Protein 6SU8 (pdb70)

Structure (mmCIF, N/CA/C/O backbone):
data_6SU8
#
_entry.id   6SU8
#
_cell.length_a   113.367
_cell.length_b   263.212
_cell.length_c   197.824
_cell.angle_alpha   90.000
_cell.angle_beta   90.000
_cell.angle_gamma   90.000
#
_symmetry.space_group_name_H-M   'C 2 2 21'
#
loop_
_entity.id
_entity.type
_entity.pdbx_description
1 polymer Glucanase
2 branched beta-D-mannopyranose-(1-4)-2-acetamido-2-deoxy-beta-D-glucopyranose-(1-4)-2-acetamido-2-deoxy-beta-D-glucopyranose
3 branched 2-acetamido-2-deoxy-beta-D-glucopyranose-(1-4)-2-acetamido-2-deoxy-beta-D-glucopyranose
4 non-polymer 2-acetamido-2-deoxy-beta-D-glucopyranose
5 non-polymer 'MALONATE ION'
6 non-polymer 'SODIUM ION'
7 water water
#
loop_
_atom_site.group_PDB
_atom_site.id
_atom_site.type_symbol
_atom_site.label_atom_id
_atom_site.label_alt_id
_atom_site.label_comp_id
_atom_site.label_asym_id
_atom_site.label_entity_id
_atom_site.label_seq_id
_atom_site.pdbx_PDB_ins_code
_atom_site.Cartn_x
_atom_site.Cartn_y
_atom_site.Cartn_z
_atom_site.occupancy
_atom_site.B_iso_or_equiv
_atom_site.auth_seq_id
_atom_site.auth_comp_id
_atom_site.auth_asym_id
_atom_site.auth_atom_id
_atom_site.pdbx_PDB_model_num
ATOM 9 N N . GLN A 1 2 ? -0.12300 -83.85700 -44.96300 1.000 52.56946 2 GLN A N 1
ATOM 10 C CA . GLN A 1 2 ? 0.23100 -82.73200 -45.82000 1.000 52.61420 2 GLN A CA 1
ATOM 11 C C . GLN A 1 2 ? -0.81900 -81.63700 -45.69100 1.000 51.50354 2 GLN A C 1
ATOM 12 O O . GLN A 1 2 ? -1.76900 -81.76600 -44.92500 1.000 55.11450 2 GLN A O 1
ATOM 18 N N . ILE A 1 3 ? -0.64500 -80.55200 -46.43300 1.000 52.50103 3 ILE A N 1
ATOM 19 C CA . ILE A 1 3 ? -1.47700 -79.36200 -46.30400 1.000 55.88565 3 ILE A CA 1
ATOM 20 C C . ILE A 1 3 ? -2.42500 -79.32300 -47.49400 1.000 57.17264 3 ILE A C 1
ATOM 21 O O . ILE A 1 3 ? -1.97900 -79.30200 -48.64600 1.000 66.46586 3 ILE A O 1
ATOM 26 N N . GLY A 1 4 ? -3.72600 -79.33700 -47.22000 1.000 56.36465 4 GLY A N 1
ATOM 27 C CA . GLY A 1 4 ? -4.73800 -79.29600 -48.25500 1.000 62.72594 4 GLY A CA 1
ATOM 28 C C . GLY A 1 4 ? -4.91500 -77.90300 -48.83900 1.000 65.99475 4 GLY A C 1
ATOM 29 O O . GLY A 1 4 ? -4.13500 -76.98200 -48.59400 1.000 65.74472 4 GLY A O 1
ATOM 30 N N . THR A 1 5 ? -5.99300 -77.74900 -49.61500 1.000 61.40473 5 THR A N 1
ATOM 31 C CA . THR A 1 5 ? -6.19300 -76.53900 -50.40400 1.000 65.09728 5 THR A CA 1
ATOM 32 C C . THR A 1 5 ? -7.12100 -75.50800 -49.79100 1.000 66.65010 5 THR A C 1
ATOM 33 O O . THR A 1 5 ? -7.06200 -74.34400 -50.20400 1.000 71.24802 5 THR A O 1
ATOM 37 N N . ILE A 1 6 ? -7.99600 -75.88900 -48.86700 1.000 57.42794 6 ILE A N 1
ATOM 38 C CA . ILE A 1 6 ? -8.82500 -74.88400 -48.21700 1.000 54.14597 6 ILE A CA 1
ATOM 39 C C . ILE A 1 6 ? -7.89000 -73.93600 -47.47600 1.000 59.58083 6 ILE A C 1
ATOM 40 O O . ILE A 1 6 ? -7.09800 -74.38200 -46.63400 1.000 62.17851 6 ILE A O 1
ATOM 45 N N . PRO A 1 7 ? -7.92800 -72.63700 -47.77000 1.000 59.78348 7 PRO A N 1
ATOM 46 C CA . PRO A 1 7 ? -6.93800 -71.72300 -47.18900 1.000 54.39336 7 PRO A CA 1
ATOM 47 C C . PRO A 1 7 ? -7.10700 -71.57400 -45.68400 1.000 58.83600 7 PRO A C 1
ATOM 48 O O . PRO A 1 7 ? -8.22000 -71.60000 -45.15000 1.000 56.14094 7 PRO A O 1
ATOM 52 N N . GLU A 1 8 ? -5.97300 -71.43500 -45.00200 1.000 62.89965 8 GLU A N 1
ATOM 53 C CA . GLU A 1 8 ? -5.91500 -71.20700 -43.56100 1.000 56.58047 8 GLU A CA 1
ATOM 54 C C . GLU A 1 8 ? -5.65800 -69.72400 -43.33900 1.000 55.56719 8 GLU A C 1
ATOM 55 O O . GLU A 1 8 ? -4.57300 -69.22300 -43.64300 1.000 59.09130 8 GLU A O 1
ATOM 61 N N . VAL A 1 9 ? -6.66100 -69.02100 -42.83700 1.000 54.39600 9 VAL A N 1
ATOM 62 C CA . VAL A 1 9 ? -6.61200 -67.58000 -42.69200 1.000 56.02514 9 VAL A CA 1
ATOM 63 C C . VAL A 1 9 ? -6.77000 -67.25900 -41.21500 1.000 56.41466 9 VAL A C 1
ATOM 64 O O . VAL A 1 9 ? -7.86400 -67.38500 -40.65300 1.000 63.16020 9 VAL A O 1
ATOM 68 N N . HIS A 1 10 ? -5.69000 -66.82200 -40.60600 1.000 51.61145 10 HIS A N 1
ATOM 69 C CA . HIS A 1 10 ? -5.62300 -66.62500 -39.16900 1.000 51.66672 10 HIS A CA 1
ATOM 70 C C . HIS A 1 10 ? -6.26100 -65.29100 -38.80200 1.000 54.62497 10 HIS A C 1
ATOM 71 O O . HIS A 1 10 ? -5.83600 -64.25800 -39.32500 1.000 60.89941 10 HIS A O 1
ATOM 78 N N . PRO A 1 11 ? -7.25400 -65.25900 -37.91300 1.000 54.58812 11 PRO A N 1
ATOM 79 C CA . PRO A 1 11 ? -7.73800 -63.96600 -37.40800 1.000 46.65033 11 PRO A CA 1
ATOM 80 C C . PRO A 1 11 ? -6.58800 -63.15900 -36.81500 1.000 54.35652 11 PRO A C 1
ATOM 81 O O . PRO A 1 11 ? -5.79400 -63.66900 -36.02200 1.000 58.65177 11 PRO A O 1
ATOM 85 N N . LYS A 1 12 ? -6.48300 -61.89800 -37.23600 1.000 58.93865 12 LYS A N 1
ATOM 86 C CA . LYS A 1 12 ? -5.44600 -61.00800 -36.73100 1.000 57.00684 12 LYS A CA 1
ATOM 87 C C . LYS A 1 12 ? -5.75200 -60.59900 -35.29600 1.000 58.93601 12 LYS A C 1
ATOM 88 O O . LYS A 1 12 ? -6.90900 -60.49500 -34.89400 1.000 67.92130 12 LYS A O 1
ATOM 94 N N . LEU A 1 13 ? -4.69800 -60.40600 -34.50500 1.000 60.82835 13 LEU A N 1
ATOM 95 C CA . LEU A 1 13 ? -4.84900 -60.03100 -33.09800 1.000 58.39648 13 LEU A CA 1
ATOM 96 C C . LEU A 1 13 ? -3.60000 -59.30100 -32.66600 1.000 52.23521 13 LEU A C 1
ATOM 97 O O . LEU A 1 13 ? -2.65600 -59.90600 -32.14700 1.000 51.72199 13 LEU A O 1
ATOM 102 N N . PRO A 1 14 ? -3.55300 -57.99000 -32.86400 1.000 55.01449 14 PRO A N 1
ATOM 103 C CA . PRO A 1 14 ? -2.34900 -57.24000 -32.49700 1.000 61.07311 14 PRO A CA 1
ATOM 104 C C . PRO A 1 14 ? -2.04900 -57.39700 -31.01500 1.000 61.10206 14 PRO A C 1
ATOM 105 O O . PRO A 1 14 ? -2.95300 -57.57500 -30.19600 1.000 54.63813 14 PRO A O 1
ATOM 109 N N . THR A 1 15 ? -0.75700 -57.38000 -30.67100 1.000 61.98638 15 THR A N 1
ATOM 110 C CA . THR A 1 15 ? -0.38500 -57.41900 -29.25300 1.000 55.17767 15 THR A CA 1
ATOM 111 C C . THR A 1 15 ? 0.70600 -56.38300 -29.02400 1.000 58.46490 15 THR A C 1
ATOM 112 O O . THR A 1 15 ? 1.12300 -55.70400 -29.95500 1.000 61.46526 15 THR A O 1
ATOM 116 N N . TRP A 1 16 ? 1.16900 -56.23400 -27.78100 1.000 56.27517 16 TRP A N 1
ATOM 117 C CA . TRP A 1 16 ? 2.18200 -55.22600 -27.47800 1.000 57.41215 16 TRP A CA 1
ATOM 118 C C . TRP A 1 16 ? 3.33000 -55.80100 -26.65700 1.000 60.25986 16 TRP A C 1
ATOM 119 O O . TRP A 1 16 ? 3.11300 -56.57800 -25.71500 1.000 55.80406 16 TRP A O 1
ATOM 130 N N . LYS A 1 17 ? 4.55000 -55.39900 -27.02200 1.000 57.32266 17 LYS A N 1
ATOM 131 C CA . LYS A 1 17 ? 5.74200 -55.62700 -26.21500 1.000 55.54877 17 LYS A CA 1
ATOM 132 C C . LYS A 1 17 ? 6.16300 -54.29500 -25.62000 1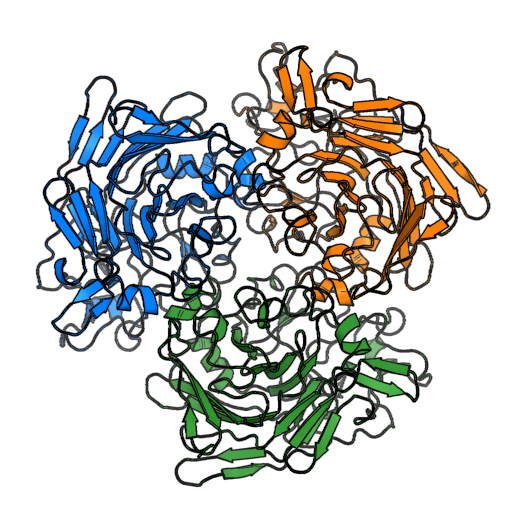.000 57.69376 17 LYS A C 1
ATOM 133 O O . LYS A 1 17 ? 6.33500 -53.31800 -26.35200 1.000 59.37028 17 LYS A O 1
ATOM 139 N N . CYS A 1 18 ? 6.30500 -54.24500 -24.29800 1.000 65.12886 18 CYS A N 1
ATOM 140 C CA . CYS A 1 18 ? 6.49500 -52.98300 -23.59300 1.000 67.88446 18 CYS A CA 1
ATOM 141 C C . CYS A 1 18 ? 7.83700 -52.95100 -22.86300 1.000 67.86603 18 CYS A C 1
ATOM 142 O O . CYS A 1 18 ? 8.32200 -53.97400 -22.37400 1.000 71.17696 18 CYS A O 1
ATOM 145 N N . THR A 1 19 ? 8.44500 -51.76600 -22.80500 1.000 63.24179 19 THR A N 1
ATOM 146 C CA . THR A 1 19 ? 9.67100 -51.56000 -22.04200 1.000 64.65775 19 THR A CA 1
ATOM 147 C C . THR A 1 19 ? 9.58500 -50.26400 -21.24000 1.000 74.06151 19 THR A C 1
ATOM 148 O O . THR A 1 19 ? 8.83200 -49.34100 -21.56800 1.000 76.93028 19 THR A O 1
ATOM 152 N N . THR A 1 20 ? 10.39500 -50.20200 -20.18100 1.000 73.39564 20 THR A N 1
ATOM 153 C CA . THR A 1 20 ? 10.40700 -49.02900 -19.31200 1.000 73.07981 20 THR A CA 1
ATOM 154 C C . THR A 1 20 ? 10.80800 -47.77700 -20.07200 1.000 79.73588 20 THR A C 1
ATOM 155 O O . THR A 1 20 ? 10.18900 -46.71900 -19.91900 1.000 85.09441 20 THR A O 1
ATOM 159 N N . GLU A 1 21 ? 11.84800 -47.87700 -20.88900 1.000 80.90970 21 GLU A N 1
ATOM 160 C CA . GLU A 1 21 ? 12.38000 -46.72300 -21.59900 1.000 80.55703 21 GLU A CA 1
ATOM 161 C C . GLU A 1 21 ? 11.70600 -46.50300 -22.94800 1.000 80.51755 21 GLU A C 1
ATOM 162 O O . GLU A 1 21 ? 11.61300 -45.36100 -23.40000 1.000 95.83254 21 GLU A O 1
ATOM 168 N N . GLY A 1 22 ? 11.20900 -47.55500 -23.59400 1.000 77.13293 22 GLY A N 1
ATOM 169 C CA . GLY A 1 22 ? 10.70100 -47.41000 -24.94500 1.000 75.34588 22 GLY A CA 1
ATOM 170 C C . GLY A 1 22 ? 9.19400 -47.49000 -25.08500 1.000 79.37794 22 GLY A C 1
ATOM 171 O O . GLY A 1 22 ? 8.65500 -47.26500 -26.17700 1.000 79.63323 22 GLY A O 1
ATOM 172 N N . GLY A 1 23 ? 8.50000 -47.80500 -23.99200 1.000 76.54339 23 GLY A N 1
ATOM 173 C CA . GLY A 1 23 ? 7.06600 -47.87800 -24.08700 1.000 69.03459 23 GLY A CA 1
ATOM 174 C C . GLY A 1 23 ? 6.65900 -49.13600 -24.83000 1.000 76.15650 23 GLY A C 1
ATOM 175 O O . GLY A 1 23 ? 7.43400 -50.08700 -24.97900 1.000 78.43572 23 GLY A O 1
ATOM 176 N N . CYS A 1 24 ? 5.41300 -49.12700 -25.29500 1.000 74.00624 24 CYS A N 1
ATOM 177 C CA . CYS A 1 24 ? 4.78000 -50.29800 -25.88300 1.000 65.38152 24 CYS A CA 1
ATOM 178 C C . CYS A 1 24 ? 4.84200 -50.23500 -27.39900 1.000 68.02395 24 CYS A C 1
ATOM 179 O O . CYS A 1 24 ? 4.67500 -49.17000 -27.99500 1.000 79.50427 24 CYS A O 1
ATOM 182 N N . VAL A 1 25 ? 5.08900 -51.38100 -28.01600 1.000 65.68156 25 VAL A N 1
ATOM 183 C CA . VAL A 1 25 ? 5.27100 -51.48600 -29.45600 1.000 68.88721 25 VAL A CA 1
ATOM 184 C C . VAL A 1 25 ? 4.40500 -52.62200 -29.97500 1.000 69.24778 25 VAL A C 1
ATOM 185 O O . VAL A 1 25 ? 4.49600 -53.75600 -29.48600 1.000 69.66362 25 VAL A O 1
ATOM 189 N N . GLN A 1 26 ? 3.57700 -52.31600 -30.96600 1.000 65.96054 26 GLN A N 1
ATOM 190 C CA . GLN A 1 26 ? 2.57400 -53.24800 -31.44800 1.000 64.91831 26 GLN A CA 1
ATOM 191 C C . GLN A 1 26 ? 3.18100 -54.30700 -32.35900 1.000 64.23928 26 GLN A C 1
ATOM 192 O O . GLN A 1 26 ? 3.93600 -53.99200 -33.28100 1.000 74.85371 26 GLN A O 1
ATOM 198 N N . GLN A 1 27 ? 2.83700 -55.56200 -32.08500 1.000 63.02335 27 GLN A N 1
ATOM 199 C CA . GLN A 1 27 ? 3.24400 -56.73800 -32.83900 1.000 66.27900 27 GLN A CA 1
ATOM 200 C C . GLN A 1 27 ? 2.09300 -57.15100 -33.74900 1.000 67.95025 27 GLN A C 1
ATOM 201 O O . GLN A 1 27 ? 0.92200 -57.14700 -33.32100 1.000 69.57413 27 GLN A O 1
ATOM 207 N N . ASN A 1 28 ? 2.43500 -57.53300 -34.99100 1.000 66.29216 28 ASN A N 1
ATOM 208 C CA . ASN A 1 28 ? 1.44200 -57.93600 -35.98600 1.000 71.83493 28 ASN A CA 1
ATOM 209 C C . ASN A 1 28 ? 1.09800 -59.41300 -35.77000 1.000 74.66158 28 ASN A C 1
ATOM 210 O O . ASN A 1 28 ? 1.23600 -60.25100 -36.66500 1.000 83.90743 28 ASN A O 1
ATOM 215 N N . THR A 1 29 ? 0.67900 -59.73600 -34.55200 1.000 60.50199 29 THR A N 1
ATOM 216 C CA . THR A 1 29 ? 0.43100 -61.12700 -34.20800 1.000 56.29096 29 THR A CA 1
ATOM 217 C C . THR A 1 29 ? -0.95200 -61.57500 -34.68300 1.000 57.89378 29 THR A C 1
ATOM 218 O O . THR A 1 29 ? -1.82800 -60.76200 -34.99300 1.000 55.23294 29 THR A O 1
ATOM 222 N N . SER A 1 30 ? -1.14100 -62.89100 -34.76700 1.000 52.91161 30 SER A N 1
ATOM 223 C CA . SER A 1 30 ? -2.46300 -63.41000 -35.13000 1.000 48.90850 30 SER A CA 1
ATOM 224 C C . SER A 1 30 ? -2.71900 -64.65100 -34.29100 1.000 51.50618 30 SER A C 1
ATOM 225 O O . SER A 1 30 ? -1.96700 -64.97000 -33.36800 1.000 50.56396 30 SER A O 1
ATOM 228 N N . VAL A 1 31 ? -3.77800 -65.37800 -34.60100 1.000 49.50594 31 VAL A N 1
ATOM 229 C CA . VAL A 1 31 ? -4.23300 -66.41800 -33.69100 1.000 49.98231 31 VAL A CA 1
ATOM 230 C C . VAL A 1 31 ? -4.57800 -67.63700 -34.54300 1.000 46.67928 31 VAL A C 1
ATOM 231 O O . VAL A 1 31 ? -5.06300 -67.48200 -35.66900 1.000 51.39564 31 VAL A O 1
ATOM 235 N N . VAL A 1 32 ? -4.26300 -68.84300 -34.05300 1.000 46.71876 32 VAL A N 1
ATOM 236 C CA . VAL A 1 32 ? -4.45200 -70.07900 -34.83000 1.000 41.03913 32 VAL A CA 1
ATOM 237 C C . VAL A 1 32 ? -5.20700 -71.11200 -34.00400 1.000 44.28426 32 VAL A C 1
ATOM 238 O O . VAL A 1 32 ? -4.90500 -71.29600 -32.81700 1.000 46.41609 32 VAL A O 1
ATOM 242 N N . LEU A 1 33 ? -6.20500 -71.76200 -34.62700 1.000 40.67593 33 LEU A N 1
ATOM 243 C CA . LEU A 1 33 ? -6.97000 -72.83700 -33.98700 1.000 48.02155 33 LEU A CA 1
ATOM 244 C C . LEU A 1 33 ? -6.13600 -74.09500 -33.75900 1.000 52.77738 33 LEU A C 1
ATOM 245 O O . LEU A 1 33 ? -5.18100 -74.38200 -34.48300 1.000 48.87691 33 LEU A O 1
ATOM 250 N N . GLU A 1 34 ? -6.54100 -74.86800 -32.75200 1.000 49.07694 34 GLU A N 1
ATOM 251 C CA . GLU A 1 34 ? -5.91600 -76.15300 -32.48500 1.000 52.35365 34 GLU A CA 1
ATOM 252 C C . GLU A 1 34 ? -5.94500 -77.02100 -33.73600 1.000 49.81124 34 GLU A C 1
ATOM 253 O O . GLU A 1 34 ? -6.95200 -77.07500 -34.44600 1.000 53.25112 34 GLU A O 1
ATOM 259 N N . TYR A 1 35 ? -4.83200 -77.71200 -33.98900 1.000 47.23198 35 TYR A N 1
ATOM 260 C CA . TYR A 1 35 ? -4.73400 -78.65400 -35.10200 1.000 47.48464 35 TYR A CA 1
ATOM 261 C C . TYR A 1 35 ? -6.00000 -79.49300 -35.26700 1.000 44.02370 35 TYR A C 1
ATOM 262 O O . TYR A 1 35 ? -6.61200 -79.50600 -36.33700 1.000 48.32685 35 TYR A O 1
ATOM 271 N N . LEU A 1 36 ? -6.43200 -80.16700 -34.20300 1.000 39.92847 36 LEU A N 1
ATOM 272 C CA . LEU A 1 36 ? -7.57300 -81.07100 -34.29400 1.000 41.96029 36 LEU A CA 1
ATOM 273 C C . LEU A 1 36 ? -8.88800 -80.36100 -34.57300 1.000 42.93410 36 LEU A C 1
ATOM 274 O O . LEU A 1 36 ? -9.88100 -81.04400 -34.84600 1.000 50.34814 36 LEU A O 1
ATOM 279 N N . SER A 1 37 ? -8.93000 -79.03100 -34.50700 1.000 45.52914 37 SER A N 1
ATOM 280 C CA . SER A 1 37 ? -10.08200 -78.26900 -34.97000 1.000 40.87595 37 SER A CA 1
ATOM 281 C C . SER A 1 37 ? -10.03200 -77.97700 -36.46600 1.000 51.25615 37 SER A C 1
ATOM 282 O O . SER A 1 37 ? -10.96800 -77.38000 -37.00600 1.000 57.11737 37 SER A O 1
ATOM 285 N N . HIS A 1 38 ? -8.99500 -78.35500 -37.12000 1.000 45.54230 38 HIS A N 1
ATOM 286 C CA . HIS A 1 38 ? -8.96000 -78.30800 -38.56800 1.000 47.30567 38 HIS A CA 1
ATOM 287 C C . HIS A 1 38 ? -9.47900 -79.62400 -39.12400 1.000 51.86675 38 HIS A C 1
ATOM 288 O O . HIS A 1 38 ? -9.33900 -80.67200 -38.48700 1.000 61.52317 38 HIS A O 1
ATOM 295 N N . PRO A 1 39 ? -10.10300 -79.59400 -40.29200 1.000 53.91699 39 PRO A N 1
ATOM 296 C CA . PRO A 1 39 ? -10.39500 -80.84700 -41.00000 1.000 48.95324 39 PRO A CA 1
ATOM 297 C C . PRO A 1 39 ? -9.10600 -81.59300 -41.31500 1.000 50.71924 39 PRO A C 1
ATOM 298 O O . PRO A 1 39 ? -8.15000 -81.01400 -41.83300 1.000 60.02035 39 PRO A O 1
ATOM 302 N N . ILE A 1 40 ? -9.07900 -82.88200 -40.99400 1.000 43.87895 40 ILE A N 1
ATOM 303 C CA . ILE A 1 40 ? -7.96400 -83.76300 -41.33600 1.000 51.93254 40 ILE A CA 1
ATOM 304 C C . ILE A 1 40 ? -8.58000 -85.00600 -41.95800 1.000 53.95910 40 ILE A C 1
ATOM 305 O O . ILE A 1 40 ? -9.19800 -85.81700 -41.24900 1.000 53.65907 40 ILE A O 1
ATOM 310 N N . HIS A 1 41 ? -8.41300 -85.16600 -43.27000 1.000 47.82152 41 HIS A N 1
ATOM 311 C CA . HIS A 1 41 ? -9.15900 -86.18200 -44.00100 1.000 49.35592 41 HIS A CA 1
ATOM 312 C C . HIS A 1 41 ? -8.26900 -86.86700 -45.02800 1.000 52.52472 41 HIS A C 1
ATOM 313 O O . HIS A 1 41 ? -7.16200 -86.41900 -45.33100 1.000 56.72785 41 HIS A O 1
ATOM 320 N N . GLU A 1 42 ? -8.79800 -87.94700 -45.59900 1.000 48.95850 42 GLU A N 1
ATOM 321 C CA . GLU A 1 42 ? -8.08800 -88.70100 -46.61700 1.000 49.47435 42 GLU A CA 1
ATOM 322 C C . GLU A 1 42 ? -7.92300 -87.87800 -47.88900 1.000 50.48763 42 GLU A C 1
ATOM 323 O O . GLU A 1 42 ? -8.80300 -87.10700 -48.27200 1.000 55.19872 42 GLU A O 1
ATOM 329 N N . VAL A 1 43 ? -6.78400 -88.07800 -48.55700 1.000 54.76709 43 VAL A N 1
ATOM 330 C CA . VAL A 1 43 ? -6.47600 -87.34600 -49.78400 1.000 50.39025 43 VAL A CA 1
ATOM 331 C C . VAL A 1 43 ? -7.58900 -87.50200 -50.81300 1.000 62.25220 43 VAL A C 1
ATOM 332 O O . VAL A 1 43 ? -8.04800 -86.52600 -51.42100 1.000 77.38559 43 VAL A O 1
ATOM 336 N N . GLY A 1 44 ? -8.05300 -88.71900 -51.02500 1.000 64.18928 44 GLY A N 1
ATOM 337 C CA . GLY A 1 44 ? -9.13100 -88.88600 -51.98600 1.000 82.26776 44 GLY A CA 1
ATOM 338 C C . GLY A 1 44 ? -10.41700 -88.16600 -51.59700 1.000 75.02478 44 GLY A C 1
ATOM 339 O O . GLY A 1 44 ? -11.07100 -87.55000 -52.44000 1.000 63.31812 44 GLY A O 1
ATOM 340 N N . ASN A 1 45 ? -10.76700 -88.19600 -50.30900 1.000 71.28749 45 ASN A N 1
ATOM 341 C CA . ASN A 1 45 ? -12.15800 -88.20900 -49.85800 1.000 62.53645 45 ASN A CA 1
ATOM 342 C C . ASN A 1 45 ? -12.28200 -87.38800 -48.58000 1.000 62.18114 45 ASN A C 1
ATOM 343 O O . ASN A 1 45 ? -11.85600 -87.83100 -47.51000 1.000 61.78636 45 ASN A O 1
ATOM 348 N N . SER A 1 46 ? -12.88400 -86.21100 -48.67300 1.000 59.42818 46 SER A N 1
ATOM 349 C CA . SER A 1 46 ? -13.00000 -85.37100 -47.49300 1.000 60.73360 46 SER A CA 1
ATOM 350 C C . SER A 1 46 ? -14.08600 -85.84600 -46.54400 1.000 67.19227 46 SER A C 1
ATOM 351 O O . SER A 1 46 ? -14.31400 -85.20000 -45.51600 1.000 65.58681 46 SER A O 1
ATOM 354 N N . ASP A 1 47 ? -14.76200 -86.94300 -46.86500 1.000 71.83756 47 ASP A N 1
ATOM 355 C CA . ASP A 1 47 ? -15.71100 -87.55700 -45.95100 1.000 74.54052 47 ASP A CA 1
ATOM 356 C C . ASP A 1 47 ? -15.05800 -88.56400 -45.01600 1.000 73.27194 47 ASP A C 1
ATOM 357 O O . ASP A 1 47 ? -15.63300 -88.88100 -43.96800 1.000 86.53406 47 ASP A O 1
ATOM 362 N N . VAL A 1 48 ? -13.87300 -89.06100 -45.36800 1.000 60.98626 48 VAL A N 1
ATOM 363 C CA . VAL A 1 48 ? -13.12500 -90.00800 -44.54800 1.000 56.99104 48 VAL A CA 1
ATOM 364 C C . VAL A 1 48 ? -12.16800 -89.20600 -43.66900 1.000 65.61050 48 VAL A C 1
ATOM 365 O O . VAL A 1 48 ? -11.11700 -88.75300 -44.12400 1.000 71.88230 48 VAL A O 1
ATOM 369 N N . SER A 1 49 ? -12.52000 -89.04100 -42.40100 1.000 59.96508 49 SER A N 1
ATOM 370 C CA . SER A 1 49 ? -11.65000 -88.32400 -41.48300 1.000 57.78588 49 SER A CA 1
ATOM 371 C C . SER A 1 49 ? -10.48100 -89.20800 -41.03900 1.000 62.51539 49 SER A C 1
ATOM 372 O O . SER A 1 49 ? -10.59800 -90.43600 -40.95500 1.000 63.76817 49 SER A O 1
ATOM 375 N N . CYS A 1 50 ? -9.33400 -88.56700 -40.77400 1.000 60.33355 50 CYS A N 1
ATOM 376 C CA . CYS A 1 50 ? -8.17400 -89.25800 -40.21700 1.000 57.70955 50 CYS A CA 1
ATOM 377 C C . CYS A 1 50 ? -8.17000 -89.27100 -38.69100 1.000 62.10745 50 CYS A C 1
ATOM 378 O O . CYS A 1 50 ? -7.46100 -90.08300 -38.07600 1.000 59.30448 50 CYS A O 1
ATOM 381 N N . VAL A 1 51 ? -8.95100 -88.40700 -38.06800 1.000 60.90993 51 VAL A N 1
ATOM 382 C CA . VAL A 1 51 ? -9.13200 -88.42100 -36.63100 1.000 59.85191 51 VAL A CA 1
ATOM 383 C C . VAL A 1 51 ? -10.60200 -88.71000 -36.38500 1.000 62.74173 51 VAL A C 1
ATOM 384 O O . VAL A 1 51 ? -11.47000 -87.87800 -36.67700 1.000 70.22158 51 VAL A O 1
ATOM 388 N N . VAL A 1 52 ? -10.87800 -89.90800 -35.89500 1.000 68.63981 52 VAL A N 1
ATOM 389 C CA . VAL A 1 52 ? -12.22400 -90.38300 -35.61600 1.000 76.60919 52 VAL A CA 1
ATOM 390 C C . VAL A 1 52 ? -12.28600 -90.82700 -34.15900 1.000 81.43871 52 VAL A C 1
ATOM 391 O O . VAL A 1 52 ? -11.35000 -91.45700 -33.65800 1.000 82.47041 52 VAL A O 1
ATOM 395 N N . SER A 1 53 ? -13.37800 -90.47600 -33.47400 1.000 87.90528 53 SER A N 1
ATOM 396 C CA . SER A 1 53 ? -13.53100 -90.76500 -32.04300 1.000 91.98998 53 SER A CA 1
ATOM 397 C C . SER A 1 53 ? -12.32400 -90.26900 -31.26300 1.000 94.29552 53 SER A C 1
ATOM 398 O O . SER A 1 53 ? -11.78600 -90.97200 -30.40500 1.000 97.43537 53 SER A O 1
ATOM 401 N N . GLY A 1 54 ? -11.87600 -89.05800 -31.59900 1.000 92.28738 54 GLY A N 1
ATOM 402 C CA . GLY A 1 54 ? -10.76300 -88.41300 -30.92900 1.000 85.65764 54 GLY A CA 1
ATOM 403 C C . GLY A 1 54 ? -9.44100 -89.15200 -31.01100 1.000 85.66027 54 GLY A C 1
ATOM 404 O O . GLY A 1 54 ? -8.51600 -88.82600 -30.26200 1.000 88.67642 54 GLY A O 1
ATOM 405 N N . GLY A 1 55 ? -9.33600 -90.14900 -31.90600 1.000 81.97825 55 GLY A N 1
ATOM 406 C CA . GLY A 1 55 ? -8.11900 -90.91700 -32.08500 1.000 64.69460 55 GLY A CA 1
ATOM 407 C C . GLY A 1 55 ? -7.85400 -91.17600 -33.55500 1.000 62.55487 55 GLY A C 1
ATOM 408 O O . GLY A 1 55 ? -8.63000 -90.77600 -34.42200 1.000 68.73719 55 GLY A O 1
ATOM 409 N N . LEU A 1 56 ? -6.75100 -91.87100 -33.82000 1.000 64.34193 56 LEU A N 1
ATOM 410 C CA . LEU A 1 56 ? -6.29000 -92.08300 -35.18800 1.000 61.97848 56 LEU A CA 1
ATOM 411 C C . LEU A 1 56 ? -7.09300 -93.15500 -35.90200 1.000 65.19729 56 LEU A C 1
ATOM 412 O O . LEU A 1 56 ? -7.28900 -94.25400 -35.37900 1.000 74.24574 56 LEU A O 1
ATOM 417 N N . ASN A 1 57 ? -7.53900 -92.83200 -37.11000 1.000 65.31836 57 ASN A N 1
ATOM 418 C CA . ASN A 1 57 ? -7.99600 -93.80700 -38.09300 1.000 60.88888 57 ASN A CA 1
ATOM 419 C C . ASN A 1 57 ? -6.86800 -94.79200 -38.40700 1.000 66.44218 57 ASN A C 1
ATOM 420 O O . ASN A 1 57 ? -5.94800 -94.46200 -39.16500 1.000 68.73719 57 ASN A O 1
ATOM 425 N N . GLN A 1 58 ? -6.91600 -95.99700 -37.81400 1.000 67.10541 58 GLN A N 1
ATOM 426 C CA . GLN A 1 58 ? -5.77600 -96.90900 -37.91600 1.000 66.40796 58 GLN A CA 1
ATOM 427 C C . GLN A 1 58 ? -5.52800 -97.36600 -39.34300 1.000 68.69508 58 GLN A C 1
ATOM 428 O O . GLN A 1 58 ? -4.37300 -97.61500 -39.71600 1.000 73.77727 58 GLN A O 1
ATOM 434 N N . SER A 1 59 ? -6.58300 -97.50300 -40.15200 1.000 67.96078 59 SER A N 1
ATOM 435 C CA . SER A 1 59 ? -6.37400 -97.87800 -41.55100 1.000 70.36107 59 SER A CA 1
ATOM 436 C C . SER A 1 59 ? -5.50100 -96.86100 -42.28300 1.000 72.79820 59 SER A C 1
ATOM 437 O O . SER A 1 59 ? -4.62000 -97.24400 -43.05900 1.000 75.38799 59 SER A O 1
ATOM 440 N N . LEU A 1 60 ? -5.68900 -95.56500 -42.01100 1.000 73.33774 60 LEU A N 1
ATOM 441 C CA . LEU A 1 60 ? -4.94000 -94.52300 -42.70500 1.000 63.39707 60 LEU A CA 1
ATOM 442 C C . LEU A 1 60 ? -3.66200 -94.10500 -41.98400 1.000 65.41837 60 LEU A C 1
ATOM 443 O O . LEU A 1 60 ? -2.69100 -93.70900 -42.64600 1.000 65.18676 60 LEU A O 1
ATOM 448 N N . CYS A 1 61 ? -3.62600 -94.18400 -40.65400 1.000 63.92609 61 CYS A N 1
ATOM 449 C CA . CYS A 1 61 ? -2.50700 -93.66200 -39.86300 1.000 62.55487 61 CYS A CA 1
ATOM 450 C C . CYS A 1 61 ? -1.93000 -94.72500 -38.93400 1.000 62.19956 61 CYS A C 1
ATOM 451 O O . CYS A 1 61 ? -1.94000 -94.56800 -37.71100 1.000 66.70273 61 CYS A O 1
ATOM 454 N N . PRO A 1 62 ? -1.38600 -95.81600 -39.48200 1.000 62.37064 62 PRO A N 1
ATOM 455 C CA . PRO A 1 62 ? -0.67700 -96.77700 -38.62500 1.000 60.74939 62 PRO A CA 1
ATOM 456 C C . PRO A 1 62 ? 0.66100 -96.26700 -38.13900 1.000 63.23653 62 PRO A C 1
ATOM 457 O O . PRO A 1 62 ? 1.18100 -96.78000 -37.14200 1.000 68.50295 62 PRO A O 1
ATOM 461 N N . ASN A 1 63 ? 1.23500 -95.27800 -38.80900 1.000 64.25244 63 ASN A N 1
ATOM 462 C CA . ASN A 1 63 ? 2.54200 -94.74400 -38.45700 1.000 62.25746 63 ASN A CA 1
ATOM 463 C C . ASN A 1 63 ? 2.66800 -93.38400 -39.12500 1.000 62.89701 63 ASN A C 1
ATOM 464 O O . ASN A 1 63 ? 1.77400 -92.95600 -39.86200 1.000 69.99523 63 ASN A O 1
ATOM 469 N N . GLU A 1 64 ? 3.78000 -92.69600 -38.87000 1.000 65.15781 64 GLU A N 1
ATOM 470 C CA . GLU A 1 64 ? 3.84000 -91.30000 -39.29900 1.000 72.70609 64 GLU A CA 1
ATOM 471 C C . GLU A 1 64 ? 3.95100 -91.16200 -40.81100 1.000 73.53250 64 GLU A C 1
ATOM 472 O O . GLU A 1 64 ? 3.36800 -90.23200 -41.37700 1.000 79.05158 64 GLU A O 1
ATOM 478 N N . GLU A 1 65 ? 4.64000 -92.08500 -41.49000 1.000 72.10338 65 GLU A N 1
ATOM 479 C CA . GLU A 1 65 ? 4.79100 -91.95400 -42.93600 1.000 69.09249 65 GLU A CA 1
ATOM 480 C C . GLU A 1 65 ? 3.47500 -92.22500 -43.65400 1.000 63.99978 65 GLU A C 1
ATOM 481 O O . GLU A 1 65 ? 3.05300 -91.44800 -44.52700 1.000 65.50785 65 GLU A O 1
ATOM 487 N N . GLU A 1 66 ? 2.82200 -93.33600 -43.30700 1.000 57.14106 66 GLU A N 1
ATOM 488 C CA . GLU A 1 66 ? 1.51900 -93.65100 -43.88200 1.000 58.52281 66 GLU A CA 1
ATOM 489 C C . GLU A 1 66 ? 0.50800 -92.54900 -43.60500 1.000 55.62246 66 GLU A C 1
ATOM 490 O O . GLU A 1 66 ? -0.25000 -92.15800 -44.49400 1.000 56.10146 66 GLU A O 1
ATOM 496 N N . CYS A 1 67 ? 0.48100 -92.02900 -42.38300 1.000 61.27314 67 CYS A N 1
ATOM 497 C CA . CYS A 1 67 ? -0.46900 -90.97100 -42.07800 1.000 53.33534 67 CYS A CA 1
ATOM 498 C C . CYS A 1 67 ? -0.15400 -89.72000 -42.88400 1.000 58.39648 67 CYS A C 1
ATOM 499 O O . CYS A 1 67 ? -1.06500 -89.02700 -43.35800 1.000 57.14896 67 CYS A O 1
ATOM 502 N N . SER A 1 68 ? 1.13900 -89.43500 -43.07000 1.000 54.41179 68 SER A N 1
ATOM 503 C CA . SER A 1 68 ? 1.55100 -88.25700 -43.81800 1.000 52.41681 68 SER A CA 1
ATOM 504 C C . SER A 1 68 ? 1.13100 -88.35400 -45.26800 1.000 59.24658 68 SER A C 1
ATOM 505 O O . SER A 1 68 ? 0.81000 -87.34000 -45.90700 1.000 59.41239 68 SER A O 1
ATOM 508 N N . LYS A 1 69 ? 1.16100 -89.56300 -45.81300 1.000 58.54386 69 LYS A N 1
ATOM 509 C CA . LYS A 1 69 ? 0.78700 -89.72400 -47.20800 1.000 54.64339 69 LYS A CA 1
ATOM 510 C C . LYS A 1 69 ? -0.72900 -89.76200 -47.39000 1.000 58.21487 69 LYS A C 1
ATOM 511 O O . LYS A 1 69 ? -1.25700 -89.14200 -48.31700 1.000 62.25220 69 LYS A O 1
ATOM 517 N N . ASN A 1 70 ? -1.44800 -90.44500 -46.49800 1.000 55.82775 70 ASN A N 1
ATOM 518 C CA . ASN A 1 70 ? -2.87900 -90.66100 -46.68200 1.000 57.03315 70 ASN A CA 1
ATOM 519 C C . ASN A 1 70 ? -3.73600 -89.44700 -46.35500 1.000 62.49960 70 ASN A C 1
ATOM 520 O O . ASN A 1 70 ? -4.85800 -89.34600 -46.87100 1.000 64.38404 70 ASN A O 1
ATOM 525 N N . CYS A 1 71 ? -3.25100 -88.54600 -45.50600 1.000 59.55188 71 CYS A N 1
ATOM 526 C CA . CYS A 1 71 ? -4.07300 -87.51300 -44.89300 1.000 51.34563 71 CYS A CA 1
ATOM 527 C C . CYS A 1 71 ? -3.60900 -86.10900 -45.28400 1.000 56.88050 71 CYS A C 1
ATOM 528 O O . CYS A 1 71 ? -2.41600 -85.86900 -45.51300 1.000 57.45163 71 CYS A O 1
ATOM 531 N N . VAL A 1 72 ? -4.57000 -85.18000 -45.37400 1.000 45.61336 72 VAL A N 1
ATOM 532 C CA . VAL A 1 72 ? -4.29000 -83.75200 -45.48800 1.000 50.46395 72 VAL A CA 1
ATOM 533 C C . VAL A 1 72 ? -5.05800 -82.99700 -44.41200 1.000 54.42495 72 VAL A C 1
ATOM 534 O O . VAL A 1 72 ? -6.20900 -83.32800 -44.09300 1.000 58.27014 72 VAL A O 1
ATOM 538 N N . VAL A 1 73 ? -4.40500 -81.97700 -43.85200 1.000 48.54793 73 VAL A N 1
ATOM 539 C CA . VAL A 1 73 ? -5.04400 -81.01600 -42.96700 1.000 48.36369 73 VAL A CA 1
ATOM 540 C C . VAL A 1 73 ? -5.51600 -79.83000 -43.79500 1.000 50.61133 73 VAL A C 1
ATOM 541 O O . VAL A 1 73 ? -4.80300 -79.34000 -44.67600 1.000 55.82511 73 VAL A O 1
ATOM 545 N N . GLU A 1 74 ? -6.73900 -79.38900 -43.53700 1.000 52.38523 74 GLU A N 1
ATOM 546 C CA . GLU A 1 74 ? -7.36700 -78.30600 -44.27400 1.000 51.31668 74 GLU A CA 1
ATOM 547 C C . GLU A 1 74 ? -7.38300 -77.01400 -43.45300 1.000 55.69615 74 GLU A C 1
ATOM 548 O O . GLU A 1 74 ? -7.22200 -77.01700 -42.22900 1.000 54.22755 74 GLU A O 1
ATOM 554 N N . GLY A 1 75 ? -7.63100 -75.90200 -44.13800 1.000 58.50965 75 GLY A N 1
ATOM 555 C CA . GLY A 1 75 ? -7.95100 -74.67700 -43.43000 1.000 61.27050 75 GLY A CA 1
ATOM 556 C C . GLY A 1 75 ? -9.25200 -74.80600 -42.65800 1.000 60.56779 75 GLY A C 1
ATOM 557 O O . GLY A 1 75 ? -10.14500 -75.58300 -43.01800 1.000 60.65201 75 GLY A O 1
ATOM 558 N N . ALA A 1 76 ? -9.35900 -74.03100 -41.57900 1.000 55.78300 76 ALA A N 1
ATOM 559 C CA . ALA A 1 76 ? -10.51300 -74.07000 -40.68800 1.000 47.79520 76 ALA A CA 1
ATOM 560 C C . ALA A 1 76 ? -11.41500 -72.86000 -40.90900 1.000 54.14597 76 ALA A C 1
ATOM 561 O O . ALA A 1 76 ? -10.96300 -71.79400 -41.33700 1.000 60.54673 76 ALA A O 1
ATOM 563 N N . ASN A 1 77 ? -12.70300 -73.05000 -40.62200 1.000 46.31082 77 ASN A N 1
ATOM 564 C CA . ASN A 1 77 ? -13.69200 -71.97400 -40.56800 1.000 52.20363 77 ASN A CA 1
ATOM 565 C C . ASN A 1 77 ? -13.69700 -71.43900 -39.13700 1.000 57.33319 77 ASN A C 1
ATOM 566 O O . ASN A 1 77 ? -14.25200 -72.07000 -38.23200 1.000 52.17468 77 ASN A O 1
ATOM 571 N N . TYR A 1 78 ? -13.08100 -70.26700 -38.91700 1.000 56.16200 78 TYR A N 1
ATOM 572 C CA . TYR A 1 78 ? -12.92800 -69.82700 -37.53400 1.000 46.48189 78 TYR A CA 1
ATOM 573 C C . TYR A 1 78 ? -14.24200 -69.37300 -36.90300 1.000 49.93230 78 TYR A C 1
ATOM 574 O O . TYR A 1 78 ? -14.40200 -69.48700 -35.68200 1.000 61.20471 78 TYR A O 1
ATOM 583 N N . THR A 1 79 ? -15.19500 -68.86000 -37.68200 1.000 53.34324 79 THR A N 1
ATOM 584 C CA . THR A 1 79 ? -16.43200 -68.42200 -37.04500 1.000 62.37853 79 THR A CA 1
ATOM 585 C C . THR A 1 79 ? -17.28500 -69.61600 -36.64800 1.000 57.65165 79 THR A C 1
ATOM 586 O O . THR A 1 79 ? -17.88300 -69.61600 -35.57000 1.000 60.13089 79 THR A O 1
ATOM 590 N N . SER A 1 80 ? -17.34300 -70.65600 -37.48600 1.000 57.22002 80 SER A N 1
ATOM 591 C CA . SER A 1 80 ? -18.06600 -71.85200 -37.06400 1.000 56.74101 80 SER A CA 1
ATOM 592 C C . SER A 1 80 ? -17.40300 -72.52800 -35.87300 1.000 53.23796 80 SER A C 1
ATOM 593 O O . SER A 1 80 ? -18.05800 -73.32600 -35.19900 1.000 57.17791 80 SER A O 1
ATOM 596 N N . SER A 1 81 ? -16.12900 -72.22100 -35.59500 1.000 48.66373 81 SER A N 1
ATOM 597 C CA . SER A 1 81 ? -15.41000 -72.73500 -34.43200 1.000 48.05839 81 SER A CA 1
ATOM 598 C C . SER A 1 81 ? -15.46200 -71.78600 -33.23700 1.000 54.81973 81 SER A C 1
ATOM 599 O O . SER A 1 81 ? -14.80100 -72.04500 -32.22600 1.000 50.29024 81 SER A O 1
ATOM 602 N N . GLY A 1 82 ? -16.20100 -70.68200 -33.33600 1.000 52.24574 82 GLY A N 1
ATOM 603 C CA . GLY A 1 82 ? -16.43700 -69.81800 -32.19700 1.000 45.85550 82 GLY A CA 1
ATOM 604 C C . GLY A 1 82 ? -15.38600 -68.76500 -31.94000 1.000 49.11115 82 GLY A C 1
ATOM 605 O O . GLY A 1 82 ? -15.31800 -68.25800 -30.81300 1.000 53.15637 82 GLY A O 1
ATOM 606 N N . VAL A 1 83 ? -14.58000 -68.41000 -32.94400 1.000 44.72642 83 VAL A N 1
ATOM 607 C CA . VAL A 1 83 ? -13.41200 -67.54000 -32.79200 1.000 51.53776 83 VAL A CA 1
ATOM 608 C C . VAL A 1 83 ? -13.63800 -66.26300 -33.59000 1.000 53.22480 83 VAL A C 1
ATOM 609 O O . VAL A 1 83 ? -13.85300 -66.32200 -34.80600 1.000 54.56444 83 VAL A O 1
ATOM 613 N N . HIS A 1 84 ? -13.56600 -65.10900 -32.92100 1.000 52.19573 84 HIS A N 1
ATOM 614 C CA . HIS A 1 84 ? -13.69700 -63.82800 -33.60900 1.000 52.24311 84 HIS A CA 1
ATOM 615 C C . HIS A 1 84 ? -12.65100 -62.86500 -33.07800 1.000 56.06725 84 HIS A C 1
ATOM 616 O O . HIS A 1 84 ? -12.34400 -62.87700 -31.88500 1.000 57.24634 84 HIS A O 1
ATOM 623 N N . THR A 1 85 ? -12.09500 -62.03900 -33.95900 1.000 57.11737 85 THR A N 1
ATOM 624 C CA . THR A 1 85 ? -11.24400 -60.94200 -33.52000 1.000 48.84007 85 THR A CA 1
ATOM 625 C C . THR A 1 85 ? -11.72800 -59.63700 -34.12500 1.000 54.74604 85 THR A C 1
ATOM 626 O O . THR A 1 85 ? -12.10700 -59.57700 -35.29700 1.000 64.06821 85 THR A O 1
ATOM 630 N N . ASP A 1 86 ? -11.70700 -58.59900 -33.29800 1.000 57.18317 86 ASP A N 1
ATOM 631 C CA . ASP A 1 86 ? -12.14500 -57.25600 -33.64900 1.000 53.32745 86 ASP A CA 1
ATOM 632 C C . ASP A 1 86 ? -11.10800 -56.31900 -33.04700 1.000 57.26739 86 ASP A C 1
ATOM 633 O O . ASP A 1 86 ? -11.00600 -56.20300 -31.82200 1.000 67.73444 86 ASP A O 1
ATOM 638 N N . GLY A 1 87 ? -10.32200 -55.67500 -33.89300 1.000 54.78552 87 GLY A N 1
ATOM 639 C CA . GLY A 1 87 ? -9.24100 -54.85500 -33.37700 1.000 55.39612 87 GLY A CA 1
ATOM 640 C C . GLY A 1 87 ? -8.30400 -55.67700 -32.51800 1.000 56.11462 87 GLY A C 1
ATOM 641 O O . GLY A 1 87 ? -7.78600 -56.72300 -32.93700 1.000 54.59339 87 GLY A O 1
ATOM 642 N N . ASP A 1 88 ? -8.08600 -55.21000 -31.29100 1.000 57.31477 88 ASP A N 1
ATOM 643 C CA . ASP A 1 88 ? -7.19900 -55.89300 -30.36400 1.000 63.89450 88 ASP A CA 1
ATOM 644 C C . ASP A 1 88 ? -7.93700 -56.86700 -29.45500 1.000 65.58681 88 ASP A C 1
ATOM 645 O O . ASP A 1 88 ? -7.39500 -57.23700 -28.40400 1.000 67.84234 88 ASP A O 1
ATOM 650 N N . ALA A 1 89 ? -9.15700 -57.27900 -29.82100 1.000 58.18329 89 ALA A N 1
ATOM 651 C CA . ALA A 1 89 ? -9.98000 -58.12300 -28.96300 1.000 56.33833 89 ALA A CA 1
ATOM 652 C C . ALA A 1 89 ? -10.27300 -59.46700 -29.61700 1.000 55.59614 89 ALA A C 1
ATOM 653 O O . ALA A 1 89 ? -10.76400 -59.52000 -30.74800 1.000 59.25710 89 ALA A O 1
ATOM 655 N N . LEU A 1 90 ? -9.98700 -60.53700 -28.87700 1.000 47.36621 90 LEU A N 1
ATOM 656 C CA . LEU A 1 90 ? -10.35500 -61.91400 -29.18700 1.000 47.11091 90 LEU A CA 1
ATOM 657 C C . LEU A 1 90 ? -11.60200 -62.31500 -28.40200 1.000 46.13448 90 LEU A C 1
ATOM 658 O O . LEU A 1 90 ? -11.63200 -62.20400 -27.17200 1.000 45.99236 90 LEU A O 1
ATOM 663 N N . THR A 1 91 ? -12.62200 -62.79300 -29.10300 1.000 48.96640 91 THR A N 1
ATOM 664 C CA . THR A 1 91 ? -13.82500 -63.33200 -28.48400 1.000 52.45892 91 THR A CA 1
ATOM 665 C C . THR A 1 91 ? -13.91600 -64.82500 -28.77400 1.000 53.54853 91 THR A C 1
ATOM 666 O O . THR A 1 91 ? -13.81700 -65.25300 -29.93800 1.000 57.79904 91 THR A O 1
ATOM 670 N N . LEU A 1 92 ? -14.08400 -65.61000 -27.71300 1.000 54.75657 92 LEU A N 1
ATOM 671 C CA . LEU A 1 92 ? -14.25700 -67.05600 -27.80500 1.000 47.88732 92 LEU A CA 1
ATOM 672 C C . LEU A 1 92 ? -15.66400 -67.40400 -27.33400 1.000 50.19023 92 LEU A C 1
ATOM 673 O O . LEU A 1 92 ? -16.03400 -67.11600 -26.18600 1.000 55.46718 92 LEU A O 1
ATOM 678 N N . ASN A 1 93 ? -16.44800 -67.97000 -28.24500 1.000 48.67426 93 ASN A N 1
ATOM 679 C CA . ASN A 1 93 ? -17.78200 -68.48100 -27.97200 1.000 49.69280 93 ASN A CA 1
ATOM 680 C C . ASN A 1 93 ? -17.73800 -69.96800 -27.64500 1.000 53.24323 93 ASN A C 1
ATOM 681 O O . ASN A 1 93 ? -17.09900 -70.73800 -28.36400 1.000 54.42231 93 ASN A O 1
ATOM 686 N N . GLN A 1 94 ? -18.41700 -70.37000 -26.56200 1.000 49.07430 94 GLN A N 1
ATOM 687 C CA . GLN A 1 94 ? -18.48600 -71.78800 -26.21100 1.000 43.69998 94 GLN A CA 1
ATOM 688 C C . GLN A 1 94 ? -19.32000 -72.57000 -27.21400 1.000 44.02896 94 GLN A C 1
ATOM 689 O O . GLN A 1 94 ? -18.98900 -73.71400 -27.53900 1.000 49.10589 94 GLN A O 1
ATOM 695 N N . TYR A 1 95 ? -20.40700 -71.97100 -27.70200 1.000 49.07167 95 TYR A N 1
ATOM 696 C CA . TYR A 1 95 ? -21.39000 -72.63400 -28.54900 1.000 48.44265 95 TYR A CA 1
ATOM 697 C C . TYR A 1 95 ? -21.60300 -71.81100 -29.81100 1.000 50.36657 95 TYR A C 1
ATOM 698 O O . TYR A 1 95 ? -21.43700 -70.59100 -29.79800 1.000 53.10374 95 TYR A O 1
ATOM 707 N N . VAL A 1 96 ? -21.95000 -72.49300 -30.90600 1.000 50.27182 96 VAL A N 1
ATOM 708 C CA . VAL A 1 96 ? -22.38200 -71.86500 -32.15100 1.000 51.40090 96 VAL A CA 1
ATOM 709 C C . VAL A 1 96 ? -23.70000 -72.51400 -32.55200 1.000 55.24873 96 VAL A C 1
ATOM 710 O O . VAL A 1 96 ? -24.08900 -73.54300 -32.01500 1.000 64.54458 96 VAL A O 1
ATOM 714 N N . THR A 1 97 ? -24.41400 -71.89600 -33.48400 1.000 76.52233 97 THR A N 1
ATOM 715 C CA . THR A 1 97 ? -25.76200 -72.34900 -33.82200 1.000 87.88949 97 THR A CA 1
ATOM 716 C C . THR A 1 97 ? -25.96700 -72.41100 -35.32700 1.000 105.51791 97 THR A C 1
ATOM 717 O O . THR A 1 97 ? -25.64800 -71.45400 -36.04300 1.000 103.38608 97 THR A O 1
ATOM 721 N N . ASN A 1 98 ? -26.53500 -73.52700 -35.79100 1.000 123.50428 98 ASN A N 1
ATOM 722 C CA . ASN A 1 98 ? -27.07800 -73.62900 -37.14300 1.000 132.59748 98 ASN A CA 1
ATOM 723 C C . ASN A 1 98 ? -28.34300 -72.78400 -37.24600 1.000 128.32328 98 ASN A C 1
ATOM 724 O O . ASN A 1 98 ? -28.31600 -71.66000 -37.76100 1.000 130.72883 98 ASN A O 1
ATOM 729 N N . GLY A 1 99 ? -29.45500 -73.32100 -36.75200 1.000 118.51684 99 GLY A N 1
ATOM 730 C CA . GLY A 1 99 ? -30.67400 -72.55000 -36.61500 1.000 116.51134 99 GLY A CA 1
ATOM 731 C C . GLY A 1 99 ? -31.34200 -72.83700 -35.28800 1.000 118.73002 99 GLY A C 1
ATOM 732 O O . GLY A 1 99 ? -31.33700 -72.00000 -34.37800 1.000 109.21836 99 GLY A O 1
ATOM 733 N N . ASP A 1 100 ? -31.92700 -74.03200 -35.17500 1.000 128.86808 100 ASP A N 1
ATOM 734 C CA . ASP A 1 100 ? -32.41500 -74.54000 -33.90100 1.000 130.93412 100 ASP A CA 1
ATOM 735 C C . ASP A 1 100 ? -31.35000 -75.29600 -33.12600 1.000 126.85732 100 ASP A C 1
ATOM 736 O O . ASP A 1 100 ? -31.46500 -75.40800 -31.90000 1.000 126.57307 100 ASP A O 1
ATOM 741 N N . GLN A 1 101 ? -30.32100 -75.81500 -33.80300 1.000 120.68026 101 GLN A N 1
ATOM 742 C CA . GLN A 1 101 ? -29.35600 -76.69900 -33.16400 1.000 110.76328 101 GLN A CA 1
ATOM 743 C C . GLN A 1 101 ? -28.16900 -75.91000 -32.62800 1.000 98.50918 101 GLN A C 1
ATOM 744 O O . GLN A 1 101 ? -27.61200 -75.05300 -33.32100 1.000 104.00721 101 GLN A O 1
ATOM 750 N N . VAL A 1 102 ? -27.79300 -76.21100 -31.39300 1.000 81.61242 102 VAL A N 1
ATOM 751 C CA . VAL A 1 102 ? -26.62500 -75.63600 -30.74800 1.000 70.38739 102 VAL A CA 1
ATOM 752 C C . VAL A 1 102 ? -25.48800 -76.64600 -30.81600 1.000 69.18987 102 VAL A C 1
ATOM 753 O O . VAL A 1 102 ? -25.67500 -77.83600 -30.54400 1.000 77.55930 102 VAL A O 1
ATOM 757 N N . VAL A 1 103 ? -24.31100 -76.16600 -31.18200 1.000 65.35520 103 VAL A N 1
ATOM 758 C CA . VAL A 1 103 ? -23.12900 -76.96300 -31.44200 1.000 56.56204 103 VAL A CA 1
ATOM 759 C C . VAL A 1 103 ? -22.04700 -76.51300 -30.47800 1.000 54.36441 103 VAL A C 1
ATOM 760 O O . VAL A 1 103 ? -21.77800 -75.31300 -30.37100 1.000 64.65775 103 VAL A O 1
ATOM 764 N N . THR A 1 104 ? -21.44000 -77.46200 -29.76700 1.000 53.35640 104 THR A N 1
ATOM 765 C CA . THR A 1 104 ? -20.29800 -77.13100 -28.92100 1.000 55.36980 104 THR A CA 1
ATOM 766 C C . THR A 1 104 ? -19.10100 -76.79400 -29.79400 1.000 57.77272 104 THR A C 1
ATOM 767 O O . THR A 1 104 ? -18.62900 -77.64400 -30.54900 1.000 61.63371 104 THR A O 1
ATOM 771 N N . ALA A 1 105 ? -18.61900 -75.55200 -29.70300 1.000 55.14609 105 ALA A N 1
ATOM 772 C CA . ALA A 1 105 ? -17.40800 -75.13100 -30.40600 1.000 47.06617 105 ALA A CA 1
ATOM 773 C C . ALA A 1 105 ? -16.19200 -75.21000 -29.49400 1.000 51.46143 105 ALA A C 1
ATOM 774 O O . ALA A 1 105 ? -15.21900 -75.90900 -29.79400 1.000 51.52460 105 ALA A O 1
ATOM 776 N N . SER A 1 106 ? -16.23100 -74.49200 -28.37900 1.000 50.79820 106 SER A N 1
ATOM 777 C CA . SER A 1 106 ? -15.22300 -74.60900 -27.33600 1.000 46.47663 106 SER A CA 1
ATOM 778 C C . SER A 1 106 ? -13.80700 -74.48300 -27.91500 1.000 45.18436 106 SER A C 1
ATOM 779 O O . SER A 1 106 ? -12.99200 -75.39800 -27.77500 1.000 46.47399 106 SER A O 1
ATOM 782 N N . PRO A 1 107 ? -13.48100 -73.36200 -28.56400 1.000 46.36082 107 PRO A N 1
ATOM 783 C CA . PRO A 1 107 ? -12.18700 -73.25500 -29.25100 1.000 40.66014 107 PRO A CA 1
ATOM 784 C C . PRO A 1 107 ? -10.99900 -73.11100 -28.31100 1.000 44.36321 107 PRO A C 1
ATOM 785 O O . PRO A 1 107 ? -11.10000 -72.61100 -27.18900 1.000 47.69256 107 PRO A O 1
ATOM 789 N N . ARG A 1 108 ? -9.84100 -73.53000 -28.82600 1.000 42.12347 108 ARG A N 1
ATOM 790 C CA . ARG A 1 108 ? -8.53900 -73.26000 -28.23800 1.000 44.98960 108 ARG A CA 1
ATOM 791 C C . ARG A 1 108 ? -7.63400 -72.72500 -29.33500 1.000 47.17671 108 ARG A C 1
ATOM 792 O O . ARG A 1 108 ? -7.52400 -73.34500 -30.39700 1.000 52.01676 108 ARG A O 1
ATOM 800 N N . VAL A 1 109 ? -7.00200 -71.56900 -29.09000 1.000 46.72402 109 VAL A N 1
ATOM 801 C CA . VAL A 1 109 ? -6.14900 -70.91600 -30.07700 1.000 45.88971 109 VAL A CA 1
ATOM 802 C C . VAL A 1 109 ? -4.81200 -70.52900 -29.44600 1.000 43.19992 109 VAL A C 1
ATOM 803 O O . VAL A 1 109 ? -4.67300 -70.42400 -28.22300 1.000 41.25495 109 VAL A O 1
ATOM 807 N N . TYR A 1 110 ? -3.82700 -70.30900 -30.32100 1.000 45.15805 110 TYR A N 1
ATOM 808 C CA . TYR A 1 110 ? -2.43600 -70.03800 -29.97600 1.000 41.87081 110 TYR A CA 1
ATOM 809 C C . TYR A 1 110 ? -2.01800 -68.73600 -30.65500 1.000 51.24825 110 TYR A C 1
ATOM 810 O O . TYR A 1 110 ? -2.46700 -68.43800 -31.77100 1.000 47.83205 110 TYR A O 1
ATOM 819 N N . LEU A 1 111 ? -1.13600 -67.96800 -30.00400 1.000 47.95838 111 LEU A N 1
ATOM 820 C CA . LEU A 1 111 ? -0.69100 -66.70600 -30.59300 1.000 44.82380 111 LEU A CA 1
ATOM 821 C C . LEU A 1 111 ? 0.45800 -66.96600 -31.57100 1.000 49.01640 111 LEU A C 1
ATOM 822 O O . LEU A 1 111 ? 1.50500 -67.49300 -31.17800 1.000 48.67689 111 LEU A O 1
ATOM 827 N N . LEU A 1 112 ? 0.25600 -66.61800 -32.84700 1.000 47.12407 112 LEU A N 1
ATOM 828 C CA . LEU A 1 112 ? 1.29000 -66.71100 -33.87400 1.000 53.13005 112 LEU A CA 1
ATOM 829 C C . LEU A 1 112 ? 2.05500 -65.40600 -34.04900 1.000 57.36740 112 LEU A C 1
ATOM 830 O O . LEU A 1 112 ? 1.46700 -64.31400 -34.10100 1.000 63.64710 112 LEU A O 1
ATOM 835 N N . ALA A 1 113 ? 3.37300 -65.55300 -34.18700 1.000 53.59064 113 ALA A N 1
ATOM 836 C CA . ALA A 1 113 ? 4.27300 -64.44100 -34.43500 1.000 61.88637 113 ALA A CA 1
ATOM 837 C C . ALA A 1 113 ? 4.28800 -64.04100 -35.90400 1.000 66.25531 113 ALA A C 1
ATOM 838 O O . ALA A 1 113 ? 4.48500 -62.86500 -36.22300 1.000 74.93267 113 ALA A O 1
ATOM 840 N N . SER A 1 114 ? 4.06800 -65.00100 -36.79500 1.000 65.78420 114 SER A N 1
ATOM 841 C CA . SER A 1 114 ? 4.10900 -64.79500 -38.23100 1.000 58.71230 114 SER A CA 1
ATOM 842 C C . SER A 1 114 ? 3.04000 -65.65000 -38.89300 1.000 61.05469 114 SER A C 1
ATOM 843 O O . SER A 1 114 ? 2.70200 -66.73400 -38.41300 1.000 67.32386 114 SER A O 1
ATOM 846 N N . ASP A 1 115 ? 2.51100 -65.14800 -40.00300 1.000 61.08890 115 ASP A N 1
ATOM 847 C CA . ASP A 1 115 ? 1.58700 -65.89700 -40.84100 1.000 59.62294 115 ASP A CA 1
ATOM 848 C C . ASP A 1 115 ? 2.26700 -66.45300 -42.07900 1.000 65.97633 115 ASP A C 1
ATOM 849 O O . ASP A 1 115 ? 1.58300 -66.93500 -42.98500 1.000 75.60907 115 ASP A O 1
ATOM 854 N N . ASP A 1 116 ? 3.59800 -66.39300 -42.13300 1.000 65.28414 116 ASP A N 1
ATOM 855 C CA . ASP A 1 116 ? 4.35600 -66.98600 -43.22000 1.000 60.52305 116 ASP A CA 1
ATOM 856 C C . ASP A 1 116 ? 4.25000 -68.50500 -43.18600 1.000 63.94451 116 ASP A C 1
ATOM 857 O O . ASP A 1 116 ? 3.83900 -69.11000 -42.19400 1.000 68.30029 116 ASP A O 1
ATOM 862 N N . GLU A 1 117 ? 4.68200 -69.12400 -44.28400 1.000 72.40605 117 GLU A N 1
ATOM 863 C CA . GLU A 1 117 ? 4.57900 -70.57300 -44.42200 1.000 77.86197 117 GLU A CA 1
ATOM 864 C C . GLU A 1 117 ? 5.41100 -71.30500 -43.37900 1.000 71.86914 117 GLU A C 1
ATOM 865 O O . GLU A 1 117 ? 5.10800 -72.45500 -43.03700 1.000 67.46335 117 GLU A O 1
ATOM 871 N N . ASP A 1 118 ? 6.45900 -70.66100 -42.86400 1.000 71.74808 118 ASP A N 1
ATOM 872 C CA . ASP A 1 118 ? 7.27600 -71.21200 -41.79000 1.000 64.18138 118 ASP A CA 1
ATOM 873 C C . ASP A 1 118 ? 7.17100 -70.37400 -40.52200 1.000 63.34707 118 ASP A C 1
ATOM 874 O O . ASP A 1 118 ? 8.07800 -70.41500 -39.68000 1.000 66.97645 118 ASP A O 1
ATOM 879 N N . GLY A 1 119 ? 6.09300 -69.60400 -40.38300 1.000 60.37303 119 GLY A N 1
ATOM 880 C CA . GLY A 1 119 ? 5.91900 -68.77800 -39.19900 1.000 55.82248 119 GLY A CA 1
ATOM 881 C C . GLY A 1 119 ? 5.70900 -69.63600 -37.96800 1.000 57.76745 119 GLY A C 1
ATOM 882 O O . GLY A 1 119 ? 5.06100 -70.68200 -38.02200 1.000 65.91580 119 GLY A O 1
ATOM 883 N N . ASN A 1 120 ? 6.28200 -69.18800 -36.84700 1.000 57.65691 120 ASN A N 1
ATOM 884 C CA . ASN A 1 120 ? 6.22500 -69.88000 -35.56500 1.000 51.74041 120 ASN A CA 1
ATOM 885 C C . ASN A 1 120 ? 5.28400 -69.17800 -34.60600 1.000 51.97728 120 ASN A C 1
ATOM 886 O O . ASN A 1 120 ? 4.90500 -68.02200 -34.80500 1.000 52.96425 120 ASN A O 1
ATOM 891 N N . TYR A 1 121 ? 4.95500 -69.88500 -33.52100 1.000 51.00348 121 TYR A N 1
ATOM 892 C CA . TYR A 1 121 ? 4.26000 -69.25600 -32.40900 1.000 56.17516 121 TYR A CA 1
ATOM 893 C C . TYR A 1 121 ? 5.12500 -68.14900 -31.81300 1.000 57.94642 121 TYR A C 1
ATOM 894 O O . TYR A 1 121 ? 6.35300 -68.14700 -31.93800 1.000 63.07862 121 TYR A O 1
ATOM 903 N N . SER A 1 122 ? 4.47500 -67.19400 -31.15800 1.000 56.15673 122 SER A N 1
ATOM 904 C CA . SER A 1 122 ? 5.21900 -66.24400 -30.34000 1.000 56.59626 122 SER A CA 1
ATOM 905 C C . SER A 1 122 ? 5.74700 -66.96300 -29.11100 1.000 55.00133 122 SER A C 1
ATOM 906 O O . SER A 1 122 ? 4.99400 -67.66500 -28.42600 1.000 57.95169 122 SER A O 1
ATOM 909 N N . MET A 1 123 ? 7.03400 -66.80600 -28.83000 1.000 49.12168 123 MET A N 1
ATOM 910 C CA . MET A 1 123 ? 7.64300 -67.46500 -27.67500 1.000 55.31716 123 MET A CA 1
ATOM 911 C C . MET A 1 123 ? 7.84500 -66.40500 -26.59700 1.000 52.62473 123 MET A C 1
ATOM 912 O O . MET A 1 123 ? 8.91200 -65.80600 -26.48300 1.000 63.97346 123 MET A O 1
ATOM 917 N N . LEU A 1 124 ? 6.80700 -66.18300 -25.79400 1.000 48.32422 124 LEU A N 1
ATOM 918 C CA . LEU A 1 124 ? 6.86900 -65.18700 -24.73200 1.000 51.85359 124 LEU A CA 1
ATOM 919 C C . LEU A 1 124 ? 7.89400 -65.58300 -23.68000 1.000 55.86196 124 LEU A C 1
ATOM 920 O O . LEU A 1 124 ? 7.84800 -66.68700 -23.13100 1.000 54.08280 124 LEU A O 1
ATOM 925 N N . GLN A 1 125 ? 8.80800 -64.67600 -23.38400 1.000 54.24335 125 GLN A N 1
ATOM 926 C CA . GLN A 1 125 ? 9.76300 -64.85900 -22.29700 1.000 56.35149 125 GLN A CA 1
ATOM 927 C C . GLN A 1 125 ? 9.38000 -63.90500 -21.16800 1.000 56.78049 125 GLN A C 1
ATOM 928 O O . GLN A 1 125 ? 9.61700 -62.69900 -21.25100 1.000 67.92657 125 GLN A O 1
ATOM 934 N N . LEU A 1 126 ? 8.78600 -64.45200 -20.10900 1.000 50.96664 126 LEU A N 1
ATOM 935 C CA . LEU A 1 126 ? 8.18400 -63.64800 -19.06100 1.000 51.01928 126 LEU A CA 1
ATOM 936 C C . LEU A 1 126 ? 8.94200 -63.66700 -17.73700 1.000 51.65619 126 LEU A C 1
ATOM 937 O O . LEU A 1 126 ? 8.45700 -63.09100 -16.75900 1.000 56.92261 126 LEU A O 1
ATOM 942 N N . LEU A 1 127 ? 10.10600 -64.30800 -17.67200 1.000 51.14561 127 LEU A N 1
ATOM 943 C CA . LEU A 1 127 ? 10.91500 -64.29300 -16.46000 1.000 52.21679 127 LEU A CA 1
ATOM 944 C C . LEU A 1 127 ? 11.40300 -62.87100 -16.17500 1.000 64.79724 127 LEU A C 1
ATOM 945 O O . LEU A 1 127 ? 12.05600 -62.25300 -17.02500 1.000 66.55798 127 LEU A O 1
ATOM 950 N N . GLY A 1 128 ? 11.11000 -62.36000 -14.97600 1.000 56.46203 128 GLY A N 1
ATOM 951 C CA . GLY A 1 128 ? 11.42100 -60.97300 -14.67200 1.000 56.50678 128 GLY A CA 1
ATOM 952 C C . GLY A 1 128 ? 10.64700 -59.99300 -15.52500 1.000 59.17025 128 GLY A C 1
ATOM 953 O O . GLY A 1 128 ? 11.16100 -58.92100 -15.86300 1.000 58.34121 128 GLY A O 1
ATOM 954 N N . GLN A 1 129 ? 9.42200 -60.35100 -15.90200 1.000 55.51718 129 GLN A N 1
ATOM 955 C CA . GLN A 1 129 ? 8.59000 -59.60300 -16.83000 1.000 59.40712 129 GLN A CA 1
ATOM 956 C C . GLN A 1 129 ? 7.16000 -59.65100 -16.30400 1.000 61.47316 129 GLN A C 1
ATOM 957 O O . GLN A 1 129 ? 6.86900 -60.31200 -15.30300 1.000 61.12049 129 GLN A O 1
ATOM 963 N N . GLU A 1 130 ? 6.25800 -58.94400 -16.97200 1.000 55.60930 130 GLU A N 1
ATOM 964 C CA . GLU A 1 130 ? 4.85300 -59.01400 -16.62900 1.000 54.47232 130 GLU A CA 1
ATOM 965 C C . GLU A 1 130 ? 4.03200 -59.17800 -17.90000 1.000 50.14812 130 GLU A C 1
ATOM 966 O O . GLU A 1 130 ? 4.46500 -58.83000 -19.00500 1.000 53.26954 130 GLU A O 1
ATOM 972 N N . LEU A 1 131 ? 2.84600 -59.74900 -17.72600 1.000 47.98733 131 LEU A N 1
ATOM 973 C CA . LEU A 1 131 ? 1.84000 -59.81200 -18.77300 1.000 53.03794 131 LEU A CA 1
ATOM 974 C C . LEU A 1 131 ? 0.56100 -59.18400 -18.24400 1.000 53.15374 131 LEU A C 1
ATOM 975 O O . LEU A 1 131 ? 0.12900 -59.49600 -17.12900 1.000 51.29826 131 LEU A O 1
ATOM 980 N N . SER A 1 132 ? -0.03100 -58.29800 -19.04400 1.000 52.44576 132 SER A N 1
ATOM 981 C CA . SER A 1 132 ? -1.31000 -57.66900 -18.76200 1.000 53.67486 132 SER A CA 1
ATOM 982 C C . SER A 1 132 ? -2.28900 -57.94100 -19.89100 1.000 55.33032 132 SER A C 1
ATOM 983 O O . SER A 1 132 ? -1.90500 -58.00300 -21.06700 1.000 54.61181 132 SER A O 1
ATOM 986 N N . PHE A 1 133 ? -3.56100 -58.08500 -19.51700 1.000 47.49254 133 PHE A N 1
ATOM 987 C CA . PHE A 1 133 ? -4.62900 -58.13500 -20.50700 1.000 49.00061 133 PHE A CA 1
ATOM 988 C C . PHE A 1 133 ? -5.91600 -57.59400 -19.89900 1.000 49.36908 133 PHE A C 1
ATOM 989 O O . PHE A 1 133 ? -6.11800 -57.64000 -18.69200 1.000 50.03758 133 PHE A O 1
ATOM 997 N N . ASP A 1 134 ? -6.77200 -57.05400 -20.74800 1.000 47.30304 134 ASP A N 1
ATOM 998 C CA . ASP A 1 134 ? -8.13400 -56.73100 -20.36800 1.000 45.72917 134 ASP A CA 1
ATOM 999 C C . ASP A 1 134 ? -9.01600 -57.93500 -20.67800 1.000 53.39324 134 ASP A C 1
ATOM 1000 O O . ASP A 1 134 ? -8.76600 -58.68100 -21.63100 1.000 49.24011 134 ASP A O 1
ATOM 1005 N N . VAL A 1 135 ? -10.04000 -58.13600 -19.85300 1.000 43.93948 135 VAL A N 1
ATOM 1006 C CA . VAL A 1 135 ? -10.92300 -59.28500 -19.99500 1.000 45.60810 135 VAL A CA 1
ATOM 1007 C C . VAL A 1 135 ? -12.34600 -58.85800 -19.65200 1.000 54.84605 135 VAL A C 1
ATOM 1008 O O . VAL A 1 135 ? -12.57400 -58.02100 -18.76000 1.000 50.75609 135 VAL A O 1
ATOM 1012 N N . ASP A 1 136 ? -13.29300 -59.38800 -20.42900 1.000 51.39564 136 ASP A N 1
ATOM 1013 C CA . ASP A 1 136 ? -14.71200 -59.35900 -20.10200 1.000 48.28737 136 ASP A CA 1
ATOM 1014 C C . ASP A 1 136 ? -15.15700 -60.79700 -19.87600 1.000 46.60822 136 ASP A C 1
ATOM 1015 O O . ASP A 1 136 ? -15.20700 -61.59800 -20.82900 1.000 58.53860 136 ASP A O 1
ATOM 1020 N N . VAL A 1 137 ? -15.41700 -61.10800 -18.60000 1.000 43.68419 137 VAL A N 1
ATOM 1021 C CA . VAL A 1 137 ? -15.90100 -62.39200 -18.10900 1.000 43.14728 137 VAL A CA 1
ATOM 1022 C C . VAL A 1 137 ? -17.37100 -62.31500 -17.71100 1.000 43.41836 137 VAL A C 1
ATOM 1023 O O . VAL A 1 137 ? -17.91200 -63.27200 -17.14900 1.000 45.57915 137 VAL A O 1
ATOM 1027 N N . SER A 1 138 ? -18.03500 -61.19500 -17.98000 1.000 44.07634 138 SER A N 1
ATOM 1028 C CA . SER A 1 138 ? -19.38400 -61.00200 -17.46800 1.000 53.13532 138 SER A CA 1
ATOM 1029 C C . SER A 1 138 ? -20.39600 -61.97500 -18.06900 1.000 46.92405 138 SER A C 1
ATOM 1030 O O . SER A 1 138 ? -21.48300 -62.13400 -17.50500 1.000 51.36932 138 SER A O 1
ATOM 1033 N N . LYS A 1 139 ? -20.07100 -62.64100 -19.17800 1.000 45.79233 139 LYS A N 1
ATOM 1034 C CA . LYS A 1 139 ? -20.94500 -63.66600 -19.74800 1.000 47.43463 139 LYS A CA 1
ATOM 1035 C C . LYS A 1 139 ? -20.53600 -65.09800 -19.39400 1.000 47.36884 139 LYS A C 1
ATOM 1036 O O . LYS A 1 139 ? -21.14300 -66.04100 -19.90300 1.000 48.39001 139 LYS A O 1
ATOM 1042 N N . LEU A 1 140 ? -19.52700 -65.29200 -18.54500 1.000 51.96413 140 LEU A N 1
ATOM 1043 C CA . LEU A 1 140 ? -19.05600 -66.63000 -18.18600 1.000 42.49194 140 LEU A CA 1
ATOM 1044 C C . LEU A 1 140 ? -19.77000 -67.05200 -16.90900 1.000 43.63681 140 LEU A C 1
ATOM 1045 O O . LEU A 1 140 ? -19.45800 -66.55500 -15.82000 1.000 47.16881 140 LEU A O 1
ATOM 1050 N N . VAL A 1 141 ? -20.72600 -67.96700 -17.04000 1.000 45.61073 141 VAL A N 1
ATOM 1051 C CA . VAL A 1 141 ? -21.52600 -68.43400 -15.91100 1.000 44.21056 141 VAL A CA 1
ATOM 1052 C C . VAL A 1 141 ? -20.81700 -69.54500 -15.13600 1.000 44.14477 141 VAL A C 1
ATOM 1053 O O . VAL A 1 141 ? -19.70600 -69.96300 -15.49000 1.000 47.28462 141 VAL A O 1
ATOM 1057 N N . CYS A 1 142 ? -21.46200 -70.02700 -14.07300 1.000 44.61324 142 CYS A N 1
ATOM 1058 C CA . CYS A 1 142 ? -20.94100 -71.15400 -13.30000 1.000 42.32086 142 CYS A CA 1
ATOM 1059 C C . CYS A 1 142 ? -20.64500 -72.34200 -14.20300 1.000 46.37661 142 CYS A C 1
ATOM 1060 O O . CYS A 1 142 ? -21.43900 -72.69100 -15.07900 1.000 52.27732 142 CYS A O 1
ATOM 1063 N N . GLY A 1 143 ? -19.50900 -72.98800 -13.96000 1.000 44.39480 143 GLY A N 1
ATOM 1064 C CA . GLY A 1 143 ? -19.08300 -74.11100 -14.76700 1.000 41.52603 143 GLY A CA 1
ATOM 1065 C C . GLY A 1 143 ? -18.27900 -73.73700 -15.99200 1.000 45.83181 143 GLY A C 1
ATOM 1066 O O . GLY A 1 143 ? -17.68900 -74.62500 -16.61800 1.000 48.57951 143 GLY A O 1
ATOM 1067 N N . MET A 1 144 ? -18.24700 -72.45900 -16.36800 1.000 45.68442 144 MET A N 1
ATOM 1068 C CA . MET A 1 144 ? -17.47600 -72.05600 -17.52800 1.000 46.38977 144 MET A CA 1
ATOM 1069 C C . MET A 1 144 ? -16.06300 -71.73100 -17.10300 1.000 47.23198 144 MET A C 1
ATOM 1070 O O . MET A 1 144 ? -15.81700 -71.32900 -15.96200 1.000 44.54745 144 MET A O 1
ATOM 1075 N N . ASN A 1 145 ? -15.13600 -71.90800 -18.04400 1.000 47.23198 145 ASN A N 1
ATOM 1076 C CA . ASN A 1 145 ? -13.72900 -71.58600 -17.83700 1.000 40.35747 145 ASN A CA 1
ATOM 1077 C C . ASN A 1 145 ? -13.24400 -70.89200 -19.10000 1.000 43.14991 145 ASN A C 1
ATOM 1078 O O . ASN A 1 145 ? -13.18100 -71.51900 -20.16600 1.000 46.38451 145 ASN A O 1
ATOM 1083 N N . GLY A 1 146 ? -12.97500 -69.59000 -18.99200 1.000 46.86878 146 GLY A N 1
ATOM 1084 C CA . GLY A 1 146 ? -12.23200 -68.86300 -19.99000 1.000 40.95228 146 GLY A CA 1
ATOM 1085 C C . GLY A 1 146 ? -10.80700 -68.73800 -19.49600 1.000 50.47447 146 GLY A C 1
ATOM 1086 O O . GLY A 1 146 ? -10.56000 -68.26400 -18.37800 1.000 57.34635 146 GLY A O 1
ATOM 1087 N N . ALA A 1 147 ? -9.87300 -69.21200 -20.31000 1.000 51.07718 147 ALA A N 1
ATOM 1088 C CA . ALA A 1 147 ? -8.50400 -69.43400 -19.88500 1.000 40.71541 147 ALA A CA 1
ATOM 1089 C C . ALA A 1 147 ? -7.52500 -68.74400 -20.82000 1.000 41.08651 147 ALA A C 1
ATOM 1090 O O . ALA A 1 147 ? -7.68100 -68.75200 -22.04800 1.000 46.91352 147 ALA A O 1
ATOM 1092 N N . LEU A 1 148 ? -6.50900 -68.15800 -20.20800 1.000 44.77116 148 LEU A N 1
ATOM 1093 C CA . LEU A 1 148 ? -5.36400 -67.56900 -20.88200 1.000 48.12682 148 LEU A CA 1
ATOM 1094 C C . LEU A 1 148 ? -4.14100 -68.09600 -20.15900 1.000 51.10086 148 LEU A C 1
ATOM 1095 O O . LEU A 1 148 ? -3.98700 -67.85500 -18.95500 1.000 50.16917 148 LEU A O 1
ATOM 1100 N N . TYR A 1 149 ? -3.28700 -68.83000 -20.87000 1.000 44.74221 149 TYR A N 1
ATOM 1101 C CA . TYR A 1 149 ? -2.17200 -69.48500 -20.19700 1.000 41.59709 149 TYR A CA 1
ATOM 1102 C C . TYR A 1 149 ? -1.02000 -69.70500 -21.15700 1.000 47.23461 149 TYR A C 1
ATOM 1103 O O . TYR A 1 149 ? -1.06000 -69.30400 -22.31900 1.000 49.22432 149 TYR A O 1
ATOM 1112 N N . LEU A 1 150 ? 0.01600 -70.35400 -20.64500 1.000 43.97106 150 LEU A N 1
ATOM 1113 C CA . LEU A 1 150 ? 1.25900 -70.55100 -21.36300 1.000 49.01114 150 LEU A CA 1
ATOM 1114 C C . LEU A 1 150 ? 1.64200 -72.02200 -21.31700 1.000 51.46670 150 LEU A C 1
ATOM 1115 O O . LEU A 1 150 ? 1.55500 -72.66000 -20.25800 1.000 42.07610 150 LEU A O 1
ATOM 1120 N N . SER A 1 151 ? 2.07900 -72.55600 -22.46500 1.000 42.69986 151 SER A N 1
ATOM 1121 C CA . SER A 1 151 ? 2.57900 -73.92700 -22.53800 1.000 43.40520 151 SER A CA 1
ATOM 1122 C C . SER A 1 151 ? 3.93300 -73.96300 -23.23000 1.000 46.87930 151 SER A C 1
ATOM 1123 O O . SER A 1 151 ? 4.13300 -73.29300 -24.24500 1.000 49.59805 151 SER A O 1
ATOM 1126 N N . GLU A 1 152 ? 4.86100 -74.76800 -22.70700 1.000 49.09010 152 GLU A N 1
ATOM 1127 C CA . GLU A 1 152 ? 6.17500 -74.87800 -23.34400 1.000 51.29826 152 GLU A CA 1
ATOM 1128 C C . GLU A 1 152 ? 6.10800 -75.83500 -24.54300 1.000 47.60571 152 GLU A C 1
ATOM 1129 O O . GLU A 1 152 ? 6.80300 -76.84100 -24.63000 1.000 49.84019 152 GLU A O 1
ATOM 1135 N N . MET A 1 153 ? 5.23200 -75.49400 -25.48100 1.000 44.38953 153 MET A N 1
ATOM 1136 C CA . MET A 1 153 ? 5.17200 -76.13700 -26.78300 1.000 44.71852 153 MET A CA 1
ATOM 1137 C C . MET A 1 153 ? 6.41800 -75.79100 -27.60600 1.000 51.42195 153 MET A C 1
ATOM 1138 O O . MET A 1 153 ? 7.19900 -74.89800 -27.27000 1.000 59.51766 153 MET A O 1
ATOM 1143 N N . ASP A 1 154 ? 6.59500 -76.50500 -28.70900 1.000 50.59554 154 ASP A N 1
ATOM 1144 C CA . ASP A 1 154 ? 7.68500 -76.21100 -29.62800 1.000 46.94510 154 ASP A CA 1
ATOM 1145 C C . ASP A 1 154 ? 7.29600 -75.03000 -30.50500 1.000 48.94008 154 ASP A C 1
ATOM 1146 O O . ASP A 1 154 ? 6.16000 -74.93800 -30.98300 1.000 51.69830 154 ASP A O 1
ATOM 1151 N N . ALA A 1 155 ? 8.24200 -74.10800 -30.69500 1.000 47.92417 155 ALA A N 1
ATOM 1152 C CA . ALA A 1 155 ? 7.93900 -72.88100 -31.42100 1.000 52.52472 155 ALA A CA 1
ATOM 1153 C C . ALA A 1 155 ? 7.40000 -73.14900 -32.82400 1.000 54.61444 155 ALA A C 1
ATOM 1154 O O . ALA A 1 155 ? 6.61900 -72.34400 -33.34000 1.000 56.22779 155 ALA A O 1
ATOM 1156 N N . SER A 1 156 ? 7.79200 -74.26100 -33.45600 1.000 52.05624 156 SER A N 1
ATOM 1157 C CA . SER A 1 156 ? 7.27600 -74.62400 -34.77200 1.000 49.31644 156 SER A CA 1
ATOM 1158 C C . SER A 1 156 ? 6.07800 -75.55500 -34.69800 1.000 50.06127 156 SER A C 1
ATOM 1159 O O . SER A 1 156 ? 5.52300 -75.90500 -35.74000 1.000 48.85849 156 SER A O 1
ATOM 1162 N N . GLY A 1 157 ? 5.66600 -75.95600 -33.50000 1.000 53.54853 157 GLY A N 1
ATOM 1163 C CA . GLY A 1 157 ? 4.57200 -76.89100 -33.37200 1.000 57.35425 157 GLY A CA 1
ATOM 1164 C C . GLY A 1 157 ? 4.87800 -78.26200 -33.92600 1.000 59.79664 157 GLY A C 1
ATOM 1165 O O . GLY A 1 157 ? 3.96400 -78.95900 -34.37700 1.000 58.42016 157 GLY A O 1
ATOM 1166 N N . GLY A 1 158 ? 6.14400 -78.66900 -33.90600 1.000 48.01628 158 GLY A N 1
ATOM 1167 C CA . GLY A 1 158 ? 6.50500 -79.97200 -34.41900 1.000 48.45844 158 GLY A CA 1
ATOM 1168 C C . GLY A 1 158 ? 6.61600 -80.06000 -35.92200 1.000 55.27505 158 GLY A C 1
ATOM 1169 O O . GLY A 1 158 ? 6.46800 -81.14800 -36.47900 1.000 64.18401 158 GLY A O 1
ATOM 1170 N N . ARG A 1 159 ? 6.88900 -78.94500 -36.59700 1.000 54.29072 159 ARG A N 1
ATOM 1171 C CA . ARG A 1 159 ? 6.96000 -78.93600 -38.05200 1.000 50.71398 159 ARG A CA 1
ATOM 1172 C C . ARG A 1 159 ? 8.13900 -79.75600 -38.55900 1.000 51.61408 159 ARG A C 1
ATOM 1173 O O . ARG A 1 159 ? 9.26500 -79.60700 -38.08000 1.000 60.74676 159 ARG A O 1
ATOM 1181 N N . ASN A 1 160 ? 7.86500 -80.62300 -39.53100 1.000 52.10888 160 ASN A N 1
ATOM 1182 C CA . ASN A 1 160 ? 8.86100 -81.44300 -40.21700 1.000 53.11163 160 ASN A CA 1
ATOM 1183 C C . ASN A 1 160 ? 8.25400 -81.87200 -41.55300 1.000 53.72486 160 ASN A C 1
ATOM 1184 O O . ASN A 1 160 ? 7.15200 -81.45600 -41.91100 1.000 53.40377 160 ASN A O 1
ATOM 1189 N N . SER A 1 161 ? 8.98000 -82.68600 -42.31400 1.000 54.70393 161 SER A N 1
ATOM 1190 C CA . SER A 1 161 ? 8.51000 -82.95400 -43.67200 1.000 55.47244 161 SER A CA 1
ATOM 1191 C C . SER A 1 161 ? 7.25000 -83.81200 -43.68700 1.000 59.09919 161 SER A C 1
ATOM 1192 O O . SER A 1 161 ? 6.46500 -83.73700 -44.63700 1.000 63.93398 161 SER A O 1
ATOM 1195 N N . LEU A 1 162 ? 7.03400 -84.62300 -42.65500 1.000 54.20913 162 LEU A N 1
ATOM 1196 C CA . LEU A 1 162 ? 5.83400 -85.44100 -42.58400 1.000 56.12252 162 LEU A CA 1
ATOM 1197 C C . LEU A 1 162 ? 4.66300 -84.68500 -41.96100 1.000 63.32865 162 LEU A C 1
ATOM 1198 O O . LEU A 1 162 ? 3.50600 -84.99700 -42.26200 1.000 65.24203 162 LEU A O 1
ATOM 1203 N N . ASN A 1 163 ? 4.95500 -83.70800 -41.09000 1.000 58.69651 163 ASN A N 1
ATOM 1204 C CA . ASN A 1 163 ? 4.01900 -82.70000 -40.59100 1.000 55.92776 163 ASN A CA 1
ATOM 1205 C C . ASN A 1 163 ? 4.48600 -81.33100 -41.06800 1.000 61.24945 163 ASN A C 1
ATOM 1206 O O . ASN A 1 163 ? 5.09400 -80.57600 -40.29200 1.000 60.67833 163 ASN A O 1
ATOM 1211 N N . PRO A 1 164 ? 4.24100 -80.97100 -42.33100 1.000 56.39360 164 PRO A N 1
ATOM 1212 C CA . PRO A 1 164 ? 4.62400 -79.63000 -42.77900 1.000 52.85897 164 PRO A CA 1
ATOM 1213 C C . PRO A 1 164 ? 3.73900 -78.51800 -42.21100 1.000 66.47639 164 PRO A C 1
ATOM 1214 O O . PRO A 1 164 ? 4.07800 -77.33600 -42.37000 1.000 70.94798 164 PRO A O 1
ATOM 1218 N N . ALA A 1 165 ? 2.64100 -78.86700 -41.53100 1.000 57.05421 165 ALA A N 1
ATOM 1219 C CA . ALA A 1 165 ? 1.63900 -77.88500 -41.13400 1.000 56.11462 165 ALA A CA 1
ATOM 1220 C C . ALA A 1 165 ? 2.14400 -76.99800 -40.00600 1.000 60.85203 165 ALA A C 1
ATOM 1221 O O . ALA A 1 165 ? 2.00200 -75.76600 -40.06000 1.000 58.15960 165 ALA A O 1
ATOM 1223 N N . GLY A 1 166 ? 2.70000 -77.60800 -38.96200 1.000 49.53752 166 GLY A N 1
ATOM 1224 C CA . GLY A 1 166 ? 3.31000 -76.93200 -37.82700 1.000 51.94044 166 GLY A CA 1
ATOM 1225 C C . GLY A 1 166 ? 2.43600 -75.85400 -37.20900 1.000 53.13532 166 GLY A C 1
ATOM 1226 O O . GLY A 1 166 ? 1.20000 -75.94000 -37.17600 1.000 53.53800 166 GLY A O 1
ATOM 1227 N N . ALA A 1 167 ? 3.10100 -74.79600 -36.72500 1.000 52.85107 167 ALA A N 1
ATOM 1228 C CA . ALA A 1 167 ? 2.40400 -73.73500 -36.00600 1.000 52.20626 167 ALA A CA 1
ATOM 1229 C C . ALA A 1 167 ? 1.32700 -73.08800 -36.86100 1.000 50.64818 167 ALA A C 1
ATOM 1230 O O . ALA A 1 167 ? 0.30400 -72.64100 -36.32800 1.000 57.60428 167 ALA A O 1
ATOM 1232 N N . GLN A 1 168 ? 1.50700 -73.07400 -38.18600 1.000 49.49804 168 GLN A N 1
ATOM 1233 C CA . GLN A 1 168 ? 0.51800 -72.45600 -39.07400 1.000 49.52436 168 GLN A CA 1
ATOM 1234 C C . GLN A 1 168 ? -0.83200 -73.17500 -39.07000 1.000 53.61169 168 GLN A C 1
ATOM 1235 O O . GLN A 1 168 ? -1.83400 -72.56900 -39.46500 1.000 55.39085 168 GLN A O 1
ATOM 1241 N N . TYR A 1 169 ? -0.89600 -74.43300 -38.61600 1.000 51.20351 169 TYR A N 1
ATOM 1242 C CA . TYR A 1 169 ? -2.16600 -75.14700 -38.50100 1.000 51.93781 169 TYR A CA 1
ATOM 1243 C C . TYR A 1 169 ? -2.45100 -75.61600 -37.07400 1.000 57.84378 169 TYR A C 1
ATOM 1244 O O . TYR A 1 169 ? -3.29000 -76.50100 -36.87900 1.000 58.24119 169 TYR A O 1
ATOM 1253 N N . GLY A 1 170 ? -1.77300 -75.04500 -36.07400 1.000 49.12694 170 GLY A N 1
ATOM 1254 C CA . GLY A 1 170 ? -2.13900 -75.27100 -34.68700 1.000 45.81339 170 GLY A CA 1
ATOM 1255 C C . GLY A 1 170 ? -1.55200 -76.51300 -34.07400 1.000 49.54541 170 GLY A C 1
ATOM 1256 O O . GLY A 1 170 ? -2.11200 -77.06100 -33.11800 1.000 56.58573 170 GLY A O 1
ATOM 1257 N N . SER A 1 171 ? -0.41800 -76.95100 -34.58000 1.000 52.21152 171 SER A N 1
ATOM 1258 C CA . SER A 1 171 ? 0.17600 -78.24100 -34.29500 1.000 46.02920 171 SER A CA 1
ATOM 1259 C C . SER A 1 171 ? 1.02600 -78.18300 -33.02100 1.000 51.21404 171 SER A C 1
ATOM 1260 O O . SER A 1 171 ? 1.56900 -77.13500 -32.66700 1.000 49.56384 171 SER A O 1
ATOM 1263 N N . GLY A 1 172 ? 1.11900 -79.31400 -32.31700 1.000 45.41071 172 GLY A N 1
ATOM 1264 C CA . GLY A 1 172 ? 2.09500 -79.46200 -31.24800 1.000 45.17910 172 GLY A CA 1
ATOM 1265 C C . GLY A 1 172 ? 1.66900 -79.08200 -29.84000 1.000 51.82200 172 GLY A C 1
ATOM 1266 O O . GLY A 1 172 ? 2.54700 -78.86500 -28.99300 1.000 44.40006 172 GLY A O 1
ATOM 1267 N N . TYR A 1 173 ? 0.36300 -79.01400 -29.55000 1.000 48.44002 173 TYR A N 1
ATOM 1268 C CA . TYR A 1 173 ? -0.09900 -78.66600 -28.20800 1.000 43.29730 173 TYR A CA 1
ATOM 1269 C C . TYR A 1 173 ? 0.42400 -79.64200 -27.15800 1.000 43.12359 173 TYR A C 1
ATOM 1270 O O . TYR A 1 173 ? 0.63100 -80.82900 -27.41700 1.000 45.51598 173 TYR A O 1
ATOM 1279 N N . CYS A 1 174 ? 0.63100 -79.11800 -25.95600 1.000 47.09249 174 CYS A N 1
ATOM 1280 C CA . CYS A 1 174 ? 0.93800 -79.90200 -24.76900 1.000 45.48440 174 CYS A CA 1
ATOM 1281 C C . CYS A 1 174 ? 0.60100 -79.03400 -23.57100 1.000 52.14573 174 CYS A C 1
ATOM 1282 O O . CYS A 1 174 ? 0.47800 -77.81100 -23.69200 1.000 49.57436 174 CYS A O 1
ATOM 1285 N N . ASP A 1 175 ? 0.45500 -79.67400 -22.41700 1.000 41.87871 175 ASP A N 1
ATOM 1286 C CA . ASP A 1 175 ? 0.24600 -78.95600 -21.17200 1.000 48.93218 175 ASP A CA 1
ATOM 1287 C C . ASP A 1 175 ? 0.61400 -79.90300 -20.02600 1.000 45.79760 175 ASP A C 1
ATOM 1288 O O . ASP A 1 175 ? 1.10900 -81.01300 -20.24900 1.000 47.96101 175 ASP A O 1
ATOM 1293 N N . ALA A 1 176 ? 0.37300 -79.47000 -18.79600 1.000 42.50510 176 ALA A N 1
ATOM 1294 C CA . ALA A 1 176 ? 0.78600 -80.25700 -17.64500 1.000 44.49218 176 ALA A CA 1
ATOM 1295 C C . ALA A 1 176 ? -0.16800 -81.39800 -17.33500 1.000 44.42112 176 ALA A C 1
ATOM 1296 O O . ALA A 1 176 ? 0.10800 -82.17900 -16.42200 1.000 45.39492 176 ALA A O 1
ATOM 1298 N N . GLN A 1 177 ? -1.26500 -81.51600 -18.07400 1.000 44.19477 177 GLN A N 1
ATOM 1299 C CA . GLN A 1 177 ? -2.22500 -82.58500 -17.87400 1.000 45.24227 177 GLN A CA 1
ATOM 1300 C C . GLN A 1 177 ? -1.87100 -83.85100 -18.64500 1.000 48.90586 177 GLN A C 1
ATOM 1301 O O . GLN A 1 177 ? -2.53800 -84.86900 -18.45400 1.000 51.28510 177 GLN A O 1
ATOM 1307 N N . CYS A 1 178 ? -0.85400 -83.80600 -19.50800 1.000 50.12180 178 CYS A N 1
ATOM 1308 C CA . CYS A 1 178 ? -0.32700 -84.98900 -20.18700 1.000 49.91914 178 CYS A CA 1
ATOM 1309 C C . CYS A 1 178 ? -1.43100 -85.77100 -20.88700 1.000 49.30065 178 CYS A C 1
ATOM 1310 O O . CYS A 1 178 ? -1.52800 -86.99700 -20.77700 1.000 50.84031 178 CYS A O 1
ATOM 1313 N N . GLY A 1 179 ? -2.27000 -85.04200 -21.61700 1.000 42.14453 179 GLY A N 1
ATOM 1314 C CA . GLY A 1 179 ? -3.43900 -85.65600 -22.21300 1.000 42.07610 179 GLY A CA 1
ATOM 1315 C C . GLY A 1 179 ? -3.06800 -86.53900 -23.38300 1.000 48.55056 179 GLY A C 1
ATOM 1316 O O . GLY A 1 179 ? -2.14300 -86.25100 -24.14000 1.000 43.63944 179 GLY A O 1
ATOM 1317 N N . VAL A 1 180 ? -3.78500 -87.64800 -23.51200 1.000 57.29108 180 VAL A N 1
ATOM 1318 C CA . VAL A 1 180 ? -3.59100 -88.53500 -24.65100 1.000 54.61181 180 VAL A CA 1
ATOM 1319 C C . VAL A 1 180 ? -4.27400 -87.91700 -25.86500 1.000 51.39827 180 VAL A C 1
ATOM 1320 O O . VAL A 1 180 ? -5.45800 -87.56100 -25.81700 1.000 56.74101 180 VAL A O 1
ATOM 1324 N N . GLN A 1 181 ? -3.52800 -87.76700 -26.95200 1.000 52.73527 181 GLN A N 1
ATOM 1325 C CA . GLN A 1 181 ? -4.03300 -87.10000 -28.14400 1.000 46.23975 181 GLN A CA 1
ATOM 1326 C C . GLN A 1 181 ? -3.38400 -87.75300 -29.35700 1.000 51.27457 181 GLN A C 1
ATOM 1327 O O . GLN A 1 181 ? -2.32400 -88.38100 -29.22100 1.000 52.69316 181 GLN A O 1
ATOM 1333 N N . PRO A 1 182 ? -4.02300 -87.69800 -30.53300 1.000 46.50294 182 PRO A N 1
ATOM 1334 C CA . PRO A 1 182 ? -3.54100 -88.52900 -31.64700 1.000 45.80549 182 PRO A CA 1
ATOM 1335 C C . PRO A 1 182 ? -2.24500 -88.05800 -32.26100 1.000 46.82140 182 PRO A C 1
ATOM 1336 O O . PRO A 1 182 ? -1.55000 -88.88900 -32.85800 1.000 49.11115 182 PRO A O 1
ATOM 1340 N N . PHE A 1 183 ? -1.88200 -86.77400 -32.15600 1.000 52.12467 183 PHE A N 1
ATOM 1341 C CA . PHE A 1 183 ? -0.55100 -86.34900 -32.56700 1.000 46.06342 183 PHE A CA 1
ATOM 1342 C C . PHE A 1 183 ? 0.13300 -85.65600 -31.39800 1.000 57.99643 183 PHE A C 1
ATOM 1343 O O . PHE A 1 183 ? -0.48300 -84.83500 -30.71000 1.000 63.87871 183 PHE A O 1
ATOM 1351 N N . ILE A 1 184 ? 1.40800 -85.99100 -31.17500 1.000 45.86603 184 ILE A N 1
ATOM 1352 C CA . ILE A 1 184 ? 2.22400 -85.35600 -30.14400 1.000 48.77427 184 ILE A CA 1
ATOM 1353 C C . ILE A 1 184 ? 3.43600 -84.73100 -30.82000 1.000 53.82487 184 ILE A C 1
ATOM 1354 O O . ILE A 1 184 ? 4.24200 -85.44000 -31.43900 1.000 50.79030 184 ILE A O 1
ATOM 1359 N N . ASN A 1 185 ? 3.57100 -83.40800 -30.68600 1.000 45.84234 185 ASN A N 1
ATOM 1360 C CA . ASN A 1 185 ? 4.66400 -82.66600 -31.30900 1.000 46.41609 185 ASN A CA 1
ATOM 1361 C C . ASN A 1 185 ? 4.73200 -82.96600 -32.81100 1.000 52.87476 185 ASN A C 1
ATOM 1362 O O . ASN A 1 185 ? 5.80200 -83.14800 -33.39000 1.000 47.89258 185 ASN A O 1
ATOM 1367 N N . GLY A 1 186 ? 3.57800 -83.03700 -33.45600 1.000 47.02406 186 GLY A N 1
ATOM 1368 C CA . GLY A 1 186 ? 3.58100 -83.23100 -34.88500 1.000 47.76625 186 GLY A CA 1
ATOM 1369 C C . GLY A 1 186 ? 3.72300 -84.66400 -35.33600 1.000 54.02227 186 GLY A C 1
ATOM 1370 O O . GLY A 1 186 ? 3.63200 -84.91600 -36.53900 1.000 55.42243 186 GLY A O 1
ATOM 1371 N N . THR A 1 187 ? 3.90700 -85.61000 -34.41200 1.000 53.28270 187 THR A N 1
ATOM 1372 C CA . THR A 1 187 ? 4.09300 -87.02000 -34.72800 1.000 52.14046 187 THR A CA 1
ATOM 1373 C C . THR A 1 187 ? 2.87900 -87.82600 -34.29800 1.000 53.64591 187 THR A C 1
ATOM 1374 O O . THR A 1 187 ? 2.32300 -87.60400 -33.21900 1.000 57.02789 187 THR A O 1
ATOM 1378 N N . VAL A 1 188 ? 2.49200 -88.76600 -35.15800 1.000 52.44839 188 VAL A N 1
ATOM 1379 C CA . VAL A 1 188 ? 1.45500 -89.74600 -34.86400 1.000 53.18532 188 VAL A CA 1
ATOM 1380 C C . VAL A 1 188 ? 1.71000 -90.43400 -33.53200 1.000 50.68239 188 VAL A C 1
ATOM 1381 O O . VAL A 1 188 ? 2.79500 -90.96500 -33.28000 1.000 55.68826 188 VAL A O 1
ATOM 1385 N N . ASN A 1 189 ? 0.69800 -90.42800 -32.67400 1.000 52.26942 189 ASN A N 1
ATOM 1386 C CA . ASN A 1 189 ? 0.68700 -91.16500 -31.41000 1.000 50.26392 189 ASN A CA 1
ATOM 1387 C C . ASN A 1 189 ? -0.16500 -92.40500 -31.64000 1.000 59.83612 189 ASN A C 1
ATOM 1388 O O . ASN A 1 189 ? -1.38500 -92.37300 -31.47800 1.000 64.58143 189 ASN A O 1
ATOM 1393 N N . THR A 1 190 ? 0.47700 -93.50800 -32.02100 1.000 65.04990 190 THR A N 1
ATOM 1394 C CA . THR A 1 190 ? -0.28300 -94.73000 -32.28200 1.000 75.51432 190 THR A CA 1
ATOM 1395 C C . THR A 1 190 ? -0.90200 -95.30500 -31.01300 1.000 80.97287 190 THR A C 1
ATOM 1396 O O . THR A 1 190 ? -1.96500 -95.93800 -31.08600 1.000 76.32757 190 THR A O 1
ATOM 1400 N N . GLY A 1 191 ? -0.28800 -95.08100 -29.84400 1.000 73.18246 191 GLY A N 1
ATOM 1401 C CA . GLY A 1 191 ? -0.86700 -95.69600 -28.67200 1.000 58.94391 191 GLY A CA 1
ATOM 1402 C C . GLY A 1 191 ? -0.61000 -95.14600 -27.28900 1.000 61.14417 191 GLY A C 1
ATOM 1403 O O . GLY A 1 191 ? 0.37500 -95.49700 -26.62400 1.000 76.85922 191 GLY A O 1
ATOM 1404 N N . SER A 1 192 ? -1.53300 -94.31600 -26.83200 1.000 54.62760 192 SER A N 1
ATOM 1405 C CA . SER A 1 192 ? -1.73500 -93.96600 -25.42400 1.000 56.47519 192 SER A CA 1
ATOM 1406 C C . SER A 1 192 ? -0.65400 -93.10500 -24.77600 1.000 54.43021 192 SER A C 1
ATOM 1407 O O . SER A 1 192 ? -0.70000 -92.92000 -23.55400 1.000 50.85873 192 SER A O 1
ATOM 1410 N N . LEU A 1 193 ? 0.29300 -92.55200 -25.53000 1.000 52.91161 193 LEU A N 1
ATOM 1411 C CA . LEU A 1 193 ? 1.20200 -91.57400 -24.94500 1.000 50.10864 193 LEU A CA 1
ATOM 1412 C C . LEU A 1 193 ? 0.46800 -90.26400 -24.66100 1.000 44.89486 193 LEU A C 1
ATOM 1413 O O . LEU A 1 193 ? -0.50100 -89.91000 -25.33900 1.000 55.14082 193 LEU A O 1
ATOM 1418 N N . GLY A 1 194 ? 0.94800 -89.52700 -23.66000 1.000 47.96365 194 GLY A N 1
ATOM 1419 C CA . GLY A 1 194 ? 0.39500 -88.22100 -23.32100 1.000 43.82104 194 GLY A CA 1
ATOM 1420 C C . GLY A 1 194 ? 1.34600 -87.09700 -23.69200 1.000 48.95061 194 GLY A C 1
ATOM 1421 O O . GLY A 1 194 ? 2.55800 -87.29000 -23.72600 1.000 50.32709 194 GLY A O 1
ATOM 1422 N N . ALA A 1 195 ? 0.79300 -85.90500 -23.95000 1.000 47.89258 195 ALA A N 1
ATOM 1423 C CA . ALA A 1 195 ? 1.56600 -84.74000 -24.40400 1.000 51.21404 195 ALA A CA 1
ATOM 1424 C C . ALA A 1 195 ? 1.79000 -83.78600 -23.23300 1.000 52.65368 195 ALA A C 1
ATOM 1425 O O . ALA A 1 195 ? 0.89100 -83.02600 -22.85900 1.000 48.87691 195 ALA A O 1
ATOM 1427 N N . CYS A 1 196 ? 3.00300 -83.80400 -22.67800 1.000 49.62174 196 CYS A N 1
ATOM 1428 C CA . CYS A 1 196 ? 3.36200 -83.13100 -21.43600 1.000 44.61324 196 CYS A CA 1
ATOM 1429 C C . CYS A 1 196 ? 4.26200 -81.94100 -21.71400 1.000 47.92680 196 CYS A C 1
ATOM 1430 O O . CYS A 1 196 ? 5.14600 -82.01200 -22.57300 1.000 55.94355 196 CYS A O 1
ATOM 1433 N N . CYS A 1 197 ? 4.09000 -80.88000 -20.93100 1.000 42.94199 197 CYS A N 1
ATOM 1434 C CA . CYS A 1 197 ? 5.10300 -79.83000 -20.84700 1.000 49.22695 197 CYS A CA 1
ATOM 1435 C C . CYS A 1 197 ? 4.72300 -78.88100 -19.72100 1.000 44.55271 197 CYS A C 1
ATOM 1436 O O . CYS A 1 197 ? 3.57800 -78.86300 -19.26700 1.000 47.88995 197 CYS A O 1
ATOM 1439 N N . ASN A 1 198 ? 5.72400 -78.13800 -19.23700 1.000 46.83983 198 ASN A N 1
ATOM 1440 C CA . ASN A 1 198 ? 5.50900 -77.05900 -18.27800 1.000 43.02621 198 ASN A CA 1
ATOM 1441 C C . ASN A 1 198 ? 4.36000 -76.16700 -18.71500 1.000 42.59721 198 ASN A C 1
ATOM 1442 O O . ASN A 1 198 ? 4.23900 -75.81600 -19.88900 1.000 48.31369 198 ASN A O 1
ATOM 1447 N N . GLU A 1 199 ? 3.50600 -75.81100 -17.76000 1.000 45.22121 199 GLU A N 1
ATOM 1448 C CA . GLU A 1 199 ? 2.31700 -75.01900 -18.05700 1.000 42.98936 199 GLU A CA 1
ATOM 1449 C C . GLU A 1 199 ? 2.16300 -73.95000 -16.98600 1.000 45.28174 199 GLU A C 1
ATOM 1450 O O . GLU A 1 199 ? 2.27200 -74.25300 -15.79500 1.000 43.38678 199 GLU A O 1
ATOM 1456 N N . MET A 1 200 ? 1.91700 -72.71100 -17.40000 1.000 41.83133 200 MET A N 1
ATOM 1457 C CA . MET A 1 200 ? 1.68600 -71.59200 -16.47900 1.000 44.53692 200 MET A CA 1
ATOM 1458 C C . MET A 1 200 ? 0.27900 -71.03400 -16.71600 1.000 46.16080 200 MET A C 1
ATOM 1459 O O . MET A 1 200 ? 0.05100 -70.31200 -17.69400 1.000 46.82667 200 MET A O 1
ATOM 1464 N N . ASP A 1 201 ? -0.66900 -71.35400 -15.83500 1.000 44.41848 201 ASP A N 1
ATOM 1465 C CA . ASP A 1 201 ? -2.06500 -70.96500 -16.01800 1.000 46.79245 201 ASP A CA 1
ATOM 1466 C C . ASP A 1 201 ? -2.24100 -69.60100 -15.38700 1.000 50.18233 201 ASP A C 1
ATOM 1467 O O . ASP A 1 201 ? -2.59900 -69.47600 -14.21200 1.000 50.95611 201 ASP A O 1
ATOM 1472 N N . ILE A 1 202 ? -1.96700 -68.56800 -16.18400 1.000 49.45330 202 ILE A N 1
ATOM 1473 C CA . ILE A 1 202 ? -2.14800 -67.19900 -15.72000 1.000 51.54302 202 ILE A CA 1
ATOM 1474 C C . ILE A 1 202 ? -3.59300 -66.95900 -15.30500 1.000 47.93733 202 ILE A C 1
ATOM 1475 O O . ILE A 1 202 ? -3.85700 -66.32700 -14.27700 1.000 50.92453 202 ILE A O 1
ATOM 1480 N N . TRP A 1 203 ? -4.55000 -67.47400 -16.08000 1.000 44.70273 203 TRP A N 1
ATOM 1481 C CA . TRP A 1 203 ? -5.94300 -67.06100 -15.92300 1.000 41.03650 203 TRP A CA 1
ATOM 1482 C C . TRP A 1 203 ? -6.87400 -68.21600 -16.26500 1.000 40.65751 203 TRP A C 1
ATOM 1483 O O . TRP A 1 203 ? -6.97800 -68.61800 -17.42200 1.000 54.87237 203 TRP A O 1
ATOM 1494 N N . GLU A 1 204 ? -7.57400 -68.72000 -15.26300 1.000 40.42327 204 GLU A N 1
ATOM 1495 C CA . GLU A 1 204 ? -8.71400 -69.60500 -15.45000 1.000 40.46538 204 GLU A CA 1
ATOM 1496 C C . GLU A 1 204 ? -9.87700 -69.01700 -14.67300 1.000 43.01042 204 GLU A C 1
ATOM 1497 O O . GLU A 1 204 ? -9.77000 -68.81900 -13.45700 1.000 47.65835 204 GLU A O 1
ATOM 1503 N N . ALA A 1 205 ? -10.96900 -68.68900 -15.35900 1.000 42.93673 205 ALA A N 1
ATOM 1504 C CA . ALA A 1 205 ? -11.93600 -67.88000 -14.62600 1.000 45.30017 205 ALA A CA 1
ATOM 1505 C C . ALA A 1 205 ? -13.29500 -67.87200 -15.29800 1.000 46.08710 205 ALA A C 1
ATOM 1506 O O . ALA A 1 205 ? -13.43100 -68.12300 -16.49500 1.000 47.30041 205 ALA A O 1
ATOM 1508 N N . ASN A 1 206 ? -14.29300 -67.54700 -14.49200 1.000 48.07155 206 ASN A N 1
ATOM 1509 C CA . ASN A 1 206 ? -15.59100 -67.10800 -14.96900 1.000 47.53728 206 ASN A CA 1
ATOM 1510 C C . ASN A 1 206 ? -15.95400 -65.86900 -14.15700 1.000 45.22384 206 ASN A C 1
ATOM 1511 O O . ASN A 1 206 ? -15.07400 -65.28200 -13.51600 1.000 46.00025 206 ASN A O 1
ATOM 1516 N N . ALA A 1 207 ? -17.21600 -65.43100 -14.20300 1.000 45.25016 207 ALA A N 1
ATOM 1517 C CA . ALA A 1 207 ? -17.60500 -64.22300 -13.48300 1.000 42.46562 207 ALA A CA 1
ATOM 1518 C C . ALA A 1 207 ? -17.66100 -64.43600 -11.98100 1.000 49.51383 207 ALA A C 1
ATOM 1519 O O . ALA A 1 207 ? -17.82300 -63.45500 -11.24600 1.000 47.90574 207 ALA A O 1
ATOM 1521 N N . LEU A 1 208 ? -17.51600 -65.68300 -11.50900 1.000 45.16594 208 LEU A N 1
ATOM 1522 C CA . LEU A 1 208 ? -17.73600 -66.01000 -10.10900 1.000 44.91328 208 LEU A CA 1
ATOM 1523 C C . LEU A 1 208 ? -16.45300 -66.32300 -9.35300 1.000 48.49266 208 LEU A C 1
ATOM 1524 O O . LEU A 1 208 ? -16.44200 -66.20300 -8.12000 1.000 49.74281 208 LEU A O 1
ATOM 1529 N N . ALA A 1 209 ? -15.37900 -66.70500 -10.05600 1.000 44.71589 209 ALA A N 1
ATOM 1530 C CA . ALA A 1 209 ? -14.16000 -67.18200 -9.40800 1.000 51.34037 209 ALA A CA 1
ATOM 1531 C C . ALA A 1 209 ? -13.01700 -67.17800 -10.41000 1.000 46.02394 209 ALA A C 1
ATOM 1532 O O . ALA A 1 209 ? -13.23500 -67.25100 -11.62000 1.000 41.83923 209 ALA A O 1
ATOM 1534 N N . THR A 1 210 ? -11.79000 -67.11400 -9.88700 1.000 46.48452 210 THR A N 1
ATOM 1535 C CA . THR A 1 210 ? -10.58500 -67.10300 -10.71200 1.000 40.78910 210 THR A CA 1
ATOM 1536 C C . THR A 1 210 ? -9.44900 -67.86900 -10.03100 1.000 44.72642 210 THR A C 1
ATOM 1537 O O . THR A 1 210 ? -9.33300 -67.88300 -8.80000 1.000 41.91292 210 THR A O 1
ATOM 1541 N N . ALA A 1 211 ? -8.60500 -68.51400 -10.84400 1.000 43.02621 211 ALA A N 1
ATOM 1542 C CA . ALA A 1 211 ? -7.44400 -69.22200 -10.32400 1.000 40.41537 211 ALA A CA 1
ATOM 1543 C C . ALA A 1 211 ? -6.20900 -68.91100 -11.15500 1.000 48.57688 211 ALA A C 1
ATOM 1544 O O . ALA A 1 211 ? -6.28000 -68.79800 -12.38300 1.000 53.13005 211 ALA A O 1
ATOM 1546 N N . LEU A 1 212 ? -5.08000 -68.78500 -10.46600 1.000 43.91053 212 LEU A N 1
ATOM 1547 C CA . LEU A 1 212 ? -3.74500 -68.66400 -11.05000 1.000 42.95515 212 LEU A CA 1
ATOM 1548 C C . LEU A 1 212 ? -2.92600 -69.87900 -10.61600 1.000 49.75070 212 LEU A C 1
ATOM 1549 O O . LEU A 1 212 ? -2.70600 -70.07900 -9.41700 1.000 46.82667 212 LEU A O 1
ATOM 1554 N N . THR A 1 213 ? -2.50700 -70.70900 -11.56500 1.000 44.41585 213 THR A N 1
ATOM 1555 C CA . THR A 1 213 ? -1.91300 -72.00500 -11.22300 1.000 43.86579 213 THR A CA 1
ATOM 1556 C C . THR A 1 213 ? -0.63900 -72.30800 -12.00900 1.000 44.60798 213 THR A C 1
ATOM 1557 O O . THR A 1 213 ? -0.71200 -72.58000 -13.22500 1.000 55.36716 213 THR A O 1
ATOM 1561 N N . PRO A 1 214 ? 0.53500 -72.28600 -11.38600 1.000 47.35568 214 PRO A N 1
ATOM 1562 C CA . PRO A 1 214 ? 1.72200 -72.87000 -12.03300 1.000 46.85299 214 PRO A CA 1
ATOM 1563 C C . PRO A 1 214 ? 1.69000 -74.39400 -11.95200 1.000 49.42698 214 PRO A C 1
ATOM 1564 O O . PRO A 1 214 ? 1.33500 -74.96600 -10.91300 1.000 47.14776 214 PRO A O 1
ATOM 1568 N N . HIS A 1 215 ? 2.05600 -75.04500 -13.05900 1.000 45.76075 215 HIS A N 1
ATOM 1569 C CA . HIS A 1 215 ? 2.11600 -76.50600 -13.18800 1.000 45.17910 215 HIS A CA 1
ATOM 1570 C C . HIS A 1 215 ? 3.49500 -76.87900 -13.72900 1.000 41.99714 215 HIS A C 1
ATOM 1571 O O . HIS A 1 215 ? 3.70400 -76.86400 -14.95700 1.000 42.28402 215 HIS A O 1
ATOM 1578 N N . PRO A 1 216 ? 4.44900 -77.22700 -12.87800 1.000 45.75549 216 PRO A N 1
ATOM 1579 C CA . PRO A 1 216 ? 5.77000 -77.62400 -13.37700 1.000 42.97884 216 PRO A CA 1
ATOM 1580 C C . PRO A 1 216 ? 5.81600 -79.08300 -13.82400 1.000 48.08471 216 PRO A C 1
ATOM 1581 O O . PRO A 1 216 ? 5.01700 -79.92900 -13.41700 1.000 47.95838 216 PRO A O 1
ATOM 1585 N N . CYS A 1 217 ? 6.77500 -79.36100 -14.69800 1.000 44.87117 217 CYS A N 1
ATOM 1586 C CA . CYS A 1 217 ? 7.12100 -80.71200 -15.08800 1.000 46.01868 217 CYS A CA 1
ATOM 1587 C C . CYS A 1 217 ? 8.61500 -80.90100 -14.88300 1.000 51.66672 217 CYS A C 1
ATOM 1588 O O . CYS A 1 217 ? 9.38000 -79.93900 -14.78000 1.000 56.43571 217 CYS A O 1
ATOM 1591 N N . SER A 1 218 ? 9.02800 -82.15800 -14.83600 1.000 48.95324 218 SER A N 1
ATOM 1592 C CA . SER A 1 218 ? 10.44200 -82.47800 -14.71800 1.000 49.66122 218 SER A CA 1
ATOM 1593 C C . SER A 1 218 ? 11.14500 -82.51200 -16.06500 1.000 46.23975 218 SER A C 1
ATOM 1594 O O . SER A 1 218 ? 12.31600 -82.87300 -16.12300 1.000 60.53884 218 SER A O 1
ATOM 1597 N N . VAL A 1 219 ? 10.46300 -82.13400 -17.14000 1.000 55.21715 219 VAL A N 1
ATOM 1598 C CA . VAL A 1 219 ? 11.03900 -82.10600 -18.47600 1.000 49.44277 219 VAL A CA 1
ATOM 1599 C C . VAL A 1 219 ? 11.09800 -80.65800 -18.95300 1.000 58.72020 219 VAL A C 1
ATOM 1600 O O . VAL A 1 219 ? 10.56200 -79.75000 -18.31700 1.000 75.24323 219 VAL A O 1
ATOM 1604 N N . THR A 1 220 ? 11.78400 -80.44100 -20.07600 1.000 60.51515 220 THR A N 1
ATOM 1605 C CA . THR A 1 220 ? 11.85100 -79.13700 -20.73300 1.000 54.50917 220 THR A CA 1
ATOM 1606 C C . THR A 1 220 ? 11.29100 -79.27300 -22.14900 1.000 54.03016 220 THR A C 1
ATOM 1607 O O . THR A 1 220 ? 11.57900 -80.24100 -22.85800 1.000 68.48979 220 THR A O 1
ATOM 1611 N N . SER A 1 221 ? 10.45200 -78.33200 -22.53700 1.000 64.98674 221 SER A N 1
ATOM 1612 C CA . SER A 1 221 ? 9.64600 -78.43500 -23.75200 1.000 70.13736 221 SER A CA 1
ATOM 1613 C C . SER A 1 221 ? 8.83700 -79.73300 -23.76000 1.000 60.40198 221 SER A C 1
ATOM 1614 O O . SER A 1 221 ? 8.71800 -80.40400 -22.73200 1.000 63.26285 221 SER A O 1
ATOM 1617 N N . ILE A 1 222 ? 8.28500 -80.08900 -24.92100 1.000 58.82547 222 ILE A N 1
ATOM 1618 C CA . ILE A 1 222 ? 7.23800 -81.10200 -25.02000 1.000 51.42722 222 ILE A CA 1
ATOM 1619 C C . ILE A 1 222 ? 7.81200 -82.50200 -24.82500 1.000 51.70883 222 ILE A C 1
ATOM 1620 O O . ILE A 1 222 ? 8.97400 -82.77600 -25.13700 1.000 55.84354 222 ILE A O 1
ATOM 1625 N N . TYR A 1 223 ? 6.98400 -83.40300 -24.30000 1.000 49.60068 223 TYR A N 1
ATOM 1626 C CA . TYR A 1 223 ? 7.43400 -84.73500 -23.91300 1.000 45.57389 223 TYR A CA 1
ATOM 1627 C C . TYR A 1 223 ? 6.27200 -85.71800 -24.00100 1.000 50.59817 223 TYR A C 1
ATOM 1628 O O . TYR A 1 223 ? 5.18700 -85.44700 -23.48000 1.000 59.47292 223 TYR A O 1
ATOM 1637 N N . ALA A 1 224 ? 6.48800 -86.85300 -24.65400 1.000 54.29862 224 ALA A N 1
ATOM 1638 C CA . ALA A 1 224 ? 5.46100 -87.88500 -24.75300 1.000 45.70022 224 ALA A CA 1
ATOM 1639 C C . ALA A 1 224 ? 5.63900 -88.86200 -23.59600 1.000 50.50606 224 ALA A C 1
ATOM 1640 O O . ALA A 1 224 ? 6.57000 -89.67200 -23.59400 1.000 55.98303 224 ALA A O 1
ATOM 1642 N N . CYS A 1 225 ? 4.73800 -88.79000 -22.62100 1.000 45.26069 225 CYS A N 1
ATOM 1643 C CA . CYS A 1 225 ? 4.78000 -89.66000 -21.45400 1.000 45.49230 225 CYS A CA 1
ATOM 1644 C C . CYS A 1 225 ? 4.13200 -91.00800 -21.73600 1.000 51.09297 225 CYS A C 1
ATOM 1645 O O . CYS A 1 225 ? 3.20000 -91.13100 -22.54400 1.000 57.43847 225 CYS A O 1
ATOM 1648 N N . SER A 1 226 ? 4.60000 -92.01000 -21.00600 1.000 49.11905 226 SER A N 1
ATOM 1649 C CA . SER A 1 226 ? 4.07800 -93.36400 -21.08100 1.000 52.58525 226 SER A CA 1
ATOM 1650 C C . SER A 1 226 ? 3.76200 -93.86200 -19.67400 1.000 52.17468 226 SER A C 1
ATOM 1651 O O . SER A 1 226 ? 4.56900 -93.67800 -18.75800 1.000 53.18796 226 SER A O 1
ATOM 1654 N N . GLY A 1 227 ? 2.58300 -94.45500 -19.49300 1.000 46.62138 227 GLY A N 1
ATOM 1655 C CA . GLY A 1 227 ? 2.29100 -95.12800 -18.23500 1.000 46.82404 227 GLY A CA 1
ATOM 1656 C C . GLY A 1 227 ? 2.25900 -94.19200 -17.04800 1.000 48.91902 227 GLY A C 1
ATOM 1657 O O . GLY A 1 227 ? 1.67300 -93.11100 -17.09900 1.000 52.09309 227 GLY A O 1
ATOM 1658 N N . ALA A 1 228 ? 2.90000 -94.60900 -15.95700 1.000 53.36956 228 ALA A N 1
ATOM 1659 C CA . ALA A 1 228 ? 2.89800 -93.81000 -14.73300 1.000 53.02478 228 ALA A CA 1
ATOM 1660 C C . ALA A 1 228 ? 3.52000 -92.42800 -14.92300 1.000 50.28234 228 ALA A C 1
ATOM 1661 O O . ALA A 1 228 ? 3.23600 -91.51900 -14.13100 1.000 50.81662 228 ALA A O 1
ATOM 1663 N N . GLU A 1 229 ? 4.34400 -92.23800 -15.96300 1.000 48.22947 229 GLU A N 1
ATOM 1664 C CA . GLU A 1 229 ? 4.85000 -90.90000 -16.28100 1.000 45.51335 229 GLU A CA 1
ATOM 1665 C C . GLU A 1 229 ? 3.72100 -89.89700 -16.49800 1.000 47.07933 229 GLU A C 1
ATOM 1666 O O . GLU A 1 229 ? 3.90800 -88.69100 -16.27900 1.000 51.41932 229 GLU A O 1
ATOM 1672 N N . CYS A 1 230 ? 2.56300 -90.37500 -16.95400 1.000 44.51060 230 CYS A N 1
ATOM 1673 C CA . CYS A 1 230 ? 1.38200 -89.57000 -17.21800 1.000 47.91890 230 CYS A CA 1
ATOM 1674 C C . CYS A 1 230 ? 0.51400 -89.39000 -15.98400 1.000 49.14010 230 CYS A C 1
ATOM 1675 O O . CYS A 1 230 ? -0.51700 -88.71600 -16.07300 1.000 45.73969 230 CYS A O 1
ATOM 1678 N N . GLY A 1 231 ? 0.89100 -89.99500 -14.85600 1.000 44.53955 231 GLY A N 1
ATOM 1679 C CA . GLY A 1 231 ? 0.11300 -89.91500 -13.63400 1.000 43.68419 231 GLY A CA 1
ATOM 1680 C C . GLY A 1 231 ? 0.11100 -88.53100 -13.01200 1.000 51.76410 231 GLY A C 1
ATOM 1681 O O . GLY A 1 231 ? 0.79700 -87.59900 -13.44000 1.000 50.85347 231 GLY A O 1
ATOM 1682 N N . SER A 1 232 ? -0.68600 -88.40600 -11.95100 1.000 56.67522 232 SER A N 1
ATOM 1683 C CA . SER A 1 232 ? -0.93600 -87.08800 -11.37100 1.000 60.84414 232 SER A CA 1
ATOM 1684 C C . SER A 1 232 ? 0.31500 -86.50200 -10.72200 1.000 67.64232 232 SER A C 1
ATOM 1685 O O . SER A 1 232 ? 0.48800 -85.27100 -10.71500 1.000 60.57832 232 SER A O 1
ATOM 1688 N N . ASN A 1 233 ? 1.17300 -87.34400 -10.14500 1.000 62.89175 233 ASN A N 1
ATOM 1689 C CA . ASN A 1 233 ? 2.53700 -86.94900 -9.81300 1.000 65.94475 233 ASN A CA 1
ATOM 1690 C C . ASN A 1 233 ? 3.49000 -87.85100 -10.60900 1.000 67.04751 233 ASN A C 1
ATOM 1691 O O . ASN A 1 233 ? 4.12600 -88.76800 -10.07200 1.000 68.83457 233 ASN A O 1
ATOM 1696 N N . GLY A 1 234 ? 3.55400 -87.59900 -11.91600 1.000 58.04117 234 GLY A N 1
ATOM 1697 C CA . GLY A 1 234 ? 4.44800 -88.28100 -12.82900 1.000 51.49302 234 GLY A CA 1
ATOM 1698 C C . GLY A 1 234 ? 5.50100 -87.30200 -13.29600 1.000 44.49481 234 GLY A C 1
ATOM 1699 O O . GLY A 1 234 ? 6.11700 -86.64300 -12.46100 1.000 49.18484 234 GLY A O 1
ATOM 1700 N N . VAL A 1 235 ? 5.71300 -87.15800 -14.60700 1.000 46.89246 235 VAL A N 1
ATOM 1701 C CA . VAL A 1 235 ? 6.64600 -86.12600 -15.04700 1.000 45.69232 235 VAL A CA 1
ATOM 1702 C C . VAL A 1 235 ? 6.05500 -84.72900 -14.87400 1.000 47.03985 235 VAL A C 1
ATOM 1703 O O . VAL A 1 235 ? 6.79800 -83.74400 -14.89200 1.000 55.11187 235 VAL A O 1
ATOM 1707 N N . CYS A 1 236 ? 4.74200 -84.60300 -14.71400 1.000 47.68203 236 CYS A N 1
ATOM 1708 C CA . CYS A 1 236 ? 4.12200 -83.29700 -14.55600 1.000 49.44803 236 CYS A CA 1
ATOM 1709 C C . CYS A 1 236 ? 3.29200 -83.23700 -13.28700 1.000 51.86675 236 CYS A C 1
ATOM 1710 O O . CYS A 1 236 ? 2.91700 -84.25700 -12.69900 1.000 56.06988 236 CYS A O 1
ATOM 1713 N N . ASP A 1 237 ? 3.02200 -82.00600 -12.88300 1.000 49.24538 237 ASP A N 1
ATOM 1714 C CA . ASP A 1 237 ? 2.24300 -81.67600 -11.69700 1.000 50.09022 237 ASP A CA 1
ATOM 1715 C C . ASP A 1 237 ? 0.83200 -81.33100 -12.16400 1.000 49.35855 237 ASP A C 1
ATOM 1716 O O . ASP A 1 237 ? 0.52600 -80.17500 -12.45400 1.000 54.96185 237 ASP A O 1
ATOM 1721 N N . LYS A 1 238 ? -0.03300 -82.34700 -12.26300 1.000 45.70022 238 LYS A N 1
ATOM 1722 C CA . LYS A 1 238 ? -1.40000 -82.09600 -12.72400 1.000 47.11354 238 LYS A CA 1
ATOM 1723 C C . LYS A 1 238 ? -2.17900 -81.16000 -11.80700 1.000 49.38750 238 LYS A C 1
ATOM 1724 O O . LYS A 1 238 ? -2.81800 -80.22200 -12.32100 1.000 50.60344 238 LYS A O 1
ATOM 1730 N N . PRO A 1 239 ? -2.18300 -81.33500 -10.47800 1.000 44.79748 239 PRO A N 1
ATOM 1731 C CA . PRO A 1 239 ? -2.96200 -80.40000 -9.63400 1.000 48.50845 239 PRO A CA 1
ATOM 1732 C C . PRO A 1 239 ? -2.44900 -78.97200 -9.69300 1.000 48.33737 239 PRO A C 1
ATOM 1733 O O . PRO A 1 239 ? -3.23600 -78.02900 -9.82700 1.000 44.17635 239 PRO A O 1
ATOM 1737 N N . GLY A 1 240 ? -1.14100 -78.78600 -9.58100 1.000 46.64243 240 GLY A N 1
ATOM 1738 C CA . GLY A 1 240 ? -0.57000 -77.46200 -9.65100 1.000 42.65775 240 GLY A CA 1
ATOM 1739 C C . GLY A 1 240 ? -0.81000 -76.65400 -8.39100 1.000 44.63693 240 GLY A C 1
ATOM 1740 O O . GLY A 1 240 ? -1.52900 -77.04200 -7.47300 1.000 47.73467 240 GLY A O 1
ATOM 1741 N N . CYS A 1 241 ? -0.18300 -75.48800 -8.35900 1.000 52.32733 241 CYS A N 1
ATOM 1742 C CA . CYS A 1 241 ? -0.23000 -74.61500 -7.19500 1.000 49.36908 241 CYS A CA 1
ATOM 1743 C C . CYS A 1 241 ? -1.31500 -73.54400 -7.39100 1.000 48.57688 241 CYS A C 1
ATOM 1744 O O . CYS A 1 241 ? -1.04800 -72.41000 -7.76600 1.000 52.40102 241 CYS A O 1
ATOM 1747 N N . GLY A 1 242 ? -2.56700 -73.91700 -7.13200 1.000 41.87871 242 GLY A N 1
ATOM 1748 C CA . GLY A 1 242 ? -3.69300 -73.03100 -7.43300 1.000 40.72067 242 GLY A CA 1
ATOM 1749 C C . GLY A 1 242 ? -3.88200 -71.90000 -6.41800 1.000 51.53249 242 GLY A C 1
ATOM 1750 O O . GLY A 1 242 ? -3.99400 -72.14000 -5.21000 1.000 61.47053 242 GLY A O 1
ATOM 1751 N N . TYR A 1 243 ? -3.95500 -70.66100 -6.92800 1.000 47.16618 243 TYR A N 1
ATOM 1752 C CA . TYR A 1 243 ? -4.17000 -69.43300 -6.16800 1.000 41.35496 243 TYR A CA 1
ATOM 1753 C C . TYR A 1 243 ? -5.54000 -68.86400 -6.54300 1.000 42.15769 243 TYR A C 1
ATOM 1754 O O . TYR A 1 243 ? -5.72600 -68.36800 -7.66100 1.000 43.93948 243 TYR A O 1
ATOM 1763 N N . ASN A 1 244 ? -6.48700 -68.91500 -5.60600 1.000 45.42650 244 ASN A N 1
ATOM 1764 C CA . ASN A 1 244 ? -7.86200 -68.45100 -5.81400 1.000 41.18652 244 ASN A CA 1
ATOM 1765 C C . ASN A 1 244 ? -8.25100 -67.58700 -4.62000 1.000 44.33689 244 ASN A C 1
ATOM 1766 O O . ASN A 1 244 ? -8.27300 -68.08800 -3.47400 1.000 54.04069 244 ASN A O 1
ATOM 1771 N N . PRO A 1 245 ? -8.55500 -66.29900 -4.82200 1.000 41.87344 245 PRO A N 1
ATOM 1772 C CA . PRO A 1 245 ? -8.71900 -65.39800 -3.66500 1.000 42.38929 245 PRO A CA 1
ATOM 1773 C C . PRO A 1 245 ? -9.95500 -65.69200 -2.84700 1.000 45.16068 245 PRO A C 1
ATOM 1774 O O . PRO A 1 245 ? -9.98400 -65.35400 -1.66000 1.000 43.45258 245 PRO A O 1
ATOM 1778 N N . TYR A 1 246 ? -10.97800 -66.29900 -3.44600 1.000 42.38140 246 TYR A N 1
ATOM 1779 C CA . TYR A 1 246 ? -12.13100 -66.76200 -2.68700 1.000 42.32086 246 TYR A CA 1
ATOM 1780 C C . TYR A 1 246 ? -11.72100 -67.86900 -1.71800 1.000 49.92441 246 TYR A C 1
ATOM 1781 O O . TYR A 1 246 ? -12.07000 -67.84600 -0.53300 1.000 58.21751 246 TYR A O 1
ATOM 1790 N N . ALA A 1 247 ? -10.96800 -68.84500 -2.21600 1.000 46.42136 247 ALA A N 1
ATOM 1791 C CA . ALA A 1 247 ? -10.57900 -69.99700 -1.42100 1.000 46.25291 247 ALA A CA 1
ATOM 1792 C C . ALA A 1 247 ? -9.60300 -69.61900 -0.32300 1.000 50.26392 247 ALA A C 1
ATOM 1793 O O . ALA A 1 247 ? -9.53200 -70.30200 0.71000 1.000 50.14812 247 ALA A O 1
ATOM 1795 N N . LEU A 1 248 ? -8.82500 -68.55900 -0.53700 1.000 46.76350 248 LEU A N 1
ATOM 1796 C CA . LEU A 1 248 ? -7.75900 -68.17800 0.37700 1.000 43.58154 248 LEU A CA 1
ATOM 1797 C C . LEU A 1 248 ? -8.20000 -67.12000 1.37900 1.000 47.01090 248 LEU A C 1
ATOM 1798 O O . LEU A 1 248 ? -7.36600 -66.62000 2.14200 1.000 49.65859 248 LEU A O 1
ATOM 1803 N N . GLY A 1 249 ? -9.48600 -66.76700 1.40000 1.000 45.66600 249 GLY A N 1
ATOM 1804 C CA . GLY A 1 249 ? -10.00900 -66.10600 2.57200 1.000 44.22899 249 GLY A CA 1
ATOM 1805 C C . GLY A 1 249 ? -10.86100 -64.87800 2.36400 1.000 48.47686 249 GLY A C 1
ATOM 1806 O O . GLY A 1 249 ? -11.44100 -64.36700 3.32600 1.000 59.80191 249 GLY A O 1
ATOM 1807 N N . ASP A 1 250 ? -10.96800 -64.38500 1.14100 1.000 44.15529 250 ASP A N 1
ATOM 1808 C CA . ASP A 1 250 ? -11.76100 -63.18300 0.88300 1.000 46.97932 250 ASP A CA 1
ATOM 1809 C C . ASP A 1 250 ? -12.87900 -63.49900 -0.10800 1.000 46.73192 250 ASP A C 1
ATOM 1810 O O . ASP A 1 250 ? -12.68400 -63.43100 -1.32400 1.000 51.47459 250 ASP A O 1
ATOM 1815 N N . HIS A 1 251 ? -14.07100 -63.79500 0.41400 1.000 45.20279 251 HIS A N 1
ATOM 1816 C CA . HIS A 1 251 ? -15.19600 -64.05300 -0.47400 1.000 44.53955 251 HIS A CA 1
ATOM 1817 C C . HIS A 1 251 ? -15.70500 -62.79900 -1.18600 1.000 45.48177 251 HIS A C 1
ATOM 1818 O O . HIS A 1 251 ? -16.52900 -62.91700 -2.09700 1.000 55.27505 251 HIS A O 1
ATOM 1825 N N . ASN A 1 252 ? -15.22400 -61.61100 -0.83900 1.000 47.82679 252 ASN A N 1
ATOM 1826 C CA . ASN A 1 252 ? -15.70800 -60.39900 -1.48900 1.000 50.87189 252 ASN A CA 1
ATOM 1827 C C . ASN A 1 252 ? -14.68400 -59.74400 -2.40400 1.000 47.03195 252 ASN A C 1
ATOM 1828 O O . ASN A 1 252 ? -14.94400 -58.64300 -2.89200 1.000 50.43763 252 ASN A O 1
ATOM 1833 N N . TYR A 1 253 ? -13.54100 -60.39600 -2.66800 1.000 50.26129 253 TYR A N 1
ATOM 1834 C CA . TYR A 1 253 ? -12.54000 -59.82700 -3.57400 1.000 48.09261 253 TYR A CA 1
ATOM 1835 C C . TYR A 1 253 ? -13.07200 -59.74100 -5.00700 1.000 45.23963 253 TYR A C 1
ATOM 1836 O O . TYR A 1 253 ? -13.04300 -58.68200 -5.63900 1.000 57.72271 253 TYR A O 1
ATOM 1845 N N . TYR A 1 254 ? -13.48900 -60.88500 -5.55700 1.000 50.24023 254 TYR A N 1
ATOM 1846 C CA . TYR A 1 254 ? -13.64700 -61.11600 -6.99000 1.000 46.75297 254 TYR A CA 1
ATOM 1847 C C . TYR A 1 254 ? -15.03700 -61.66600 -7.29000 1.000 45.18436 254 TYR A C 1
ATOM 1848 O O . TYR A 1 254 ? -15.42800 -62.69600 -6.73300 1.000 53.00636 254 TYR A O 1
ATOM 1857 N N . GLY A 1 255 ? -15.76000 -61.02000 -8.20500 1.000 45.84234 255 GLY A N 1
ATOM 1858 C CA . GLY A 1 255 ? -17.09400 -61.46100 -8.55900 1.000 44.19214 255 GLY A CA 1
ATOM 1859 C C . GLY A 1 255 ? -18.02600 -60.29700 -8.83200 1.000 52.24311 255 GLY A C 1
ATOM 1860 O O . GLY A 1 255 ? -17.62600 -59.13000 -8.76200 1.000 55.32505 255 GLY A O 1
ATOM 1861 N N . PRO A 1 256 ? -19.29400 -60.59100 -9.13600 1.000 54.06964 256 PRO A N 1
ATOM 1862 C CA . PRO A 1 256 ? -20.24600 -59.52100 -9.48100 1.000 49.15589 256 PRO A CA 1
ATOM 1863 C C . PRO A 1 256 ? -20.44000 -58.53000 -8.34000 1.000 50.24023 256 PRO A C 1
ATOM 1864 O O . PRO A 1 256 ? -20.76800 -58.90700 -7.21600 1.000 55.27768 256 PRO A O 1
ATOM 1868 N N . GLY A 1 257 ? -20.24400 -57.24600 -8.64100 1.000 55.19083 257 GLY A N 1
ATOM 1869 C CA . GLY A 1 257 ? -20.36600 -56.21900 -7.63000 1.000 47.02143 257 GLY A CA 1
ATOM 1870 C C . GLY A 1 257 ? -19.31200 -56.25400 -6.54500 1.000 51.23246 257 GLY A C 1
ATOM 1871 O O . GLY A 1 257 ? -19.47300 -55.59100 -5.52300 1.000 47.42411 257 GLY A O 1
ATOM 1872 N N . LYS A 1 258 ? -18.23600 -57.00900 -6.71600 1.000 51.34037 258 LYS A N 1
ATOM 1873 C CA . LYS A 1 258 ? -17.22400 -57.13600 -5.68100 1.000 46.40030 258 LYS A CA 1
ATOM 1874 C C . LYS A 1 258 ? -16.03000 -56.25200 -6.01200 1.000 46.24765 258 LYS A C 1
ATOM 1875 O O . LYS A 1 258 ? -16.06100 -55.47300 -6.97100 1.000 52.61683 258 LYS A O 1
ATOM 1881 N N . THR A 1 259 ? -14.97600 -56.34900 -5.19100 1.000 47.09249 259 THR A N 1
ATOM 1882 C CA . THR A 1 259 ? -13.85100 -55.41700 -5.30100 1.000 46.58980 259 THR A CA 1
ATOM 1883 C C . THR A 1 259 ? -13.32500 -55.35300 -6.72800 1.000 51.69304 259 THR A C 1
ATOM 1884 O O . THR A 1 259 ? -13.14400 -54.26700 -7.29100 1.000 54.16439 259 THR A O 1
ATOM 1888 N N . VAL A 1 260 ? -13.05700 -56.51800 -7.31800 1.000 47.97417 260 VAL A N 1
ATOM 1889 C CA . VAL A 1 260 ? -12.85300 -56.65400 -8.75500 1.000 48.30053 260 VAL A CA 1
ATOM 1890 C C . VAL A 1 260 ? -14.22500 -57.03600 -9.28800 1.000 49.34276 260 VAL A C 1
ATOM 1891 O O . VAL A 1 260 ? -14.67400 -58.16500 -9.08800 1.000 48.87428 260 VAL A O 1
ATOM 1895 N N . ASP A 1 261 ? -14.90900 -56.09000 -9.92100 1.000 45.76338 261 ASP A N 1
ATOM 1896 C CA . ASP A 1 261 ? -16.31200 -56.26700 -10.29700 1.000 45.84234 261 ASP A CA 1
ATOM 1897 C C . ASP A 1 261 ? -16.40100 -56.99900 -11.63500 1.000 45.40544 261 ASP A C 1
ATOM 1898 O O . ASP A 1 261 ? -16.25300 -56.40200 -12.69800 1.000 45.98972 261 ASP A O 1
ATOM 1903 N N . THR A 1 262 ? -16.72200 -58.28200 -11.60100 1.000 47.42937 262 THR A N 1
ATOM 1904 C CA . THR A 1 262 ? -16.78000 -59.03700 -12.84800 1.000 45.56336 262 THR A CA 1
ATOM 1905 C C . THR A 1 262 ? -18.02400 -58.72800 -13.67100 1.000 52.86160 262 THR A C 1
ATOM 1906 O O . THR A 1 262 ? -18.14700 -59.27300 -14.77800 1.000 44.65535 262 THR A O 1
ATOM 1910 N N . SER A 1 263 ? -18.92900 -57.86900 -13.17600 1.000 45.48703 263 SER A N 1
ATOM 1911 C CA . SER A 1 263 ? -20.05200 -57.41100 -13.98900 1.000 52.88792 263 SER A CA 1
ATOM 1912 C C . SER A 1 263 ? -19.61400 -56.62500 -15.20700 1.000 55.62772 263 SER A C 1
ATOM 1913 O O . SER A 1 263 ? -20.43100 -56.41800 -16.11300 1.000 53.17216 263 SER A O 1
ATOM 1916 N N . ARG A 1 264 ? -18.35300 -56.21400 -15.26700 1.000 53.16690 264 ARG A N 1
ATOM 1917 C CA . ARG A 1 264 ? -17.89100 -55.32900 -16.32100 1.000 54.49601 264 ARG A CA 1
ATOM 1918 C C . ARG A 1 264 ? -16.37400 -55.49100 -16.46200 1.000 53.79592 264 ARG A C 1
ATOM 1919 O O . ARG A 1 264 ? -15.73400 -56.12100 -15.60900 1.000 51.95097 264 ARG A O 1
ATOM 1927 N N . PRO A 1 265 ? -15.78500 -55.01500 -17.56400 1.000 51.71673 265 PRO A N 1
ATOM 1928 C CA . PRO A 1 265 ? -14.41900 -55.42800 -17.91000 1.000 46.63191 265 PRO A CA 1
ATOM 1929 C C . PRO A 1 265 ? -13.36900 -54.93300 -16.92700 1.000 50.61660 265 PRO A C 1
ATOM 1930 O O . PRO A 1 265 ? -13.57100 -53.97400 -16.18200 1.000 47.13723 265 PRO A O 1
ATOM 1934 N N . PHE A 1 266 ? -12.21500 -55.59900 -16.94100 1.000 46.35029 266 PHE A N 1
ATOM 1935 C CA . PHE A 1 266 ? -11.13000 -55.16400 -16.06400 1.000 46.25028 266 PHE A CA 1
ATOM 1936 C C . PHE A 1 266 ? -9.80200 -55.64300 -16.62500 1.000 49.06378 266 PHE A C 1
ATOM 1937 O O . PHE A 1 266 ? -9.75700 -56.43300 -17.56700 1.000 55.96724 266 PHE A O 1
ATOM 1945 N N . THR A 1 267 ? -8.71200 -55.17600 -16.01700 1.000 48.71900 267 THR A N 1
ATOM 1946 C CA . THR A 1 267 ? -7.35700 -55.51100 -16.44900 1.000 52.54841 267 THR A CA 1
ATOM 1947 C C . THR A 1 267 ? -6.71000 -56.44000 -15.43800 1.000 51.41143 267 THR A C 1
ATOM 1948 O O . THR A 1 267 ? -6.81900 -56.21400 -14.23000 1.000 56.33570 267 THR A O 1
ATOM 1952 N N . VAL A 1 268 ? -6.00600 -57.45400 -15.94600 1.000 50.72187 268 VAL A N 1
ATOM 1953 C CA . VAL A 1 268 ? -5.31800 -58.47000 -15.15700 1.000 44.68957 268 VAL A CA 1
ATOM 1954 C C . VAL A 1 268 ? -3.82400 -58.32700 -15.42800 1.000 45.08172 268 VAL A C 1
ATOM 1955 O O . VAL A 1 268 ? -3.38400 -58.43000 -16.58000 1.000 55.88038 268 VAL A O 1
ATOM 1959 N N . VAL A 1 269 ? -3.05200 -58.09300 -14.37200 1.000 45.32912 269 VAL A N 1
ATOM 1960 C CA . VAL A 1 269 ? -1.60500 -57.92500 -14.43200 1.000 49.57963 269 VAL A CA 1
ATOM 1961 C C . VAL A 1 269 ? -0.98300 -59.07800 -13.65300 1.000 51.27457 269 VAL A C 1
ATOM 1962 O O . VAL A 1 269 ? -1.38100 -59.33900 -12.50900 1.000 53.16164 269 VAL A O 1
ATOM 1966 N N . THR A 1 270 ? 0.01000 -59.73700 -14.25400 1.000 48.56898 270 THR A N 1
ATOM 1967 C CA . THR A 1 270 ? 0.71900 -60.85000 -13.63500 1.000 48.17946 270 THR A CA 1
ATOM 1968 C C . THR A 1 270 ? 2.21700 -60.59800 -13.76700 1.000 48.56898 270 THR A C 1
ATOM 1969 O O . THR A 1 270 ? 2.72800 -60.45000 -14.88100 1.000 49.48488 270 THR A O 1
ATOM 1973 N N . GLN A 1 271 ? 2.91100 -60.54400 -12.63300 1.000 45.96604 271 GLN A N 1
ATOM 1974 C CA . GLN A 1 271 ? 4.32200 -60.19000 -12.56200 1.000 48.33211 271 GLN A CA 1
ATOM 1975 C C . GLN A 1 271 ? 5.11300 -61.39300 -12.08300 1.000 49.66648 271 GLN A C 1
ATOM 1976 O O . GLN A 1 271 ? 4.76100 -61.99200 -11.06000 1.000 57.53585 271 GLN A O 1
ATOM 1982 N N . PHE A 1 272 ? 6.16300 -61.76000 -12.82400 1.000 46.91089 272 PHE A N 1
ATOM 1983 C CA . PHE A 1 272 ? 6.97200 -62.91500 -12.46100 1.000 46.81088 272 PHE A CA 1
ATOM 1984 C C . PHE A 1 272 ? 8.29900 -62.36700 -11.95000 1.000 51.92728 272 PHE A C 1
ATOM 1985 O O . PHE A 1 272 ? 9.23400 -62.12700 -12.71700 1.000 48.49792 272 PHE A O 1
ATOM 1993 N N . LEU A 1 273 ? 8.36300 -62.17700 -10.63500 1.000 54.15386 273 LEU A N 1
ATOM 1994 C CA . LEU A 1 273 ? 9.40800 -61.41800 -9.97300 1.000 51.26667 273 LEU A CA 1
ATOM 1995 C C . LEU A 1 273 ? 10.56400 -62.34100 -9.63500 1.000 51.19298 273 LEU A C 1
ATOM 1996 O O . LEU A 1 273 ? 10.36300 -63.40800 -9.02700 1.000 59.14393 273 LEU A O 1
ATOM 2001 N N . THR A 1 274 ? 11.76400 -61.90900 -10.00200 1.000 54.66182 274 THR A N 1
ATOM 2002 C CA . THR A 1 274 ? 13.00100 -62.62600 -9.73400 1.000 54.40652 274 THR A CA 1
ATOM 2003 C C . THR A 1 274 ? 13.72000 -62.03000 -8.53600 1.000 52.44839 274 THR A C 1
ATOM 2004 O O . THR A 1 274 ? 13.47900 -60.89000 -8.14000 1.000 62.75226 274 THR A O 1
ATOM 2008 N N . ASN A 1 275 ? 14.62500 -62.82700 -7.96300 1.000 60.68096 275 ASN A N 1
ATOM 2009 C CA . ASN A 1 275 ? 15.33100 -62.40700 -6.75600 1.000 62.56013 275 ASN A CA 1
ATOM 2010 C C . ASN A 1 275 ? 16.14800 -61.13500 -6.98200 1.000 71.89546 275 ASN A C 1
ATOM 2011 O O . ASN A 1 275 ? 16.20600 -60.26700 -6.10400 1.000 80.50439 275 ASN A O 1
ATOM 2016 N N . ASP A 1 276 ? 16.78200 -61.00000 -8.15100 1.000 71.33750 276 ASP A N 1
ATOM 2017 C CA . ASP A 1 276 ? 17.64100 -59.85500 -8.43300 1.000 67.79497 276 ASP A CA 1
ATOM 2018 C C . ASP A 1 276 ? 17.00100 -58.84800 -9.38800 1.000 69.18724 276 ASP A C 1
ATOM 2019 O O . ASP A 1 276 ? 17.71300 -58.03500 -9.98500 1.000 67.56600 276 ASP A O 1
ATOM 2024 N N . ASN A 1 277 ? 15.67800 -58.89300 -9.56100 1.000 68.18449 277 ASN A N 1
ATOM 2025 C CA . ASN A 1 277 ? 14.95300 -57.96400 -10.43000 1.000 66.42639 277 ASN A CA 1
ATOM 2026 C C . ASN A 1 277 ? 15.46600 -57.95600 -11.86300 1.000 68.51348 277 ASN A C 1
ATOM 2027 O O . ASN A 1 277 ? 15.28800 -56.96100 -12.56700 1.000 80.53334 277 ASN A O 1
ATOM 2032 N N . THR A 1 278 ? 16.10900 -59.02800 -12.32200 1.000 65.23677 278 THR A N 1
ATOM 2033 C CA . THR A 1 278 ? 16.54400 -59.11100 -13.71200 1.000 66.43691 278 THR A CA 1
ATOM 2034 C C . THR A 1 278 ? 15.78200 -60.21700 -14.42300 1.000 63.73396 278 THR A C 1
ATOM 2035 O O . THR A 1 278 ? 15.12200 -61.05000 -13.80100 1.000 65.23414 278 THR A O 1
ATOM 2039 N N . THR A 1 279 ? 15.89000 -60.22400 -15.74700 1.000 54.47232 279 THR A N 1
ATOM 2040 C CA . THR A 1 279 ? 15.24900 -61.25700 -16.54500 1.000 56.73575 279 THR A CA 1
ATOM 2041 C C . THR A 1 279 ? 16.05900 -62.54100 -16.59300 1.000 59.95192 279 THR A C 1
ATOM 2042 O O . THR A 1 279 ? 15.75300 -63.43000 -17.39600 1.000 69.40043 279 THR A O 1
ATOM 2046 N N . THR A 1 280 ? 17.09400 -62.65200 -15.76500 1.000 64.11558 280 THR A N 1
ATOM 2047 C CA . THR A 1 280 ? 17.90300 -63.85900 -15.69800 1.000 69.90049 280 THR A CA 1
ATOM 2048 C C . THR A 1 280 ? 18.04300 -64.39100 -14.28300 1.000 72.58239 280 THR A C 1
ATOM 2049 O O . THR A 1 280 ? 18.69200 -65.42600 -14.08900 1.000 69.97418 280 THR A O 1
ATOM 2053 N N . GLY A 1 281 ? 17.46100 -63.71800 -13.29600 1.000 70.80849 281 GLY A N 1
ATOM 2054 C CA . GLY A 1 281 ? 17.48300 -64.20300 -11.94000 1.000 64.65249 281 GLY A CA 1
ATOM 2055 C C . GLY A 1 281 ? 16.54500 -65.38200 -11.76600 1.000 61.44947 281 GLY A C 1
ATOM 2056 O O . GLY A 1 281 ? 16.05100 -65.99100 -12.71600 1.000 64.24981 281 GLY A O 1
ATOM 2057 N N . THR A 1 282 ? 16.29200 -65.69700 -10.50700 1.000 59.20973 282 THR A N 1
ATOM 2058 C CA . THR A 1 282 ? 15.47900 -66.84400 -10.15100 1.000 55.83301 282 THR A CA 1
ATOM 2059 C C . THR A 1 282 ? 14.07200 -66.37600 -9.83400 1.000 55.81722 282 THR A C 1
ATOM 2060 O O . THR A 1 282 ? 13.89300 -65.45200 -9.03800 1.000 60.85466 282 THR A O 1
ATOM 2064 N N . LEU A 1 283 ? 13.08400 -66.99900 -10.46700 1.000 57.47005 283 LEU A N 1
ATOM 2065 C CA . LEU A 1 283 ? 11.69400 -66.69800 -10.14900 1.000 52.07203 283 LEU A CA 1
ATOM 2066 C C . LEU A 1 283 ? 11.42800 -67.03000 -8.68600 1.000 54.82763 283 LEU A C 1
ATOM 2067 O O . LEU A 1 283 ? 11.61300 -68.17100 -8.24900 1.000 54.77499 283 LEU A O 1
ATOM 2072 N N . THR A 1 284 ? 11.04700 -66.02200 -7.90900 1.000 54.24071 284 THR A N 1
ATOM 2073 C CA . THR A 1 284 ? 10.75500 -66.23300 -6.50000 1.000 52.70106 284 THR A CA 1
ATOM 2074 C C . THR A 1 284 ? 9.36900 -65.77900 -6.10500 1.000 57.05947 284 THR A C 1
ATOM 2075 O O . THR A 1 284 ? 8.91200 -66.16200 -5.02600 1.000 63.25758 284 THR A O 1
ATOM 2079 N N . GLU A 1 285 ? 8.68400 -64.98500 -6.93200 1.000 57.02526 285 GLU A N 1
ATOM 2080 C CA . GLU A 1 285 ? 7.33000 -64.59800 -6.56200 1.000 54.47495 285 GLU A CA 1
ATOM 2081 C C . GLU A 1 285 ? 6.50000 -64.37000 -7.82100 1.000 59.23868 285 GLU A C 1
ATOM 2082 O O . GLU A 1 285 ? 7.00900 -63.86400 -8.81900 1.000 61.58107 285 GLU A O 1
ATOM 2088 N N . ILE A 1 286 ? 5.23200 -64.76800 -7.78600 1.000 56.62521 286 ILE A N 1
ATOM 2089 C CA . ILE A 1 286 ? 4.26800 -64.41500 -8.82300 1.000 53.62222 286 ILE A CA 1
ATOM 2090 C C . ILE A 1 286 ? 3.20500 -63.54600 -8.17300 1.000 58.30173 286 ILE A C 1
ATOM 2091 O O . ILE A 1 286 ? 2.61500 -63.93400 -7.15800 1.000 55.08029 286 ILE A O 1
ATOM 2096 N N . ARG A 1 287 ? 2.96600 -62.37200 -8.75600 1.000 58.92285 287 ARG A N 1
ATOM 2097 C CA . ARG A 1 287 ? 2.17200 -61.32600 -8.12800 1.000 52.89845 287 ARG A CA 1
ATOM 2098 C C . ARG A 1 287 ? 1.06100 -60.87900 -9.07300 1.000 51.20877 287 ARG A C 1
ATOM 2099 O O . ARG A 1 287 ? 1.28900 -60.71100 -10.27400 1.000 53.73013 287 ARG A O 1
ATOM 2107 N N . ARG A 1 288 ? -0.14300 -60.70300 -8.52500 1.000 50.32445 288 ARG A N 1
ATOM 2108 C CA . ARG A 1 288 ? -1.34900 -60.38500 -9.28500 1.000 44.66325 288 ARG A CA 1
ATOM 2109 C C . ARG A 1 288 ? -1.90300 -59.02000 -8.88500 1.000 51.22983 288 ARG A C 1
ATOM 2110 O O . ARG A 1 288 ? -2.11600 -58.75100 -7.69600 1.000 55.31453 288 ARG A O 1
ATOM 2118 N N . LEU A 1 289 ? -2.14500 -58.16700 -9.88100 1.000 46.73192 289 LEU A N 1
ATOM 2119 C CA . LEU A 1 289 ? -2.83000 -56.89400 -9.69000 1.000 46.13448 289 LEU A CA 1
ATOM 2120 C C . LEU A 1 289 ? -4.00400 -56.83600 -10.65700 1.000 50.66923 289 LEU A C 1
ATOM 2121 O O . LEU A 1 289 ? -3.97700 -57.46100 -11.71900 1.000 56.96736 289 LEU A O 1
ATOM 2126 N N . TYR A 1 290 ? -5.03700 -56.08700 -10.29600 1.000 46.08974 290 TYR A N 1
ATOM 2127 C CA . TYR A 1 290 ? -6.13000 -55.80900 -11.21400 1.000 46.03710 290 TYR A CA 1
ATOM 2128 C C . TYR A 1 290 ? -6.21300 -54.30400 -11.40200 1.000 54.87763 290 TYR A C 1
ATOM 2129 O O . TYR A 1 290 ? -5.77700 -53.53500 -10.54900 1.000 54.56444 290 TYR A O 1
ATOM 2138 N N . VAL A 1 291 ? -6.73900 -53.87000 -12.53400 1.000 53.26428 291 VAL A N 1
ATOM 2139 C CA . VAL A 1 291 ? -7.01800 -52.45700 -12.71700 1.000 48.18209 291 VAL A CA 1
ATOM 2140 C C . VAL A 1 291 ? -8.46200 -52.31900 -13.16400 1.000 49.96389 291 VAL A C 1
ATOM 2141 O O . VAL A 1 291 ? -8.89400 -52.99200 -14.10400 1.000 53.20375 291 VAL A O 1
ATOM 2145 N N . GLN A 1 292 ? -9.21900 -51.49100 -12.45700 1.000 48.66110 292 GLN A N 1
ATOM 2146 C CA . GLN A 1 292 ? -10.60000 -51.26400 -12.85300 1.000 54.41705 292 GLN A CA 1
ATOM 2147 C C . GLN A 1 292 ? -10.99000 -49.86800 -12.39300 1.000 58.30699 292 GLN A C 1
ATOM 2148 O O . GLN A 1 292 ? -10.64600 -49.45600 -11.27700 1.000 58.83337 292 GLN A O 1
ATOM 2154 N N . ASP A 1 293 ? -11.68200 -49.13900 -13.26800 1.000 59.59925 293 ASP A N 1
ATOM 2155 C CA . ASP A 1 293 ? -12.05300 -47.74900 -13.00900 1.000 57.61480 293 ASP A CA 1
ATOM 2156 C C . ASP A 1 293 ? -10.81300 -46.89500 -12.79300 1.000 61.90479 293 ASP A C 1
ATOM 2157 O O . ASP A 1 293 ? -10.82600 -45.95200 -11.99600 1.000 63.50235 293 ASP A O 1
ATOM 2162 N N . GLY A 1 294 ? -9.72400 -47.24400 -13.47400 1.000 58.33331 294 GLY A N 1
ATOM 2163 C CA . GLY A 1 294 ? -8.48900 -46.51100 -13.29000 1.000 59.03603 294 GLY A CA 1
ATOM 2164 C C . GLY A 1 294 ? -7.90400 -46.63000 -11.90600 1.000 63.74712 294 GLY A C 1
ATOM 2165 O O . GLY A 1 294 ? -7.14400 -45.75400 -11.48700 1.000 80.63335 294 GLY A O 1
ATOM 2166 N N . ASN A 1 295 ? -8.26000 -47.67700 -11.16700 1.000 59.54925 295 ASN A N 1
ATOM 2167 C CA . ASN A 1 295 ? -7.68300 -47.93500 -9.85700 1.000 59.81770 295 ASN A CA 1
ATOM 2168 C C . ASN A 1 295 ? -6.93000 -49.25200 -9.89700 1.000 61.07311 295 ASN A C 1
ATOM 2169 O O . ASN A 1 295 ? -7.41700 -50.24200 -10.46700 1.000 61.18628 295 ASN A O 1
ATOM 2174 N N . VAL A 1 296 ? -5.73500 -49.24800 -9.30900 1.000 56.76733 296 VAL A N 1
ATOM 2175 C CA . VAL A 1 296 ? -4.94100 -50.45600 -9.16700 1.000 56.60942 296 VAL A CA 1
ATOM 2176 C C . VAL A 1 296 ? -5.39000 -51.14700 -7.89000 1.000 63.07862 296 VAL A C 1
ATOM 2177 O O . VAL A 1 296 ? -5.38300 -50.54800 -6.81000 1.000 72.05074 296 VAL A O 1
ATOM 2181 N N . ILE A 1 297 ? -5.81300 -52.39500 -8.02800 1.000 55.24610 297 ILE A N 1
ATOM 2182 C CA . ILE A 1 297 ? -6.35400 -53.21200 -6.96100 1.000 50.70608 297 ILE A CA 1
ATOM 2183 C C . ILE A 1 297 ? -5.31000 -54.28500 -6.69100 1.000 55.21451 297 ILE A C 1
ATOM 2184 O O . ILE A 1 297 ? -5.04000 -55.13500 -7.55100 1.000 58.50701 297 ILE A O 1
ATOM 2189 N N . GLY A 1 298 ? -4.67800 -54.22100 -5.52700 1.000 53.86698 298 GLY A N 1
ATOM 2190 C CA . GLY A 1 298 ? -3.64300 -55.16600 -5.17600 1.000 49.50594 298 GLY A CA 1
ATOM 2191 C C . GLY A 1 298 ? -4.21800 -56.39500 -4.50400 1.000 50.61923 298 GLY A C 1
ATOM 2192 O O . GLY A 1 298 ? -5.43500 -56.57600 -4.42700 1.000 61.51790 298 GLY A O 1
ATOM 2193 N N . PRO A 1 299 ? -3.35500 -57.26000 -3.99200 1.000 48.64531 299 PRO A N 1
ATOM 2194 C CA . PRO A 1 299 ? -3.85300 -58.47400 -3.33800 1.000 50.98769 299 PRO A CA 1
ATOM 2195 C C . PRO A 1 299 ? -4.68700 -58.12800 -2.11300 1.000 55.54877 299 PRO A C 1
ATOM 2196 O O . PRO A 1 299 ? -4.40800 -57.16100 -1.40500 1.000 56.02514 299 PRO A O 1
ATOM 2200 N N . SER A 1 300 ? -5.72800 -58.91900 -1.88200 1.000 57.16738 300 SER A N 1
ATOM 2201 C CA . SER A 1 300 ? -6.57900 -58.72300 -0.72000 1.000 48.36896 300 SER A CA 1
ATOM 2202 C C . SER A 1 300 ? -5.80100 -58.95100 0.57100 1.000 56.47256 300 SER A C 1
ATOM 2203 O O . SER A 1 300 ? -5.18200 -60.01100 0.74100 1.000 53.82487 300 SER A O 1
ATOM 2206 N N . PRO A 1 301 ? -5.82800 -58.00900 1.51400 1.000 59.93877 301 PRO A N 1
ATOM 2207 C CA . PRO A 1 301 ? -5.20400 -58.26000 2.82500 1.000 53.38798 301 PRO A CA 1
ATOM 2208 C C . PRO A 1 301 ? -5.92900 -59.31100 3.64100 1.000 53.95647 301 PRO A C 1
ATOM 2209 O O . PRO A 1 301 ? -5.37500 -59.79400 4.63800 1.000 56.38044 301 PRO A O 1
ATOM 2213 N N . SER A 1 302 ? -7.15100 -59.67500 3.25000 1.000 57.82009 302 SER A N 1
ATOM 2214 C CA . SER A 1 302 ? -7.89500 -60.73100 3.91200 1.000 46.71086 302 SER A CA 1
ATOM 2215 C C . SER A 1 302 ? -7.46500 -62.11800 3.47100 1.000 54.15386 302 SER A C 1
ATOM 2216 O O . SER A 1 302 ? -7.75900 -63.08300 4.17600 1.000 52.14046 302 SER A O 1
ATOM 2219 N N . ASP A 1 303 ? -6.82400 -62.24600 2.30800 1.000 49.40066 303 ASP A N 1
ATOM 2220 C CA . ASP A 1 303 ? -6.25400 -63.52300 1.92300 1.000 51.23246 303 ASP A CA 1
ATOM 2221 C C . ASP A 1 303 ? -5.09400 -63.88700 2.83400 1.000 53.45115 303 ASP A C 1
ATOM 2222 O O . ASP A 1 303 ? -4.40700 -63.01800 3.38300 1.000 59.65715 303 ASP A O 1
ATOM 2227 N N . SER A 1 304 ? -4.89300 -65.19900 2.98700 1.000 45.09225 304 SER A N 1
ATOM 2228 C CA . SER A 1 304 ? -3.85200 -65.71400 3.86200 1.000 52.75896 304 SER A CA 1
ATOM 2229 C C . SER A 1 304 ? -2.46900 -65.36900 3.34600 1.000 57.54901 304 SER A C 1
ATOM 2230 O O . SER A 1 304 ? -1.52200 -65.24400 4.13400 1.000 62.67330 304 SER A O 1
ATOM 2233 N N . VAL A 1 305 ? -2.32100 -65.26500 2.03100 1.000 52.84055 305 VAL A N 1
ATOM 2234 C CA . VAL A 1 305 ? -1.07900 -64.83000 1.41900 1.000 51.40353 305 VAL A CA 1
ATOM 2235 C C . VAL A 1 305 ? -1.42600 -63.79400 0.35900 1.000 54.54601 305 VAL A C 1
ATOM 2236 O O . VAL A 1 305 ? -2.57900 -63.64800 -0.05700 1.000 55.76458 305 VAL A O 1
ATOM 2240 N N . SER A 1 306 ? -0.41000 -63.06200 -0.06700 1.000 54.30125 306 SER A N 1
ATOM 2241 C CA . SER A 1 306 ? -0.60300 -61.96300 -0.99300 1.000 58.36752 306 SER A CA 1
ATOM 2242 C C . SER A 1 306 ? 0.00000 -62.24500 -2.35700 1.000 57.00947 306 SER A C 1
ATOM 2243 O O . SER A 1 306 ? -0.11500 -61.41200 -3.25700 1.000 68.85299 306 SER A O 1
ATOM 2246 N N . SER A 1 307 ? 0.62200 -63.39800 -2.54000 1.000 50.67713 307 SER A N 1
ATOM 2247 C CA . SER A 1 307 ? 1.26100 -63.72200 -3.80700 1.000 49.79808 307 SER A CA 1
ATOM 2248 C C . SER A 1 307 ? 1.59500 -65.20100 -3.77000 1.000 46.02657 307 SER A C 1
ATOM 2249 O O . SER A 1 307 ? 1.51100 -65.84400 -2.72100 1.000 49.97968 307 SER A O 1
ATOM 2252 N N . ILE A 1 308 ? 1.99700 -65.73300 -4.92200 1.000 47.26093 308 ILE A N 1
ATOM 2253 C CA . ILE A 1 308 ? 2.45500 -67.10900 -5.00300 1.000 47.39252 308 ILE A CA 1
ATOM 2254 C C . ILE A 1 308 ? 3.94700 -67.15000 -4.71300 1.000 51.61145 308 ILE A C 1
ATOM 2255 O O . ILE A 1 308 ? 4.72400 -66.39700 -5.30800 1.000 54.22492 308 ILE A O 1
ATOM 2260 N N . THR A 1 309 ? 4.34400 -68.01900 -3.78200 1.000 53.73802 309 THR A N 1
ATOM 2261 C CA . THR A 1 309 ? 5.74200 -68.32100 -3.49300 1.000 51.61408 309 THR A CA 1
ATOM 2262 C C . THR A 1 309 ? 5.87000 -69.82300 -3.28000 1.000 57.74377 309 THR A C 1
ATOM 2263 O O . THR A 1 309 ? 4.86500 -70.53700 -3.15800 1.000 58.64387 309 THR A O 1
ATOM 2267 N N . ASP A 1 310 ? 7.12000 -70.30300 -3.17900 1.000 51.90096 310 ASP A N 1
ATOM 2268 C CA . ASP A 1 310 ? 7.33200 -71.73700 -2.98500 1.000 56.04093 310 ASP A CA 1
ATOM 2269 C C . ASP A 1 310 ? 6.69400 -72.24100 -1.69300 1.000 58.39384 310 ASP A C 1
ATOM 2270 O O . ASP A 1 310 ? 6.12300 -73.33600 -1.67000 1.000 56.70417 310 ASP A O 1
ATOM 2275 N N . SER A 1 311 ? 6.73900 -71.44900 -0.61400 1.000 60.78887 311 SER A N 1
ATOM 2276 C CA . SER A 1 311 ? 6.16500 -71.92200 0.64800 1.000 54.75657 311 SER A CA 1
ATOM 2277 C C . SER A 1 311 ? 4.63200 -71.93400 0.61500 1.000 52.38786 311 SER A C 1
ATOM 2278 O O . SER A 1 311 ? 3.99900 -72.89200 1.10400 1.000 61.63371 311 SER A O 1
ATOM 2281 N N . PHE A 1 312 ? 4.01200 -70.91500 0.00400 1.000 46.94510 312 PHE A N 1
ATOM 2282 C CA . PHE A 1 312 ? 2.59600 -71.04200 -0.32900 1.000 52.46945 312 PHE A CA 1
ATOM 2283 C C . PHE A 1 312 ? 2.32700 -72.39900 -0.98800 1.000 57.72534 312 PHE A C 1
ATOM 2284 O O . PHE A 1 312 ? 1.50100 -73.21900 -0.53400 1.000 56.51993 312 PHE A O 1
ATOM 2292 N N . CYS A 1 313 ? 2.96300 -72.57100 -2.15800 1.000 48.74532 313 CYS A N 1
ATOM 2293 C CA . CYS A 1 313 ? 2.68700 -73.69400 -3.03700 1.000 43.46311 313 CYS A CA 1
ATOM 2294 C C . CYS A 1 313 ? 2.81800 -75.00100 -2.30000 1.000 52.47734 313 CYS A C 1
ATOM 2295 O O . CYS A 1 313 ? 1.99800 -75.90300 -2.48400 1.000 59.20184 313 CYS A O 1
ATOM 2298 N N . SER A 1 314 ? 3.83600 -75.12400 -1.44300 1.000 53.23007 314 SER A N 1
ATOM 2299 C CA . SER A 1 314 ? 3.97400 -76.38600 -0.73500 1.000 58.33331 314 SER A CA 1
ATOM 2300 C C . SER A 1 314 ? 2.84900 -76.57500 0.26200 1.000 52.98793 314 SER A C 1
ATOM 2301 O O . SER A 1 314 ? 2.52800 -77.71700 0.59400 1.000 58.33857 314 SER A O 1
ATOM 2304 N N . THR A 1 315 ? 2.22600 -75.49100 0.74000 1.000 53.12216 315 THR A N 1
ATOM 2305 C CA . THR A 1 315 ? 1.03100 -75.72300 1.55200 1.000 56.95157 315 THR A CA 1
ATOM 2306 C C . THR A 1 315 ? -0.12500 -76.25700 0.70400 1.000 58.02538 315 THR A C 1
ATOM 2307 O O . THR A 1 315 ? -0.99600 -76.96100 1.22700 1.000 60.55989 315 THR A O 1
ATOM 2311 N N . VAL A 1 316 ? -0.19200 -75.91900 -0.59000 1.000 52.34049 316 VAL A N 1
ATOM 2312 C CA . VAL A 1 316 ? -1.34900 -76.39900 -1.36700 1.000 46.16606 316 VAL A CA 1
ATOM 2313 C C . VAL A 1 316 ? -1.03500 -77.54500 -2.33200 1.000 49.15589 316 VAL A C 1
ATOM 2314 O O . VAL A 1 316 ? -1.96900 -78.08700 -2.93900 1.000 53.71170 316 VAL A O 1
ATOM 2318 N N . ASP A 1 317 ? 0.23300 -77.93700 -2.48900 1.000 49.25854 317 ASP A N 1
ATOM 2319 C CA . ASP A 1 317 ? 0.63900 -78.81900 -3.58600 1.000 42.68143 317 ASP A CA 1
ATOM 2320 C C . ASP A 1 317 ? 1.99600 -79.41600 -3.21800 1.000 47.37147 317 ASP A C 1
ATOM 2321 O O . ASP A 1 317 ? 3.02900 -78.76500 -3.39800 1.000 55.76721 317 ASP A O 1
ATOM 2326 N N . SER A 1 318 ? 1.98900 -80.65100 -2.72400 1.000 49.65332 318 SER A N 1
ATOM 2327 C CA . SER A 1 318 ? 3.22600 -81.23300 -2.21400 1.000 50.64028 318 SER A CA 1
ATOM 2328 C C . SER A 1 318 ? 4.15700 -81.73300 -3.31200 1.000 53.50115 318 SER A C 1
ATOM 2329 O O . SER A 1 318 ? 5.25800 -82.19000 -2.99500 1.000 66.40270 318 SER A O 1
ATOM 2332 N N . TYR A 1 319 ? 3.77000 -81.63400 -4.58100 1.000 43.84473 319 TYR A N 1
ATOM 2333 C CA . TYR A 1 319 ? 4.61400 -82.07500 -5.68100 1.000 49.55331 319 TYR A CA 1
ATOM 2334 C C . TYR A 1 319 ? 5.21100 -80.90200 -6.45500 1.000 49.80071 319 TYR A C 1
ATOM 2335 O O . TYR A 1 319 ? 6.04700 -81.10500 -7.34000 1.000 60.56252 319 TYR A O 1
ATOM 2344 N N . PHE A 1 320 ? 4.84000 -79.67600 -6.09900 1.000 45.47651 320 PHE A N 1
ATOM 2345 C CA . PHE A 1 320 ? 5.34900 -78.48500 -6.76900 1.000 46.34503 320 PHE A CA 1
ATOM 2346 C C . PHE A 1 320 ? 6.86800 -78.36100 -6.64200 1.000 48.49792 320 PHE A C 1
ATOM 2347 O O . PHE A 1 320 ? 7.57600 -78.14800 -7.63800 1.000 48.00312 320 PHE A O 1
ATOM 2355 N N . GLU A 1 321 ? 7.38800 -78.45700 -5.42400 1.000 45.53177 321 GLU A N 1
ATOM 2356 C CA . GLU A 1 321 ? 8.82600 -78.26000 -5.23400 1.000 45.68969 321 GLU A CA 1
ATOM 2357 C C . GLU A 1 321 ? 9.68500 -79.42700 -5.72200 1.000 46.64243 321 GLU A C 1
ATOM 2358 O O . GLU A 1 321 ? 10.76600 -79.17400 -6.26700 1.000 48.68215 321 GLU A O 1
ATOM 2364 N N . PRO A 1 322 ? 9.28100 -80.70100 -5.55600 1.000 53.82751 322 PRO A N 1
ATOM 2365 C CA . PRO A 1 322 ? 10.08500 -81.78800 -6.15000 1.000 54.61707 322 PRO A CA 1
ATOM 2366 C C . PRO A 1 322 ? 10.29700 -81.65600 -7.64800 1.000 54.05648 322 PRO A C 1
ATOM 2367 O O . PRO A 1 322 ? 11.31300 -82.14700 -8.15100 1.000 54.54865 322 PRO A O 1
ATOM 2371 N N . LEU A 1 323 ? 9.37600 -81.01400 -8.37700 1.000 51.06139 323 LEU A N 1
ATOM 2372 C CA . LEU A 1 323 ? 9.54400 -80.77800 -9.80600 1.000 47.88469 323 LEU A CA 1
ATOM 2373 C C . LEU A 1 323 ? 10.21800 -79.43300 -10.11200 1.000 51.93781 323 LEU A C 1
ATOM 2374 O O . LEU A 1 323 ? 10.15600 -78.95500 -11.25800 1.000 51.53513 323 LEU A O 1
ATOM 2379 N N . GLY A 1 324 ? 10.87000 -78.82300 -9.11600 1.000 47.63203 324 GLY A N 1
ATOM 2380 C CA . GLY A 1 324 ? 11.68600 -77.64800 -9.30800 1.000 46.60559 324 GLY A CA 1
ATOM 2381 C C . GLY A 1 324 ? 11.04700 -76.35300 -8.86400 1.000 52.30627 324 GLY A C 1
ATOM 2382 O O . GLY A 1 324 ? 11.70900 -75.31200 -8.91500 1.000 49.96389 324 GLY A O 1
ATOM 2383 N N . GLY A 1 325 ? 9.77800 -76.37700 -8.46300 1.000 50.77451 325 GLY A N 1
ATOM 2384 C CA . GLY A 1 325 ? 9.14400 -75.18100 -7.93300 1.000 45.32386 325 GLY A CA 1
ATOM 2385 C C . GLY A 1 325 ? 9.20700 -73.98300 -8.86900 1.000 53.16164 325 GLY A C 1
ATOM 2386 O O . GLY A 1 325 ? 9.25500 -74.10200 -10.11100 1.000 54.66708 325 GLY A O 1
ATOM 2387 N N . LEU A 1 326 ? 9.21600 -72.79400 -8.25600 1.000 47.78204 326 LEU A N 1
ATOM 2388 C CA . LEU A 1 326 ? 9.21900 -71.56700 -9.04500 1.000 45.62916 326 LEU A CA 1
ATOM 2389 C C . LEU A 1 326 ? 10.52800 -71.35700 -9.79600 1.000 49.92967 326 LEU A C 1
ATOM 2390 O O . LEU A 1 326 ? 10.51700 -70.74000 -10.86000 1.000 49.87177 326 LEU A O 1
ATOM 2395 N N . LYS A 1 327 ? 11.66100 -71.85000 -9.28500 1.000 53.58800 327 LYS A N 1
ATOM 2396 C CA . LYS A 1 327 ? 12.90500 -71.68300 -10.03500 1.000 50.98243 327 LYS A CA 1
ATOM 2397 C C . LYS A 1 327 ? 12.81500 -72.33100 -11.41600 1.000 56.46730 327 LYS A C 1
ATOM 2398 O O . LYS A 1 327 ? 13.12600 -71.69600 -12.43700 1.000 50.69818 327 LYS A O 1
ATOM 2404 N N . GLU A 1 328 ? 12.38300 -73.59700 -11.47900 1.000 47.08722 328 GLU A N 1
ATOM 2405 C CA . GLU A 1 328 ? 12.30400 -74.22800 -12.79200 1.000 49.54278 328 GLU A CA 1
ATOM 2406 C C . GLU A 1 328 ? 11.11400 -73.73200 -13.60900 1.000 55.56982 328 GLU A C 1
ATOM 2407 O O . GLU A 1 328 ? 11.19200 -73.68900 -14.84900 1.000 58.79916 328 GLU A O 1
ATOM 2413 N N . MET A 1 329 ? 10.02800 -73.32800 -12.94300 1.000 48.17683 329 MET A N 1
ATOM 2414 C CA . MET A 1 329 ? 8.94800 -72.62300 -13.63200 1.000 52.69316 329 MET A CA 1
ATOM 2415 C C . MET A 1 329 ? 9.47400 -71.36400 -14.34000 1.000 54.53549 329 MET A C 1
ATOM 2416 O O . MET A 1 329 ? 9.18600 -71.11500 -15.52000 1.000 47.83995 329 MET A O 1
ATOM 2421 N N . GLY A 1 330 ? 10.26800 -70.56400 -13.63000 1.000 52.42734 330 GLY A N 1
ATOM 2422 C CA . GLY A 1 330 ? 10.85200 -69.38100 -14.22800 1.000 55.38822 330 GLY A CA 1
ATOM 2423 C C . GLY A 1 330 ? 11.85200 -69.70200 -15.31400 1.000 53.21691 330 GLY A C 1
ATOM 2424 O O . GLY A 1 330 ? 12.02900 -68.92000 -16.25100 1.000 54.46442 330 GLY A O 1
ATOM 2425 N N . GLU A 1 331 ? 12.52300 -70.84500 -15.21500 1.000 50.52974 331 GLU A N 1
ATOM 2426 C CA . GLU A 1 331 ? 13.42200 -71.21900 -16.30500 1.000 49.97178 331 GLU A CA 1
ATOM 2427 C C . GLU A 1 331 ? 12.63900 -71.54200 -17.56700 1.000 50.91400 331 GLU A C 1
ATOM 2428 O O . GLU A 1 331 ? 13.06900 -71.20000 -18.67700 1.000 57.61743 331 GLU A O 1
ATOM 2434 N N . ALA A 1 332 ? 11.47900 -72.18500 -17.41300 1.000 52.86160 332 ALA A N 1
ATOM 2435 C CA . ALA A 1 332 ? 10.59900 -72.40500 -18.55900 1.000 48.34527 332 ALA A CA 1
ATOM 2436 C C . ALA A 1 332 ? 10.08300 -71.08100 -19.11700 1.000 55.71457 332 ALA A C 1
ATOM 2437 O O . ALA A 1 332 ? 10.01900 -70.89700 -20.33800 1.000 54.87237 332 ALA A O 1
ATOM 2439 N N . LEU A 1 333 ? 9.71800 -70.14300 -18.23400 1.000 58.04907 333 LEU A N 1
ATOM 2440 C CA . LEU A 1 333 ? 9.28700 -68.82200 -18.69400 1.000 52.74580 333 LEU A CA 1
ATOM 2441 C C . LEU A 1 333 ? 10.41700 -68.06600 -19.39000 1.000 58.28330 333 LEU A C 1
ATOM 2442 O O . LEU A 1 333 ? 10.16200 -67.25500 -20.28600 1.000 63.74448 333 LEU A O 1
ATOM 2447 N N . GLY A 1 334 ? 11.66500 -68.30200 -18.98500 1.000 59.08866 334 GLY A N 1
ATOM 2448 C CA . GLY A 1 334 ? 12.78700 -67.65500 -19.63900 1.000 49.11378 334 GLY A CA 1
ATOM 2449 C C . GLY A 1 334 ? 13.15900 -68.27300 -20.97000 1.000 49.40592 334 GLY A C 1
ATOM 2450 O O . GLY A 1 334 ? 13.61300 -67.56300 -21.87100 1.000 61.38368 334 GLY A O 1
ATOM 2451 N N . ARG A 1 335 ? 12.97600 -69.59300 -21.12500 1.000 51.35089 335 ARG A N 1
ATOM 2452 C CA . ARG A 1 335 ? 13.20200 -70.20800 -22.43100 1.000 49.16379 335 ARG A CA 1
ATOM 2453 C C . ARG A 1 335 ? 12.18500 -69.71400 -23.44400 1.000 49.68227 335 ARG A C 1
ATOM 2454 O O . ARG A 1 335 ? 12.51600 -69.51100 -24.61500 1.000 50.06653 335 ARG A O 1
ATOM 2462 N N . GLY A 1 336 ? 10.94800 -69.50100 -23.01000 1.000 50.39288 336 GLY A N 1
ATOM 2463 C CA . GLY A 1 336 ? 9.90400 -69.03400 -23.89300 1.000 49.06115 336 GLY A CA 1
ATOM 2464 C C . GLY A 1 336 ? 8.77100 -70.02900 -23.97800 1.000 49.35329 336 GLY A C 1
ATOM 2465 O O . GLY A 1 336 ? 9.00400 -71.24400 -24.05000 1.000 46.57927 336 GLY A O 1
ATOM 2466 N N . MET A 1 337 ? 7.54000 -69.51700 -23.97400 1.000 47.16881 337 MET A N 1
ATOM 2467 C CA . MET A 1 337 ? 6.34200 -70.33700 -23.95300 1.000 45.32912 337 MET A CA 1
ATOM 2468 C C . MET A 1 337 ? 5.26500 -69.73900 -24.85600 1.000 46.97932 337 MET A C 1
ATOM 2469 O O . MET A 1 337 ? 5.26600 -68.54300 -25.16500 1.000 53.14585 337 MET A O 1
ATOM 2474 N N . VAL A 1 338 ? 4.33900 -70.60100 -25.26800 1.000 44.70536 338 VAL A N 1
ATOM 2475 C CA . VAL A 1 338 ? 3.29200 -70.27600 -26.23000 1.000 45.40018 338 VAL A CA 1
ATOM 2476 C C . VAL A 1 338 ? 2.07100 -69.77700 -25.47600 1.000 45.40018 338 VAL A C 1
ATOM 2477 O O . VAL A 1 338 ? 1.64100 -70.40400 -24.49400 1.000 48.28474 338 VAL A O 1
ATOM 2481 N N . LEU A 1 339 ? 1.50100 -68.66200 -25.95000 1.000 46.23449 339 LEU A N 1
ATOM 2482 C CA . LEU A 1 339 ? 0.28900 -68.09100 -25.36900 1.000 46.62927 339 LEU A CA 1
ATOM 2483 C C . LEU A 1 339 ? -0.94500 -68.78500 -25.94000 1.000 47.27146 339 LEU A C 1
ATOM 2484 O O . LEU A 1 339 ? -1.12900 -68.85100 -27.16600 1.000 43.86315 339 LEU A O 1
ATOM 2489 N N . VAL A 1 340 ? -1.78600 -69.30100 -25.03900 1.000 43.92895 340 VAL A N 1
ATOM 2490 C CA . VAL A 1 340 ? -2.94000 -70.12900 -25.35600 1.000 43.30782 340 VAL A CA 1
ATOM 2491 C C . VAL A 1 340 ? -4.17500 -69.43800 -24.78900 1.000 47.76625 340 VAL A C 1
ATOM 2492 O O . VAL A 1 340 ? -4.13900 -68.90400 -23.67300 1.000 51.87727 340 VAL A O 1
ATOM 2496 N N . PHE A 1 341 ? -5.25200 -69.43000 -25.57400 1.000 50.07706 341 PHE A N 1
ATOM 2497 C CA . PHE A 1 341 ? -6.55700 -68.90200 -25.19600 1.000 42.22085 341 PHE A CA 1
ATOM 2498 C C . PHE A 1 341 ? -7.56800 -70.02400 -25.39100 1.000 45.25806 341 PHE A C 1
ATOM 2499 O O . PHE A 1 341 ? -7.56500 -70.68100 -26.43800 1.000 49.76123 341 PHE A O 1
ATOM 2507 N N . SER A 1 342 ? -8.43900 -70.25600 -24.41100 1.000 41.56551 342 SER A N 1
ATOM 2508 C CA . SER A 1 342 ? -9.47200 -71.26900 -24.63200 1.000 44.34742 342 SER A CA 1
ATOM 2509 C C . SER A 1 342 ? -10.71200 -70.95200 -23.81900 1.000 48.68215 342 SER A C 1
ATOM 2510 O O . SER A 1 342 ? -10.66700 -70.19700 -22.84600 1.000 46.90036 342 SER A O 1
ATOM 2513 N N . ILE A 1 343 ? -11.83000 -71.53300 -24.24800 1.000 41.38917 343 ILE A N 1
ATOM 2514 C CA . ILE A 1 343 ? -13.05400 -71.53800 -23.46300 1.000 43.81578 343 ILE A CA 1
ATOM 2515 C C . ILE A 1 343 ? -13.57900 -72.96500 -23.44500 1.000 50.07179 343 ILE A C 1
ATOM 2516 O O . ILE A 1 343 ? -13.57800 -73.64600 -24.47600 1.000 51.51407 343 ILE A O 1
ATOM 2521 N N . TRP A 1 344 ? -13.99100 -73.43500 -22.26900 1.000 44.92381 344 TRP A N 1
ATOM 2522 C CA . TRP A 1 344 ? -14.48600 -74.80300 -22.16500 1.000 43.74472 344 TRP A CA 1
ATOM 2523 C C . TRP A 1 344 ? -15.35100 -74.95700 -20.92100 1.000 44.01054 344 TRP A C 1
ATOM 2524 O O . TRP A 1 344 ? -15.38500 -74.08600 -20.04300 1.000 48.02681 344 TRP A O 1
ATOM 2535 N N . ASN A 1 345 ? -16.09200 -76.06500 -20.88100 1.000 44.08423 345 ASN A N 1
ATOM 2536 C CA . ASN A 1 345 ? -16.81500 -76.47400 -19.68200 1.000 45.34754 345 ASN A CA 1
ATOM 2537 C C . ASN A 1 345 ? -16.58400 -77.97200 -19.46200 1.000 43.86842 345 ASN A C 1
ATOM 2538 O O . ASN A 1 345 ? -15.82400 -78.60500 -20.19300 1.000 59.09130 345 ASN A O 1
ATOM 2543 N N . ASP A 1 346 ? -17.22700 -78.54300 -18.44300 1.000 42.95252 346 ASP A N 1
ATOM 2544 C CA . ASP A 1 346 ? -16.75400 -79.77400 -17.80200 1.000 41.38391 346 ASP A CA 1
ATOM 2545 C C . ASP A 1 346 ? -17.89200 -80.74100 -17.49900 1.000 45.04751 346 ASP A C 1
ATOM 2546 O O . ASP A 1 346 ? -18.52300 -80.64200 -16.43400 1.000 56.59889 346 ASP A O 1
ATOM 2551 N N . PRO A 1 347 ? -18.16100 -81.71300 -18.37700 1.000 46.31082 347 PRO A N 1
ATOM 2552 C CA . PRO A 1 347 ? -19.24700 -82.67500 -18.09800 1.000 43.55259 347 PRO A CA 1
ATOM 2553 C C . PRO A 1 347 ? -18.96300 -83.58800 -16.92200 1.000 49.84545 347 PRO A C 1
ATOM 2554 O O . PRO A 1 347 ? -19.88800 -84.24900 -16.43800 1.000 50.46131 347 PRO A O 1
ATOM 2558 N N . GLY A 1 348 ? -17.73000 -83.62700 -16.42800 1.000 50.27445 348 GLY A N 1
ATOM 2559 C CA . GLY A 1 348 ? -17.40200 -84.49700 -15.32500 1.000 42.22085 348 GLY A CA 1
ATOM 2560 C C . GLY A 1 348 ? -17.62800 -83.87900 -13.96500 1.000 51.35616 348 GLY A C 1
ATOM 2561 O O . GLY A 1 348 ? -18.45600 -84.38200 -13.20300 1.000 52.43787 348 GLY A O 1
ATOM 2562 N N . GLN A 1 349 ? -16.90100 -82.80200 -13.64000 1.000 51.49038 349 GLN A N 1
ATOM 2563 C CA . GLN A 1 349 ? -17.03200 -82.13800 -12.34800 1.000 50.51395 349 GLN A CA 1
ATOM 2564 C C . GLN A 1 349 ? -17.61600 -80.72700 -12.41800 1.000 50.10601 349 GLN A C 1
ATOM 2565 O O . GLN A 1 349 ? -17.63700 -80.04400 -11.39100 1.000 54.43021 349 GLN A O 1
ATOM 2571 N N . PHE A 1 350 ? -18.05600 -80.25300 -13.58200 1.000 41.39707 350 PHE A N 1
ATOM 2572 C CA . PHE A 1 350 ? -18.78300 -78.98100 -13.68400 1.000 45.08962 350 PHE A CA 1
ATOM 2573 C C . PHE A 1 350 ? -17.92900 -77.77100 -13.29900 1.000 45.23437 350 PHE A C 1
ATOM 2574 O O . PHE A 1 350 ? -18.48300 -76.75300 -12.88700 1.000 51.69304 350 PHE A O 1
ATOM 2582 N N . MET A 1 351 ? -16.59900 -77.85300 -13.40400 1.000 43.75261 351 MET A N 1
ATOM 2583 C CA . MET A 1 351 ? -15.65100 -76.87300 -12.84400 1.000 46.51084 351 MET A CA 1
ATOM 2584 C C . MET A 1 351 ? -15.81100 -76.64700 -11.35300 1.000 47.64255 351 MET A C 1
ATOM 2585 O O . MET A 1 351 ? -15.42800 -75.57600 -10.87800 1.000 50.08758 351 MET A O 1
ATOM 2590 N N . ASN A 1 352 ? -16.37300 -77.58800 -10.58300 1.000 47.16092 352 ASN A N 1
ATOM 2591 C CA . ASN A 1 352 ? -16.57600 -77.29200 -9.16600 1.000 42.74197 352 ASN A CA 1
ATOM 2592 C C . ASN A 1 352 ? -15.26600 -76.92500 -8.46300 1.000 42.25507 352 ASN A C 1
ATOM 2593 O O . ASN A 1 352 ? -15.29400 -76.20100 -7.45900 1.000 51.88254 352 ASN A O 1
ATOM 2598 N N . TRP A 1 353 ? -14.12100 -77.37300 -8.98700 1.000 40.45485 353 TRP A N 1
ATOM 2599 C CA . TRP A 1 353 ? -12.82600 -77.00400 -8.41700 1.000 44.91591 353 TRP A CA 1
ATOM 2600 C C . TRP A 1 353 ? -12.51500 -75.52000 -8.56600 1.000 44.00001 353 TRP A C 1
ATOM 2601 O O . TRP A 1 353 ? -11.67300 -75.00800 -7.82900 1.000 54.23019 353 TRP A O 1
ATOM 2612 N N . LEU A 1 354 ? -13.14200 -74.82900 -9.51900 1.000 46.63980 354 LEU A N 1
ATOM 2613 C CA . LEU A 1 354 ? -12.85500 -73.42000 -9.77200 1.000 45.98972 354 LEU A CA 1
ATOM 2614 C C . LEU A 1 354 ? -13.79300 -72.49600 -9.00500 1.000 47.08722 354 LEU A C 1
ATOM 2615 O O . LEU A 1 354 ? -13.33000 -71.55100 -8.36700 1.000 50.01126 354 LEU A O 1
ATOM 2620 N N . ASP A 1 355 ? -15.09900 -72.78500 -9.01400 1.000 44.95276 355 ASP A N 1
ATOM 2621 C CA . ASP A 1 355 ? -16.11100 -71.81100 -8.62300 1.000 49.13747 355 ASP A CA 1
ATOM 2622 C C . ASP A 1 355 ? -17.15900 -72.32100 -7.63100 1.000 51.93254 355 ASP A C 1
ATOM 2623 O O . ASP A 1 355 ? -18.16000 -71.63300 -7.41700 1.000 52.63789 355 ASP A O 1
ATOM 2628 N N . SER A 1 356 ? -16.96100 -73.48600 -7.01100 1.000 48.92692 356 SER A N 1
ATOM 2629 C CA . SER A 1 356 ? -17.96400 -74.07900 -6.12700 1.000 41.65499 356 SER A CA 1
ATOM 2630 C C . SER A 1 356 ? -17.27000 -74.59700 -4.86500 1.000 42.86567 356 SER A C 1
ATOM 2631 O O . SER A 1 356 ? -16.04400 -74.66900 -4.78900 1.000 41.57867 356 SER A O 1
ATOM 2634 N N . GLY A 1 357 ? -18.04400 -74.94300 -3.85300 1.000 42.22875 357 GLY A N 1
ATOM 2635 C CA . GLY A 1 357 ? -17.41200 -75.40800 -2.62900 1.000 42.42351 357 GLY A CA 1
ATOM 2636 C C . GLY A 1 357 ? -16.60600 -74.31400 -1.95600 1.000 46.93984 357 GLY A C 1
ATOM 2637 O O . GLY A 1 357 ? -17.08700 -73.19300 -1.76100 1.000 54.60128 357 GLY A O 1
ATOM 2638 N N . ASN A 1 358 ? -15.36300 -74.63500 -1.58100 1.000 46.80298 358 ASN A N 1
ATOM 2639 C CA . ASN A 1 358 ? -14.48600 -73.64200 -0.96400 1.000 51.04296 358 ASN A CA 1
ATOM 2640 C C . ASN A 1 358 ? -13.97800 -72.63100 -1.96900 1.000 49.05851 358 ASN A C 1
ATOM 2641 O O . ASN A 1 358 ? -13.45600 -71.59100 -1.56700 1.000 51.37458 358 ASN A O 1
ATOM 2646 N N . ALA A 1 359 ? -14.10900 -72.92400 -3.25600 1.000 41.53130 359 ALA A N 1
ATOM 2647 C CA . ALA A 1 359 ? -13.44900 -72.16500 -4.29300 1.000 41.75237 359 ALA A CA 1
ATOM 2648 C C . ALA A 1 359 ? -14.30000 -71.04600 -4.87000 1.000 45.00540 359 ALA A C 1
ATOM 2649 O O . ALA A 1 359 ? -13.75100 -70.18100 -5.55500 1.000 46.93194 359 ALA A O 1
ATOM 2651 N N . GLY A 1 360 ? -15.60900 -71.03900 -4.62900 1.000 42.58669 360 GLY A N 1
ATOM 2652 C CA . GLY A 1 360 ? -16.46600 -70.02300 -5.19500 1.000 41.72606 360 GLY A CA 1
ATOM 2653 C C . GLY A 1 360 ? -17.90200 -70.15100 -4.73400 1.000 50.02442 360 GLY A C 1
ATOM 2654 O O . GLY A 1 360 ? -18.24300 -71.02600 -3.93500 1.000 46.96879 360 GLY A O 1
ATOM 2655 N N . PRO A 1 361 ? -18.77300 -69.27400 -5.23200 1.000 50.91663 361 PRO A N 1
ATOM 2656 C CA . PRO A 1 361 ? -20.15800 -69.21600 -4.75500 1.000 42.94199 361 PRO A CA 1
ATOM 2657 C C . PRO A 1 361 ? -21.13200 -70.12400 -5.49100 1.000 43.62628 361 PRO A C 1
ATOM 2658 O O . PRO A 1 361 ? -22.32400 -70.11300 -5.16600 1.000 43.53943 361 PRO A O 1
ATOM 2662 N N . CYS A 1 362 ? -20.69600 -70.87000 -6.49500 1.000 45.32649 362 CYS A N 1
ATOM 2663 C CA . CYS A 1 362 ? -21.65400 -71.56500 -7.33400 1.000 42.74197 362 CYS A CA 1
ATOM 2664 C C . CYS A 1 362 ? -22.25400 -72.77400 -6.63300 1.000 43.04727 362 CYS A C 1
ATOM 2665 O O . CYS A 1 362 ? -21.55300 -73.58000 -6.00700 1.000 46.12658 362 CYS A O 1
ATOM 2668 N N . ASN A 1 363 ? -23.56300 -72.90200 -6.77200 1.000 43.58680 363 ASN A N 1
ATOM 2669 C CA . ASN A 1 363 ? -24.25500 -74.14700 -6.48300 1.000 43.96843 363 ASN A CA 1
ATOM 2670 C C . ASN A 1 363 ? -23.61300 -75.32000 -7.22500 1.000 47.23724 363 ASN A C 1
ATOM 2671 O O . ASN A 1 363 ? -23.18700 -75.20200 -8.37700 1.000 51.17982 363 ASN A O 1
ATOM 2676 N N . SER A 1 364 ? -23.55900 -76.46500 -6.54300 1.000 48.95587 364 SER A N 1
ATOM 2677 C CA . SER A 1 364 ? -22.76200 -77.59100 -7.02300 1.000 48.18209 364 SER A CA 1
ATOM 2678 C C . SER A 1 364 ? -23.18000 -78.05900 -8.41500 1.000 50.72450 364 SER A C 1
ATOM 2679 O O . SER A 1 364 ? -22.33400 -78.51000 -9.19900 1.000 47.29778 364 SER A O 1
ATOM 2682 N N . THR A 1 365 ? -24.47600 -78.00300 -8.73000 1.000 44.02896 365 THR A N 1
ATOM 2683 C CA . THR A 1 365 ? -24.96100 -78.45800 -10.02900 1.000 44.17898 365 THR A CA 1
ATOM 2684 C C . THR A 1 365 ? -25.22500 -77.32500 -11.01600 1.000 50.41131 365 THR A C 1
ATOM 2685 O O . THR A 1 365 ? -25.68200 -77.59000 -12.13200 1.000 55.91986 365 THR A O 1
ATOM 2689 N N . GLU A 1 366 ? -24.91800 -76.07800 -10.65100 1.000 46.97669 366 GLU A N 1
ATOM 2690 C CA . GLU A 1 366 ? -25.21400 -74.95000 -11.52500 1.000 45.47387 366 GLU A CA 1
ATOM 2691 C C . GLU A 1 366 ? -24.43500 -75.04400 -12.83400 1.000 51.75621 366 GLU A C 1
ATOM 2692 O O . GLU A 1 366 ? -24.94700 -74.65200 -13.89000 1.000 52.17204 366 GLU A O 1
ATOM 2698 N N . GLY A 1 367 ? -23.20700 -75.57400 -12.79000 1.000 48.86375 367 GLY A N 1
ATOM 2699 C CA . GLY A 1 367 ? -22.32600 -75.61700 -13.94700 1.000 42.43140 367 GLY A CA 1
ATOM 2700 C C . GLY A 1 367 ? -22.39900 -76.88700 -14.77900 1.000 50.45079 367 GLY A C 1
ATOM 2701 O O . GLY A 1 367 ? -21.49500 -77.17600 -15.56400 1.000 46.06342 367 GLY A O 1
ATOM 2702 N N . ASN A 1 368 ? -23.45200 -77.66600 -14.60500 1.000 49.68754 368 ASN A N 1
ATOM 2703 C CA . ASN A 1 368 ? -23.75600 -78.73900 -15.53200 1.000 44.65009 368 ASN A CA 1
ATOM 2704 C C . ASN A 1 368 ? -23.77400 -78.20800 -16.97500 1.000 47.61097 368 ASN A C 1
ATOM 2705 O O . ASN A 1 368 ? -24.61000 -77.35400 -17.30100 1.000 50.29024 368 ASN A O 1
ATOM 2710 N N . PRO A 1 369 ? -22.89400 -78.69500 -17.86100 1.000 49.61384 369 PRO A N 1
ATOM 2711 C CA . PRO A 1 369 ? -22.99000 -78.30200 -19.28400 1.000 52.60104 369 PRO A CA 1
ATOM 2712 C C . PRO A 1 369 ? -24.37600 -78.43200 -19.89500 1.000 55.15398 369 PRO A C 1
ATOM 2713 O O . PRO A 1 369 ? -24.70000 -77.66600 -20.81500 1.000 61.60475 369 PRO A O 1
ATOM 2717 N N . ALA A 1 370 ? -25.20600 -79.36900 -19.42800 1.000 46.75297 370 ALA A N 1
ATOM 2718 C CA . ALA A 1 370 ? -26.55400 -79.47700 -19.97900 1.000 41.23916 370 ALA A CA 1
ATOM 2719 C C . ALA A 1 370 ? -27.36500 -78.21900 -19.69100 1.000 47.43727 370 ALA A C 1
ATOM 2720 O O . ALA A 1 370 ? -28.04200 -77.68800 -20.58600 1.000 52.39049 370 ALA A O 1
ATOM 2722 N N . THR A 1 371 ? -27.27800 -77.69000 -18.46000 1.000 41.19441 371 THR A N 1
ATOM 2723 C CA . THR A 1 371 ? -28.01400 -76.46200 -18.19100 1.000 53.48273 371 THR A CA 1
ATOM 2724 C C . THR A 1 371 ? -27.33600 -75.26600 -18.84000 1.000 54.46179 371 THR A C 1
ATOM 2725 O O . THR A 1 371 ? -28.02600 -74.33400 -19.25800 1.000 50.90874 371 THR A O 1
ATOM 2729 N N . ILE A 1 372 ? -25.99700 -75.26100 -18.91600 1.000 46.27134 372 ILE A N 1
ATOM 2730 C CA . ILE A 1 372 ? -25.30100 -74.15900 -19.57900 1.000 51.00085 372 ILE A CA 1
ATOM 2731 C C . ILE A 1 372 ? -25.76700 -74.03300 -21.02300 1.000 49.53752 372 ILE A C 1
ATOM 2732 O O . ILE A 1 372 ? -26.11000 -72.94100 -21.49100 1.000 45.88708 372 ILE A O 1
ATOM 2737 N N . GLU A 1 373 ? -25.77400 -75.14700 -21.75200 1.000 49.50067 373 GLU A N 1
ATOM 2738 C CA . GLU A 1 373 ? -26.22300 -75.11000 -23.13800 1.000 45.61336 373 GLU A CA 1
ATOM 2739 C C . GLU A 1 373 ? -27.69900 -74.74100 -23.23800 1.000 49.16905 373 GLU A C 1
ATOM 2740 O O . GLU A 1 373 ? -28.09100 -73.97500 -24.13000 1.000 51.27457 373 GLU A O 1
ATOM 2746 N N . ALA A 1 374 ? -28.54100 -75.26100 -22.33800 1.000 46.16080 374 ALA A N 1
ATOM 2747 C CA . ALA A 1 374 ? -29.96100 -74.93100 -22.44600 1.000 50.89031 374 ALA A CA 1
ATOM 2748 C C . ALA A 1 374 ? -30.22300 -73.45900 -22.14900 1.000 51.62198 374 ALA A C 1
ATOM 2749 O O . ALA A 1 374 ? -31.02100 -72.80800 -22.83600 1.000 63.43655 374 ALA A O 1
ATOM 2751 N N . GLN A 1 375 ? -29.56100 -72.91100 -21.13900 1.000 49.45330 375 GLN A N 1
ATOM 2752 C CA . GLN A 1 375 ? -29.91200 -71.60100 -20.62600 1.000 47.53201 375 GLN A CA 1
ATOM 2753 C C . GLN A 1 375 ? -28.94500 -70.48400 -20.96900 1.000 43.23413 375 GLN A C 1
ATOM 2754 O O . GLN A 1 375 ? -29.35100 -69.31900 -20.92000 1.000 52.58788 375 GLN A O 1
ATOM 2760 N N . HIS A 1 376 ? -27.68600 -70.79100 -21.28100 1.000 47.27146 376 HIS A N 1
ATOM 2761 C CA . HIS A 1 376 ? -26.68600 -69.76000 -21.56500 1.000 42.58669 376 HIS A CA 1
ATOM 2762 C C . HIS A 1 376 ? -25.89200 -70.09600 -22.82700 1.000 48.60846 376 HIS A C 1
ATOM 2763 O O . HIS A 1 376 ? -24.65800 -70.13300 -22.80900 1.000 48.73479 376 HIS A O 1
ATOM 2770 N N . PRO A 1 377 ? -26.57300 -70.33000 -23.95500 1.000 49.45330 377 PRO A N 1
ATOM 2771 C CA . PRO A 1 377 ? -25.84100 -70.69000 -25.17600 1.000 48.20052 377 PRO A CA 1
ATOM 2772 C C . PRO A 1 377 ? -24.91400 -69.59500 -25.67300 1.000 51.42195 377 PRO A C 1
ATOM 2773 O O . PRO A 1 377 ? -24.00400 -69.89000 -26.45900 1.000 53.20901 377 PRO A O 1
ATOM 2777 N N . ASP A 1 378 ? -25.09100 -68.35000 -25.23500 1.000 43.84473 378 ASP A N 1
ATOM 2778 C CA . ASP A 1 378 ? -24.24500 -67.25200 -25.68900 1.000 50.58764 378 ASP A CA 1
ATOM 2779 C C . ASP A 1 378 ? -23.02900 -67.01100 -24.80500 1.000 52.62999 378 ASP A C 1
ATOM 2780 O O . ASP A 1 378 ? -22.31200 -66.02500 -25.01300 1.000 60.59411 378 ASP A O 1
ATOM 2785 N N . THR A 1 379 ? -22.74500 -67.91300 -23.87400 1.000 49.60595 379 THR A N 1
ATOM 2786 C CA . THR A 1 379 ? -21.63000 -67.70400 -22.96700 1.000 46.43451 379 THR A CA 1
ATOM 2787 C C . THR A 1 379 ? -20.33000 -67.59700 -23.76800 1.000 52.98793 379 THR A C 1
ATOM 2788 O O . THR A 1 379 ? -20.10600 -68.33600 -24.73400 1.000 46.48189 379 THR A O 1
ATOM 2792 N N . ALA A 1 380 ? -19.50000 -66.61800 -23.40300 1.000 52.56683 380 ALA A N 1
ATOM 2793 C CA . ALA A 1 380 ? -18.31500 -66.29300 -24.18700 1.000 48.28737 380 ALA A CA 1
ATOM 2794 C C . ALA A 1 380 ? -17.37700 -65.44800 -23.33600 1.000 47.86890 380 ALA A C 1
ATOM 2795 O O . ALA A 1 380 ? -17.77800 -64.88800 -22.31300 1.000 46.96353 380 ALA A O 1
ATOM 2797 N N . VAL A 1 381 ? -16.12300 -65.34800 -23.78300 1.000 43.56312 381 VAL A N 1
ATOM 2798 C CA . VAL A 1 381 ? -15.11500 -64.53400 -23.10100 1.000 46.63980 381 VAL A CA 1
ATOM 2799 C C . VAL A 1 381 ? -14.44700 -63.61700 -24.12000 1.000 51.97992 381 VAL A C 1
ATOM 2800 O O . VAL A 1 381 ? -14.23200 -64.01400 -25.27200 1.000 49.69280 381 VAL A O 1
ATOM 2804 N N . THR A 1 382 ? -14.13400 -62.37600 -23.71600 1.000 52.59052 382 THR A N 1
ATOM 2805 C CA . THR A 1 382 ? -13.36000 -61.49300 -24.59400 1.000 46.59506 382 THR A CA 1
ATOM 2806 C C . THR A 1 382 ? -12.05800 -61.07200 -23.91500 1.000 48.68478 382 THR A C 1
ATOM 2807 O O . THR A 1 382 ? -12.08100 -60.45100 -22.84500 1.000 57.13843 382 THR A O 1
ATOM 2811 N N . PHE A 1 383 ? -10.92800 -61.40900 -24.54100 1.000 47.36621 383 PHE A N 1
ATOM 2812 C CA . PHE A 1 383 ? -9.60500 -60.95900 -24.11400 1.000 45.91603 383 PHE A CA 1
ATOM 2813 C C . PHE A 1 383 ? -9.15300 -59.84100 -25.04200 1.000 51.73252 383 PHE A C 1
ATOM 2814 O O . PHE A 1 383 ? -9.35800 -59.91300 -26.25200 1.000 59.17552 383 PHE A O 1
ATOM 2822 N N . SER A 1 384 ? -8.51900 -58.81200 -24.49400 1.000 51.94570 384 SER A N 1
ATOM 2823 C CA . SER A 1 384 ? -8.06900 -57.72600 -25.35300 1.000 51.08244 384 SER A CA 1
ATOM 2824 C C . SER A 1 384 ? -6.88200 -57.01400 -24.72300 1.000 50.52448 384 SER A C 1
ATOM 2825 O O . SER A 1 384 ? -6.52800 -57.24700 -23.57100 1.000 48.16630 384 SER A O 1
ATOM 2828 N N . ASN A 1 385 ? -6.25900 -56.14400 -25.50700 1.000 51.70883 385 ASN A N 1
ATOM 2829 C CA . ASN A 1 385 ? -5.23400 -55.25100 -24.98900 1.000 57.03052 385 ASN A CA 1
ATOM 2830 C C . ASN A 1 385 ? -4.12000 -56.04600 -24.31200 1.000 54.48022 385 ASN A C 1
ATOM 2831 O O . ASN A 1 385 ? -3.78300 -55.81200 -23.15000 1.000 56.82523 385 ASN A O 1
ATOM 2836 N N . ILE A 1 386 ? -3.55600 -56.99900 -25.04300 1.000 50.07442 386 ILE A N 1
ATOM 2837 C CA . ILE A 1 386 ? -2.60900 -57.95700 -24.48200 1.000 48.28210 386 ILE A CA 1
ATOM 2838 C C . ILE A 1 386 ? -1.19800 -57.40400 -24.64500 1.000 51.23509 386 ILE A C 1
ATOM 2839 O O . ILE A 1 386 ? -0.76800 -57.08900 -25.76000 1.000 54.35389 386 ILE A O 1
ATOM 2844 N N . ARG A 1 387 ? -0.47800 -57.29500 -23.53300 1.000 50.64555 387 ARG A N 1
ATOM 2845 C CA . ARG A 1 387 ? 0.78900 -56.58200 -23.45900 1.000 52.44839 387 ARG A CA 1
ATOM 2846 C C . ARG A 1 387 ? 1.71700 -57.37200 -22.55600 1.000 53.83540 387 ARG A C 1
ATOM 2847 O O . ARG A 1 387 ? 1.28500 -57.86900 -21.51500 1.000 55.65931 387 ARG A O 1
ATOM 2855 N N . TRP A 1 388 ? 2.98400 -57.51000 -22.94000 1.000 51.49302 388 TRP A N 1
ATOM 2856 C CA . TRP A 1 388 ? 3.93700 -58.08600 -21.99500 1.000 53.26428 388 TRP A CA 1
ATOM 2857 C C . TRP A 1 388 ? 5.27700 -57.37900 -22.12100 1.000 56.08041 388 TRP A C 1
ATOM 2858 O O . TRP A 1 388 ? 5.61800 -56.83000 -23.17300 1.000 55.85933 388 TRP A O 1
ATOM 2869 N N . GLY A 1 389 ? 6.01700 -57.35900 -21.02400 1.000 50.74819 389 GLY A N 1
ATOM 2870 C CA . GLY A 1 389 ? 7.27300 -56.62200 -21.06000 1.000 50.71134 389 GLY A CA 1
ATOM 2871 C C . GLY A 1 389 ? 7.77500 -56.31400 -19.66000 1.000 52.97477 389 GLY A C 1
ATOM 2872 O O . GLY A 1 389 ? 7.48100 -57.03700 -18.71400 1.000 58.79652 389 GLY A O 1
ATOM 2873 N N . ASP A 1 390 ? 8.55100 -55.23500 -19.56700 1.000 53.93805 390 ASP A N 1
ATOM 2874 C CA . ASP A 1 390 ? 9.18400 -54.86300 -18.30400 1.000 58.47017 390 ASP A CA 1
ATOM 2875 C C . ASP A 1 390 ? 8.14100 -54.65300 -17.21000 1.000 57.91484 390 ASP A C 1
ATOM 2876 O O . ASP A 1 390 ? 7.04500 -54.14100 -17.46500 1.000 54.56707 390 ASP A O 1
ATOM 2881 N N . ILE A 1 391 ? 8.50000 -55.04900 -15.98200 1.000 60.92309 391 ILE A N 1
ATOM 2882 C CA . ILE A 1 391 ? 7.64400 -54.82400 -14.82100 1.000 55.05923 391 ILE A CA 1
ATOM 2883 C C . ILE A 1 391 ? 7.20500 -53.36900 -14.79300 1.000 63.86555 391 ILE A C 1
ATOM 2884 O O . ILE A 1 391 ? 8.03100 -52.45700 -14.91000 1.000 65.27362 391 ILE A O 1
ATOM 2889 N N . GLY A 1 392 ? 5.89700 -53.14700 -14.65900 1.000 64.59459 392 GLY A N 1
ATOM 2890 C CA . GLY A 1 392 ? 5.34300 -51.81600 -14.58500 1.000 53.41693 392 GLY A CA 1
ATOM 2891 C C . GLY A 1 392 ? 5.10600 -51.11900 -15.91000 1.000 59.95456 392 GLY A C 1
ATOM 2892 O O . GLY A 1 392 ? 4.49600 -50.04200 -15.92000 1.000 69.11092 392 GLY A O 1
ATOM 2893 N N . SER A 1 393 ? 5.54400 -51.68400 -17.03200 1.000 60.37303 393 SER A N 1
ATOM 2894 C CA . SER A 1 393 ? 5.45600 -50.98300 -18.31000 1.000 57.07000 393 SER A CA 1
ATOM 2895 C C . SER A 1 393 ? 4.22600 -51.35200 -19.13400 1.000 58.90969 393 SER A C 1
ATOM 2896 O O . SER A 1 393 ? 4.01500 -50.74800 -20.18600 1.000 58.40437 393 SER A O 1
ATOM 2899 N N . THR A 1 394 ? 3.41600 -52.31700 -18.69700 1.000 55.35401 394 THR A N 1
ATOM 2900 C CA . THR A 1 394 ? 2.31100 -52.83000 -19.50100 1.000 56.37255 394 THR A CA 1
ATOM 2901 C C . THR A 1 394 ? 0.93800 -52.31800 -19.05700 1.000 62.02323 394 THR A C 1
ATOM 2902 O O . THR A 1 394 ? -0.07000 -52.69100 -19.67600 1.000 61.89690 394 THR A O 1
ATOM 2906 N N . PHE A 1 395 ? 0.85800 -51.49000 -18.00700 1.000 61.61265 395 PHE A N 1
ATOM 2907 C CA . PHE A 1 395 ? -0.45400 -51.07700 -17.51900 1.000 62.31537 395 PHE A CA 1
ATOM 2908 C C . PHE A 1 395 ? -0.42300 -49.66400 -16.93900 1.000 71.42172 395 PHE A C 1
ATOM 2909 O O . PHE A 1 395 ? 0.62700 -49.14200 -16.54700 1.000 69.23725 395 PHE A O 1
ATOM 2917 N N . GLN A 1 396 ? -1.62100 -49.06900 -16.90600 1.000 81.72559 396 GLN A N 1
ATOM 2918 C CA . GLN A 1 396 ? -1.99900 -47.75300 -16.35200 1.000 88.00002 396 GLN A CA 1
ATOM 2919 C C . GLN A 1 396 ? -0.99400 -47.10900 -15.38900 1.000 87.55787 396 GLN A C 1
ATOM 2920 O O . GLN A 1 396 ? -1.12300 -47.21300 -14.15900 1.000 83.92585 396 GLN A O 1
ATOM 2934 N N . GLN B 1 2 ? 29.69300 -74.42400 9.11700 1.000 45.82918 2 GLN B N 1
ATOM 2935 C CA . GLN B 1 2 ? 30.38100 -74.52800 10.39000 1.000 49.39540 2 GLN B CA 1
ATOM 2936 C C . GLN B 1 2 ? 29.44800 -74.22200 11.54100 1.000 48.28210 2 GLN B C 1
ATOM 2937 O O . GLN B 1 2 ? 28.26600 -73.94600 11.34300 1.000 51.67988 2 GLN B O 1
ATOM 2943 N N . ILE B 1 3 ? 29.98400 -74.28500 12.75200 1.000 45.92130 3 ILE B N 1
ATOM 2944 C CA . ILE B 1 3 ? 29.26100 -73.92600 13.96200 1.000 45.82655 3 ILE B CA 1
ATOM 2945 C C . ILE B 1 3 ? 29.92000 -72.66600 14.48500 1.000 53.99068 3 ILE B C 1
ATOM 2946 O O . ILE B 1 3 ? 31.15100 -72.60500 14.58800 1.000 57.72534 3 ILE B O 1
ATOM 2951 N N . GLY B 1 4 ? 29.11600 -71.66000 14.77200 1.000 55.93039 4 GLY B N 1
ATOM 2952 C CA . GLY B 1 4 ? 29.60700 -70.34700 15.13500 1.000 46.45820 4 GLY B CA 1
ATOM 2953 C C . GLY B 1 4 ? 29.91500 -70.20000 16.60100 1.000 49.17432 4 GLY B C 1
ATOM 2954 O O . GLY B 1 4 ? 30.22900 -71.17200 17.30100 1.000 67.90814 4 GLY B O 1
ATOM 2955 N N . THR B 1 5 ? 29.79700 -68.95500 17.07200 1.000 47.30041 5 THR B N 1
ATOM 2956 C CA . THR B 1 5 ? 30.24900 -68.55800 18.39200 1.000 48.01365 5 THR B CA 1
ATOM 2957 C C . THR B 1 5 ? 29.11400 -68.18400 19.32900 1.000 48.17946 5 THR B C 1
ATOM 2958 O O . THR B 1 5 ? 29.33700 -68.10500 20.53800 1.000 55.37506 5 THR B O 1
ATOM 2962 N N . ILE B 1 6 ? 27.92300 -67.92700 18.80900 1.000 47.69519 6 ILE B N 1
ATOM 2963 C CA . ILE B 1 6 ? 26.79100 -67.59900 19.67300 1.000 47.93996 6 ILE B CA 1
ATOM 2964 C C . ILE B 1 6 ? 26.28500 -68.88500 20.32100 1.000 56.20148 6 ILE B C 1
ATOM 2965 O O . ILE B 1 6 ? 26.00600 -69.86800 19.61200 1.000 58.10170 6 ILE B O 1
ATOM 2970 N N . PRO B 1 7 ? 26.20500 -68.93800 21.64000 1.000 61.65213 7 PRO B N 1
ATOM 2971 C CA . PRO B 1 7 ? 26.02100 -70.23000 22.29800 1.000 48.83743 7 PRO B CA 1
ATOM 2972 C C . PRO B 1 7 ? 24.60800 -70.75300 22.10400 1.000 60.10984 7 PRO B C 1
ATOM 2973 O O . PRO B 1 7 ? 23.63300 -69.99500 22.10600 1.000 54.62234 7 PRO B O 1
ATOM 2977 N N . GLU B 1 8 ? 24.52600 -72.07100 21.90000 1.000 54.06438 8 GLU B N 1
ATOM 2978 C CA . GLU B 1 8 ? 23.27400 -72.80400 21.72500 1.000 55.66194 8 GLU B CA 1
ATOM 2979 C C . GLU B 1 8 ? 22.89400 -73.38600 23.08400 1.000 55.68036 8 GLU B C 1
ATOM 2980 O O . GLU B 1 8 ? 23.61300 -74.22700 23.62600 1.000 59.65978 8 GLU B O 1
ATOM 2986 N N . VAL B 1 9 ? 21.79600 -72.91100 23.66100 1.000 57.83588 9 VAL B N 1
ATOM 2987 C CA . VAL B 1 9 ? 21.39600 -73.31100 25.00900 1.000 62.74963 9 VAL B CA 1
ATOM 2988 C C . VAL B 1 9 ? 20.02100 -73.95100 24.90700 1.000 59.49661 9 VAL B C 1
ATOM 2989 O O . VAL B 1 9 ? 19.02500 -73.25600 24.67200 1.000 65.36047 9 VAL B O 1
ATOM 2993 N N . HIS B 1 10 ? 19.96100 -75.26600 25.07500 1.000 55.08555 10 HIS B N 1
ATOM 2994 C CA . HIS B 1 10 ? 18.71000 -75.97900 24.84100 1.000 55.35137 10 HIS B CA 1
ATOM 2995 C C . HIS B 1 10 ? 17.83600 -75.90600 26.08100 1.000 52.09046 10 HIS B C 1
ATOM 2996 O O . HIS B 1 10 ? 18.29800 -76.26000 27.17300 1.000 54.51969 10 HIS B O 1
ATOM 3003 N N . PRO B 1 11 ? 16.58300 -75.46700 25.95300 1.000 53.13795 11 PRO B N 1
ATOM 3004 C CA . PRO B 1 11 ? 15.65300 -75.52900 27.08900 1.000 51.72199 11 PRO B CA 1
ATOM 3005 C C . PRO B 1 11 ? 15.54100 -76.94900 27.62900 1.000 55.11977 11 PRO B C 1
ATOM 3006 O O . PRO B 1 11 ? 15.35900 -77.90700 26.87300 1.000 56.95683 11 PRO B O 1
ATOM 3010 N N . LYS B 1 12 ? 15.68500 -77.07900 28.94900 1.000 55.51718 12 LYS B N 1
ATOM 3011 C CA . LYS B 1 12 ? 15.60900 -78.38500 29.59500 1.000 54.81710 12 LYS B CA 1
ATOM 3012 C C . LYS B 1 12 ? 14.16400 -78.86100 29.64100 1.000 57.95695 12 LYS B C 1
ATOM 3013 O O . LYS B 1 12 ? 13.24900 -78.08200 29.92200 1.000 65.26835 12 LYS B O 1
ATOM 3019 N N . LEU B 1 13 ? 13.95400 -80.14200 29.33700 1.000 55.70405 13 LEU B N 1
ATOM 3020 C CA . LEU B 1 13 ? 12.61800 -80.74100 29.37900 1.000 54.96712 13 LEU B CA 1
ATOM 3021 C C . LEU B 1 13 ? 12.71000 -82.17800 29.88200 1.000 61.14681 13 LEU B C 1
ATOM 3022 O O . LEU B 1 13 ? 12.92800 -83.11300 29.10100 1.000 61.72582 13 LEU B O 1
ATOM 3027 N N . PRO B 1 14 ? 12.53000 -82.39500 31.18600 1.000 61.38368 14 PRO B N 1
ATOM 3028 C CA . PRO B 1 14 ? 12.64100 -83.76000 31.72400 1.000 64.01557 14 PRO B CA 1
ATOM 3029 C C . PRO B 1 14 ? 11.55300 -84.66700 31.17200 1.000 69.83206 14 PRO B C 1
ATOM 3030 O O . PRO B 1 14 ? 10.42100 -84.24100 30.92700 1.000 67.90025 14 PRO B O 1
ATOM 3034 N N . THR B 1 15 ? 11.91000 -85.93000 30.95400 1.000 72.27972 15 THR B N 1
ATOM 3035 C CA . THR B 1 15 ? 10.91900 -86.89600 30.48200 1.000 68.98459 15 THR B CA 1
ATOM 3036 C C . THR B 1 15 ? 11.04400 -88.15800 31.32300 1.000 64.30508 15 THR B C 1
ATOM 3037 O O . THR B 1 15 ? 11.82800 -88.20700 32.25800 1.000 65.06306 15 THR B O 1
ATOM 3041 N N . TRP B 1 16 ? 10.25800 -89.18700 31.02000 1.000 63.72606 16 TRP B N 1
ATOM 3042 C CA . TRP B 1 16 ? 10.25300 -90.38600 31.85400 1.000 63.94188 16 TRP B CA 1
ATOM 3043 C C . TRP B 1 16 ? 10.26100 -91.65000 31.00900 1.000 68.45294 16 TRP B C 1
ATOM 3044 O O . TRP B 1 16 ? 9.50400 -91.76100 30.03600 1.000 69.74520 16 TRP B O 1
ATOM 3055 N N . LYS B 1 17 ? 11.13600 -92.58500 31.38900 1.000 71.22433 17 LYS B N 1
ATOM 3056 C CA . LYS B 1 17 ? 11.11900 -93.97000 30.91500 1.000 71.84809 17 LYS B CA 1
ATOM 3057 C C . LYS B 1 17 ? 10.45800 -94.83900 31.97300 1.000 72.27972 17 LYS B C 1
ATOM 3058 O O . LYS B 1 17 ? 10.93800 -94.88900 33.10900 1.000 72.14023 17 LYS B O 1
ATOM 3064 N N . CYS B 1 18 ? 9.40300 -95.56300 31.59900 1.000 73.11403 18 CYS B N 1
ATOM 3065 C CA . CYS B 1 18 ? 8.61600 -96.32600 32.56400 1.000 71.80861 18 CYS B CA 1
ATOM 3066 C C . CYS B 1 18 ? 8.63900 -97.82000 32.24800 1.000 74.04309 18 CYS B C 1
ATOM 3067 O O . CYS B 1 18 ? 8.61200 -98.22200 31.08200 1.000 76.69077 18 CYS B O 1
ATOM 3070 N N . THR B 1 19 ? 8.69700 -98.64400 33.29700 1.000 78.26465 19 THR B N 1
ATOM 3071 C CA . THR B 1 19 ? 8.56100 -100.09100 33.17800 1.000 77.39612 19 THR B CA 1
ATOM 3072 C C . THR B 1 19 ? 7.56000 -100.60200 34.20900 1.000 84.18641 19 THR B C 1
ATOM 3073 O O . THR B 1 19 ? 7.40100 -100.02200 35.28600 1.000 90.05027 19 THR B O 1
ATOM 3077 N N . THR B 1 20 ? 6.89000 -101.70800 33.87300 1.000 84.54435 20 THR B N 1
ATOM 3078 C CA . THR B 1 20 ? 5.87400 -102.26300 34.76600 1.000 85.20232 20 THR B CA 1
ATOM 3079 C C . THR B 1 20 ? 6.44700 -102.58100 36.14300 1.000 91.71889 20 THR B C 1
ATOM 3080 O O . THR B 1 20 ? 5.80200 -102.33100 37.16900 1.000 88.73169 20 THR B O 1
ATOM 3084 N N . GLU B 1 21 ? 7.66400 -103.10900 36.19300 1.000 94.13497 21 GLU B N 1
ATOM 3085 C CA . GLU B 1 21 ? 8.20500 -103.58200 37.45600 1.000 90.23977 21 GLU B CA 1
ATOM 3086 C C . GLU B 1 21 ? 9.13100 -102.57700 38.13200 1.000 87.06307 21 GLU B C 1
ATOM 3087 O O . GLU B 1 21 ? 9.38900 -102.71000 39.33000 1.000 100.89104 21 GLU B O 1
ATOM 3093 N N . GLY B 1 22 ? 9.61700 -101.56700 37.41500 1.000 83.52844 22 GLY B N 1
ATOM 3094 C CA . GLY B 1 22 ? 10.54500 -100.61400 37.99800 1.000 83.37579 22 GLY B CA 1
ATOM 3095 C C . GLY B 1 22 ? 10.04200 -99.18200 38.06500 1.000 88.40534 22 GLY B C 1
ATOM 3096 O O . GLY B 1 22 ? 10.71900 -98.29900 38.60400 1.000 91.32674 22 GLY B O 1
ATOM 3097 N N . GLY B 1 23 ? 8.85600 -98.93600 37.52300 1.000 85.53131 23 GLY B N 1
ATOM 3098 C CA . GLY B 1 23 ? 8.27800 -97.61700 37.58300 1.000 77.42244 23 GLY B CA 1
ATOM 3099 C C . GLY B 1 23 ? 8.91100 -96.67800 36.57400 1.000 79.38583 23 GLY B C 1
ATOM 3100 O O . GLY B 1 23 ? 9.53000 -97.08800 35.58600 1.000 81.05182 23 GLY B O 1
ATOM 3101 N N . CYS B 1 24 ? 8.73700 -95.39000 36.83600 1.000 74.40103 24 CYS B N 1
ATOM 3102 C CA . CYS B 1 24 ? 9.18800 -94.33900 35.94400 1.000 76.07491 24 CYS B CA 1
ATOM 3103 C C . CYS B 1 24 ? 10.47800 -93.72700 36.47100 1.000 79.72535 24 CYS B C 1
ATOM 3104 O O . CYS B 1 24 ? 10.62500 -93.50700 37.67600 1.000 88.49219 24 CYS B O 1
ATOM 3107 N N . VAL B 1 25 ? 11.42100 -93.48200 35.56500 1.000 72.91927 25 VAL B N 1
ATOM 3108 C CA . VAL B 1 25 ? 12.69700 -92.86400 35.89900 1.000 77.47245 25 VAL B CA 1
ATOM 3109 C C . VAL B 1 25 ? 12.84800 -91.61900 35.03500 1.000 73.69568 25 VAL B C 1
ATOM 3110 O O . VAL B 1 25 ? 12.59600 -91.65400 33.82000 1.000 72.41395 25 VAL B O 1
ATOM 3114 N N . GLN B 1 26 ? 13.21000 -90.51100 35.67100 1.000 69.40569 26 GLN B N 1
ATOM 3115 C CA . GLN B 1 26 ? 13.33700 -89.25300 34.95600 1.000 67.76339 26 GLN B CA 1
ATOM 3116 C C . GLN B 1 26 ? 14.61300 -89.22500 34.12100 1.000 71.29013 26 GLN B C 1
ATOM 3117 O O . GLN B 1 26 ? 15.69500 -89.59100 34.59500 1.000 77.08556 26 GLN B O 1
ATOM 3123 N N . GLN B 1 27 ? 14.45900 -88.80000 32.87000 1.000 67.97920 27 GLN B N 1
ATOM 3124 C CA . GLN B 1 27 ? 15.51800 -88.58500 31.90100 1.000 63.27074 27 GLN B CA 1
ATOM 3125 C C . GLN B 1 27 ? 15.84500 -87.10000 31.85400 1.000 65.52628 27 GLN B C 1
ATOM 3126 O O . GLN B 1 27 ? 14.93500 -86.25400 31.83000 1.000 69.81627 27 GLN B O 1
ATOM 3132 N N . ASN B 1 28 ? 17.14500 -86.80100 31.80700 1.000 68.60296 28 ASN B N 1
ATOM 3133 C CA . ASN B 1 28 ? 17.64600 -85.42900 31.77000 1.000 74.51683 28 ASN B CA 1
ATOM 3134 C C . ASN B 1 28 ? 17.72100 -84.95500 30.31400 1.000 69.80574 28 ASN B C 1
ATOM 3135 O O . ASN B 1 28 ? 18.78900 -84.67500 29.76300 1.000 68.65297 28 ASN B O 1
ATOM 3140 N N . THR B 1 29 ? 16.55400 -84.89200 29.68100 1.000 62.67594 29 THR B N 1
ATOM 3141 C CA . THR B 1 29 ? 16.44300 -84.55400 28.27000 1.000 57.48321 29 THR B CA 1
ATOM 3142 C C . THR B 1 29 ? 16.23800 -83.05600 28.06100 1.000 60.58884 29 THR B C 1
ATOM 3143 O O . THR B 1 29 ? 15.91700 -82.31000 28.98800 1.000 62.79437 29 THR B O 1
ATOM 3147 N N . SER B 1 30 ? 16.45100 -82.61200 26.82300 1.000 59.67558 30 SER B N 1
ATOM 3148 C CA . SER B 1 30 ? 16.25400 -81.20100 26.49900 1.000 53.62222 30 SER B CA 1
ATOM 3149 C C . SER B 1 30 ? 15.66400 -81.10100 25.09700 1.000 56.71996 30 SER B C 1
ATOM 3150 O O . SER B 1 30 ? 15.27900 -82.09600 24.48500 1.000 54.13281 30 SER B O 1
ATOM 3153 N N . VAL B 1 31 ? 15.63400 -79.88800 24.56600 1.000 63.52867 31 VAL B N 1
ATOM 3154 C CA . VAL B 1 31 ? 14.86100 -79.55100 23.37600 1.000 55.38559 31 VAL B CA 1
ATOM 3155 C C . VAL B 1 31 ? 15.69000 -78.65300 22.46600 1.000 58.79916 31 VAL B C 1
ATOM 3156 O O . VAL B 1 31 ? 16.25900 -77.65200 22.91900 1.000 59.24131 31 VAL B O 1
ATOM 3160 N N . VAL B 1 32 ? 15.78000 -79.02300 21.18900 1.000 56.29359 32 VAL B N 1
ATOM 3161 C CA . VAL B 1 32 ? 16.56400 -78.26700 20.21300 1.000 52.75106 32 VAL B CA 1
ATOM 3162 C C . VAL B 1 32 ? 15.65200 -77.80700 19.06800 1.000 55.00660 32 VAL B C 1
ATOM 3163 O O . VAL B 1 32 ? 14.81800 -78.58100 18.58300 1.000 55.21451 32 VAL B O 1
ATOM 3167 N N . LEU B 1 33 ? 15.78200 -76.53700 18.66600 1.000 44.87907 33 LEU B N 1
ATOM 3168 C CA . LEU B 1 33 ? 15.03100 -76.03900 17.51600 1.000 45.32649 33 LEU B CA 1
ATOM 3169 C C . LEU B 1 33 ? 15.49700 -76.63800 16.19600 1.000 49.53752 33 LEU B C 1
ATOM 3170 O O . LEU B 1 33 ? 16.67000 -76.98000 16.01900 1.000 46.70297 33 LEU B O 1
ATOM 3175 N N . GLU B 1 34 ? 14.55800 -76.69400 15.24400 1.000 48.47423 34 GLU B N 1
ATOM 3176 C CA . GLU B 1 34 ? 14.86100 -76.95800 13.84600 1.000 43.30256 34 GLU B CA 1
ATOM 3177 C C . GLU B 1 34 ? 16.07900 -76.15200 13.40700 1.000 51.72989 34 GLU B C 1
ATOM 3178 O O . GLU B 1 34 ? 16.19500 -74.95300 13.69800 1.000 58.73599 34 GLU B O 1
ATOM 3184 N N . TYR B 1 35 ? 16.95300 -76.81500 12.65600 1.000 46.07658 35 TYR B N 1
ATOM 3185 C CA . TYR B 1 35 ? 18.14800 -76.19000 12.10500 1.000 47.04248 35 TYR B CA 1
ATOM 3186 C C . TYR B 1 35 ? 17.84600 -74.86000 11.42200 1.000 48.71110 35 TYR B C 1
ATOM 3187 O O . TYR B 1 35 ? 18.44600 -73.83100 11.75300 1.000 53.04847 35 TYR B O 1
ATOM 3196 N N . LEU B 1 36 ? 16.91600 -74.85300 10.46600 1.000 49.15063 36 LEU B N 1
ATOM 3197 C CA . LEU B 1 36 ? 16.62200 -73.62400 9.72800 1.000 43.01568 36 LEU B CA 1
ATOM 3198 C C . LEU B 1 36 ? 16.03800 -72.51400 10.60300 1.000 46.41083 36 LEU B C 1
ATOM 3199 O O . LEU B 1 36 ? 15.93300 -71.37100 10.13600 1.000 46.63191 36 LEU B O 1
ATOM 3204 N N . SER B 1 37 ? 15.64900 -72.81000 11.84100 1.000 43.22624 37 SER B N 1
ATOM 3205 C CA . SER B 1 37 ? 15.20100 -71.77600 12.75600 1.000 43.60523 37 SER B CA 1
ATOM 3206 C C . SER B 1 37 ? 16.33700 -71.13500 13.53400 1.000 49.07167 37 SER B C 1
ATOM 3207 O O . SER B 1 37 ? 16.07300 -70.24400 14.34200 1.000 55.13293 37 SER B O 1
ATOM 3210 N N . HIS B 1 38 ? 17.58000 -71.58600 13.33700 1.000 43.74209 38 HIS B N 1
ATOM 3211 C CA . HIS B 1 38 ? 18.77700 -70.92700 13.83200 1.000 49.67701 38 HIS B CA 1
ATOM 3212 C C . HIS B 1 38 ? 19.25800 -69.93300 12.79400 1.000 48.32158 38 HIS B C 1
ATOM 3213 O O . HIS B 1 38 ? 18.92500 -70.05100 11.60800 1.000 53.63275 38 HIS B O 1
ATOM 3220 N N . PRO B 1 39 ? 20.06600 -68.95200 13.19100 1.000 44.61061 39 PRO B N 1
ATOM 3221 C CA . PRO B 1 39 ? 20.72700 -68.11200 12.18500 1.000 45.91866 39 PRO B CA 1
ATOM 3222 C C . PRO B 1 39 ? 21.75400 -68.93000 11.41800 1.000 48.66636 39 PRO B C 1
ATOM 3223 O O . PRO B 1 39 ? 22.61900 -69.56600 12.01600 1.000 47.69782 39 PRO B O 1
ATOM 3227 N N . ILE B 1 40 ? 21.64500 -68.92800 10.09000 1.000 44.67641 40 ILE B N 1
ATOM 3228 C CA . ILE B 1 40 ? 22.65100 -69.53400 9.21900 1.000 49.05851 40 ILE B CA 1
ATOM 3229 C C . ILE B 1 40 ? 23.11000 -68.44200 8.26100 1.000 52.09572 40 ILE B C 1
ATOM 3230 O O . ILE B 1 40 ? 22.37500 -68.05200 7.34200 1.000 54.11175 40 ILE B O 1
ATOM 3235 N N . HIS B 1 41 ? 24.31600 -67.93800 8.48000 1.000 50.91400 41 HIS B N 1
ATOM 3236 C CA . HIS B 1 41 ? 24.75200 -66.74200 7.78900 1.000 46.31871 41 HIS B CA 1
ATOM 3237 C C . HIS B 1 41 ? 26.12400 -66.95300 7.17700 1.000 53.94068 41 HIS B C 1
ATOM 3238 O O . HIS B 1 41 ? 26.83100 -67.91100 7.48500 1.000 46.42662 41 HIS B O 1
ATOM 3245 N N . GLU B 1 42 ? 26.49800 -66.02200 6.30700 1.000 52.60104 42 GLU B N 1
ATOM 3246 C CA . GLU B 1 42 ? 27.79700 -66.08100 5.66500 1.000 47.92943 42 GLU B CA 1
ATOM 3247 C C . GLU B 1 42 ? 28.89700 -65.90100 6.70300 1.000 54.42495 42 GLU B C 1
ATOM 3248 O O . GLU B 1 42 ? 28.77800 -65.06500 7.60200 1.000 56.27780 42 GLU B O 1
ATOM 3254 N N . VAL B 1 43 ? 29.95700 -66.70900 6.59400 1.000 47.95312 43 VAL B N 1
ATOM 3255 C CA . VAL B 1 43 ? 31.13900 -66.55800 7.44500 1.000 52.79580 43 VAL B CA 1
ATOM 3256 C C . VAL B 1 43 ? 31.65000 -65.12900 7.34200 1.000 53.34061 43 VAL B C 1
ATOM 3257 O O . VAL B 1 43 ? 32.02100 -64.68100 6.25100 1.000 52.83265 43 VAL B O 1
ATOM 3261 N N . GLY B 1 44 ? 31.69300 -64.41300 8.47000 1.000 55.75405 44 GLY B N 1
ATOM 3262 C CA . GLY B 1 44 ? 32.23000 -63.06700 8.50900 1.000 49.61648 44 GLY B CA 1
ATOM 3263 C C . GLY B 1 44 ? 31.27100 -61.96600 8.10400 1.000 54.48285 44 GLY B C 1
ATOM 3264 O O . GLY B 1 44 ? 31.65900 -60.78600 8.11900 1.000 50.74293 44 GLY B O 1
ATOM 3265 N N . ASN B 1 45 ? 30.04200 -62.30400 7.72000 1.000 49.70070 45 ASN B N 1
ATOM 3266 C CA . ASN B 1 45 ? 29.05700 -61.28800 7.35800 1.000 50.03758 45 ASN B CA 1
ATOM 3267 C C . ASN B 1 45 ? 27.69000 -61.79300 7.80700 1.000 49.31907 45 ASN B C 1
ATOM 3268 O O . ASN B 1 45 ? 26.95600 -62.40100 7.03100 1.000 56.27517 45 ASN B O 1
ATOM 3273 N N . SER B 1 46 ? 27.35300 -61.51000 9.06200 1.000 49.10326 46 SER B N 1
ATOM 3274 C CA . SER B 1 46 ? 26.15100 -62.07500 9.65900 1.000 51.12718 46 SER B CA 1
ATOM 3275 C C . SER B 1 46 ? 24.86600 -61.48900 9.09400 1.000 55.06713 46 SER B C 1
ATOM 3276 O O . SER B 1 46 ? 23.79000 -61.99100 9.42200 1.000 65.47890 46 SER B O 1
ATOM 3279 N N . ASP B 1 47 ? 24.93500 -60.45900 8.26000 1.000 56.60679 47 ASP B N 1
ATOM 3280 C CA . ASP B 1 47 ? 23.72000 -59.93300 7.65400 1.000 67.56336 47 ASP B CA 1
ATOM 3281 C C . ASP B 1 47 ? 23.31100 -60.65800 6.37600 1.000 63.98136 47 ASP B C 1
ATOM 3282 O O . ASP B 1 47 ? 22.19000 -60.44300 5.90100 1.000 63.98925 47 ASP B O 1
ATOM 3287 N N . VAL B 1 48 ? 24.15800 -61.53400 5.84600 1.000 55.51718 48 VAL B N 1
ATOM 3288 C CA . VAL B 1 48 ? 23.86000 -62.31800 4.65400 1.000 51.42722 48 VAL B CA 1
ATOM 3289 C C . VAL B 1 48 ? 23.45400 -63.71000 5.09900 1.000 48.56109 48 VAL B C 1
ATOM 3290 O O . VAL B 1 48 ? 24.24200 -64.42100 5.73200 1.000 54.07490 48 VAL B O 1
ATOM 3294 N N . SER B 1 49 ? 22.24200 -64.11300 4.75000 1.000 48.36633 49 SER B N 1
ATOM 3295 C CA . SER B 1 49 ? 21.73500 -65.42300 5.12200 1.000 50.14549 49 SER B CA 1
ATOM 3296 C C . SER B 1 49 ? 22.10500 -66.46300 4.06700 1.000 60.33881 49 SER B C 1
ATOM 3297 O O . SER B 1 49 ? 22.10700 -66.17300 2.86700 1.000 53.78803 49 SER B O 1
ATOM 3300 N N . CYS B 1 50 ? 22.42100 -67.68300 4.52800 1.000 62.32326 50 CYS B N 1
ATOM 3301 C CA . CYS B 1 50 ? 22.68600 -68.79100 3.61500 1.000 57.39109 50 CYS B CA 1
ATOM 3302 C C . CYS B 1 50 ? 21.41800 -69.47700 3.14500 1.000 53.93015 50 CYS B C 1
ATOM 3303 O O . CYS B 1 50 ? 21.45100 -70.18400 2.13200 1.000 54.48811 50 CYS B O 1
ATOM 3306 N N . VAL B 1 51 ? 20.31200 -69.29200 3.85000 1.000 51.74305 51 VAL B N 1
ATOM 3307 C CA . VAL B 1 51 ? 19.01900 -69.78600 3.41300 1.000 48.47950 51 VAL B CA 1
ATOM 3308 C C . VAL B 1 51 ? 18.17100 -68.56900 3.06600 1.000 57.82272 51 VAL B C 1
ATOM 3309 O O . VAL B 1 51 ? 17.80100 -67.77700 3.94100 1.000 58.59124 51 VAL B O 1
ATOM 3313 N N . VAL B 1 52 ? 17.87800 -68.40900 1.78500 1.000 65.19203 52 VAL B N 1
ATOM 3314 C CA . VAL B 1 52 ? 17.12900 -67.27100 1.27700 1.000 68.18449 52 VAL B CA 1
ATOM 3315 C C . VAL B 1 52 ? 15.77800 -67.78600 0.81100 1.000 75.50905 52 VAL B C 1
ATOM 3316 O O . VAL B 1 52 ? 15.69800 -68.54000 -0.16500 1.000 73.64304 52 VAL B O 1
ATOM 3320 N N . SER B 1 53 ? 14.71400 -67.37000 1.49300 1.000 92.37160 53 SER B N 1
ATOM 3321 C CA . SER B 1 53 ? 13.34700 -67.70500 1.08900 1.000 101.14107 53 SER B CA 1
ATOM 3322 C C . SER B 1 53 ? 13.17900 -69.22200 0.96000 1.000 105.34421 53 SER B C 1
ATOM 3323 O O . SER B 1 53 ? 12.74800 -69.74100 -0.07700 1.000 107.84977 53 SER B O 1
ATOM 3326 N N . GLY B 1 54 ? 13.55700 -69.93500 2.02900 1.000 97.10375 54 GLY B N 1
ATOM 3327 C CA . GLY B 1 54 ? 13.42200 -71.37800 2.10500 1.000 86.54196 54 GLY B CA 1
ATOM 3328 C C . GLY B 1 54 ? 14.42900 -72.19100 1.31000 1.000 82.14669 54 GLY B C 1
ATOM 3329 O O . GLY B 1 54 ? 14.43500 -73.42100 1.44300 1.000 85.72344 54 GLY B O 1
ATOM 3330 N N . GLY B 1 55 ? 15.27800 -71.55800 0.49400 1.000 76.27230 55 GLY B N 1
ATOM 3331 C CA . GLY B 1 55 ? 16.22800 -72.24900 -0.35100 1.000 64.64196 55 GLY B CA 1
ATOM 3332 C C . GLY B 1 55 ? 17.65200 -71.79700 -0.07500 1.000 63.37602 55 GLY B C 1
ATOM 3333 O O . GLY B 1 55 ? 17.89800 -70.92300 0.75600 1.000 73.46934 55 GLY B O 1
ATOM 3334 N N . LEU B 1 56 ? 18.59200 -72.42200 -0.78100 1.000 57.41741 56 LEU B N 1
ATOM 3335 C CA . LEU B 1 56 ? 20.00500 -72.11700 -0.58400 1.000 51.96939 56 LEU B CA 1
ATOM 3336 C C . LEU B 1 56 ? 20.40900 -70.87700 -1.35000 1.000 53.74592 56 LEU B C 1
ATOM 3337 O O . LEU B 1 56 ? 20.10400 -70.74000 -2.53400 1.000 65.18676 56 LEU B O 1
ATOM 3342 N N . ASN B 1 57 ? 21.15300 -70.00700 -0.68800 1.000 53.61959 57 ASN B N 1
ATOM 3343 C CA . ASN B 1 57 ? 21.87000 -68.94100 -1.36900 1.000 55.44349 57 ASN B CA 1
ATOM 3344 C C . ASN B 1 57 ? 22.85900 -69.54100 -2.36200 1.000 64.29981 57 ASN B C 1
ATOM 3345 O O . ASN B 1 57 ? 23.91500 -70.04700 -1.96500 1.000 63.52077 57 ASN B O 1
ATOM 3350 N N . GLN B 1 58 ? 22.52000 -69.50300 -3.65400 1.000 70.05314 58 GLN B N 1
ATOM 3351 C CA . GLN B 1 58 ? 23.32100 -70.21200 -4.64900 1.000 73.11403 58 GLN B CA 1
ATOM 3352 C C . GLN B 1 58 ? 24.73800 -69.66900 -4.73700 1.000 66.16320 58 GLN B C 1
ATOM 3353 O O . GLN B 1 58 ? 25.68500 -70.43600 -4.94100 1.000 72.41395 58 GLN B O 1
ATOM 3359 N N . SER B 1 59 ? 24.92000 -68.36100 -4.57300 1.000 61.79688 59 SER B N 1
ATOM 3360 C CA . SER B 1 59 ? 26.28100 -67.82900 -4.63100 1.000 60.88888 59 SER B CA 1
ATOM 3361 C C . SER B 1 59 ? 27.15800 -68.38300 -3.51000 1.000 62.16272 59 SER B C 1
ATOM 3362 O O . SER B 1 59 ? 28.36100 -68.58300 -3.71200 1.000 64.71829 59 SER B O 1
ATOM 3365 N N . LEU B 1 60 ? 26.57800 -68.67600 -2.34200 1.000 59.65978 60 LEU B N 1
ATOM 3366 C CA . LEU B 1 60 ? 27.36700 -69.15800 -1.21100 1.000 57.14896 60 LEU B CA 1
ATOM 3367 C C . LEU B 1 60 ? 27.44100 -70.67800 -1.13200 1.000 57.65428 60 LEU B C 1
ATOM 3368 O O . LEU B 1 60 ? 28.46900 -71.22000 -0.70300 1.000 56.60679 60 LEU B O 1
ATOM 3373 N N . CYS B 1 61 ? 26.39500 -71.38600 -1.55500 1.000 54.84342 61 CYS B N 1
ATOM 3374 C CA . CYS B 1 61 ? 26.33700 -72.84400 -1.45400 1.000 55.23294 61 CYS B CA 1
ATOM 3375 C C . CYS B 1 61 ? 26.11900 -73.50200 -2.81500 1.000 56.79102 61 CYS B C 1
ATOM 3376 O O . CYS B 1 61 ? 25.15200 -74.25000 -3.00300 1.000 59.37291 61 CYS B O 1
ATOM 3379 N N . PRO B 1 62 ? 27.00300 -73.25600 -3.78800 1.000 56.50151 62 PRO B N 1
ATOM 3380 C CA . PRO B 1 62 ? 26.86800 -73.94900 -5.07900 1.000 56.99631 62 PRO B CA 1
ATOM 3381 C C . PRO B 1 62 ? 27.04800 -75.44400 -4.97300 1.000 58.78336 62 PRO B C 1
ATOM 3382 O O . PRO B 1 62 ? 26.63000 -76.16900 -5.88300 1.000 69.17935 62 PRO B O 1
ATOM 3386 N N . ASN B 1 63 ? 27.64400 -75.91700 -3.88400 1.000 56.13305 63 ASN B N 1
ATOM 3387 C CA . ASN B 1 63 ? 27.97400 -77.31500 -3.64300 1.000 51.57987 63 ASN B CA 1
ATOM 3388 C C . ASN B 1 63 ? 28.31800 -77.44300 -2.16100 1.000 52.37207 63 ASN B C 1
ATOM 3389 O O . ASN B 1 63 ? 28.40800 -76.44200 -1.44600 1.000 55.05397 63 ASN B O 1
ATOM 3394 N N . GLU B 1 64 ? 28.51000 -78.68100 -1.69800 1.000 56.82260 64 GLU B N 1
ATOM 3395 C CA . GLU B 1 64 ? 28.65900 -78.89000 -0.25900 1.000 62.16008 64 GLU B CA 1
ATOM 3396 C C . GLU B 1 64 ? 29.99700 -78.36700 0.27700 1.000 61.64687 64 GLU B C 1
ATOM 3397 O O . GLU B 1 64 ? 30.05100 -77.88100 1.41400 1.000 60.47304 64 GLU B O 1
ATOM 3403 N N . GLU B 1 65 ? 31.07600 -78.43700 -0.51300 1.000 57.15685 65 GLU B N 1
ATOM 3404 C CA . GLU B 1 65 ? 32.37800 -77.98000 -0.02500 1.000 54.13544 65 GLU B CA 1
ATOM 3405 C C . GLU B 1 65 ? 32.41600 -76.45400 0.12700 1.000 55.19609 65 GLU B C 1
ATOM 3406 O O . GLU B 1 65 ? 32.89000 -75.92300 1.15500 1.000 53.94068 65 GLU B O 1
ATOM 3412 N N . GLU B 1 66 ? 31.85900 -75.73400 -0.85600 1.000 53.45904 66 GLU B N 1
ATOM 3413 C CA . GLU B 1 66 ? 31.72400 -74.28100 -0.74100 1.000 51.91149 66 GLU B CA 1
ATOM 3414 C C . GLU B 1 66 ? 30.78400 -73.90500 0.38400 1.000 49.81387 66 GLU B C 1
ATOM 3415 O O . GLU B 1 66 ? 31.08400 -73.01400 1.18500 1.000 52.40102 66 GLU B O 1
ATOM 3421 N N . CYS B 1 67 ? 29.63400 -74.56800 0.46600 1.000 49.20064 67 CYS B N 1
ATOM 3422 C CA . CYS B 1 67 ? 28.70300 -74.21600 1.52800 1.000 50.18496 67 CYS B CA 1
ATOM 3423 C C . CYS B 1 67 ? 29.34500 -74.46300 2.88800 1.000 52.68263 67 CYS B C 1
ATOM 3424 O O . CYS B 1 67 ? 29.08500 -73.73300 3.85100 1.000 49.90335 67 CYS B O 1
ATOM 3427 N N . SER B 1 68 ? 30.22500 -75.46200 2.96500 1.000 58.39911 68 SER B N 1
ATOM 3428 C CA . SER B 1 68 ? 30.89700 -75.78000 4.21300 1.000 47.67677 68 SER B CA 1
ATOM 3429 C C . SER B 1 68 ? 31.84100 -74.66500 4.63000 1.000 56.84103 68 SER B C 1
ATOM 3430 O O . SER B 1 68 ? 31.96000 -74.35400 5.82100 1.000 56.18305 68 SER B O 1
ATOM 3433 N N . LYS B 1 69 ? 32.53500 -74.06100 3.67000 1.000 53.95121 69 LYS B N 1
ATOM 3434 C CA . LYS B 1 69 ? 33.43000 -72.97000 4.04600 1.000 49.03746 69 LYS B CA 1
ATOM 3435 C C . LYS B 1 69 ? 32.73800 -71.60700 4.13100 1.000 57.80167 69 LYS B C 1
ATOM 3436 O O . LYS B 1 69 ? 33.28300 -70.69800 4.76800 1.000 54.07490 69 LYS B O 1
ATOM 3442 N N . ASN B 1 70 ? 31.54500 -71.43400 3.54800 1.000 58.48333 70 ASN B N 1
ATOM 3443 C CA . ASN B 1 70 ? 30.95200 -70.10200 3.45700 1.000 54.18281 70 ASN B CA 1
ATOM 3444 C C . ASN B 1 70 ? 29.85600 -69.82100 4.47700 1.000 53.36166 70 ASN B C 1
ATOM 3445 O O . ASN B 1 70 ? 29.48900 -68.65000 4.64400 1.000 47.93469 70 ASN B O 1
ATOM 3450 N N . CYS B 1 71 ? 29.31700 -70.83800 5.15100 1.000 54.65655 71 CYS B N 1
ATOM 3451 C CA . CYS B 1 71 ? 28.14300 -70.66500 6.00000 1.000 46.43978 71 CYS B CA 1
ATOM 3452 C C . CYS B 1 71 ? 28.40600 -71.12100 7.42900 1.000 47.46885 71 CYS B C 1
ATOM 3453 O O . CYS B 1 71 ? 29.23800 -72.00100 7.68200 1.000 48.20578 71 CYS B O 1
ATOM 3456 N N . VAL B 1 72 ? 27.67900 -70.50900 8.36600 1.000 45.70022 72 VAL B N 1
ATOM 3457 C CA . VAL B 1 72 ? 27.83000 -70.77500 9.79100 1.000 53.38798 72 VAL B CA 1
ATOM 3458 C C . VAL B 1 72 ? 26.45200 -70.76200 10.42600 1.000 50.61133 72 VAL B C 1
ATOM 3459 O O . VAL B 1 72 ? 25.67200 -69.82900 10.19600 1.000 54.80657 72 VAL B O 1
ATOM 3463 N N . VAL B 1 73 ? 26.16500 -71.76200 11.24800 1.000 48.01102 73 VAL B N 1
ATOM 3464 C CA . VAL B 1 73 ? 24.99400 -71.73200 12.12100 1.000 48.35053 73 VAL B CA 1
ATOM 3465 C C . VAL B 1 73 ? 25.40000 -71.11000 13.45800 1.000 48.64531 73 VAL B C 1
ATOM 3466 O O . VAL B 1 73 ? 26.50000 -71.34600 13.97100 1.000 48.31632 73 VAL B O 1
ATOM 3470 N N . GLU B 1 74 ? 24.51200 -70.29500 14.01300 1.000 52.18784 74 GLU B N 1
ATOM 3471 C CA . GLU B 1 74 ? 24.65000 -69.72200 15.34100 1.000 46.30555 74 GLU B CA 1
ATOM 3472 C C . GLU B 1 74 ? 23.65900 -70.36900 16.30400 1.000 47.35831 74 GLU B C 1
ATOM 3473 O O . GLU B 1 74 ? 22.67900 -71.00200 15.89700 1.000 51.02980 74 GLU B O 1
ATOM 3479 N N . GLY B 1 75 ? 23.90100 -70.17400 17.59700 1.000 48.99272 75 GLY B N 1
ATOM 3480 C CA . GLY B 1 75 ? 22.88600 -70.51000 18.57800 1.000 46.08710 75 GLY B CA 1
ATOM 3481 C C . GLY B 1 75 ? 21.62400 -69.69300 18.36900 1.000 51.02191 75 GLY B C 1
ATOM 3482 O O . GLY B 1 75 ? 21.66200 -68.56100 17.88200 1.000 50.65607 75 GLY B O 1
ATOM 3483 N N . ALA B 1 76 ? 20.49200 -70.27800 18.74100 1.000 51.61408 76 ALA B N 1
ATOM 3484 C CA . ALA B 1 76 ? 19.18800 -69.64600 18.58400 1.000 46.66612 76 ALA B CA 1
ATOM 3485 C C . ALA B 1 76 ? 18.75700 -68.95300 19.87100 1.000 48.83217 76 ALA B C 1
ATOM 3486 O O . ALA B 1 76 ? 19.16100 -69.34000 20.96600 1.000 51.82727 76 ALA B O 1
ATOM 3488 N N . ASN B 1 77 ? 17.92100 -67.92100 19.72700 1.000 54.93027 77 ASN B N 1
ATOM 3489 C CA . ASN B 1 77 ? 17.17700 -67.35100 20.84700 1.000 54.88290 77 ASN B CA 1
ATOM 3490 C C . ASN B 1 77 ? 15.85400 -68.09900 20.92700 1.000 55.45139 77 ASN B C 1
ATOM 3491 O O . ASN B 1 77 ? 15.00200 -67.95300 20.04100 1.000 61.55475 77 ASN B O 1
ATOM 3496 N N . TYR B 1 78 ? 15.67500 -68.91000 21.98000 1.000 54.64076 78 TYR B N 1
ATOM 3497 C CA . TYR B 1 78 ? 14.49700 -69.77200 21.96600 1.000 53.55642 78 TYR B CA 1
ATOM 3498 C C . TYR B 1 78 ? 13.20600 -69.03100 22.29500 1.000 57.31740 78 TYR B C 1
ATOM 3499 O O . TYR B 1 78 ? 12.16000 -69.38000 21.73400 1.000 50.40604 78 TYR B O 1
ATOM 3508 N N . THR B 1 79 ? 13.23500 -68.02400 23.18400 1.000 61.03890 79 THR B N 1
ATOM 3509 C CA . THR B 1 79 ? 11.97800 -67.37400 23.55900 1.000 58.89917 79 THR B CA 1
ATOM 3510 C C . THR B 1 79 ? 11.41000 -66.58700 22.39000 1.000 57.49374 79 THR B C 1
ATOM 3511 O O . THR B 1 79 ? 10.19300 -66.60000 22.15200 1.000 55.82511 79 THR B O 1
ATOM 3515 N N . SER B 1 80 ? 12.27800 -65.91100 21.63900 1.000 50.95611 80 SER B N 1
ATOM 3516 C CA . SER B 1 80 ? 11.81600 -65.21400 20.45000 1.000 58.29383 80 SER B CA 1
ATOM 3517 C C . SER B 1 80 ? 11.43000 -66.16700 19.32900 1.000 56.19884 80 SER B C 1
ATOM 3518 O O . SER B 1 80 ? 10.79400 -65.73400 18.36600 1.000 63.08914 80 SER B O 1
ATOM 3521 N N . SER B 1 81 ? 11.77400 -67.44500 19.43000 1.000 56.63047 81 SER B N 1
ATOM 3522 C CA . SER B 1 81 ? 11.26500 -68.44200 18.49400 1.000 50.58764 81 SER B CA 1
ATOM 3523 C C . SER B 1 81 ? 9.99300 -69.11800 18.98400 1.000 51.04296 81 SER B C 1
ATOM 3524 O O . SER B 1 81 ? 9.49500 -70.01800 18.31100 1.000 59.11761 81 SER B O 1
ATOM 3527 N N . GLY B 1 82 ? 9.46100 -68.70900 20.13500 1.000 53.36956 82 GLY B N 1
ATOM 3528 C CA . GLY B 1 82 ? 8.20000 -69.22900 20.62300 1.000 48.95587 82 GLY B CA 1
ATOM 3529 C C . GLY B 1 82 ? 8.29700 -70.46400 21.48700 1.000 54.73814 82 GLY B C 1
ATOM 3530 O O . GLY B 1 82 ? 7.30700 -71.19900 21.59600 1.000 58.68072 82 GLY B O 1
ATOM 3531 N N . VAL B 1 83 ? 9.44200 -70.71100 22.11900 1.000 48.78216 83 VAL B N 1
ATOM 3532 C CA . VAL B 1 83 ? 9.70800 -71.98100 22.79100 1.000 56.86734 83 VAL B CA 1
ATOM 3533 C C . VAL B 1 83 ? 9.99800 -71.70600 24.25800 1.000 51.05612 83 VAL B C 1
ATOM 3534 O O . VAL B 1 83 ? 10.96500 -71.00500 24.57100 1.000 58.58334 83 VAL B O 1
ATOM 3538 N N . HIS B 1 84 ? 9.18600 -72.28000 25.15700 1.000 52.74053 84 HIS B N 1
ATOM 3539 C CA . HIS B 1 84 ? 9.42600 -72.15800 26.59300 1.000 52.35365 84 HIS B CA 1
ATOM 3540 C C . HIS B 1 84 ? 9.28800 -73.51800 27.24900 1.000 52.80633 84 HIS B C 1
ATOM 3541 O O . HIS B 1 84 ? 8.49300 -74.35300 26.81000 1.000 55.11713 84 HIS B O 1
ATOM 3548 N N . THR B 1 85 ? 10.08600 -73.74700 28.29100 1.000 55.92776 85 THR B N 1
ATOM 3549 C CA . THR B 1 85 ? 9.93900 -74.93400 29.12500 1.000 54.65392 85 THR B CA 1
ATOM 3550 C C . THR B 1 85 ? 9.96900 -74.50900 30.58000 1.000 60.61779 85 THR B C 1
ATOM 3551 O O . THR B 1 85 ? 10.88900 -73.80300 31.01000 1.000 70.02945 85 THR B O 1
ATOM 3555 N N . ASP B 1 86 ? 8.95300 -74.94300 31.32100 1.000 58.02275 86 ASP B N 1
ATOM 3556 C CA . ASP B 1 86 ? 8.85200 -74.76000 32.76200 1.000 59.73874 86 ASP B CA 1
ATOM 3557 C C . ASP B 1 86 ? 8.64100 -76.14300 33.36000 1.000 64.00767 86 ASP B C 1
ATOM 3558 O O . ASP B 1 86 ? 7.59500 -76.75900 33.13400 1.000 69.49254 86 ASP B O 1
ATOM 3563 N N . GLY B 1 87 ? 9.61900 -76.62700 34.12400 1.000 67.81603 87 GLY B N 1
ATOM 3564 C CA . GLY B 1 87 ? 9.50800 -77.96000 34.68900 1.000 62.53118 87 GLY B CA 1
ATOM 3565 C C . GLY B 1 87 ? 9.36100 -78.98200 33.58400 1.000 66.71063 87 GLY B C 1
ATOM 3566 O O . GLY B 1 87 ? 10.08900 -78.95100 32.58200 1.000 66.93434 87 GLY B O 1
ATOM 3567 N N . ASP B 1 88 ? 8.38600 -79.88000 33.73900 1.000 61.43631 88 ASP B N 1
ATOM 3568 C CA . ASP B 1 88 ? 8.13500 -80.90200 32.73100 1.000 64.60775 88 ASP B CA 1
ATOM 3569 C C . ASP B 1 88 ? 7.26700 -80.40600 31.56400 1.000 66.73958 88 ASP B C 1
ATOM 3570 O O . ASP B 1 88 ? 6.79900 -81.24500 30.77600 1.000 63.52604 88 ASP B O 1
ATOM 3575 N N . ALA B 1 89 ? 7.04000 -79.09300 31.43200 1.000 58.20961 89 ALA B N 1
ATOM 3576 C CA . ALA B 1 89 ? 6.10300 -78.54600 30.45600 1.000 57.05684 89 ALA B CA 1
ATOM 3577 C C . ALA B 1 89 ? 6.82300 -77.76300 29.36000 1.000 59.87034 89 ALA B C 1
ATOM 3578 O O . ALA B 1 89 ? 7.70500 -76.94400 29.63600 1.000 65.17887 89 ALA B O 1
ATOM 3580 N N . LEU B 1 90 ? 6.42300 -78.02300 28.12100 1.000 57.41741 90 LEU B N 1
ATOM 3581 C CA . LEU B 1 90 ? 6.86300 -77.34400 26.91100 1.000 57.96484 90 LEU B CA 1
ATOM 3582 C C . LEU B 1 90 ? 5.68300 -76.56700 26.35500 1.000 56.88840 90 LEU B C 1
ATOM 3583 O O . LEU B 1 90 ? 4.66000 -77.17300 26.02200 1.000 54.70656 90 LEU B O 1
ATOM 3588 N N . THR B 1 91 ? 5.80900 -75.24300 26.25200 1.000 52.31680 91 THR B N 1
ATOM 3589 C CA . THR B 1 91 ? 4.82800 -74.46500 25.50700 1.000 55.50666 91 THR B CA 1
ATOM 3590 C C . THR B 1 91 ? 5.45700 -73.98700 24.20900 1.000 56.96209 91 THR B C 1
ATOM 3591 O O . THR B 1 91 ? 6.61200 -73.52700 24.18400 1.000 58.07802 91 THR B O 1
ATOM 3595 N N . LEU B 1 92 ? 4.68500 -74.12200 23.13600 1.000 54.59076 92 LEU B N 1
ATOM 3596 C CA . LEU B 1 92 ? 5.02600 -73.59100 21.83200 1.000 48.89270 92 LEU B CA 1
ATOM 3597 C C . LEU B 1 92 ? 3.99100 -72.53300 21.48600 1.000 49.27959 92 LEU B C 1
ATOM 3598 O O . LEU B 1 92 ? 2.78200 -72.79000 21.56300 1.000 55.71721 92 LEU B O 1
ATOM 3603 N N . ASN B 1 93 ? 4.47700 -71.34900 21.12900 1.000 49.26643 93 ASN B N 1
ATOM 3604 C CA . ASN B 1 93 ? 3.66800 -70.21800 20.70500 1.000 49.72701 93 ASN B CA 1
ATOM 3605 C C . ASN B 1 93 ? 3.74200 -70.09300 19.19700 1.000 53.68802 93 ASN B C 1
ATOM 3606 O O . ASN B 1 93 ? 4.83500 -70.15900 18.62000 1.000 52.39576 93 ASN B O 1
ATOM 3611 N N . GLN B 1 94 ? 2.58600 -69.91800 18.55900 1.000 48.00312 94 GLN B N 1
ATOM 3612 C CA . GLN B 1 94 ? 2.58600 -69.70600 17.11800 1.000 50.81662 94 GLN B CA 1
ATOM 3613 C C . GLN B 1 94 ? 3.22400 -68.37000 16.75900 1.000 53.91436 94 GLN B C 1
ATOM 3614 O O . GLN B 1 94 ? 3.96400 -68.28200 15.77200 1.000 58.00169 94 GLN B O 1
ATOM 3620 N N . TYR B 1 95 ? 2.98800 -67.33700 17.57700 1.000 50.01652 95 TYR B N 1
ATOM 3621 C CA . TYR B 1 95 ? 3.38200 -65.97100 17.27600 1.000 52.89055 95 TYR B CA 1
ATOM 3622 C C . TYR B 1 95 ? 4.19100 -65.40800 18.42900 1.000 56.33570 95 TYR B C 1
ATOM 3623 O O . TYR B 1 95 ? 4.06300 -65.85700 19.56800 1.000 62.11008 95 TYR B O 1
ATOM 3632 N N . VAL B 1 96 ? 5.04200 -64.43000 18.11200 1.000 54.20387 96 VAL B N 1
ATOM 3633 C CA . VAL B 1 96 ? 5.77800 -63.62900 19.08900 1.000 65.66314 96 VAL B CA 1
ATOM 3634 C C . VAL B 1 96 ? 5.60200 -62.16000 18.70900 1.000 66.49481 96 VAL B C 1
ATOM 3635 O O . VAL B 1 96 ? 5.21600 -61.82900 17.59100 1.000 65.95791 96 VAL B O 1
ATOM 3639 N N . THR B 1 97 ? 5.85000 -61.26200 19.64900 1.000 77.91987 97 THR B N 1
ATOM 3640 C CA . THR B 1 97 ? 5.54800 -59.85300 19.39500 1.000 90.72930 97 THR B CA 1
ATOM 3641 C C . THR B 1 97 ? 6.78200 -58.99300 19.62300 1.000 102.85707 97 THR B C 1
ATOM 3642 O O . THR B 1 97 ? 7.27400 -58.89900 20.75400 1.000 106.80491 97 THR B O 1
ATOM 3646 N N . ASN B 1 98 ? 7.27100 -58.36500 18.54900 1.000 110.63432 98 ASN B N 1
ATOM 3647 C CA . ASN B 1 98 ? 8.10600 -57.16900 18.65100 1.000 119.35378 98 ASN B CA 1
ATOM 3648 C C . ASN B 1 98 ? 7.31600 -56.06100 19.33300 1.000 118.93268 98 ASN B C 1
ATOM 3649 O O . ASN B 1 98 ? 6.95200 -55.07900 18.67200 1.000 115.47964 98 ASN B O 1
ATOM 3654 N N . GLY B 1 99 ? 7.01400 -56.21700 20.62600 1.000 117.89045 99 GLY B N 1
ATOM 3655 C CA . GLY B 1 99 ? 6.13400 -55.30600 21.33900 1.000 118.46684 99 GLY B CA 1
ATOM 3656 C C . GLY B 1 99 ? 4.86700 -54.94200 20.58600 1.000 119.45116 99 GLY B C 1
ATOM 3657 O O . GLY B 1 99 ? 3.75100 -55.16700 21.06600 1.000 120.85396 99 GLY B O 1
ATOM 3658 N N . ASP B 1 100 ? 5.04400 -54.37900 19.39100 1.000 119.70119 100 ASP B N 1
ATOM 3659 C CA . ASP B 1 100 ? 3.97600 -53.92500 18.51100 1.000 128.00482 100 ASP B CA 1
ATOM 3660 C C . ASP B 1 100 ? 3.69400 -54.89000 17.36100 1.000 120.43286 100 ASP B C 1
ATOM 3661 O O . ASP B 1 100 ? 2.52700 -55.10300 17.01400 1.000 122.77788 100 ASP B O 1
ATOM 3666 N N . GLN B 1 101 ? 4.72200 -55.50100 16.77200 1.000 106.62857 101 GLN B N 1
ATOM 3667 C CA . GLN B 1 101 ? 4.55600 -56.29900 15.56000 1.000 98.20125 101 GLN B CA 1
ATOM 3668 C C . GLN B 1 101 ? 4.40400 -57.79000 15.87100 1.000 87.70262 101 GLN B C 1
ATOM 3669 O O . GLN B 1 101 ? 5.21800 -58.36800 16.59800 1.000 79.83852 101 GLN B O 1
ATOM 3675 N N . VAL B 1 102 ? 3.38300 -58.42000 15.29400 1.000 76.49601 102 VAL B N 1
ATOM 3676 C CA . VAL B 1 102 ? 3.21700 -59.86200 15.44000 1.000 67.36071 102 VAL B CA 1
ATOM 3677 C C . VAL B 1 102 ? 4.06200 -60.57000 14.38900 1.000 64.33666 102 VAL B C 1
ATOM 3678 O O . VAL B 1 102 ? 4.01500 -60.23200 13.20200 1.000 68.94248 102 VAL B O 1
ATOM 3682 N N . VAL B 1 103 ? 4.83300 -61.56200 14.83600 1.000 58.22277 103 VAL B N 1
ATOM 3683 C CA . VAL B 1 103 ? 5.79500 -62.31800 14.04500 1.000 60.70991 103 VAL B CA 1
ATOM 3684 C C . VAL B 1 103 ? 5.45800 -63.80200 14.15100 1.000 54.05911 103 VAL B C 1
ATOM 3685 O O . VAL B 1 103 ? 5.18100 -64.30700 15.24300 1.000 58.74125 103 VAL B O 1
ATOM 3689 N N . THR B 1 104 ? 5.47400 -64.50100 13.02500 1.000 51.91412 104 THR B N 1
ATOM 3690 C CA . THR B 1 104 ? 5.15300 -65.92300 13.01500 1.000 52.80107 104 THR B CA 1
ATOM 3691 C C . THR B 1 104 ? 6.37700 -66.70200 13.44800 1.000 54.19860 104 THR B C 1
ATOM 3692 O O . THR B 1 104 ? 7.36000 -66.76900 12.71300 1.000 63.54709 104 THR B O 1
ATOM 3696 N N . ALA B 1 105 ? 6.31000 -67.30300 14.63300 1.000 56.39360 105 ALA B N 1
ATOM 3697 C CA . ALA B 1 105 ? 7.39200 -68.11300 15.17200 1.000 50.31656 105 ALA B CA 1
ATOM 3698 C C . ALA B 1 105 ? 7.27900 -69.56400 14.72100 1.000 54.34599 105 ALA B C 1
ATOM 3699 O O . ALA B 1 105 ? 8.25500 -70.14900 14.23800 1.000 54.99607 105 ALA B O 1
ATOM 3701 N N . SER B 1 106 ? 6.09400 -70.14700 14.89000 1.000 55.58035 106 SER B N 1
ATOM 3702 C CA . SER B 1 106 ? 5.74600 -71.49500 14.44900 1.000 47.77678 106 SER B CA 1
ATOM 3703 C C . SER B 1 106 ? 6.89700 -72.48200 14.70000 1.000 52.72737 106 SER B C 1
ATOM 3704 O O . SER B 1 106 ? 7.44200 -73.05900 13.75100 1.000 56.50941 106 SER B O 1
ATOM 3707 N N . PRO B 1 107 ? 7.29300 -72.68600 15.95800 1.000 55.69878 107 PRO B N 1
ATOM 3708 C CA . PRO B 1 107 ? 8.47600 -73.50700 16.23700 1.000 49.50330 107 PRO B CA 1
ATOM 3709 C C . PRO B 1 107 ? 8.26800 -74.98800 15.99700 1.000 51.10876 107 PRO B C 1
ATOM 3710 O O . PRO B 1 107 ? 7.17200 -75.53600 16.15000 1.000 54.88816 107 PRO B O 1
ATOM 3714 N N . ARG B 1 108 ? 9.36500 -75.64000 15.63100 1.000 51.82463 108 ARG B N 1
ATOM 3715 C CA . ARG B 1 108 ? 9.45700 -77.08800 15.59600 1.000 47.10828 108 ARG B CA 1
ATOM 3716 C C . ARG B 1 108 ? 10.71600 -77.49300 16.34700 1.000 48.62951 108 ARG B C 1
ATOM 3717 O O . ARG B 1 108 ? 11.78800 -76.92100 16.13900 1.000 51.10350 108 ARG B O 1
ATOM 3725 N N . VAL B 1 109 ? 10.59100 -78.51400 17.18000 1.000 48.57161 109 VAL B N 1
ATOM 3726 C CA . VAL B 1 109 ? 11.54700 -78.80600 18.24100 1.000 48.90060 109 VAL B CA 1
ATOM 3727 C C . VAL B 1 109 ? 11.72800 -80.32000 18.39600 1.000 49.27696 109 VAL B C 1
ATOM 3728 O O . VAL B 1 109 ? 10.80000 -81.10100 18.15200 1.000 45.56073 109 VAL B O 1
ATOM 3732 N N . TYR B 1 110 ? 12.94700 -80.74600 18.76600 1.000 45.17384 110 TYR B N 1
ATOM 3733 C CA . TYR B 1 110 ? 13.24700 -82.17600 18.86900 1.000 45.33438 110 TYR B CA 1
ATOM 3734 C C . TYR B 1 110 ? 13.82900 -82.50900 20.23700 1.000 48.83217 110 TYR B C 1
ATOM 3735 O O . TYR B 1 110 ? 14.58200 -81.71700 20.82200 1.000 58.50965 110 TYR B O 1
ATOM 3744 N N . LEU B 1 111 ? 13.49500 -83.70500 20.72800 1.000 47.35831 111 LEU B N 1
ATOM 3745 C CA . LEU B 1 111 ? 13.97300 -84.14400 22.03600 1.000 54.59076 111 LEU B CA 1
ATOM 3746 C C . LEU B 1 111 ? 15.41500 -84.64600 21.93800 1.000 58.21487 111 LEU B C 1
ATOM 3747 O O . LEU B 1 111 ? 15.69900 -85.59800 21.19600 1.000 49.70596 111 LEU B O 1
ATOM 3752 N N . LEU B 1 112 ? 16.31200 -84.01900 22.70400 1.000 52.17994 112 LEU B N 1
ATOM 3753 C CA . LEU B 1 112 ? 17.71800 -84.39600 22.80100 1.000 52.80896 112 LEU B CA 1
ATOM 3754 C C . LEU B 1 112 ? 17.95300 -85.24100 24.03800 1.000 57.59112 112 LEU B C 1
ATOM 3755 O O . LEU B 1 112 ? 17.50800 -84.88500 25.13900 1.000 66.25794 112 LEU B O 1
ATOM 3760 N N . ALA B 1 113 ? 18.69800 -86.32800 23.85200 1.000 58.57018 113 ALA B N 1
ATOM 3761 C CA . ALA B 1 113 ? 19.15300 -87.13600 24.97100 1.000 57.47005 113 ALA B CA 1
ATOM 3762 C C . ALA B 1 113 ? 20.26400 -86.43900 25.74600 1.000 62.76805 113 ALA B C 1
ATOM 3763 O O . ALA B 1 113 ? 20.31900 -86.52500 26.97600 1.000 74.57210 113 ALA B O 1
ATOM 3765 N N . SER B 1 114 ? 21.15100 -85.74200 25.04900 1.000 63.08125 114 SER B N 1
ATOM 3766 C CA . SER B 1 114 ? 22.35000 -85.17600 25.64900 1.000 60.87309 114 SER B CA 1
ATOM 3767 C C . SER B 1 114 ? 22.60800 -83.78500 25.08600 1.000 61.21260 114 SER B C 1
ATOM 3768 O O . SER B 1 114 ? 22.29000 -83.50500 23.92900 1.000 67.41335 114 SER B O 1
ATOM 3771 N N . ASP B 1 115 ? 23.19800 -82.92200 25.91700 1.000 61.87321 115 ASP B N 1
ATOM 3772 C CA . ASP B 1 115 ? 23.63000 -81.58400 25.52400 1.000 61.52580 115 ASP B CA 1
ATOM 3773 C C . ASP B 1 115 ? 25.13700 -81.48800 25.32100 1.000 65.49469 115 ASP B C 1
ATOM 3774 O O . ASP B 1 115 ? 25.66500 -80.37900 25.23800 1.000 69.59519 115 ASP B O 1
ATOM 3779 N N . ASP B 1 116 ? 25.83900 -82.61600 25.25800 1.000 68.02395 116 ASP B N 1
ATOM 3780 C CA . ASP B 1 116 ? 27.26000 -82.61700 24.95800 1.000 65.31573 116 ASP B CA 1
ATOM 3781 C C . ASP B 1 116 ? 27.48300 -82.32700 23.47700 1.000 64.63670 116 ASP B C 1
ATOM 3782 O O . ASP B 1 116 ? 26.56600 -82.42900 22.66100 1.000 61.67055 116 ASP B O 1
ATOM 3787 N N . GLU B 1 117 ? 28.73500 -81.99000 23.12900 1.000 67.56600 117 GLU B N 1
ATOM 3788 C CA . GLU B 1 117 ? 29.04400 -81.52500 21.77500 1.000 76.92501 117 GLU B CA 1
ATOM 3789 C C . GLU B 1 117 ? 28.62300 -82.54800 20.72000 1.000 81.32028 117 GLU B C 1
ATOM 3790 O O . GLU B 1 117 ? 28.15400 -82.18200 19.63200 1.000 88.32112 117 GLU B O 1
ATOM 3796 N N . ASP B 1 118 ? 28.74800 -83.83100 21.03500 1.000 75.12216 118 ASP B N 1
ATOM 3797 C CA . ASP B 1 118 ? 28.34100 -84.90200 20.14000 1.000 81.85192 118 ASP B CA 1
ATOM 3798 C C . ASP B 1 118 ? 27.04200 -85.58300 20.58400 1.000 72.57449 118 ASP B C 1
ATOM 3799 O O . ASP B 1 118 ? 26.76000 -86.70100 20.14900 1.000 74.16152 118 ASP B O 1
ATOM 3804 N N . GLY B 1 119 ? 26.25500 -84.94200 21.44500 1.000 60.39935 119 GLY B N 1
ATOM 3805 C CA . GLY B 1 119 ? 25.02700 -85.55700 21.92200 1.000 59.60978 119 GLY B CA 1
ATOM 3806 C C . GLY B 1 119 ? 24.01300 -85.73200 20.80400 1.000 60.95204 119 GLY B C 1
ATOM 3807 O O . GLY B 1 119 ? 23.88700 -84.88800 19.91600 1.000 55.92249 119 GLY B O 1
ATOM 3808 N N . ASN B 1 120 ? 23.27500 -86.84500 20.85500 1.000 56.85682 120 ASN B N 1
ATOM 3809 C CA . ASN B 1 120 ? 22.33600 -87.22500 19.80600 1.000 54.86710 120 ASN B CA 1
ATOM 3810 C C . ASN B 1 120 ? 20.89200 -87.07500 20.27900 1.000 53.79066 120 ASN B C 1
ATOM 3811 O O . ASN B 1 120 ? 20.62100 -86.81500 21.44900 1.000 58.76757 120 ASN B O 1
ATOM 3816 N N . TYR B 1 121 ? 19.95500 -87.23400 19.34300 1.000 51.96676 121 TYR B N 1
ATOM 3817 C CA . TYR B 1 121 ? 18.54200 -87.21700 19.69700 1.000 53.13269 121 TYR B CA 1
ATOM 3818 C C . TYR B 1 121 ? 18.17900 -88.43500 20.54000 1.000 58.49122 121 TYR B C 1
ATOM 3819 O O . TYR B 1 121 ? 18.80700 -89.49300 20.45300 1.000 63.16547 121 TYR B O 1
ATOM 3828 N N . SER B 1 122 ? 17.14500 -88.28100 21.36100 1.000 60.28618 122 SER B N 1
ATOM 3829 C CA . SER B 1 122 ? 16.52800 -89.44000 21.99700 1.000 58.12013 122 SER B CA 1
ATOM 3830 C C . SER B 1 122 ? 15.88300 -90.31300 20.93100 1.000 62.64698 122 SER B C 1
ATOM 3831 O O . SER B 1 122 ? 15.06700 -89.83700 20.13500 1.000 66.88170 122 SER B O 1
ATOM 3834 N N . MET B 1 123 ? 16.25000 -91.58700 20.90200 1.000 63.02598 123 MET B N 1
ATOM 3835 C CA . MET B 1 123 ? 15.69200 -92.51000 19.91800 1.000 56.93577 123 MET B CA 1
ATOM 3836 C C . MET B 1 123 ? 14.66700 -93.37600 20.64200 1.000 54.48811 123 MET B C 1
ATOM 3837 O O . MET B 1 123 ? 15.00100 -94.38500 21.25300 1.000 61.54422 123 MET B O 1
ATOM 3842 N N . LEU B 1 124 ? 13.40800 -92.95300 20.59200 1.000 57.88062 124 LEU B N 1
ATOM 3843 C CA . LEU B 1 124 ? 12.33700 -93.67900 21.26000 1.000 56.00145 124 LEU B CA 1
ATOM 3844 C C . LEU B 1 124 ? 12.02400 -94.97300 20.51400 1.000 58.39648 124 LEU B C 1
ATOM 3845 O O . LEU B 1 124 ? 11.87100 -94.98200 19.28900 1.000 54.39863 124 LEU B O 1
ATOM 3850 N N . GLN B 1 125 ? 11.93700 -96.06700 21.25700 1.000 59.46239 125 GLN B N 1
ATOM 3851 C CA . GLN B 1 125 ? 11.56800 -97.37500 20.72300 1.000 61.54948 125 GLN B CA 1
ATOM 3852 C C . GLN B 1 125 ? 10.21500 -97.75600 21.30700 1.000 56.18305 125 GLN B C 1
ATOM 3853 O O . GLN B 1 125 ? 10.11800 -98.10300 22.48700 1.000 65.14992 125 GLN B O 1
ATOM 3859 N N . LEU B 1 126 ? 9.16800 -97.68100 20.49100 1.000 55.24347 126 LEU B N 1
ATOM 3860 C CA . LEU B 1 126 ? 7.81000 -97.77100 21.00800 1.000 61.94690 126 LEU B CA 1
ATOM 3861 C C . LEU B 1 126 ? 7.06500 -99.01300 20.54500 1.000 64.69460 126 LEU B C 1
ATOM 3862 O O . LEU B 1 126 ? 5.92200 -99.21700 20.96100 1.000 70.20315 126 LEU B O 1
ATOM 3867 N N . LEU B 1 127 ? 7.67900 -99.84900 19.71100 1.000 64.01820 127 LEU B N 1
ATOM 3868 C CA . LEU B 1 127 ? 7.09600 -101.13500 19.34800 1.000 61.12049 127 LEU B CA 1
ATOM 3869 C C . LEU B 1 127 ? 6.81000 -101.96400 20.59000 1.000 65.77631 127 LEU B C 1
ATOM 3870 O O . LEU B 1 127 ? 7.72800 -102.30400 21.34300 1.000 73.99835 127 LEU B O 1
ATOM 3875 N N . GLY B 1 128 ? 5.54100 -102.30600 20.79500 1.000 64.61301 128 GLY B N 1
ATOM 3876 C CA . GLY B 1 128 ? 5.17500 -103.02700 21.99500 1.000 59.31237 128 GLY B CA 1
ATOM 3877 C C . GLY B 1 128 ? 5.26400 -102.18900 23.24800 1.000 64.83146 128 GLY B C 1
ATOM 3878 O O . GLY B 1 128 ? 5.47900 -102.72700 24.33400 1.000 68.68718 128 GLY B O 1
ATOM 3879 N N . GLN B 1 129 ? 5.11000 -100.87400 23.12100 1.000 65.15255 129 GLN B N 1
ATOM 3880 C CA . GLN B 1 129 ? 5.28000 -99.92600 24.21300 1.000 64.96042 129 GLN B CA 1
ATOM 3881 C C . GLN B 1 129 ? 4.17000 -98.89600 24.08200 1.000 64.65775 129 GLN B C 1
ATOM 3882 O O . GLN B 1 129 ? 3.36800 -98.94300 23.14400 1.000 62.51802 129 GLN B O 1
ATOM 3888 N N . GLU B 1 130 ? 4.12400 -97.94500 25.01000 1.000 65.85526 130 GLU B N 1
ATOM 3889 C CA . GLU B 1 130 ? 3.15200 -96.86600 24.94700 1.000 64.47615 130 GLU B CA 1
ATOM 3890 C C . GLU B 1 130 ? 3.84000 -95.54200 25.23500 1.000 63.20758 130 GLU B C 1
ATOM 3891 O O . GLU B 1 130 ? 4.88600 -95.48900 25.89100 1.000 66.87381 130 GLU B O 1
ATOM 3897 N N . LEU B 1 131 ? 3.24800 -94.47800 24.70500 1.000 62.39695 131 LEU B N 1
ATOM 3898 C CA . LEU B 1 131 ? 3.63400 -93.11400 25.03200 1.000 64.27086 131 LEU B CA 1
ATOM 3899 C C . LEU B 1 131 ? 2.42000 -92.38100 25.58300 1.000 61.80478 131 LEU B C 1
ATOM 3900 O O . LEU B 1 131 ? 1.35000 -92.38600 24.96400 1.000 61.34946 131 LEU B O 1
ATOM 3905 N N . SER B 1 132 ? 2.59000 -91.76200 26.74700 1.000 59.37817 132 SER B N 1
ATOM 3906 C CA . SER B 1 132 ? 1.60500 -90.86900 27.33100 1.000 61.08364 132 SER B CA 1
ATOM 3907 C C . SER B 1 132 ? 2.16900 -89.45500 27.41200 1.000 62.62067 132 SER B C 1
ATOM 3908 O O . SER B 1 132 ? 3.37500 -89.25600 27.60300 1.000 65.18940 132 SER B O 1
ATOM 3911 N N . PHE B 1 133 ? 1.28300 -88.47200 27.27300 1.000 65.78420 133 PHE B N 1
ATOM 3912 C CA . PHE B 1 133 ? 1.64300 -87.09100 27.58000 1.000 62.79700 133 PHE B CA 1
ATOM 3913 C C . PHE B 1 133 ? 0.39200 -86.34100 28.02100 1.000 63.08388 133 PHE B C 1
ATOM 3914 O O . PHE B 1 133 ? -0.72000 -86.69600 27.63700 1.000 59.85191 133 PHE B O 1
ATOM 3922 N N . ASP B 1 134 ? 0.57700 -85.31200 28.84600 1.000 61.91532 134 ASP B N 1
ATOM 3923 C CA . ASP B 1 134 ? -0.50100 -84.38400 29.17400 1.000 52.76685 134 ASP B CA 1
ATOM 3924 C C . ASP B 1 134 ? -0.45600 -83.21900 28.19300 1.000 60.51515 134 ASP B C 1
ATOM 3925 O O . ASP B 1 134 ? 0.61900 -82.76000 27.81100 1.000 61.88110 134 ASP B O 1
ATOM 3930 N N . VAL B 1 135 ? -1.62100 -82.73900 27.78100 1.000 63.13125 135 VAL B N 1
ATOM 3931 C CA . VAL B 1 135 ? -1.67200 -81.63800 26.83400 1.000 63.12073 135 VAL B CA 1
ATOM 3932 C C . VAL B 1 135 ? -2.74400 -80.64400 27.26200 1.000 65.30520 135 VAL B C 1
ATOM 3933 O O . VAL B 1 135 ? -3.74900 -81.00600 27.89300 1.000 65.32625 135 VAL B O 1
ATOM 3937 N N . ASP B 1 136 ? -2.48300 -79.37000 26.93000 1.000 61.14944 136 ASP B N 1
ATOM 3938 C CA . ASP B 1 136 ? -3.44500 -78.27400 26.97200 1.000 57.48847 136 ASP B CA 1
ATOM 3939 C C . ASP B 1 136 ? -3.53800 -77.65300 25.57700 1.000 54.81184 136 ASP B C 1
ATOM 3940 O O . ASP B 1 136 ? -2.58100 -77.01200 25.09400 1.000 57.50163 136 ASP B O 1
ATOM 3945 N N . VAL B 1 137 ? -4.69500 -77.86200 24.94600 1.000 51.24035 137 VAL B N 1
ATOM 3946 C CA . VAL B 1 137 ? -5.01600 -77.40700 23.59900 1.000 50.46395 137 VAL B CA 1
ATOM 3947 C C . VAL B 1 137 ? -6.05700 -76.31100 23.62100 1.000 56.37781 137 VAL B C 1
ATOM 3948 O O . VAL B 1 137 ? -6.57800 -75.93700 22.56300 1.000 60.97836 137 VAL B O 1
ATOM 3952 N N . SER B 1 138 ? -6.39600 -75.80100 24.80800 1.000 56.71469 138 SER B N 1
ATOM 3953 C CA . SER B 1 138 ? -7.55500 -74.92800 24.96300 1.000 55.85407 138 SER B CA 1
ATOM 3954 C C . SER B 1 138 ? -7.36800 -73.56300 24.33000 1.000 56.50414 138 SER B C 1
ATOM 3955 O O . SER B 1 138 ? -8.34800 -72.82500 24.22000 1.000 59.63083 138 SER B O 1
ATOM 3958 N N . LYS B 1 139 ? -6.14800 -73.21500 23.92200 1.000 56.38834 139 LYS B N 1
ATOM 3959 C CA . LYS B 1 139 ? -5.86300 -71.99000 23.19000 1.000 51.38248 139 LYS B CA 1
ATOM 3960 C C . LYS B 1 139 ? -5.66900 -72.24000 21.70100 1.000 53.89857 139 LYS B C 1
ATOM 3961 O O . LYS B 1 139 ? -5.34800 -71.30200 20.96500 1.000 60.97310 139 LYS B O 1
ATOM 3967 N N . LEU B 1 140 ? -5.83700 -73.47900 21.24200 1.000 56.59100 140 LEU B N 1
ATOM 3968 C CA . LEU B 1 140 ? -5.66100 -73.82200 19.83200 1.000 50.92453 140 LEU B CA 1
ATOM 3969 C C . LEU B 1 140 ? -7.01800 -73.72200 19.13300 1.000 53.75908 140 LEU B C 1
ATOM 3970 O O . LEU B 1 140 ? -7.86600 -74.61300 19.24900 1.000 52.11414 140 LEU B O 1
ATOM 3975 N N . VAL B 1 141 ? -7.22100 -72.63000 18.40000 1.000 57.72271 141 VAL B N 1
ATOM 3976 C CA . VAL B 1 141 ? -8.46900 -72.35600 17.69500 1.000 49.25591 141 VAL B CA 1
ATOM 3977 C C . VAL B 1 141 ? -8.51400 -73.12100 16.37200 1.000 55.68826 141 VAL B C 1
ATOM 3978 O O . VAL B 1 141 ? -7.55500 -73.81500 16.00900 1.000 55.35401 141 VAL B O 1
ATOM 3982 N N . CYS B 1 142 ? -9.62700 -72.98800 15.64000 1.000 54.02753 142 CYS B N 1
ATOM 3983 C CA . CYS B 1 142 ? -9.74000 -73.55900 14.30000 1.000 52.37207 142 CYS B CA 1
ATOM 3984 C C . CYS B 1 142 ? -8.55800 -73.15700 13.43300 1.000 51.36405 142 CYS B C 1
ATOM 3985 O O . CYS B 1 142 ? -8.10000 -72.01400 13.46500 1.000 57.10685 142 CYS B O 1
ATOM 3988 N N . GLY B 1 143 ? -8.08500 -74.09800 12.63500 1.000 48.31895 143 GLY B N 1
ATOM 3989 C CA . GLY B 1 143 ? -6.96000 -73.85900 11.77100 1.000 50.41394 143 GLY B CA 1
ATOM 3990 C C . GLY B 1 143 ? -5.61100 -74.12800 12.39100 1.000 47.92417 143 GLY B C 1
ATOM 3991 O O . GLY B 1 143 ? -4.61800 -74.17300 11.65900 1.000 51.72725 143 GLY B O 1
ATOM 3992 N N . MET B 1 144 ? -5.53600 -74.30700 13.70800 1.000 46.87667 144 MET B N 1
ATOM 3993 C CA . MET B 1 144 ? -4.25900 -74.56200 14.35400 1.000 46.08974 144 MET B CA 1
ATOM 3994 C C . MET B 1 144 ? -3.98800 -76.05000 14.47100 1.000 46.54769 144 MET B C 1
ATOM 3995 O O . MET B 1 144 ? -4.89900 -76.87600 14.59200 1.000 47.54517 144 MET B O 1
ATOM 4000 N N . ASN B 1 145 ? -2.70700 -76.37800 14.47100 1.000 49.05588 145 ASN B N 1
ATOM 4001 C CA . ASN B 1 145 ? -2.24000 -77.74000 14.66500 1.000 45.40018 145 ASN B CA 1
ATOM 4002 C C . ASN B 1 145 ? -1.07800 -77.69700 15.65700 1.000 51.94570 145 ASN B C 1
ATOM 4003 O O . ASN B 1 145 ? 0.00500 -77.18700 15.33400 1.000 52.19310 145 ASN B O 1
ATOM 4008 N N . GLY B 1 146 ? -1.32800 -78.15700 16.88300 1.000 46.46873 146 GLY B N 1
ATOM 4009 C CA . GLY B 1 146 ? -0.26200 -78.52200 17.79600 1.000 46.18975 146 GLY B CA 1
ATOM 4010 C C . GLY B 1 146 ? -0.02800 -80.01700 17.66900 1.000 52.09835 146 GLY B C 1
ATOM 4011 O O . GLY B 1 146 ? -0.96900 -80.81800 17.76100 1.000 52.25363 146 GLY B O 1
ATOM 4012 N N . ALA B 1 147 ? 1.22700 -80.38600 17.41000 1.000 45.91077 147 ALA B N 1
ATOM 4013 C CA . ALA B 1 147 ? 1.61500 -81.71100 16.95400 1.000 45.83707 147 ALA B CA 1
ATOM 4014 C C . ALA B 1 147 ? 2.69000 -82.27800 17.86100 1.000 50.50869 147 ALA B C 1
ATOM 4015 O O . ALA B 1 147 ? 3.60000 -81.56700 18.30700 1.000 51.52197 147 ALA B O 1
ATOM 4017 N N . LEU B 1 148 ? 2.55500 -83.56700 18.13000 1.000 48.85059 148 LEU B N 1
ATOM 4018 C CA . LEU B 1 148 ? 3.55800 -84.37100 18.80300 1.000 48.51634 148 LEU B CA 1
ATOM 4019 C C . LEU B 1 148 ? 3.64400 -85.64800 17.98900 1.000 51.32984 148 LEU B C 1
ATOM 4020 O O . LEU B 1 148 ? 2.63300 -86.32900 17.80900 1.000 53.84856 148 LEU B O 1
ATOM 4025 N N . TYR B 1 149 ? 4.82200 -85.94900 17.45900 1.000 53.48536 149 TYR B N 1
ATOM 4026 C CA . TYR B 1 149 ? 4.92400 -87.06400 16.53100 1.000 46.82404 149 TYR B CA 1
ATOM 4027 C C . TYR B 1 149 ? 6.36100 -87.55600 16.48900 1.000 51.65619 149 TYR B C 1
ATOM 4028 O O . TYR B 1 149 ? 7.23700 -87.04000 17.18300 1.000 54.59865 149 TYR B O 1
ATOM 4037 N N . LEU B 1 150 ? 6.59600 -88.56800 15.66200 1.000 49.18221 150 LEU B N 1
ATOM 4038 C CA . LEU B 1 150 ? 7.86700 -89.26600 15.60900 1.000 49.47698 150 LEU B CA 1
ATOM 4039 C C . LEU B 1 150 ? 8.31200 -89.35100 14.16100 1.000 52.94582 150 LEU B C 1
ATOM 4040 O O . LEU B 1 150 ? 7.49400 -89.62200 13.27500 1.000 49.79808 150 LEU B O 1
ATOM 4045 N N . SER B 1 151 ? 9.60400 -89.10500 13.92200 1.000 47.00300 151 SER B N 1
ATOM 4046 C CA . SER B 1 151 ? 10.19000 -89.21800 12.58600 1.000 51.42722 151 SER B CA 1
ATOM 4047 C C . SER B 1 151 ? 11.42400 -90.09000 12.66100 1.000 54.19334 151 SER B C 1
ATOM 4048 O O . SER B 1 151 ? 12.17300 -90.02100 13.63800 1.000 49.95599 151 SER B O 1
ATOM 4051 N N . GLU B 1 152 ? 11.65500 -90.89900 11.63000 1.000 47.56097 152 GLU B N 1
ATOM 4052 C CA . GLU B 1 152 ? 12.83400 -91.75900 11.66900 1.000 53.80908 152 GLU B CA 1
ATOM 4053 C C . GLU B 1 152 ? 14.03800 -91.00400 11.09300 1.000 55.04081 152 GLU B C 1
ATOM 4054 O O . GLU B 1 152 ? 14.60400 -91.34400 10.05400 1.000 58.87285 152 GLU B O 1
ATOM 4060 N N . MET B 1 153 ? 14.40000 -89.93700 11.80700 1.000 47.76099 153 MET B N 1
ATOM 4061 C CA . MET B 1 153 ? 15.61100 -89.16700 11.57900 1.000 51.69567 153 MET B CA 1
ATOM 4062 C C . MET B 1 153 ? 16.84500 -89.94600 12.04900 1.000 53.31429 153 MET B C 1
ATOM 4063 O O . MET B 1 153 ? 16.75800 -90.90400 12.82400 1.000 56.43571 153 MET B O 1
ATOM 4068 N N . ASP B 1 154 ? 18.01100 -89.52700 11.57300 1.000 50.66134 154 ASP B N 1
ATOM 4069 C CA . ASP B 1 154 ? 19.25100 -90.09200 12.09100 1.000 51.45880 154 ASP B CA 1
ATOM 4070 C C . ASP B 1 154 ? 19.50800 -89.54300 13.48700 1.000 51.55618 154 ASP B C 1
ATOM 4071 O O . ASP B 1 154 ? 19.32100 -88.35300 13.74200 1.000 54.38547 154 ASP B O 1
ATOM 4076 N N . ALA B 1 155 ? 19.94300 -90.40900 14.40300 1.000 55.65931 155 ALA B N 1
ATOM 4077 C CA . ALA B 1 155 ? 20.09300 -89.96800 15.78600 1.000 55.22767 155 ALA B CA 1
ATOM 4078 C C . ALA B 1 155 ? 21.10100 -88.82600 15.91800 1.000 60.28091 155 ALA B C 1
ATOM 4079 O O . ALA B 1 155 ? 20.98000 -87.99800 16.83000 1.000 50.63239 155 ALA B O 1
ATOM 4081 N N . SER B 1 156 ? 22.07500 -88.74300 15.01100 1.000 50.81399 156 SER B N 1
ATOM 4082 C CA . SER B 1 156 ? 23.06500 -87.67700 15.04000 1.000 56.61205 156 SER B CA 1
ATOM 4083 C C . SER B 1 156 ? 22.62700 -86.44400 14.26500 1.000 57.74377 156 SER B C 1
ATOM 4084 O O . SER B 1 156 ? 23.36700 -85.46000 14.24000 1.000 49.70333 156 SER B O 1
ATOM 4087 N N . GLY B 1 157 ? 21.46100 -86.48000 13.62500 1.000 54.69866 157 GLY B N 1
ATOM 4088 C CA . GLY B 1 157 ? 21.02700 -85.35600 12.82600 1.000 48.26105 157 GLY B CA 1
ATOM 4089 C C . GLY B 1 157 ? 21.81300 -85.16400 11.55000 1.000 51.62198 157 GLY B C 1
ATOM 4090 O O . GLY B 1 157 ? 21.74600 -84.09800 10.94900 1.000 49.40329 157 GLY B O 1
ATOM 4091 N N . GLY B 1 158 ? 22.56900 -86.16500 11.11500 1.000 54.66971 158 GLY B N 1
ATOM 4092 C CA . GLY B 1 158 ? 23.37500 -85.97900 9.93200 1.000 48.96640 158 GLY B CA 1
ATOM 4093 C C . GLY B 1 158 ? 24.70800 -85.32300 10.18600 1.000 51.80358 158 GLY B C 1
ATOM 4094 O O . GLY B 1 158 ? 25.31200 -84.79700 9.24700 1.000 59.93613 158 GLY B O 1
ATOM 4095 N N . ARG B 1 159 ? 25.17400 -85.32900 11.43500 1.000 53.24586 159 ARG B N 1
ATOM 4096 C CA . ARG B 1 159 ? 26.48300 -84.79000 11.78300 1.000 55.95671 159 ARG B CA 1
ATOM 4097 C C . ARG B 1 159 ? 27.56300 -85.38600 10.89200 1.000 55.02502 159 ARG B C 1
ATOM 4098 O O . ARG B 1 159 ? 27.67600 -86.60100 10.77000 1.000 57.87273 159 ARG B O 1
ATOM 4106 N N . ASN B 1 160 ? 28.36500 -84.52400 10.27900 1.000 57.43583 160 ASN B N 1
ATOM 4107 C CA . ASN B 1 160 ? 29.39200 -84.97400 9.35000 1.000 51.81411 160 ASN B CA 1
ATOM 4108 C C . ASN B 1 160 ? 30.44800 -83.87500 9.29800 1.000 52.07203 160 ASN B C 1
ATOM 4109 O O . ASN B 1 160 ? 30.24500 -82.76900 9.80900 1.000 57.12001 160 ASN B O 1
ATOM 4114 N N . SER B 1 161 ? 31.58300 -84.17900 8.68000 1.000 52.87213 161 SER B N 1
ATOM 4115 C CA . SER B 1 161 ? 32.71300 -83.26900 8.80000 1.000 53.33797 161 SER B CA 1
ATOM 4116 C C . SER B 1 161 ? 32.54000 -81.98600 7.98700 1.000 52.75106 161 SER B C 1
ATOM 4117 O O . SER B 1 161 ? 33.14900 -80.97700 8.33800 1.000 61.10996 161 SER B O 1
ATOM 4120 N N . LEU B 1 162 ? 31.73100 -81.98500 6.92700 1.000 52.16152 162 LEU B N 1
ATOM 4121 C CA . LEU B 1 162 ? 31.47200 -80.73700 6.21500 1.000 51.65619 162 LEU B CA 1
ATOM 4122 C C . LEU B 1 162 ? 30.39800 -79.88900 6.89800 1.000 56.00408 162 LEU B C 1
ATOM 4123 O O . LEU B 1 162 ? 30.39300 -78.66900 6.73300 1.000 50.54553 162 LEU B O 1
ATOM 4128 N N . ASN B 1 163 ? 29.48100 -80.50300 7.64700 1.000 51.09297 163 ASN B N 1
ATOM 4129 C CA . ASN B 1 163 ? 28.45900 -79.77600 8.40300 1.000 49.64279 163 ASN B CA 1
ATOM 4130 C C . ASN B 1 163 ? 28.29600 -80.44400 9.76000 1.000 50.21655 163 ASN B C 1
ATOM 4131 O O . ASN B 1 163 ? 27.45400 -81.33000 9.93800 1.000 57.64112 163 ASN B O 1
ATOM 4136 N N . PRO B 1 164 ? 29.11500 -80.06000 10.74000 1.000 50.33235 164 PRO B N 1
ATOM 4137 C CA . PRO B 1 164 ? 29.11400 -80.74500 12.03600 1.000 50.70871 164 PRO B CA 1
ATOM 4138 C C . PRO B 1 164 ? 28.04300 -80.28100 13.00900 1.000 55.05923 164 PRO B C 1
ATOM 4139 O O . PRO B 1 164 ? 28.11800 -80.62900 14.18900 1.000 60.54410 164 PRO B O 1
ATOM 4143 N N . ALA B 1 165 ? 27.05400 -79.52200 12.54900 1.000 57.70429 165 ALA B N 1
ATOM 4144 C CA . ALA B 1 165 ? 25.99600 -79.04400 13.43000 1.000 53.39061 165 ALA B CA 1
ATOM 4145 C C . ALA B 1 165 ? 25.27600 -80.20900 14.11300 1.000 51.57987 165 ALA B C 1
ATOM 4146 O O . ALA B 1 165 ? 25.23700 -80.29300 15.34300 1.000 52.09046 165 ALA B O 1
ATOM 4148 N N . GLY B 1 166 ? 24.68600 -81.10800 13.32900 1.000 48.71374 166 GLY B N 1
ATOM 4149 C CA . GLY B 1 166 ? 24.03800 -82.30200 13.84800 1.000 48.84796 166 GLY B CA 1
ATOM 4150 C C . GLY B 1 166 ? 22.86400 -82.01300 14.77300 1.000 53.41956 166 GLY B C 1
ATOM 4151 O O . GLY B 1 166 ? 22.18700 -80.97500 14.69600 1.000 61.55738 166 GLY B O 1
ATOM 4152 N N . ALA B 1 167 ? 22.64600 -82.94600 15.70000 1.000 48.96640 167 ALA B N 1
ATOM 4153 C CA . ALA B 1 167 ? 21.48700 -82.88300 16.57800 1.000 52.62210 167 ALA B CA 1
ATOM 4154 C C . ALA B 1 167 ? 21.54000 -81.68200 17.51000 1.000 53.88014 167 ALA B C 1
ATOM 4155 O O . ALA B 1 167 ? 20.48700 -81.13600 17.87100 1.000 52.89055 167 ALA B O 1
ATOM 4157 N N . GLN B 1 168 ? 22.74600 -81.24900 17.90100 1.000 49.84282 168 GLN B N 1
ATOM 4158 C CA . GLN B 1 168 ? 22.86500 -80.09500 18.78700 1.000 52.26942 168 GLN B CA 1
ATOM 4159 C C . GLN B 1 168 ? 22.33300 -78.81400 18.15900 1.000 53.71697 168 GLN B C 1
ATOM 4160 O O . GLN B 1 168 ? 22.09400 -77.84600 18.88800 1.000 53.98016 168 GLN B O 1
ATOM 4166 N N . TYR B 1 169 ? 22.13900 -78.77900 16.83000 1.000 48.19525 169 TYR B N 1
ATOM 4167 C CA . TYR B 1 169 ? 21.57400 -77.60600 16.16300 1.000 47.59518 169 TYR B CA 1
ATOM 4168 C C . TYR B 1 169 ? 20.32800 -77.96700 15.36200 1.000 53.28534 169 TYR B C 1
ATOM 4169 O O . TYR B 1 169 ? 19.93100 -77.22300 14.45300 1.000 46.45820 169 TYR B O 1
ATOM 4178 N N . GLY B 1 170 ? 19.70300 -79.09800 15.69400 1.000 46.97142 170 GLY B N 1
ATOM 4179 C CA . GLY B 1 170 ? 18.42300 -79.45900 15.11500 1.000 46.43188 170 GLY B CA 1
ATOM 4180 C C . GLY B 1 170 ? 18.50300 -79.89700 13.68000 1.000 46.11342 170 GLY B C 1
ATOM 4181 O O . GLY B 1 170 ? 17.56900 -79.65700 12.90900 1.000 55.52245 170 GLY B O 1
ATOM 4182 N N . SER B 1 171 ? 19.60200 -80.53000 13.29600 1.000 46.49242 171 SER B N 1
ATOM 4183 C CA . SER B 1 171 ? 19.79900 -80.92900 11.91700 1.000 46.32398 171 SER B CA 1
ATOM 4184 C C . SER B 1 171 ? 19.12500 -82.28000 11.62000 1.000 48.60056 171 SER B C 1
ATOM 4185 O O . SER B 1 171 ? 18.77700 -83.05800 12.51700 1.000 46.60822 171 SER B O 1
ATOM 4188 N N . GLY B 1 172 ? 18.92900 -82.54600 10.33400 1.000 48.10577 172 GLY B N 1
ATOM 4189 C CA . GLY B 1 172 ? 18.53500 -83.86600 9.88100 1.000 46.25291 172 GLY B CA 1
ATOM 4190 C C . GLY B 1 172 ? 17.04400 -84.17600 9.83500 1.000 52.01413 172 GLY B C 1
ATOM 4191 O O . GLY B 1 172 ? 16.69200 -85.35300 9.70300 1.000 46.10026 172 GLY B O 1
ATOM 4192 N N . TYR B 1 173 ? 16.16100 -83.17900 9.92400 1.000 45.33701 173 TYR B N 1
ATOM 4193 C CA . TYR B 1 173 ? 14.73100 -83.45700 9.91600 1.000 45.03435 173 TYR B CA 1
ATOM 4194 C C . TYR B 1 173 ? 14.30700 -84.16000 8.63100 1.000 52.76159 173 TYR B C 1
ATOM 4195 O O . TYR B 1 173 ? 14.85600 -83.92100 7.55100 1.000 44.91065 173 TYR B O 1
ATOM 4204 N N . CYS B 1 174 ? 13.31600 -85.04300 8.77400 1.000 44.99487 174 CYS B N 1
ATOM 4205 C CA . CYS B 1 174 ? 12.57700 -85.61400 7.65800 1.000 44.89749 174 CYS B CA 1
ATOM 4206 C C . CYS B 1 174 ? 11.18000 -85.96300 8.15300 1.000 44.79748 174 CYS B C 1
ATOM 4207 O O . CYS B 1 174 ? 10.90900 -85.94900 9.35500 1.000 54.24598 174 CYS B O 1
ATOM 4210 N N . ASP B 1 175 ? 10.28100 -86.25600 7.22200 1.000 44.66062 175 ASP B N 1
ATOM 4211 C CA . ASP B 1 175 ? 8.98800 -86.84100 7.58700 1.000 47.56886 175 ASP B CA 1
ATOM 4212 C C . ASP B 1 175 ? 8.37600 -87.44600 6.32800 1.000 47.90574 175 ASP B C 1
ATOM 4213 O O . ASP B 1 175 ? 9.02800 -87.52800 5.28100 1.000 45.98446 175 ASP B O 1
ATOM 4218 N N . ALA B 1 176 ? 7.13100 -87.89600 6.42700 1.000 46.83456 176 ALA B N 1
ATOM 4219 C CA . ALA B 1 176 ? 6.55000 -88.61900 5.30700 1.000 46.76877 176 ALA B CA 1
ATOM 4220 C C . ALA B 1 176 ? 6.06700 -87.70300 4.19600 1.000 50.13759 176 ALA B C 1
ATOM 4221 O O . ALA B 1 176 ? 5.58900 -88.19900 3.17100 1.000 56.19358 176 ALA B O 1
ATOM 4223 N N . GLN B 1 177 ? 6.18400 -86.38700 4.35800 1.000 48.57161 177 GLN B N 1
ATOM 4224 C CA . GLN B 1 177 ? 5.77300 -85.49400 3.29000 1.000 43.93948 177 GLN B CA 1
ATOM 4225 C C . GLN B 1 177 ? 6.87300 -85.25500 2.27200 1.000 45.21858 177 GLN B C 1
ATOM 4226 O O . GLN B 1 177 ? 6.60200 -84.63100 1.24700 1.000 50.12706 177 GLN B O 1
ATOM 4232 N N . CYS B 1 178 ? 8.08900 -85.75400 2.51200 1.000 44.21320 178 CYS B N 1
ATOM 4233 C CA . CYS B 1 178 ? 9.17300 -85.67700 1.53200 1.000 44.40269 178 CYS B CA 1
ATOM 4234 C C . CYS B 1 178 ? 9.42000 -84.23900 1.09000 1.000 51.22719 178 CYS B C 1
ATOM 4235 O O . CYS B 1 178 ? 9.55000 -83.94700 -0.10100 1.000 47.65571 178 CYS B O 1
ATOM 4238 N N . GLY B 1 179 ? 9.47700 -83.33900 2.07100 1.000 50.64555 179 GLY B N 1
ATOM 4239 C CA . GLY B 1 179 ? 9.59300 -81.92200 1.77100 1.000 44.34216 179 GLY B CA 1
ATOM 4240 C C . GLY B 1 179 ? 10.94100 -81.56900 1.16700 1.000 46.19238 179 GLY B C 1
ATOM 4241 O O . GLY B 1 179 ? 11.98900 -82.07500 1.57900 1.000 44.02107 179 GLY B O 1
ATOM 4242 N N . VAL B 1 180 ? 10.90200 -80.70100 0.15300 1.000 43.85789 180 VAL B N 1
ATOM 4243 C CA . VAL B 1 180 ? 12.13500 -80.14400 -0.38600 1.000 50.40341 180 VAL B CA 1
ATOM 4244 C C . VAL B 1 180 ? 12.66900 -79.11800 0.59600 1.000 43.93685 180 VAL B C 1
ATOM 4245 O O . VAL B 1 180 ? 11.93200 -78.25400 1.08100 1.000 61.61528 180 VAL B O 1
ATOM 4249 N N . GLN B 1 181 ? 13.94000 -79.24400 0.93800 1.000 51.89043 181 GLN B N 1
ATOM 4250 C CA . GLN B 1 181 ? 14.52500 -78.43600 1.98700 1.000 44.07634 181 GLN B CA 1
ATOM 4251 C C . GLN B 1 181 ? 16.01200 -78.29600 1.69600 1.000 44.46849 181 GLN B C 1
ATOM 4252 O O . GLN B 1 181 ? 16.56900 -79.10600 0.94400 1.000 49.90598 181 GLN B O 1
ATOM 4258 N N . PRO B 1 182 ? 16.65500 -77.23400 2.17700 1.000 47.02669 182 PRO B N 1
ATOM 4259 C CA . PRO B 1 182 ? 18.00600 -76.94000 1.67300 1.000 44.98434 182 PRO B CA 1
ATOM 4260 C C . PRO B 1 182 ? 19.06900 -77.88000 2.18600 1.000 48.35317 182 PRO B C 1
ATOM 4261 O O . PRO B 1 182 ? 20.08600 -78.06600 1.50600 1.000 49.10852 182 PRO B O 1
ATOM 4265 N N . PHE B 1 183 ? 18.88700 -78.48000 3.35500 1.000 46.16869 183 PHE B N 1
ATOM 4266 C CA . PHE B 1 183 ? 19.81900 -79.49400 3.80100 1.000 45.55020 183 PHE B CA 1
ATOM 4267 C C . PHE B 1 183 ? 19.03800 -80.77300 4.05400 1.000 51.15350 183 PHE B C 1
ATOM 4268 O O . PHE B 1 183 ? 17.94800 -80.73100 4.63200 1.000 55.00133 183 PHE B O 1
ATOM 4276 N N . ILE B 1 184 ? 19.58500 -81.90700 3.60900 1.000 46.20291 184 ILE B N 1
ATOM 4277 C CA . ILE B 1 184 ? 19.00100 -83.22400 3.88200 1.000 47.05564 184 ILE B CA 1
ATOM 4278 C C . ILE B 1 184 ? 20.03800 -84.06600 4.61300 1.000 51.79832 184 ILE B C 1
ATOM 4279 O O . ILE B 1 184 ? 21.13200 -84.31400 4.08600 1.000 47.32410 184 ILE B O 1
ATOM 4284 N N . ASN B 1 185 ? 19.69500 -84.50500 5.82100 1.000 46.53979 185 ASN B N 1
ATOM 4285 C CA . ASN B 1 185 ? 20.59600 -85.29400 6.65000 1.000 47.17671 185 ASN B CA 1
ATOM 4286 C C . ASN B 1 185 ? 21.96900 -84.62300 6.72100 1.000 50.22181 185 ASN B C 1
ATOM 4287 O O . ASN B 1 185 ? 23.00800 -85.24800 6.50200 1.000 51.22193 185 ASN B O 1
ATOM 4292 N N . GLY B 1 186 ? 21.96700 -83.31900 7.00400 1.000 53.29060 186 GLY B N 1
ATOM 4293 C CA . GLY B 1 186 ? 23.21600 -82.59500 7.17100 1.000 47.50833 186 GLY B CA 1
ATOM 4294 C C . GLY B 1 186 ? 24.02600 -82.43200 5.90600 1.000 47.82152 186 GLY B C 1
ATOM 4295 O O . GLY B 1 186 ? 25.22400 -82.18500 5.98800 1.000 53.54063 186 GLY B O 1
ATOM 4296 N N . THR B 1 187 ? 23.39300 -82.54700 4.73700 1.000 48.61372 187 THR B N 1
ATOM 4297 C CA . THR B 1 187 ? 24.02900 -82.46700 3.42900 1.000 54.32757 187 THR B CA 1
ATOM 4298 C C . THR B 1 187 ? 23.30400 -81.44000 2.55800 1.000 59.35975 187 THR B C 1
ATOM 4299 O O . THR B 1 187 ? 22.06900 -81.39700 2.51700 1.000 57.14369 187 THR B O 1
ATOM 4303 N N . VAL B 1 188 ? 24.08500 -80.64200 1.83200 1.000 57.42267 188 VAL B N 1
ATOM 4304 C CA . VAL B 1 188 ? 23.53900 -79.62700 0.94100 1.000 52.66158 188 VAL B CA 1
ATOM 4305 C C . VAL B 1 188 ? 22.70800 -80.26400 -0.16400 1.000 52.40892 188 VAL B C 1
ATOM 4306 O O . VAL B 1 188 ? 23.15900 -81.18100 -0.86000 1.000 55.18820 188 VAL B O 1
ATOM 4310 N N . ASN B 1 189 ? 21.48700 -79.76500 -0.33700 1.000 49.99547 189 ASN B N 1
ATOM 4311 C CA . ASN B 1 189 ? 20.58100 -80.15600 -1.42300 1.000 46.75034 189 ASN B CA 1
ATOM 4312 C C . ASN B 1 189 ? 20.61300 -79.03700 -2.45500 1.000 65.13676 189 ASN B C 1
ATOM 4313 O O . ASN B 1 189 ? 19.84100 -78.08000 -2.37000 1.000 68.04237 189 ASN B O 1
ATOM 4318 N N . THR B 1 190 ? 21.50000 -79.13200 -3.44700 1.000 71.72176 190 THR B N 1
ATOM 4319 C CA . THR B 1 190 ? 21.47200 -78.01500 -4.39300 1.000 73.74832 190 THR B CA 1
ATOM 4320 C C . THR B 1 190 ? 20.28300 -78.06600 -5.34300 1.000 75.96174 190 THR B C 1
ATOM 4321 O O . THR B 1 190 ? 20.05300 -77.06600 -6.03000 1.000 82.49410 190 THR B O 1
ATOM 4325 N N . GLY B 1 191 ? 19.51400 -79.17000 -5.39700 1.000 68.44768 191 GLY B N 1
ATOM 4326 C CA . GLY B 1 191 ? 18.37700 -79.17500 -6.29700 1.000 57.35951 191 GLY B CA 1
ATOM 4327 C C . GLY B 1 191 ? 17.21500 -80.13300 -6.12800 1.000 63.00755 191 GLY B C 1
ATOM 4328 O O . GLY B 1 191 ? 17.23500 -81.24900 -6.65800 1.000 77.28821 191 GLY B O 1
ATOM 4329 N N . SER B 1 192 ? 16.17200 -79.69500 -5.42900 1.000 59.77032 192 SER B N 1
ATOM 4330 C CA . SER B 1 192 ? 14.82400 -80.27900 -5.48200 1.000 53.02478 192 SER B CA 1
ATOM 4331 C C . SER B 1 192 ? 14.67900 -81.68500 -4.90600 1.000 49.25854 192 SER B C 1
ATOM 4332 O O . SER B 1 192 ? 13.61300 -82.30700 -5.10400 1.000 48.36369 192 SER B O 1
ATOM 4335 N N . LEU B 1 193 ? 15.68200 -82.22400 -4.21400 1.000 46.19764 193 LEU B N 1
ATOM 4336 C CA . LEU B 1 193 ? 15.44800 -83.47800 -3.50000 1.000 46.16080 193 LEU B CA 1
ATOM 4337 C C . LEU B 1 193 ? 14.54600 -83.20900 -2.29400 1.000 51.15350 193 LEU B C 1
ATOM 4338 O O . LEU B 1 193 ? 14.52500 -82.10200 -1.74500 1.000 51.73252 193 LEU B O 1
ATOM 4343 N N . GLY B 1 194 ? 13.77700 -84.21800 -1.89300 1.000 45.46335 194 GLY B N 1
ATOM 4344 C CA . GLY B 1 194 ? 12.93000 -84.12400 -0.71200 1.000 44.99224 194 GLY B CA 1
ATOM 4345 C C . GLY B 1 194 ? 13.43500 -85.01000 0.41300 1.000 50.65081 194 GLY B C 1
ATOM 4346 O O . GLY B 1 194 ? 14.07200 -86.03400 0.16300 1.000 45.63968 194 GLY B O 1
ATOM 4347 N N . ALA B 1 195 ? 13.12200 -84.62600 1.66100 1.000 44.79484 195 ALA B N 1
ATOM 4348 C CA . ALA B 1 195 ? 13.62100 -85.31100 2.86700 1.000 44.98960 195 ALA B CA 1
ATOM 4349 C C . ALA B 1 195 ? 12.54700 -86.24600 3.45700 1.000 60.46514 195 ALA B C 1
ATOM 4350 O O . ALA B 1 195 ? 11.66300 -85.80000 4.20200 1.000 49.31118 195 ALA B O 1
ATOM 4352 N N . CYS B 1 196 ? 12.66300 -87.55400 3.17200 1.000 45.49756 196 CYS B N 1
ATOM 4353 C CA . CYS B 1 196 ? 11.63200 -88.56100 3.43000 1.000 50.12443 196 CYS B CA 1
ATOM 4354 C C . CYS B 1 196 ? 12.02900 -89.46200 4.58900 1.000 51.14034 196 CYS B C 1
ATOM 4355 O O . CYS B 1 196 ? 13.18100 -89.90600 4.65900 1.000 47.83468 196 CYS B O 1
ATOM 4358 N N . CYS B 1 197 ? 11.06200 -89.79500 5.45100 1.000 46.06342 197 CYS B N 1
ATOM 4359 C CA . CYS B 1 197 ? 11.22800 -90.93000 6.36300 1.000 46.67665 197 CYS B CA 1
ATOM 4360 C C . CYS B 1 197 ? 9.88500 -91.31900 6.96100 1.000 50.17707 197 CYS B C 1
ATOM 4361 O O . CYS B 1 197 ? 8.94100 -90.52700 6.98900 1.000 46.14764 197 CYS B O 1
ATOM 4364 N N . ASN B 1 198 ? 9.80600 -92.58700 7.38000 1.000 53.58800 198 ASN B N 1
ATOM 4365 C CA . ASN B 1 198 ? 8.71500 -93.09600 8.20600 1.000 48.31895 198 ASN B CA 1
ATOM 4366 C C . ASN B 1 198 ? 8.32200 -92.07700 9.26600 1.000 47.13986 198 ASN B C 1
ATOM 4367 O O . ASN B 1 198 ? 9.17900 -91.46600 9.90700 1.000 47.05301 198 ASN B O 1
ATOM 4372 N N . GLU B 1 199 ? 7.01500 -91.89200 9.44200 1.000 49.38487 199 GLU B N 1
ATOM 4373 C CA . GLU B 1 199 ? 6.51000 -90.86900 10.34800 1.000 46.55821 199 GLU B CA 1
ATOM 4374 C C . GLU B 1 199 ? 5.28600 -91.400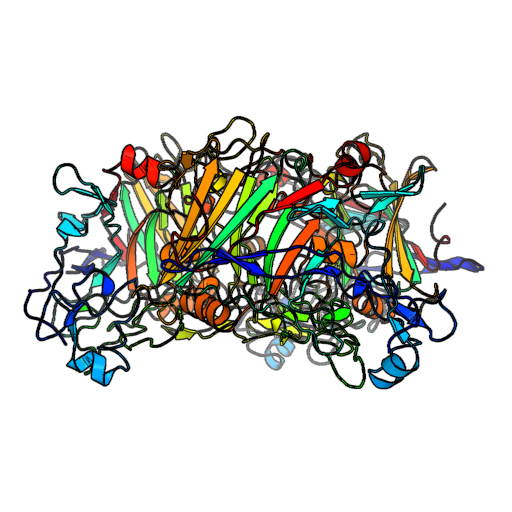00 11.09500 1.000 46.91352 199 GLU B C 1
ATOM 4375 O O . GLU B 1 199 ? 4.40700 -92.03100 10.50400 1.000 47.07143 199 GLU B O 1
ATOM 4381 N N . MET B 1 200 ? 5.23900 -91.17200 12.39900 1.000 47.14249 200 MET B N 1
ATOM 4382 C CA . MET B 1 200 ? 4.12500 -91.62600 13.24200 1.000 47.58992 200 MET B CA 1
ATOM 4383 C C . MET B 1 200 ? 3.51200 -90.40700 13.93500 1.000 49.11642 200 MET B C 1
ATOM 4384 O O . MET B 1 200 ? 4.07000 -89.90500 14.91700 1.000 54.03543 200 MET B O 1
ATOM 4389 N N . ASP B 1 201 ? 2.38700 -89.89400 13.42600 1.000 46.87141 201 ASP B N 1
ATOM 4390 C CA . ASP B 1 201 ? 1.80000 -88.68400 14.00000 1.000 50.04547 201 ASP B CA 1
ATOM 4391 C C . ASP B 1 201 ? 0.87600 -89.11800 15.12500 1.000 56.41203 201 ASP B C 1
ATOM 4392 O O . ASP B 1 201 ? -0.30800 -89.38700 14.91600 1.000 56.47782 201 ASP B O 1
ATOM 4397 N N . ILE B 1 202 ? 1.44100 -89.20500 16.33000 1.000 53.45378 202 ILE B N 1
ATOM 4398 C CA . ILE B 1 202 ? 0.65400 -89.54200 17.51100 1.000 52.99320 202 ILE B CA 1
ATOM 4399 C C . ILE B 1 202 ? -0.44600 -88.51000 17.73400 1.000 52.61157 202 ILE B C 1
ATOM 4400 O O . ILE B 1 202 ? -1.60200 -88.85800 17.99700 1.000 58.53333 202 ILE B O 1
ATOM 4405 N N . TRP B 1 203 ? -0.11900 -87.23000 17.59900 1.000 47.67677 203 TRP B N 1
ATOM 4406 C CA . TRP B 1 203 ? -1.04600 -86.16600 17.96300 1.000 54.69603 203 TRP B CA 1
ATOM 4407 C C . TRP B 1 203 ? -0.91800 -85.01500 16.97900 1.000 55.28031 203 TRP B C 1
ATOM 4408 O O . TRP B 1 203 ? 0.13500 -84.37800 16.90500 1.000 55.02765 203 TRP B O 1
ATOM 4419 N N . GLU B 1 204 ? -1.98700 -84.75600 16.23100 1.000 46.68191 204 GLU B N 1
ATOM 4420 C CA . GLU B 1 204 ? -2.18200 -83.49800 15.50700 1.000 48.77427 204 GLU B CA 1
ATOM 4421 C C . GLU B 1 204 ? -3.54400 -82.93700 15.88700 1.000 49.67964 204 GLU B C 1
ATOM 4422 O O . GLU B 1 204 ? -4.57000 -83.55800 15.58700 1.000 48.90850 204 GLU B O 1
ATOM 4428 N N . ALA B 1 205 ? -3.57100 -81.78400 16.55900 1.000 48.12419 205 ALA B N 1
ATOM 4429 C CA . ALA B 1 205 ? -4.84800 -81.41200 17.15600 1.000 49.34013 205 ALA B CA 1
ATOM 4430 C C . ALA B 1 205 ? -4.95800 -79.92000 17.46100 1.000 52.15362 205 ALA B C 1
ATOM 4431 O O . ALA B 1 205 ? -3.96800 -79.17900 17.53900 1.000 49.88756 205 ALA B O 1
ATOM 4433 N N . ASN B 1 206 ? -6.20500 -79.50200 17.64900 1.000 47.66887 206 ASN B N 1
ATOM 4434 C CA . ASN B 1 206 ? -6.54100 -78.22100 18.24200 1.000 48.03734 206 ASN B CA 1
ATOM 4435 C C . ASN B 1 206 ? -7.68900 -78.49200 19.21100 1.000 54.58812 206 ASN B C 1
ATOM 4436 O O . ASN B 1 206 ? -8.00700 -79.64400 19.50400 1.000 57.54111 206 ASN B O 1
ATOM 4441 N N . ALA B 1 207 ? -8.31600 -77.44500 19.73700 1.000 56.70154 207 ALA B N 1
ATOM 4442 C CA . ALA B 1 207 ? -9.39700 -77.67900 20.69000 1.000 54.46969 207 ALA B CA 1
ATOM 4443 C C . ALA B 1 207 ? -10.66900 -78.24200 20.04900 1.000 53.88804 207 ALA B C 1
ATOM 4444 O O . ALA B 1 207 ? -11.59900 -78.58900 20.78300 1.000 55.03028 207 ALA B O 1
ATOM 4446 N N . LEU B 1 208 ? -10.73600 -78.35400 18.71500 1.000 51.65093 208 LEU B N 1
ATOM 4447 C CA . LEU B 1 208 ? -11.95700 -78.77100 18.03200 1.000 50.16128 208 LEU B CA 1
ATOM 4448 C C . LEU B 1 208 ? -11.87100 -80.15800 17.38900 1.000 53.72749 208 LEU B C 1
ATOM 4449 O O . LEU B 1 208 ? -12.91700 -80.76200 17.12100 1.000 55.00660 208 LEU B O 1
ATOM 4454 N N . ALA B 1 209 ? -10.66800 -80.67000 17.12300 1.000 49.18748 209 ALA B N 1
ATOM 4455 C CA . ALA B 1 209 ? -10.52800 -81.96400 16.47700 1.000 53.28007 209 ALA B CA 1
ATOM 4456 C C . ALA B 1 209 ? -9.11000 -82.47400 16.66600 1.000 53.86435 209 ALA B C 1
ATOM 4457 O O . ALA B 1 209 ? -8.17100 -81.69700 16.86800 1.000 55.29874 209 ALA B O 1
ATOM 4459 N N . THR B 1 210 ? -8.97100 -83.80100 16.56600 1.000 48.59793 210 THR B N 1
ATOM 4460 C CA . THR B 1 210 ? -7.70800 -84.50000 16.75800 1.000 48.35580 210 THR B CA 1
ATOM 4461 C C . THR B 1 210 ? -7.58000 -85.62800 15.74400 1.000 49.35065 210 THR B C 1
ATOM 4462 O O . THR B 1 210 ? -8.58200 -86.19000 15.29500 1.000 52.79317 210 THR B O 1
ATOM 4466 N N . ALA B 1 211 ? -6.33400 -85.97200 15.39800 1.000 52.30890 211 ALA B N 1
ATOM 4467 C CA . ALA B 1 211 ? -6.06800 -87.05600 14.45800 1.000 47.56623 211 ALA B CA 1
ATOM 4468 C C . ALA B 1 211 ? -4.81000 -87.83000 14.84800 1.000 53.85383 211 ALA B C 1
ATOM 4469 O O . ALA B 1 211 ? -3.82000 -87.24400 15.29800 1.000 50.66923 211 ALA B O 1
ATOM 4471 N N . LEU B 1 212 ? -4.86300 -89.15300 14.65800 1.000 59.18868 212 LEU B N 1
ATOM 4472 C CA . LEU B 1 212 ? -3.74800 -90.08200 14.85600 1.000 48.21104 212 LEU B CA 1
ATOM 4473 C C . LEU B 1 212 ? -3.41300 -90.71000 13.50800 1.000 47.93206 212 LEU B C 1
ATOM 4474 O O . LEU B 1 212 ? -4.26700 -91.36200 12.90400 1.000 54.28019 212 LEU B O 1
ATOM 4479 N N . THR B 1 213 ? -2.19200 -90.48800 13.00700 1.000 55.50929 213 THR B N 1
ATOM 4480 C CA . THR B 1 213 ? -1.94100 -90.88800 11.61700 1.000 50.48237 213 THR B CA 1
ATOM 4481 C C . THR B 1 213 ? -0.58600 -91.56800 11.44400 1.000 54.50390 213 THR B C 1
ATOM 4482 O O . THR B 1 213 ? 0.45400 -90.90300 11.52500 1.000 55.76195 213 THR B O 1
ATOM 4486 N N . PRO B 1 214 ? -0.54200 -92.88200 11.22500 1.000 54.16176 214 PRO B N 1
ATOM 4487 C CA . PRO B 1 214 ? 0.69800 -93.49500 10.73700 1.000 47.96891 214 PRO B CA 1
ATOM 4488 C C . PRO B 1 214 ? 0.93500 -93.20100 9.25900 1.000 47.47675 214 PRO B C 1
ATOM 4489 O O . PRO B 1 214 ? 0.01300 -93.24100 8.43500 1.000 53.57484 214 PRO B O 1
ATOM 4493 N N . HIS B 1 215 ? 2.20300 -92.92800 8.93600 1.000 47.22145 215 HIS B N 1
ATOM 4494 C CA . HIS B 1 215 ? 2.68900 -92.61600 7.59300 1.000 46.84772 215 HIS B CA 1
ATOM 4495 C C . HIS B 1 215 ? 3.87300 -93.52300 7.28400 1.000 47.29251 215 HIS B C 1
ATOM 4496 O O . HIS B 1 215 ? 5.02800 -93.16800 7.58400 1.000 50.16654 215 HIS B O 1
ATOM 4503 N N . PRO B 1 216 ? 3.63600 -94.69500 6.69400 1.000 53.84067 216 PRO B N 1
ATOM 4504 C CA . PRO B 1 216 ? 4.75300 -95.55700 6.28700 1.000 48.41633 216 PRO B CA 1
ATOM 4505 C C . PRO B 1 216 ? 5.46600 -95.06600 5.03300 1.000 50.75609 216 PRO B C 1
ATOM 4506 O O . PRO B 1 216 ? 4.89400 -94.37000 4.18700 1.000 52.35891 216 PRO B O 1
ATOM 4510 N N . CYS B 1 217 ? 6.73900 -95.46400 4.92400 1.000 50.18233 217 CYS B N 1
ATOM 4511 C CA . CYS B 1 217 ? 7.56200 -95.25600 3.73800 1.000 48.38475 217 CYS B CA 1
ATOM 4512 C C . CYS B 1 217 ? 8.30000 -96.54800 3.40500 1.000 56.20937 217 CYS B C 1
ATOM 4513 O O . CYS B 1 217 ? 8.66500 -97.31400 4.29300 1.000 56.21990 217 CYS B O 1
ATOM 4516 N N . SER B 1 218 ? 8.55000 -96.76800 2.11700 1.000 61.27314 218 SER B N 1
ATOM 4517 C CA . SER B 1 218 ? 9.26600 -97.95400 1.67400 1.000 50.53501 218 SER B CA 1
ATOM 4518 C C . SER B 1 218 ? 10.77000 -97.88000 1.91800 1.000 50.79030 218 SER B C 1
ATOM 4519 O O . SER B 1 218 ? 11.49000 -98.77600 1.48800 1.000 65.71577 218 SER B O 1
ATOM 4522 N N . VAL B 1 219 ? 11.26900 -96.84100 2.57300 1.000 59.92561 219 VAL B N 1
ATOM 4523 C CA . VAL B 1 219 ? 12.68600 -96.71600 2.88200 1.000 52.29311 219 VAL B CA 1
ATOM 4524 C C . VAL B 1 219 ? 12.84100 -96.86600 4.38900 1.000 51.52460 219 VAL B C 1
ATOM 4525 O O . VAL B 1 219 ? 11.85900 -96.88700 5.13100 1.000 57.59375 219 VAL B O 1
ATOM 4529 N N . THR B 1 220 ? 14.09100 -96.95500 4.84900 1.000 54.18281 220 THR B N 1
ATOM 4530 C CA . THR B 1 220 ? 14.38000 -96.98200 6.28100 1.000 54.40126 220 THR B CA 1
ATOM 4531 C C . THR B 1 220 ? 15.32100 -95.84000 6.64600 1.000 56.36728 220 THR B C 1
ATOM 4532 O O . THR B 1 220 ? 16.32900 -95.60200 5.97100 1.000 64.78408 220 THR B O 1
ATOM 4536 N N . SER B 1 221 ? 14.97800 -95.13800 7.71800 1.000 55.41980 221 SER B N 1
ATOM 4537 C CA . SER B 1 221 ? 15.64500 -93.91300 8.12700 1.000 61.56264 221 SER B CA 1
ATOM 4538 C C . SER B 1 221 ? 15.52400 -92.89800 6.99300 1.000 61.39684 221 SER B C 1
ATOM 4539 O O . SER B 1 221 ? 14.64800 -93.03000 6.13200 1.000 61.94953 221 SER B O 1
ATOM 4542 N N . ILE B 1 222 ? 16.39100 -91.89400 6.97800 1.000 58.62808 222 ILE B N 1
ATOM 4543 C CA . ILE B 1 222 ? 16.18600 -90.71800 6.14600 1.000 52.41944 222 ILE B CA 1
ATOM 4544 C C . ILE B 1 222 ? 16.63100 -90.99200 4.71500 1.000 56.11199 222 ILE B C 1
ATOM 4545 O O . ILE B 1 222 ? 17.69000 -91.58000 4.46400 1.000 56.77786 222 ILE B O 1
ATOM 4550 N N . TYR B 1 223 ? 15.81900 -90.54400 3.76600 1.000 47.63203 223 TYR B N 1
ATOM 4551 C CA . TYR B 1 223 ? 16.02700 -90.81900 2.35600 1.000 51.16929 223 TYR B CA 1
ATOM 4552 C C . TYR B 1 223 ? 15.79200 -89.55000 1.54200 1.000 51.62987 223 TYR B C 1
ATOM 4553 O O . TYR B 1 223 ? 14.77700 -88.87500 1.73100 1.000 50.47974 223 TYR B O 1
ATOM 4562 N N . ALA B 1 224 ? 16.71400 -89.22200 0.63900 1.000 47.56886 224 ALA B N 1
ATOM 4563 C CA . ALA B 1 224 ? 16.54300 -88.07100 -0.24200 1.000 47.16618 224 ALA B CA 1
ATOM 4564 C C . ALA B 1 224 ? 15.85800 -88.53800 -1.51800 1.000 52.05624 224 ALA B C 1
ATOM 4565 O O . ALA B 1 224 ? 16.46500 -89.22700 -2.34400 1.000 54.83289 224 ALA B O 1
ATOM 4567 N N . CYS B 1 225 ? 14.59700 -88.16700 -1.67500 1.000 46.88194 225 CYS B N 1
ATOM 4568 C CA . CYS B 1 225 ? 13.82400 -88.58300 -2.83000 1.000 47.10038 225 CYS B CA 1
ATOM 4569 C C . CYS B 1 225 ? 14.03300 -87.62000 -3.98400 1.000 47.11091 225 CYS B C 1
ATOM 4570 O O . CYS B 1 225 ? 14.30700 -86.43100 -3.80000 1.000 55.31979 225 CYS B O 1
ATOM 4573 N N . SER B 1 226 ? 13.83000 -88.14600 -5.17900 1.000 51.30089 226 SER B N 1
ATOM 4574 C CA . SER B 1 226 ? 13.98900 -87.42200 -6.42400 1.000 51.69567 226 SER B CA 1
ATOM 4575 C C . SER B 1 226 ? 12.74800 -87.64000 -7.28300 1.000 53.79592 226 SER B C 1
ATOM 4576 O O . SER B 1 226 ? 12.32900 -88.78400 -7.46900 1.000 50.37972 226 SER B O 1
ATOM 4579 N N . GLY B 1 227 ? 12.13600 -86.55500 -7.76300 1.000 47.63992 227 GLY B N 1
ATOM 4580 C CA . GLY B 1 227 ? 11.10600 -86.69600 -8.79400 1.000 47.91364 227 GLY B CA 1
ATOM 4581 C C . GLY B 1 227 ? 9.85300 -87.41100 -8.30600 1.000 47.68203 227 GLY B C 1
ATOM 4582 O O . GLY B 1 227 ? 9.31200 -87.09200 -7.24100 1.000 47.05038 227 GLY B O 1
ATOM 4583 N N . ALA B 1 228 ? 9.38300 -88.40100 -9.08600 1.000 50.05074 228 ALA B N 1
ATOM 4584 C CA . ALA B 1 228 ? 8.17000 -89.14500 -8.72500 1.000 48.18999 228 ALA B CA 1
ATOM 4585 C C . ALA B 1 228 ? 8.30500 -89.89400 -7.40000 1.000 51.92991 228 ALA B C 1
ATOM 4586 O O . ALA B 1 228 ? 7.28400 -90.21300 -6.78400 1.000 47.83205 228 ALA B O 1
ATOM 4588 N N . GLU B 1 229 ? 9.53000 -90.14800 -6.92400 1.000 48.06629 229 GLU B N 1
ATOM 4589 C CA . GLU B 1 229 ? 9.70500 -90.73600 -5.59800 1.000 47.87679 229 GLU B CA 1
ATOM 4590 C C . GLU B 1 229 ? 9.12800 -89.85200 -4.50500 1.000 52.78528 229 GLU B C 1
ATOM 4591 O O . GLU B 1 229 ? 8.74300 -90.35600 -3.44400 1.000 57.14633 229 GLU B O 1
ATOM 4597 N N . CYS B 1 230 ? 9.10800 -88.53400 -4.72600 1.000 46.61612 230 CYS B N 1
ATOM 4598 C CA . CYS B 1 230 ? 8.61100 -87.56000 -3.76000 1.000 48.49529 230 CYS B CA 1
ATOM 4599 C C . CYS B 1 230 ? 7.11600 -87.32700 -3.89000 1.000 49.60858 230 CYS B C 1
ATOM 4600 O O . CYS B 1 230 ? 6.57500 -86.48700 -3.17900 1.000 50.62975 230 CYS B O 1
ATOM 4603 N N . GLY B 1 231 ? 6.44800 -88.01400 -4.80400 1.000 51.95886 231 GLY B N 1
ATOM 4604 C CA . GLY B 1 231 ? 5.05800 -87.75100 -5.08100 1.000 47.31094 231 GLY B CA 1
ATOM 4605 C C . GLY B 1 231 ? 4.12300 -88.42200 -4.09900 1.000 51.19298 231 GLY B C 1
ATOM 4606 O O . GLY B 1 231 ? 4.52500 -89.04600 -3.11200 1.000 47.90574 231 GLY B O 1
ATOM 4607 N N . SER B 1 232 ? 2.82900 -88.27200 -4.39500 1.000 55.90144 232 SER B N 1
ATOM 4608 C CA . SER B 1 232 ? 1.78200 -88.72500 -3.48800 1.000 67.08962 232 SER B CA 1
ATOM 4609 C C . SER B 1 232 ? 1.91600 -90.21400 -3.20800 1.000 83.08365 232 SER B C 1
ATOM 4610 O O . SER B 1 232 ? 1.92200 -90.64600 -2.04100 1.000 76.78552 232 SER B O 1
ATOM 4613 N N . ASN B 1 233 ? 2.04200 -91.01000 -4.27500 1.000 82.11248 233 ASN B N 1
ATOM 4614 C CA . ASN B 1 233 ? 2.31700 -92.43900 -4.17900 1.000 94.50344 233 ASN B CA 1
ATOM 4615 C C . ASN B 1 233 ? 3.73100 -92.63900 -4.74100 1.000 83.91006 233 ASN B C 1
ATOM 4616 O O . ASN B 1 233 ? 3.93500 -92.90500 -5.93200 1.000 73.52724 233 ASN B O 1
ATOM 4621 N N . GLY B 1 234 ? 4.70700 -92.45700 -3.85800 1.000 72.81663 234 GLY B N 1
ATOM 4622 C CA . GLY B 1 234 ? 6.11700 -92.61700 -4.13100 1.000 54.09859 234 GLY B CA 1
ATOM 4623 C C . GLY B 1 234 ? 6.71900 -93.41700 -2.99500 1.000 51.52460 234 GLY B C 1
ATOM 4624 O O . GLY B 1 234 ? 6.13800 -94.42200 -2.59300 1.000 67.32913 234 GLY B O 1
ATOM 4625 N N . VAL B 1 235 ? 7.86600 -93.00700 -2.45300 1.000 52.88002 235 VAL B N 1
ATOM 4626 C CA . VAL B 1 235 ? 8.45900 -93.82100 -1.40100 1.000 53.21954 235 VAL B CA 1
ATOM 4627 C C . VAL B 1 235 ? 7.70000 -93.66000 -0.09500 1.000 47.72941 235 VAL B C 1
ATOM 4628 O O . VAL B 1 235 ? 7.80500 -94.52200 0.77300 1.000 65.55523 235 VAL B O 1
ATOM 4632 N N . CYS B 1 236 ? 6.93800 -92.58800 0.07600 1.000 47.04248 236 CYS B N 1
ATOM 4633 C CA . CYS B 1 236 ? 6.19600 -92.37900 1.30500 1.000 46.72929 236 CYS B CA 1
ATOM 4634 C C . CYS B 1 236 ? 4.70100 -92.24800 1.04500 1.000 50.09548 236 CYS B C 1
ATOM 4635 O O . CYS B 1 236 ? 4.24800 -91.91800 -0.05500 1.000 50.24287 236 CYS B O 1
ATOM 4638 N N . ASP B 1 237 ? 3.95400 -92.53600 2.10300 1.000 53.29060 237 ASP B N 1
ATOM 4639 C CA . ASP B 1 237 ? 2.49900 -92.43300 2.16100 1.000 52.62999 237 ASP B CA 1
ATOM 4640 C C . ASP B 1 237 ? 2.13600 -91.05600 2.71500 1.000 58.57808 237 ASP B C 1
ATOM 4641 O O . ASP B 1 237 ? 2.07300 -90.86100 3.93400 1.000 53.18532 237 ASP B O 1
ATOM 4646 N N . LYS B 1 238 ? 1.87900 -90.09400 1.82300 1.000 53.95384 238 LYS B N 1
ATOM 4647 C CA . LYS B 1 238 ? 1.62200 -88.73400 2.29300 1.000 48.98482 238 LYS B CA 1
ATOM 4648 C C . LYS B 1 238 ? 0.29900 -88.60600 3.03100 1.000 52.11151 238 LYS B C 1
ATOM 4649 O O . LYS B 1 238 ? 0.28300 -88.00300 4.12100 1.000 48.96903 238 LYS B O 1
ATOM 4655 N N . PRO B 1 239 ? -0.83100 -89.10600 2.51800 1.000 51.61935 239 PRO B N 1
ATOM 4656 C CA . PRO B 1 239 ? -2.08400 -88.93000 3.26800 1.000 45.40544 239 PRO B CA 1
ATOM 4657 C C . PRO B 1 239 ? -2.06200 -89.62000 4.62000 1.000 60.30197 239 PRO B C 1
ATOM 4658 O O . PRO B 1 239 ? -2.49800 -89.03500 5.62200 1.000 56.20937 239 PRO B O 1
ATOM 4662 N N . GLY B 1 240 ? -1.55600 -90.85200 4.67700 1.000 46.07658 240 GLY B N 1
ATOM 4663 C CA . GLY B 1 240 ? -1.48500 -91.58600 5.91800 1.000 46.45294 240 GLY B CA 1
ATOM 4664 C C . GLY B 1 240 ? -2.83500 -92.16700 6.31000 1.000 50.46395 240 GLY B C 1
ATOM 4665 O O . GLY B 1 240 ? -3.87000 -91.92100 5.68900 1.000 52.72211 240 GLY B O 1
ATOM 4666 N N . CYS B 1 241 ? -2.81500 -92.95700 7.37500 1.000 49.05062 241 CYS B N 1
ATOM 4667 C CA . CYS B 1 241 ? -4.00200 -93.67300 7.84000 1.000 57.19633 241 CYS B CA 1
ATOM 4668 C C . CYS B 1 241 ? -4.61100 -92.91200 9.01600 1.000 57.99116 241 CYS B C 1
ATOM 4669 O O . CYS B 1 241 ? -4.34200 -93.22000 10.17600 1.000 67.39229 241 CYS B O 1
ATOM 4672 N N . GLY B 1 242 ? -5.45600 -91.92500 8.71500 1.000 56.67258 242 GLY B N 1
ATOM 4673 C CA . GLY B 1 242 ? -5.94500 -90.99100 9.72200 1.000 47.56886 242 GLY B CA 1
ATOM 4674 C C . GLY B 1 242 ? -7.11200 -91.45100 10.58600 1.000 55.33821 242 GLY B C 1
ATOM 4675 O O . GLY B 1 242 ? -8.18600 -91.78400 10.08100 1.000 61.24419 242 GLY B O 1
ATOM 4676 N N . TYR B 1 243 ? -6.92200 -91.43900 11.89900 1.000 48.55582 243 TYR B N 1
ATOM 4677 C CA . TYR B 1 243 ? -7.94400 -91.79700 12.86900 1.000 54.63550 243 TYR B CA 1
ATOM 4678 C C . TYR B 1 243 ? -8.40600 -90.50500 13.53600 1.000 53.17480 243 TYR B C 1
ATOM 4679 O O . TYR B 1 243 ? -7.65800 -89.90200 14.31300 1.000 65.33415 243 TYR B O 1
ATOM 4688 N N . ASN B 1 244 ? -9.62800 -90.08600 13.23100 1.000 55.06186 244 ASN B N 1
ATOM 4689 C CA . ASN B 1 244 ? -10.23400 -88.87700 13.79300 1.000 52.49577 244 ASN B CA 1
ATOM 4690 C C . ASN B 1 244 ? -11.61100 -89.23800 14.35300 1.000 50.11127 244 ASN B C 1
ATOM 4691 O O . ASN B 1 244 ? -12.51200 -89.61100 13.57600 1.000 60.30986 244 ASN B O 1
ATOM 4696 N N . PRO B 1 245 ? -11.82900 -89.14900 15.67100 1.000 59.26237 245 PRO B N 1
ATOM 4697 C CA . PRO B 1 245 ? -13.11300 -89.62700 16.23500 1.000 57.96748 245 PRO B CA 1
ATOM 4698 C C . PRO B 1 245 ? -14.33500 -88.86100 15.74600 1.000 59.98088 245 PRO B C 1
ATOM 4699 O O . PRO B 1 245 ? -15.43900 -89.41800 15.72500 1.000 61.81004 245 PRO B O 1
ATOM 4703 N N . TYR B 1 246 ? -14.18300 -87.58700 15.38400 1.000 60.44409 246 TYR B N 1
ATOM 4704 C CA . TYR B 1 246 ? -15.28800 -86.83800 14.79500 1.000 51.29299 246 TYR B CA 1
ATOM 4705 C C . TYR B 1 246 ? -15.65700 -87.41800 13.43300 1.000 52.71422 246 TYR B C 1
ATOM 4706 O O . TYR B 1 246 ? -16.82300 -87.73000 13.16700 1.000 58.35173 246 TYR B O 1
ATOM 4715 N N . ALA B 1 247 ? -14.65800 -87.59100 12.56400 1.000 53.90910 247 ALA B N 1
ATOM 4716 C CA . ALA B 1 247 ? -14.90500 -88.09100 11.21600 1.000 50.24287 247 ALA B CA 1
ATOM 4717 C C . ALA B 1 247 ? -15.47100 -89.50900 11.23700 1.000 55.62509 247 ALA B C 1
ATOM 4718 O O . ALA B 1 247 ? -16.31300 -89.86600 10.40100 1.000 56.41992 247 ALA B O 1
ATOM 4720 N N . LEU B 1 248 ? -15.02600 -90.32600 12.18600 1.000 56.26464 248 LEU B N 1
ATOM 4721 C CA . LEU B 1 248 ? -15.42600 -91.72600 12.28000 1.000 60.12563 248 LEU B CA 1
ATOM 4722 C C . LEU B 1 248 ? -16.75400 -91.92200 12.99800 1.000 61.97322 248 LEU B C 1
ATOM 4723 O O . LEU B 1 248 ? -17.15200 -93.06700 13.22600 1.000 70.44529 248 LEU B O 1
ATOM 4728 N N . GLY B 1 249 ? -17.45100 -90.85300 13.36100 1.000 59.35712 249 GLY B N 1
ATOM 4729 C CA . GLY B 1 249 ? -18.85500 -91.01500 13.67300 1.000 59.56240 249 GLY B CA 1
ATOM 4730 C C . GLY B 1 249 ? -19.35600 -90.54000 15.01600 1.000 56.86734 249 GLY B C 1
ATOM 4731 O O . GLY B 1 249 ? -20.50000 -90.83500 15.36500 1.000 72.61660 249 GLY B O 1
ATOM 4732 N N . ASP B 1 250 ? -18.54500 -89.82200 15.78600 1.000 56.19884 250 ASP B N 1
ATOM 4733 C CA . ASP B 1 250 ? -18.96700 -89.30400 17.09000 1.000 58.65440 250 ASP B CA 1
ATOM 4734 C C . ASP B 1 250 ? -18.58200 -87.83000 17.15300 1.000 61.78636 250 ASP B C 1
ATOM 4735 O O . ASP B 1 250 ? -17.43600 -87.49500 17.46800 1.000 58.03064 250 ASP B O 1
ATOM 4740 N N . HIS B 1 251 ? -19.54100 -86.95000 16.85500 1.000 60.67833 251 HIS B N 1
ATOM 4741 C CA . HIS B 1 251 ? -19.26500 -85.52400 16.90400 1.000 56.64100 251 HIS B CA 1
ATOM 4742 C C . HIS B 1 251 ? -19.27100 -84.98500 18.31400 1.000 57.60164 251 HIS B C 1
ATOM 4743 O O . HIS B 1 251 ? -19.14600 -83.77300 18.48500 1.000 67.12647 251 HIS B O 1
ATOM 4750 N N . ASN B 1 252 ? -19.40800 -85.83900 19.33100 1.000 60.17564 252 ASN B N 1
ATOM 4751 C CA . ASN B 1 252 ? -19.49800 -85.35900 20.70700 1.000 65.66050 252 ASN B CA 1
ATOM 4752 C C . ASN B 1 252 ? -18.45200 -86.00100 21.61200 1.000 64.53669 252 ASN B C 1
ATOM 4753 O O . ASN B 1 252 ? -18.55500 -85.92100 22.84100 1.000 62.74963 252 ASN B O 1
ATOM 4758 N N . TYR B 1 253 ? -17.43300 -86.61300 21.02300 1.000 62.88386 253 TYR B N 1
ATOM 4759 C CA . TYR B 1 253 ? -16.40400 -87.29600 21.78400 1.000 56.89630 253 TYR B CA 1
ATOM 4760 C C . TYR B 1 253 ? -15.32100 -86.33400 22.22700 1.000 59.29132 253 TYR B C 1
ATOM 4761 O O . TYR B 1 253 ? -14.96900 -86.30600 23.41100 1.000 61.87321 253 TYR B O 1
ATOM 4770 N N . TYR B 1 254 ? -14.77700 -85.55100 21.29400 1.000 57.58585 254 TYR B N 1
ATOM 4771 C CA . TYR B 1 254 ? -13.68600 -84.64200 21.61400 1.000 55.63299 254 TYR B CA 1
ATOM 4772 C C . TYR B 1 254 ? -13.94000 -83.24900 21.07800 1.000 60.38619 254 TYR B C 1
ATOM 4773 O O . TYR B 1 254 ? -14.18600 -83.05700 19.88400 1.000 64.38930 254 TYR B O 1
ATOM 4782 N N . GLY B 1 255 ? -13.84900 -82.28500 21.99600 1.000 53.37482 255 GLY B N 1
ATOM 4783 C CA . GLY B 1 255 ? -14.09800 -80.89100 21.74200 1.000 53.24323 255 GLY B CA 1
ATOM 4784 C C . GLY B 1 255 ? -14.40500 -80.18400 23.05000 1.000 59.48345 255 GLY B C 1
ATOM 4785 O O . GLY B 1 255 ? -14.33400 -80.77200 24.13800 1.000 59.39396 255 GLY B O 1
ATOM 4786 N N . PRO B 1 256 ? -14.75400 -78.90100 22.96800 1.000 60.14669 256 PRO B N 1
ATOM 4787 C CA . PRO B 1 256 ? -15.03000 -78.12200 24.18800 1.000 64.89725 256 PRO B CA 1
ATOM 4788 C C . PRO B 1 256 ? -16.25800 -78.65300 24.91500 1.000 72.86663 256 PRO B C 1
ATOM 4789 O O . PRO B 1 256 ? -17.36600 -78.64900 24.37200 1.000 65.13413 256 PRO B O 1
ATOM 4793 N N . GLY B 1 257 ? -16.05200 -79.11400 26.15100 1.000 75.60907 257 GLY B N 1
ATOM 4794 C CA . GLY B 1 257 ? -17.13500 -79.65900 26.95000 1.000 63.05493 257 GLY B CA 1
ATOM 4795 C C . GLY B 1 257 ? -17.63600 -81.02400 26.52500 1.000 68.01079 257 GLY B C 1
ATOM 4796 O O . GLY B 1 257 ? -18.73700 -81.42200 26.92500 1.000 71.50857 257 GLY B O 1
ATOM 4797 N N . LYS B 1 258 ? -16.85900 -81.76100 25.73100 1.000 62.25220 258 LYS B N 1
ATOM 4798 C CA . LYS B 1 258 ? -17.25600 -83.08200 25.27000 1.000 58.00169 258 LYS B CA 1
ATOM 4799 C C . LYS B 1 258 ? -16.70000 -84.15000 26.22000 1.000 60.03088 258 LYS B C 1
ATOM 4800 O O . LYS B 1 258 ? -16.19500 -83.84300 27.30700 1.000 58.60966 258 LYS B O 1
ATOM 4806 N N . THR B 1 259 ? -16.79400 -85.42400 25.81200 1.000 58.09118 259 THR B N 1
ATOM 4807 C CA . THR B 1 259 ? -16.30200 -86.52700 26.63800 1.000 58.70178 259 THR B CA 1
ATOM 4808 C C . THR B 1 259 ? -14.84800 -86.30400 27.04600 1.000 62.30221 259 THR B C 1
ATOM 4809 O O . THR B 1 259 ? -14.49300 -86.42900 28.22400 1.000 69.32937 259 THR B O 1
ATOM 4813 N N . VAL B 1 260 ? -13.99300 -85.98100 26.08000 1.000 60.45462 260 VAL B N 1
ATOM 4814 C CA . VAL B 1 260 ? -12.69000 -85.38200 26.34900 1.000 59.44660 260 VAL B CA 1
ATOM 4815 C C . VAL B 1 260 ? -12.88800 -83.87600 26.22700 1.000 63.79712 260 VAL B C 1
ATOM 4816 O O . VAL B 1 260 ? -13.12100 -83.36300 25.13000 1.000 73.61146 260 VAL B O 1
ATOM 4820 N N . ASP B 1 261 ? -12.81800 -83.16900 27.35000 1.000 63.79712 261 ASP B N 1
ATOM 4821 C CA . ASP B 1 261 ? -13.14500 -81.74600 27.40500 1.000 61.24945 261 ASP B CA 1
ATOM 4822 C C . ASP B 1 261 ? -11.90400 -80.92000 27.09200 1.000 62.45222 261 ASP B C 1
ATOM 4823 O O . ASP B 1 261 ? -11.02700 -80.75500 27.95100 1.000 63.26548 261 ASP B O 1
ATOM 4828 N N . THR B 1 262 ? -11.85100 -80.35200 25.88700 1.000 61.23892 262 THR B N 1
ATOM 4829 C CA . THR B 1 262 ? -10.64100 -79.63500 25.49100 1.000 64.19454 262 THR B CA 1
ATOM 4830 C C . THR B 1 262 ? -10.49000 -78.27300 26.16500 1.000 62.49697 262 THR B C 1
ATOM 4831 O O . THR B 1 262 ? -9.46400 -77.61800 25.93300 1.000 60.00983 262 THR B O 1
ATOM 4835 N N . SER B 1 263 ? -11.46000 -77.84400 26.98600 1.000 60.09142 263 SER B N 1
ATOM 4836 C CA . SER B 1 263 ? -11.31900 -76.63600 27.80800 1.000 59.73085 263 SER B CA 1
ATOM 4837 C C . SER B 1 263 ? -10.24100 -76.75900 28.87300 1.000 60.64938 263 SER B C 1
ATOM 4838 O O . SER B 1 263 ? -9.75800 -75.74000 29.36600 1.000 69.72152 263 SER B O 1
ATOM 4841 N N . ARG B 1 264 ? -9.88900 -77.97200 29.25800 1.000 68.36083 264 ARG B N 1
ATOM 4842 C CA . ARG B 1 264 ? -9.01200 -78.28800 30.37100 1.000 66.18162 264 ARG B CA 1
ATOM 4843 C C . ARG B 1 264 ? -7.96500 -79.27300 29.88300 1.000 67.80287 264 ARG B C 1
ATOM 4844 O O . ARG B 1 264 ? -8.14100 -79.91400 28.84000 1.000 62.23904 264 ARG B O 1
ATOM 4852 N N . PRO B 1 265 ? -6.86800 -79.42200 30.61200 1.000 65.67103 265 PRO B N 1
ATOM 4853 C CA . PRO B 1 265 ? -5.83500 -80.37700 30.20000 1.000 62.28378 265 PRO B CA 1
ATOM 4854 C C . PRO B 1 265 ? -6.33200 -81.81300 30.28300 1.000 69.68204 265 PRO B C 1
ATOM 4855 O O . PRO B 1 265 ? -7.34300 -82.12100 30.92200 1.000 68.32135 265 PRO B O 1
ATOM 4859 N N . PHE B 1 266 ? -5.60500 -82.70200 29.61100 1.000 67.27649 266 PHE B N 1
ATOM 4860 C CA . PHE B 1 266 ? -5.93900 -84.12100 29.70100 1.000 65.05254 266 PHE B CA 1
ATOM 4861 C C . PHE B 1 266 ? -4.73300 -84.94500 29.27400 1.000 59.35185 266 PHE B C 1
ATOM 4862 O O . PHE B 1 266 ? -3.78900 -84.42900 28.67900 1.000 57.61743 266 PHE B O 1
ATOM 4870 N N . THR B 1 267 ? -4.76200 -86.23200 29.60700 1.000 61.94164 267 THR B N 1
ATOM 4871 C CA . THR B 1 267 ? -3.69500 -87.15300 29.24200 1.000 60.98889 267 THR B CA 1
ATOM 4872 C C . THR B 1 267 ? -4.07900 -87.90800 27.97600 1.000 64.34719 267 THR B C 1
ATOM 4873 O O . THR B 1 267 ? -5.22800 -88.33400 27.82400 1.000 61.63897 267 THR B O 1
ATOM 4877 N N . VAL B 1 268 ? -3.10300 -88.06600 27.08200 1.000 65.80526 268 VAL B N 1
ATOM 4878 C CA . VAL B 1 268 ? -3.22600 -88.79400 25.82800 1.000 54.95922 268 VAL B CA 1
ATOM 4879 C C . VAL B 1 268 ? -2.29000 -89.99500 25.90300 1.000 58.08065 268 VAL B C 1
ATOM 4880 O O . VAL B 1 268 ? -1.06700 -89.83000 26.03000 1.000 64.52616 268 VAL B O 1
ATOM 4884 N N . VAL B 1 269 ? -2.86700 -91.19200 25.81700 1.000 58.47280 269 VAL B N 1
ATOM 4885 C CA . VAL B 1 269 ? -2.16600 -92.46400 25.88200 1.000 55.26189 269 VAL B CA 1
ATOM 4886 C C . VAL B 1 269 ? -2.27100 -93.12000 24.51200 1.000 55.83038 269 VAL B C 1
ATOM 4887 O O . VAL B 1 269 ? -3.37200 -93.23500 23.95400 1.000 59.91508 269 VAL B O 1
ATOM 4891 N N . THR B 1 270 ? -1.13500 -93.56400 23.98000 1.000 55.38032 270 THR B N 1
ATOM 4892 C CA . THR B 1 270 ? -1.07600 -94.22100 22.68100 1.000 53.85646 270 THR B CA 1
ATOM 4893 C C . THR B 1 270 ? -0.26700 -95.50100 22.83700 1.000 57.35951 270 THR B C 1
ATOM 4894 O O . THR B 1 270 ? 0.91200 -95.45800 23.21200 1.000 54.84079 270 THR B O 1
ATOM 4898 N N . GLN B 1 271 ? -0.90600 -96.63200 22.56800 1.000 58.21224 271 GLN B N 1
ATOM 4899 C CA . GLN B 1 271 ? -0.34900 -97.95600 22.80700 1.000 56.92525 271 GLN B CA 1
ATOM 4900 C C . GLN B 1 271 ? -0.09600 -98.63800 21.47600 1.000 59.72558 271 GLN B C 1
ATOM 4901 O O . GLN B 1 271 ? -1.00400 -98.69700 20.63300 1.000 55.58824 271 GLN B O 1
ATOM 4907 N N . PHE B 1 272 ? 1.12500 -99.14900 21.27900 1.000 56.16989 272 PHE B N 1
ATOM 4908 C CA . PHE B 1 272 ? 1.45900 -99.78800 20.01200 1.000 55.90934 272 PHE B CA 1
ATOM 4909 C C . PHE B 1 272 ? 1.53900 -101.28900 20.27200 1.000 61.82320 272 PHE B C 1
ATOM 4910 O O . PHE B 1 272 ? 2.58900 -101.81700 20.64400 1.000 65.49469 272 PHE B O 1
ATOM 4918 N N . LEU B 1 273 ? 0.41500 -101.97400 20.04800 1.000 58.43595 273 LEU B N 1
ATOM 4919 C CA . LEU B 1 273 ? 0.20800 -103.35600 20.46400 1.000 59.28342 273 LEU B CA 1
ATOM 4920 C C . LEU B 1 273 ? 0.63000 -104.32900 19.36300 1.000 60.87572 273 LEU B C 1
ATOM 4921 O O . LEU B 1 273 ? 0.21200 -104.18800 18.20000 1.000 70.07156 273 LEU B O 1
ATOM 4926 N N . THR B 1 274 ? 1.40600 -105.34300 19.75200 1.000 60.73360 274 THR B N 1
ATOM 4927 C CA . THR B 1 274 ? 1.98300 -106.34400 18.86500 1.000 64.73408 274 THR B CA 1
ATOM 4928 C C . THR B 1 274 ? 1.26100 -107.68300 18.98400 1.000 67.83182 274 THR B C 1
ATOM 4929 O O . THR B 1 274 ? 0.63100 -107.98700 20.00300 1.000 64.33666 274 THR B O 1
ATOM 4933 N N . ASN B 1 275 ? 1.39200 -108.49600 17.92400 1.000 68.15291 275 ASN B N 1
ATOM 4934 C CA . ASN B 1 275 ? 0.72500 -109.79600 17.87000 1.000 66.62904 275 ASN B CA 1
ATOM 4935 C C . ASN B 1 275 ? 1.08000 -110.65400 19.07900 1.000 76.46443 275 ASN B C 1
ATOM 4936 O O . ASN B 1 275 ? 0.19500 -111.10000 19.81700 1.000 80.90970 275 ASN B O 1
ATOM 4941 N N . ASP B 1 276 ? 2.37600 -110.88900 19.30500 1.000 81.02550 276 ASP B N 1
ATOM 4942 C CA . ASP B 1 276 ? 2.83600 -111.75000 20.38900 1.000 75.17743 276 ASP B CA 1
ATOM 4943 C C . ASP B 1 276 ? 3.08300 -110.98100 21.67600 1.000 75.68276 276 ASP B C 1
ATOM 4944 O O . ASP B 1 276 ? 3.67500 -111.52500 22.61300 1.000 75.68539 276 ASP B O 1
ATOM 4949 N N . ASN B 1 277 ? 2.70400 -109.71200 21.71100 1.000 81.67558 277 ASN B N 1
ATOM 4950 C CA . ASN B 1 277 ? 2.63300 -108.94900 22.94600 1.000 82.27565 277 ASN B CA 1
ATOM 4951 C C . ASN B 1 277 ? 4.02300 -108.77400 23.58900 1.000 80.05697 277 ASN B C 1
ATOM 4952 O O . ASN B 1 277 ? 4.15900 -108.71500 24.81300 1.000 83.05206 277 ASN B O 1
ATOM 4957 N N . THR B 1 278 ? 5.06000 -108.66500 22.74900 1.000 75.66170 278 THR B N 1
ATOM 4958 C CA . THR B 1 278 ? 6.44300 -108.37700 23.12800 1.000 72.23498 278 THR B CA 1
ATOM 4959 C C . THR B 1 278 ? 6.93500 -107.13400 22.38600 1.000 71.63490 278 THR B C 1
ATOM 4960 O O . THR B 1 278 ? 6.26600 -106.60200 21.49500 1.000 63.39707 278 THR B O 1
ATOM 4964 N N . THR B 1 279 ? 8.13200 -106.66900 22.73800 1.000 72.96928 279 THR B N 1
ATOM 4965 C CA . THR B 1 279 ? 8.66800 -105.50300 22.04600 1.000 68.68192 279 THR B CA 1
ATOM 4966 C C . THR B 1 279 ? 9.36300 -105.87000 20.75000 1.000 72.43237 279 THR B C 1
ATOM 4967 O O . THR B 1 279 ? 9.94700 -104.99300 20.09700 1.000 67.82655 279 THR B O 1
ATOM 4971 N N . THR B 1 280 ? 9.30400 -107.14000 20.35100 1.000 70.07419 280 THR B N 1
ATOM 4972 C CA . THR B 1 280 ? 9.89000 -107.56600 19.09000 1.000 75.56959 280 THR B CA 1
ATOM 4973 C C . THR B 1 280 ? 8.88800 -108.26000 18.17900 1.000 75.40641 280 THR B C 1
ATOM 4974 O O . THR B 1 280 ? 9.27500 -108.74800 17.11200 1.000 70.94798 280 THR B O 1
ATOM 4978 N N . GLY B 1 281 ? 7.61100 -108.28600 18.55100 1.000 73.86149 281 GLY B N 1
ATOM 4979 C CA . GLY B 1 281 ? 6.57600 -108.81400 17.69100 1.000 67.41598 281 GLY B CA 1
ATOM 4980 C C . GLY B 1 281 ? 6.20200 -107.85400 16.57800 1.000 72.87716 281 GLY B C 1
ATOM 4981 O O . GLY B 1 281 ? 6.90900 -106.88800 16.27300 1.000 75.68802 281 GLY B O 1
ATOM 4982 N N . THR B 1 282 ? 5.05300 -108.13400 15.96900 1.000 71.45594 282 THR B N 1
ATOM 4983 C CA . THR B 1 282 ? 4.54100 -107.38700 14.82900 1.000 67.20806 282 THR B CA 1
ATOM 4984 C C . THR B 1 282 ? 3.43500 -106.45100 15.29100 1.000 65.29204 282 THR B C 1
ATOM 4985 O O . THR B 1 282 ? 2.42100 -106.90900 15.83100 1.000 68.19502 282 THR B O 1
ATOM 4989 N N . LEU B 1 283 ? 3.62400 -105.15300 15.06600 1.000 65.23414 283 LEU B N 1
ATOM 4990 C CA . LEU B 1 283 ? 2.58400 -104.17700 15.37300 1.000 61.73109 283 LEU B CA 1
ATOM 4991 C C . LEU B 1 283 ? 1.31400 -104.54400 14.63000 1.000 60.98889 283 LEU B C 1
ATOM 4992 O O . LEU B 1 283 ? 1.32400 -104.72400 13.41000 1.000 65.13413 283 LEU B O 1
ATOM 4997 N N . THR B 1 284 ? 0.23000 -104.71400 15.36900 1.000 60.18880 284 THR B N 1
ATOM 4998 C CA . THR B 1 284 ? -1.05400 -105.03600 14.76500 1.000 59.84139 284 THR B CA 1
ATOM 4999 C C . THR B 1 284 ? -2.15700 -104.08000 15.16000 1.000 61.31525 284 THR B C 1
ATOM 5000 O O . THR B 1 284 ? -3.16200 -104.00800 14.44200 1.000 65.09465 284 THR B O 1
ATOM 5004 N N . GLU B 1 285 ? -2.01100 -103.33600 16.25400 1.000 58.09381 285 GLU B N 1
ATOM 5005 C CA . GLU B 1 285 ? -3.05200 -102.39300 16.62700 1.000 58.46490 285 GLU B CA 1
ATOM 5006 C C . GLU B 1 285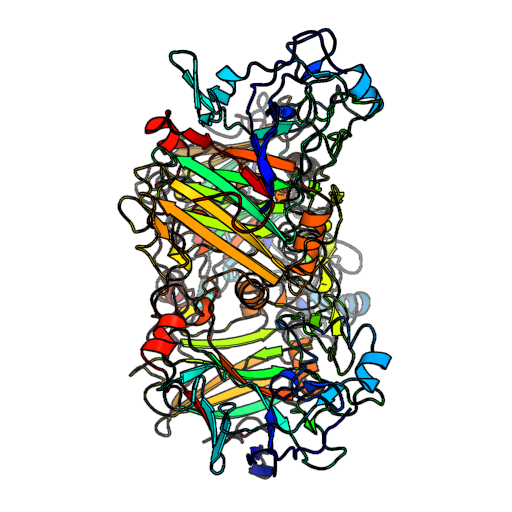 ? -2.40000 -101.16600 17.25200 1.000 58.11486 285 GLU B C 1
ATOM 5007 O O . GLU B 1 285 ? -1.39200 -101.29000 17.95000 1.000 61.71003 285 GLU B O 1
ATOM 5013 N N . ILE B 1 286 ? -2.96100 -99.98600 16.98500 1.000 55.27768 286 ILE B N 1
ATOM 5014 C CA . ILE B 1 286 ? -2.61400 -98.75700 17.70000 1.000 54.21966 286 ILE B CA 1
ATOM 5015 C C . ILE B 1 286 ? -3.86000 -98.28800 18.44500 1.000 58.86758 286 ILE B C 1
ATOM 5016 O O . ILE B 1 286 ? -4.91400 -98.06100 17.83400 1.000 57.94905 286 ILE B O 1
ATOM 5021 N N . ARG B 1 287 ? -3.73700 -98.12100 19.75300 1.000 58.69651 287 ARG B N 1
ATOM 5022 C CA . ARG B 1 287 ? -4.89200 -97.90300 20.61100 1.000 59.89139 287 ARG B CA 1
ATOM 5023 C C . ARG B 1 287 ? -4.73400 -96.57400 21.33100 1.000 57.68323 287 ARG B C 1
ATOM 5024 O O . ARG B 1 287 ? -3.62000 -96.19100 21.69800 1.000 60.05457 287 ARG B O 1
ATOM 5032 N N . ARG B 1 288 ? -5.84600 -95.85500 21.49400 1.000 59.03339 288 ARG B N 1
ATOM 5033 C CA . ARG B 1 288 ? -5.86200 -94.50500 22.05800 1.000 55.44086 288 ARG B CA 1
ATOM 5034 C C . ARG B 1 288 ? -6.76200 -94.45000 23.28800 1.000 61.30209 288 ARG B C 1
ATOM 5035 O O . ARG B 1 288 ? -7.94600 -94.80000 23.21900 1.000 70.50845 288 ARG B O 1
ATOM 5043 N N . LEU B 1 289 ? -6.20000 -94.00000 24.40600 1.000 59.23079 289 LEU B N 1
ATOM 5044 C CA . LEU B 1 289 ? -6.95200 -93.75700 25.62700 1.000 56.87261 289 LEU B CA 1
ATOM 5045 C C . LEU B 1 289 ? -6.70800 -92.32100 26.06000 1.000 63.38655 289 LEU B C 1
ATOM 5046 O O . LEU B 1 289 ? -5.62200 -91.78600 25.84500 1.000 64.42351 289 LEU B O 1
ATOM 5051 N N . TYR B 1 290 ? -7.71800 -91.68600 26.65400 1.000 64.23928 290 TYR B N 1
ATOM 5052 C CA . TYR B 1 290 ? -7.54100 -90.38600 27.29400 1.000 59.18604 290 TYR B CA 1
ATOM 5053 C C . TYR B 1 290 ? -7.73700 -90.54800 28.79300 1.000 63.82081 290 TYR B C 1
ATOM 5054 O O . TYR B 1 290 ? -8.37100 -91.49600 29.25700 1.000 59.10182 290 TYR B O 1
ATOM 5063 N N . VAL B 1 291 ? -7.16800 -89.62800 29.56100 1.000 62.76279 291 VAL B N 1
ATOM 5064 C CA . VAL B 1 291 ? -7.40100 -89.59600 31.00100 1.000 62.58645 291 VAL B CA 1
ATOM 5065 C C . VAL B 1 291 ? -7.76300 -88.16800 31.37600 1.000 66.63957 291 VAL B C 1
ATOM 5066 O O . VAL B 1 291 ? -7.02600 -87.22600 31.05500 1.000 63.44708 291 VAL B O 1
ATOM 5070 N N . GLN B 1 292 ? -8.91000 -88.00200 32.01900 1.000 68.50032 292 GLN B N 1
ATOM 5071 C CA . GLN B 1 292 ? -9.31300 -86.67600 32.45500 1.000 66.93171 292 GLN B CA 1
ATOM 5072 C C . GLN B 1 292 ? -10.19200 -86.84900 33.68200 1.000 76.53286 292 GLN B C 1
ATOM 5073 O O . GLN B 1 292 ? -11.00200 -87.78500 33.74600 1.000 75.20112 292 GLN B O 1
ATOM 5079 N N . ASP B 1 293 ? -10.02900 -85.95100 34.65300 1.000 78.75155 293 ASP B N 1
ATOM 5080 C CA . ASP B 1 293 ? -10.77800 -86.04400 35.90500 1.000 79.15423 293 ASP B CA 1
ATOM 5081 C C . ASP B 1 293 ? -10.51200 -87.38200 36.59100 1.000 78.09621 293 ASP B C 1
ATOM 5082 O O . ASP B 1 293 ? -11.41300 -87.97800 37.19300 1.000 81.53872 293 ASP B O 1
ATOM 5087 N N . GLY B 1 294 ? -9.28300 -87.88600 36.46300 1.000 72.35868 294 GLY B N 1
ATOM 5088 C CA . GLY B 1 294 ? -8.94700 -89.19700 36.98800 1.000 67.23964 294 GLY B CA 1
ATOM 5089 C C . GLY B 1 294 ? -9.77100 -90.33900 36.43400 1.000 73.89044 294 GLY B C 1
ATOM 5090 O O . GLY B 1 294 ? -9.90200 -91.37800 37.09200 1.000 80.18593 294 GLY B O 1
ATOM 5091 N N . ASN B 1 295 ? -10.33900 -90.17600 35.24100 1.000 75.94595 295 ASN B N 1
ATOM 5092 C CA . ASN B 1 295 ? -11.12900 -91.21000 34.58900 1.000 74.20890 295 ASN B CA 1
ATOM 5093 C C . ASN B 1 295 ? -10.48000 -91.56800 33.26200 1.000 70.13736 295 ASN B C 1
ATOM 5094 O O . ASN B 1 295 ? -10.11900 -90.67700 32.47400 1.000 66.84222 295 ASN B O 1
ATOM 5099 N N . VAL B 1 296 ? -10.29700 -92.86800 33.04800 1.000 69.05565 296 VAL B N 1
ATOM 5100 C CA . VAL B 1 296 ? -9.82500 -93.38500 31.77200 1.000 69.25567 296 VAL B CA 1
ATOM 5101 C C . VAL B 1 296 ? -10.99200 -93.40600 30.79600 1.000 70.96904 296 VAL B C 1
ATOM 5102 O O . VAL B 1 296 ? -12.06900 -93.93000 31.09900 1.000 79.17791 296 VAL B O 1
ATOM 5106 N N . ILE B 1 297 ? -10.78200 -92.81100 29.63200 1.000 70.03208 297 ILE B N 1
ATOM 5107 C CA . ILE B 1 297 ? -11.76200 -92.69200 28.57000 1.000 66.06582 297 ILE B CA 1
ATOM 5108 C C . ILE B 1 297 ? -11.24200 -93.53300 27.41400 1.000 67.44493 297 ILE B C 1
ATOM 5109 O O . ILE B 1 297 ? -10.15200 -93.27700 26.88900 1.000 71.89809 297 ILE B O 1
ATOM 5114 N N . GLY B 1 298 ? -11.99300 -94.55000 27.04100 1.000 60.19406 298 GLY B N 1
ATOM 5115 C CA . GLY B 1 298 ? -11.59700 -95.38300 25.94000 1.000 59.63610 298 GLY B CA 1
ATOM 5116 C C . GLY B 1 298 ? -12.22900 -94.91800 24.64900 1.000 62.16008 298 GLY B C 1
ATOM 5117 O O . GLY B 1 298 ? -12.86500 -93.86000 24.58100 1.000 64.49194 298 GLY B O 1
ATOM 5118 N N . PRO B 1 299 ? -12.06500 -95.71700 23.59600 1.000 61.53106 299 PRO B N 1
ATOM 5119 C CA . PRO B 1 299 ? -12.60600 -95.34700 22.28500 1.000 59.44923 299 PRO B CA 1
ATOM 5120 C C . PRO B 1 299 ? -14.11900 -95.18300 22.32100 1.000 60.99942 299 PRO B C 1
ATOM 5121 O O . PRO B 1 299 ? -14.82300 -95.90800 23.02000 1.000 66.90539 299 PRO B O 1
ATOM 5125 N N . SER B 1 300 ? -14.61600 -94.22200 21.55700 1.000 63.64184 300 SER B N 1
ATOM 5126 C CA . SER B 1 300 ? -16.05400 -94.02600 21.46700 1.000 63.23127 300 SER B CA 1
ATOM 5127 C C . SER B 1 300 ? -16.71300 -95.26200 20.86900 1.000 62.39432 300 SER B C 1
ATOM 5128 O O . SER B 1 300 ? -16.26400 -95.74800 19.82400 1.000 63.86292 300 SER B O 1
ATOM 5131 N N . PRO B 1 301 ? -17.77100 -95.79800 21.48700 1.000 60.72307 301 PRO B N 1
ATOM 5132 C CA . PRO B 1 301 ? -18.51800 -96.88900 20.83900 1.000 60.23880 301 PRO B CA 1
ATOM 5133 C C . PRO B 1 301 ? -19.31800 -96.43400 19.63300 1.000 66.03160 301 PRO B C 1
ATOM 5134 O O . PRO B 1 301 ? -19.74400 -97.28500 18.84000 1.000 67.61337 301 PRO B O 1
ATOM 5138 N N . SER B 1 302 ? -19.51100 -95.12300 19.45000 1.000 65.29993 302 SER B N 1
ATOM 5139 C CA . SER B 1 302 ? -20.18000 -94.62300 18.25600 1.000 61.40473 302 SER B CA 1
ATOM 5140 C C . SER B 1 302 ? -19.27400 -94.56900 17.03300 1.000 63.73659 302 SER B C 1
ATOM 5141 O O . SER B 1 302 ? -19.79100 -94.57200 15.91100 1.000 65.72104 302 SER B O 1
ATOM 5144 N N . ASP B 1 303 ? -17.95300 -94.51400 17.21700 1.000 57.19107 303 ASP B N 1
ATOM 5145 C CA . ASP B 1 303 ? -17.04200 -94.55900 16.07900 1.000 57.58848 303 ASP B CA 1
ATOM 5146 C C . ASP B 1 303 ? -17.14400 -95.88300 15.32800 1.000 57.80430 303 ASP B C 1
ATOM 5147 O O . ASP B 1 303 ? -17.43000 -96.94000 15.90200 1.000 64.20770 303 ASP B O 1
ATOM 5152 N N . SER B 1 304 ? -16.88900 -95.81500 14.02300 1.000 55.29084 304 SER B N 1
ATOM 5153 C CA . SER B 1 304 ? -16.95200 -97.01000 13.19100 1.000 55.67510 304 SER B CA 1
ATOM 5154 C C . SER B 1 304 ? -15.97400 -98.07400 13.67000 1.000 56.01987 304 SER B C 1
ATOM 5155 O O . SER B 1 304 ? -16.25300 -99.27000 13.57500 1.000 56.88577 304 SER B O 1
ATOM 5158 N N . VAL B 1 305 ? -14.80400 -97.66600 14.15100 1.000 62.18904 305 VAL B N 1
ATOM 5159 C CA . VAL B 1 305 ? -13.82800 -98.59800 14.69500 1.000 55.81985 305 VAL B CA 1
ATOM 5160 C C . VAL B 1 305 ? -13.24200 -97.97100 15.94800 1.000 58.44385 305 VAL B C 1
ATOM 5161 O O . VAL B 1 305 ? -13.23400 -96.74800 16.11500 1.000 70.28211 305 VAL B O 1
ATOM 5165 N N . SER B 1 306 ? -12.73300 -98.82800 16.82900 1.000 56.49888 306 SER B N 1
ATOM 5166 C CA . SER B 1 306 ? -12.22000 -98.40200 18.12300 1.000 59.81507 306 SER B CA 1
ATOM 5167 C C . SER B 1 306 ? -10.70600 -98.27200 18.16300 1.000 59.68347 306 SER B C 1
ATOM 5168 O O . SER B 1 306 ? -10.16200 -97.95500 19.22100 1.000 66.65273 306 SER B O 1
ATOM 5171 N N . SER B 1 307 ? -10.01200 -98.51400 17.05600 1.000 56.36465 307 SER B N 1
ATOM 5172 C CA . SER B 1 307 ? -8.55500 -98.44500 17.03700 1.000 54.92237 307 SER B CA 1
ATOM 5173 C C . SER B 1 307 ? -8.10000 -98.52000 15.59100 1.000 54.18018 307 SER B C 1
ATOM 5174 O O . SER B 1 307 ? -8.89800 -98.75500 14.68200 1.000 56.00672 307 SER B O 1
ATOM 5177 N N . ILE B 1 308 ? -6.80200 -98.33700 15.39300 1.000 59.03339 308 ILE B N 1
ATOM 5178 C CA . ILE B 1 308 ? -6.17900 -98.47500 14.08200 1.000 56.23832 308 ILE B CA 1
ATOM 5179 C C . ILE B 1 308 ? -5.65600 -99.89800 13.90500 1.000 63.78396 308 ILE B C 1
ATOM 5180 O O . ILE B 1 308 ? -4.87800 -100.39300 14.72800 1.000 72.06127 308 ILE B O 1
ATOM 5185 N N . THR B 1 309 ? -6.08600 -100.55500 12.82900 1.000 62.24167 309 THR B N 1
ATOM 5186 C CA . THR B 1 309 ? -5.52700 -101.81700 12.36200 1.000 61.53106 309 THR B CA 1
ATOM 5187 C C . THR B 1 309 ? -5.28000 -101.68800 10.86300 1.000 63.09967 309 THR B C 1
ATOM 5188 O O . THR B 1 309 ? -5.61200 -100.66700 10.25400 1.000 64.77092 309 THR B O 1
ATOM 5192 N N . ASP B 1 310 ? -4.70400 -102.72700 10.24700 1.000 64.94463 310 ASP B N 1
ATOM 5193 C CA . ASP B 1 310 ? -4.48000 -102.66300 8.80000 1.000 65.17624 310 ASP B CA 1
ATOM 5194 C C . ASP B 1 310 ? -5.79700 -102.62500 8.03100 1.000 67.79760 310 ASP B C 1
ATOM 5195 O O . ASP B 1 310 ? -5.90300 -101.91900 7.01700 1.000 66.55798 310 ASP B O 1
ATOM 5200 N N . SER B 1 311 ? -6.80400 -103.36900 8.50700 1.000 62.32063 311 SER B N 1
ATOM 5201 C CA . SER B 1 311 ? -8.13000 -103.40400 7.88700 1.000 63.91029 311 SER B CA 1
ATOM 5202 C C . SER B 1 311 ? -8.67300 -101.99700 7.65700 1.000 66.51324 311 SER B C 1
ATOM 5203 O O . SER B 1 311 ? -9.01100 -101.58900 6.52600 1.000 73.45618 311 SER B O 1
ATOM 5206 N N . PHE B 1 312 ? -8.75900 -101.22500 8.74200 1.000 60.38619 312 PHE B N 1
ATOM 5207 C CA . PHE B 1 312 ? -9.29300 -99.88800 8.57800 1.000 56.88314 312 PHE B CA 1
ATOM 5208 C C . PHE B 1 312 ? -8.36300 -99.01200 7.76300 1.000 54.25914 312 PHE B C 1
ATOM 5209 O O . PHE B 1 312 ? -8.83900 -98.24300 6.91500 1.000 65.86053 312 PHE B O 1
ATOM 5217 N N . CYS B 1 313 ? -7.04600 -99.13600 7.95100 1.000 54.67498 313 CYS B N 1
ATOM 5218 C CA . CYS B 1 313 ? -6.14300 -98.27300 7.19300 1.000 51.17982 313 CYS B CA 1
ATOM 5219 C C . CYS B 1 313 ? -6.34400 -98.45800 5.70300 1.000 59.16762 313 CYS B C 1
ATOM 5220 O O . CYS B 1 313 ? -6.37700 -97.48300 4.94300 1.000 61.22839 313 CYS B O 1
ATOM 5223 N N . SER B 1 314 ? -6.51000 -99.70100 5.26400 1.000 60.21511 314 SER B N 1
ATOM 5224 C CA . SER B 1 314 ? -6.78700 -99.90200 3.85300 1.000 63.37865 314 SER B CA 1
ATOM 5225 C C . SER B 1 314 ? -8.13700 -99.30800 3.46400 1.000 66.62904 314 SER B C 1
ATOM 5226 O O . SER B 1 314 ? -8.30600 -98.88500 2.31800 1.000 68.90563 314 SER B O 1
ATOM 5229 N N . THR B 1 315 ? -9.10100 -99.22800 4.39400 1.000 61.58107 315 THR B N 1
ATOM 5230 C CA . THR B 1 315 ? -10.33000 -98.52100 4.00200 1.000 62.44959 315 THR B CA 1
ATOM 5231 C C . THR B 1 315 ? -10.11100 -97.01500 3.81300 1.000 67.75286 315 THR B C 1
ATOM 5232 O O . THR B 1 315 ? -10.76500 -96.41200 2.95500 1.000 74.04572 315 THR B O 1
ATOM 5236 N N . VAL B 1 316 ? -9.23600 -96.37000 4.59900 1.000 64.29192 316 VAL B N 1
ATOM 5237 C CA . VAL B 1 316 ? -9.06100 -94.91600 4.43900 1.000 60.20722 316 VAL B CA 1
ATOM 5238 C C . VAL B 1 316 ? -7.85100 -94.53900 3.59700 1.000 63.07598 316 VAL B C 1
ATOM 5239 O O . VAL B 1 316 ? -7.71100 -93.35900 3.24700 1.000 63.84713 316 VAL B O 1
ATOM 5243 N N . ASP B 1 317 ? -6.96400 -95.48500 3.28100 1.000 66.01844 317 ASP B N 1
ATOM 5244 C CA . ASP B 1 317 ? -5.65300 -95.15600 2.71100 1.000 57.50689 317 ASP B CA 1
ATOM 5245 C C . ASP B 1 317 ? -5.20400 -96.32900 1.84600 1.000 53.99332 317 ASP B C 1
ATOM 5246 O O . ASP B 1 317 ? -4.75600 -97.36000 2.35800 1.000 56.21200 317 ASP B O 1
ATOM 5251 N N . SER B 1 318 ? -5.30800 -96.15100 0.54300 1.000 55.98566 318 SER B N 1
ATOM 5252 C CA . SER B 1 318 ? -5.10400 -97.24200 -0.38900 1.000 50.06653 318 SER B CA 1
ATOM 5253 C C . SER B 1 318 ? -3.62900 -97.55200 -0.60900 1.000 57.93853 318 SER B C 1
ATOM 5254 O O . SER B 1 318 ? -3.30200 -98.49800 -1.32800 1.000 62.62593 318 SER B O 1
ATOM 5257 N N . TYR B 1 319 ? -2.72900 -96.79500 0.00100 1.000 57.24107 319 TYR B N 1
ATOM 5258 C CA . TYR B 1 319 ? -1.30800 -96.96300 -0.23400 1.000 56.44098 319 TYR B CA 1
ATOM 5259 C C . TYR B 1 319 ? -0.58600 -97.34200 1.04800 1.000 59.80980 319 TYR B C 1
ATOM 5260 O O . TYR B 1 319 ? 0.62200 -97.60600 1.02400 1.000 65.75262 319 TYR B O 1
ATOM 5269 N N . PHE B 1 320 ? -1.32300 -97.41900 2.15500 1.000 50.26129 320 PHE B N 1
ATOM 5270 C CA . PHE B 1 320 ? -0.75700 -97.76600 3.45100 1.000 49.70333 320 PHE B CA 1
ATOM 5271 C C . PHE B 1 320 ? -0.10600 -99.14700 3.43100 1.000 55.04344 320 PHE B C 1
ATOM 5272 O O . PHE B 1 320 ? 1.03200 -99.32300 3.88200 1.000 60.41514 320 PHE B O 1
ATOM 5280 N N . GLU B 1 321 ? -0.80500 -100.13300 2.90400 1.000 51.36669 321 GLU B N 1
ATOM 5281 C CA . GLU B 1 321 ? -0.30100 -101.49400 2.97900 1.000 52.39576 321 GLU B CA 1
ATOM 5282 C C . GLU B 1 321 ? 0.76100 -101.82400 1.93300 1.000 59.07287 321 GLU B C 1
ATOM 5283 O O . GLU B 1 321 ? 1.68800 -102.58000 2.24200 1.000 60.22827 321 GLU B O 1
ATOM 5289 N N . PRO B 1 322 ? 0.68700 -101.31800 0.69800 1.000 59.31237 322 PRO B N 1
ATOM 5290 C CA . PRO B 1 322 ? 1.81600 -101.53200 -0.22400 1.000 57.48847 322 PRO B CA 1
ATOM 5291 C C . PRO B 1 322 ? 3.12600 -100.96600 0.28900 1.000 56.47782 322 PRO B C 1
ATOM 5292 O O . PRO B 1 322 ? 4.19000 -101.40500 -0.16200 1.000 56.35149 322 PRO B O 1
ATOM 5296 N N . LEU B 1 323 ? 3.09900 -100.00700 1.21200 1.000 57.02789 323 LEU B N 1
ATOM 5297 C CA . LEU B 1 323 ? 4.34000 -99.52700 1.79200 1.000 59.49398 323 LEU B CA 1
ATOM 5298 C C . LEU B 1 323 ? 4.68400 -100.24300 3.08800 1.000 61.57317 323 LEU B C 1
ATOM 5299 O O . LEU B 1 323 ? 5.62400 -99.83400 3.77900 1.000 62.14956 323 LEU B O 1
ATOM 5304 N N . GLY B 1 324 ? 3.96300 -101.31500 3.41400 1.000 53.63538 324 GLY B N 1
ATOM 5305 C CA . GLY B 1 324 ? 4.30200 -102.17500 4.52700 1.000 53.12479 324 GLY B CA 1
ATOM 5306 C C . GLY B 1 324 ? 3.33800 -102.10800 5.68800 1.000 56.88050 324 GLY B C 1
ATOM 5307 O O . GLY B 1 324 ? 3.46500 -102.91200 6.62400 1.000 56.16200 324 GLY B O 1
ATOM 5308 N N . GLY B 1 325 ? 2.39800 -101.17000 5.67700 1.000 52.26679 325 GLY B N 1
ATOM 5309 C CA . GLY B 1 325 ? 1.37400 -101.18500 6.69900 1.000 52.57472 325 GLY B CA 1
ATOM 5310 C C . GLY B 1 325 ? 1.90000 -101.03400 8.11600 1.000 53.48273 325 GLY B C 1
ATOM 5311 O O . GLY B 1 325 ? 2.95900 -100.42100 8.38700 1.000 57.30161 325 GLY B O 1
ATOM 5312 N N . LEU B 1 326 ? 1.13100 -101.60400 9.05200 1.000 54.41179 326 LEU B N 1
ATOM 5313 C CA . LEU B 1 326 ? 1.50100 -101.49000 10.45800 1.000 57.23055 326 LEU B CA 1
ATOM 5314 C C . LEU B 1 326 ? 2.75200 -102.28700 10.77700 1.000 55.59088 326 LEU B C 1
ATOM 5315 O O . LEU B 1 326 ? 3.49200 -101.91200 11.68900 1.000 67.31070 326 LEU B O 1
ATOM 5320 N N . LYS B 1 327 ? 3.02300 -103.36000 10.03300 1.000 54.89869 327 LYS B N 1
ATOM 5321 C CA . LYS B 1 327 ? 4.21900 -104.15000 10.30500 1.000 59.01497 327 LYS B CA 1
ATOM 5322 C C . LYS B 1 327 ? 5.47700 -103.30600 10.16300 1.000 64.42878 327 LYS B C 1
ATOM 5323 O O . LYS B 1 327 ? 6.33600 -103.28200 11.05600 1.000 67.10278 327 LYS B O 1
ATOM 5329 N N . GLU B 1 328 ? 5.60000 -102.58600 9.05300 1.000 61.84952 328 GLU B N 1
ATOM 5330 C CA . GLU B 1 328 ? 6.82000 -101.82100 8.86700 1.000 65.37363 328 GLU B CA 1
ATOM 5331 C C . GLU B 1 328 ? 6.79300 -100.50600 9.63000 1.000 59.90455 328 GLU B C 1
ATOM 5332 O O . GLU B 1 328 ? 7.85900 -100.03200 10.04900 1.000 63.82344 328 GLU B O 1
ATOM 5338 N N . MET B 1 329 ? 5.60900 -99.92100 9.86600 1.000 53.19585 329 MET B N 1
ATOM 5339 C CA . MET B 1 329 ? 5.54600 -98.84400 10.85400 1.000 51.52723 329 MET B CA 1
ATOM 5340 C C . MET B 1 329 ? 6.14400 -99.29100 12.18700 1.000 58.55439 329 MET B C 1
ATOM 5341 O O . MET B 1 329 ? 6.96200 -98.58300 12.79200 1.000 53.50378 329 MET B O 1
ATOM 5346 N N . GLY B 1 330 ? 5.76200 -100.48500 12.64700 1.000 55.53034 330 GLY B N 1
ATOM 5347 C CA . GLY B 1 330 ? 6.28800 -100.99400 13.89500 1.000 56.06725 330 GLY B CA 1
ATOM 5348 C C . GLY B 1 330 ? 7.76400 -101.31900 13.83000 1.000 60.22827 330 GLY B C 1
ATOM 5349 O O . GLY B 1 330 ? 8.47300 -101.19100 14.82900 1.000 61.50211 330 GLY B O 1
ATOM 5350 N N . GLU B 1 331 ? 8.24900 -101.75400 12.66800 1.000 54.77499 331 GLU B N 1
ATOM 5351 C CA . GLU B 1 331 ? 9.68800 -101.96200 12.53400 1.000 56.47256 331 GLU B CA 1
ATOM 5352 C C . GLU B 1 331 ? 10.44200 -100.64200 12.67700 1.000 61.47842 331 GLU B C 1
ATOM 5353 O O . GLU B 1 331 ? 11.51500 -100.59300 13.29400 1.000 64.53669 331 GLU B O 1
ATOM 5359 N N . ALA B 1 332 ? 9.87000 -99.55000 12.15700 1.000 63.54709 332 ALA B N 1
ATOM 5360 C CA . ALA B 1 332 ? 10.47300 -98.23300 12.35800 1.000 52.20100 332 ALA B CA 1
ATOM 5361 C C . ALA B 1 332 ? 10.44100 -97.83000 13.83200 1.000 53.21428 332 ALA B C 1
ATOM 5362 O O . ALA B 1 332 ? 11.44900 -97.38600 14.38700 1.000 52.42734 332 ALA B O 1
ATOM 5364 N N . LEU B 1 333 ? 9.29500 -98.00600 14.49200 1.000 57.54901 333 LEU B N 1
ATOM 5365 C CA . LEU B 1 333 ? 9.22200 -97.73500 15.93000 1.000 52.84581 333 LEU B CA 1
ATOM 5366 C C . LEU B 1 333 ? 10.20300 -98.58600 16.72800 1.000 57.34635 333 LEU B C 1
ATOM 5367 O O . LEU B 1 333 ? 10.70300 -98.14300 17.76900 1.000 62.61277 333 LEU B O 1
ATOM 5372 N N . GLY B 1 334 ? 10.46800 -99.81400 16.27800 1.000 59.32290 334 GLY B N 1
ATOM 5373 C CA . GLY B 1 334 ? 11.40400 -100.67300 16.98400 1.000 56.13041 334 GLY B CA 1
ATOM 5374 C C . GLY B 1 334 ? 12.84700 -100.24700 16.79200 1.000 56.55678 334 GLY B C 1
ATOM 5375 O O . GLY B 1 334 ? 13.64900 -100.31300 17.72900 1.000 59.09393 334 GLY B O 1
ATOM 5376 N N . ARG B 1 335 ? 13.19600 -99.79900 15.57500 1.000 56.97788 335 ARG B N 1
ATOM 5377 C CA . ARG B 1 335 ? 14.53700 -99.26900 15.32200 1.000 55.08818 335 ARG B CA 1
ATOM 5378 C C . ARG B 1 335 ? 14.84000 -98.04200 16.18000 1.000 57.37267 335 ARG B C 1
ATOM 5379 O O . ARG B 1 335 ? 15.97100 -97.87200 16.64800 1.000 60.48620 335 ARG B O 1
ATOM 5387 N N . GLY B 1 336 ? 13.85000 -97.17700 16.38900 1.000 55.25926 336 GLY B N 1
ATOM 5388 C CA . GLY B 1 336 ? 13.96800 -95.92600 17.14800 1.000 53.08005 336 GLY B CA 1
ATOM 5389 C C . GLY B 1 336 ? 13.67800 -94.69900 16.30500 1.000 56.49888 336 GLY B C 1
ATOM 5390 O O . GLY B 1 336 ? 14.19300 -94.52300 15.19900 1.000 55.13029 336 GLY B O 1
ATOM 5391 N N . MET B 1 337 ? 12.85900 -93.80400 16.85500 1.000 53.19059 337 MET B N 1
ATOM 5392 C CA . MET B 1 337 ? 12.45800 -92.59300 16.15600 1.000 51.19824 337 MET B CA 1
ATOM 5393 C C . MET B 1 337 ? 12.62000 -91.35900 17.03900 1.000 50.91400 337 MET B C 1
ATOM 5394 O O . MET B 1 337 ? 12.53600 -91.42900 18.26800 1.000 55.16977 337 MET B O 1
ATOM 5399 N N . VAL B 1 338 ? 12.89600 -90.22800 16.38800 1.000 51.37195 338 VAL B N 1
ATOM 5400 C CA . VAL B 1 338 ? 13.06100 -88.93800 17.05300 1.000 48.96640 338 VAL B CA 1
ATOM 5401 C C . VAL B 1 338 ? 11.69300 -88.34700 17.38100 1.000 50.46921 338 VAL B C 1
ATOM 5402 O O . VAL B 1 338 ? 10.76900 -88.36600 16.54800 1.000 48.03997 338 VAL B O 1
ATOM 5406 N N . LEU B 1 339 ? 11.56600 -87.81000 18.60400 1.000 48.57161 339 LEU B N 1
ATOM 5407 C CA . LEU B 1 339 ? 10.34300 -87.16700 19.06100 1.000 48.34001 339 LEU B CA 1
ATOM 5408 C C . LEU B 1 339 ? 10.34000 -85.67900 18.70500 1.000 59.02287 339 LEU B C 1
ATOM 5409 O O . LEU B 1 339 ? 11.27000 -84.93400 19.05800 1.000 54.47232 339 LEU B O 1
ATOM 5414 N N . VAL B 1 340 ? 9.26600 -85.25700 18.02600 1.000 56.08567 340 VAL B N 1
ATOM 5415 C CA . VAL B 1 340 ? 9.10600 -83.94300 17.43200 1.000 49.80860 340 VAL B CA 1
ATOM 5416 C C . VAL B 1 340 ? 7.87900 -83.29100 18.05200 1.000 50.68239 340 VAL B C 1
ATOM 5417 O O . VAL B 1 340 ? 6.84200 -83.94800 18.21800 1.000 50.48237 340 VAL B O 1
ATOM 5421 N N . PHE B 1 341 ? 7.99700 -81.99600 18.36600 1.000 46.27397 341 PHE B N 1
ATOM 5422 C CA . PHE B 1 341 ? 6.90600 -81.15300 18.85800 1.000 50.56396 341 PHE B CA 1
ATOM 5423 C C . PHE B 1 341 ? 6.80900 -79.93400 17.94600 1.000 53.37745 341 PHE B C 1
ATOM 5424 O O . PHE B 1 341 ? 7.83300 -79.30400 17.65700 1.000 54.30914 341 PHE B O 1
ATOM 5432 N N . SER B 1 342 ? 5.59900 -79.56100 17.52600 1.000 45.52914 342 SER B N 1
ATOM 5433 C CA . SER B 1 342 ? 5.51000 -78.33700 16.73500 1.000 52.82475 342 SER B CA 1
ATOM 5434 C C . SER B 1 342 ? 4.12600 -77.71900 16.84000 1.000 54.02227 342 SER B C 1
ATOM 5435 O O . SER B 1 342 ? 3.15700 -78.36700 17.23100 1.000 50.37183 342 SER B O 1
ATOM 5438 N N . ILE B 1 343 ? 4.05400 -76.44900 16.47600 1.000 49.25064 343 ILE B N 1
ATOM 5439 C CA . ILE B 1 343 ? 2.79900 -75.73900 16.31400 1.000 45.17910 343 ILE B CA 1
ATOM 5440 C C . ILE B 1 343 ? 2.86500 -75.04500 14.96100 1.000 51.25615 343 ILE B C 1
ATOM 5441 O O . ILE B 1 343 ? 3.93400 -74.58200 14.54900 1.000 52.86160 343 ILE B O 1
ATOM 5446 N N . TRP B 1 344 ? 1.74200 -75.00900 14.24900 1.000 51.39300 344 TRP B N 1
ATOM 5447 C CA . TRP B 1 344 ? 1.73000 -74.35900 12.93900 1.000 45.69495 344 TRP B CA 1
ATOM 5448 C C . TRP B 1 344 ? 0.29200 -74.14100 12.50500 1.000 46.36345 344 TRP B C 1
ATOM 5449 O O . TRP B 1 344 ? -0.64700 -74.67600 13.10400 1.000 52.34575 344 TRP B O 1
ATOM 5460 N N . ASN B 1 345 ? 0.13600 -73.32100 11.46200 1.000 46.68191 345 ASN B N 1
ATOM 5461 C CA . ASN B 1 345 ? -1.11900 -73.20900 10.71900 1.000 46.52400 345 ASN B CA 1
ATOM 5462 C C . ASN B 1 345 ? -0.78900 -73.19800 9.23200 1.000 45.15015 345 ASN B C 1
ATOM 5463 O O . ASN B 1 345 ? 0.36200 -73.38900 8.82700 1.000 53.48536 345 ASN B O 1
ATOM 5468 N N . ASP B 1 346 ? -1.81200 -72.97600 8.41300 1.000 49.79544 346 ASP B N 1
ATOM 5469 C CA . ASP B 1 346 ? -1.84700 -73.49100 7.04600 1.000 44.26847 346 ASP B CA 1
ATOM 5470 C C . ASP B 1 346 ? -2.46300 -72.45600 6.11600 1.000 44.59745 346 ASP B C 1
ATOM 5471 O O . ASP B 1 346 ? -3.69200 -72.38100 5.97200 1.000 47.51886 346 ASP B O 1
ATOM 5476 N N . PRO B 1 347 ? -1.63300 -71.63400 5.46000 1.000 50.26129 347 PRO B N 1
ATOM 5477 C CA . PRO B 1 347 ? -2.18100 -70.61200 4.54900 1.000 50.89558 347 PRO B CA 1
ATOM 5478 C C . PRO B 1 347 ? -2.85000 -71.18400 3.31700 1.000 51.96676 347 PRO B C 1
ATOM 5479 O O . PRO B 1 347 ? -3.57400 -70.45200 2.63300 1.000 52.22205 347 PRO B O 1
ATOM 5483 N N . GLY B 1 348 ? -2.63800 -72.45500 3.00700 1.000 52.01413 348 GLY B N 1
ATOM 5484 C CA . GLY B 1 348 ? -3.17700 -73.00400 1.78500 1.000 44.83959 348 GLY B CA 1
ATOM 5485 C C . GLY B 1 348 ? -4.54800 -73.60800 1.94300 1.000 50.87715 348 GLY B C 1
ATOM 5486 O O . GLY B 1 348 ? -5.43100 -73.38500 1.11200 1.000 54.10386 348 GLY B O 1
ATOM 5487 N N . GLN B 1 349 ? -4.76000 -74.36900 3.01200 1.000 58.30173 349 GLN B N 1
ATOM 5488 C CA . GLN B 1 349 ? -6.07200 -74.98700 3.15200 1.000 57.27529 349 GLN B CA 1
ATOM 5489 C C . GLN B 1 349 ? -6.55500 -75.05900 4.59500 1.000 51.84043 349 GLN B C 1
ATOM 5490 O O . GLN B 1 349 ? -7.52500 -75.76800 4.88100 1.000 59.78085 349 GLN B O 1
ATOM 5496 N N . PHE B 1 350 ? -5.93200 -74.30800 5.49700 1.000 47.76362 350 PHE B N 1
ATOM 5497 C CA . PHE B 1 350 ? -6.54000 -73.87600 6.75400 1.000 50.22971 350 PHE B CA 1
ATOM 5498 C C . PHE B 1 350 ? -6.71500 -75.00800 7.75600 1.000 47.39516 350 PHE B C 1
ATOM 5499 O O . PHE B 1 350 ? -7.47600 -74.86200 8.71000 1.000 52.90108 350 PHE B O 1
ATOM 5507 N N . MET B 1 351 ? -5.99700 -76.12000 7.58000 1.000 47.17934 351 MET B N 1
ATOM 5508 C CA . MET B 1 351 ? -6.22500 -77.37000 8.31900 1.000 50.74029 351 MET B CA 1
ATOM 5509 C C . MET B 1 351 ? -7.63600 -77.88600 8.14000 1.000 51.81148 351 MET B C 1
ATOM 5510 O O . MET B 1 351 ? -8.14700 -78.58000 9.02500 1.000 53.52747 351 MET B O 1
ATOM 5515 N N . ASN B 1 352 ? -8.28900 -77.55500 7.02400 1.000 45.65021 352 ASN B N 1
ATOM 5516 C CA . ASN B 1 352 ? -9.64600 -78.05400 6.86800 1.000 47.86627 352 ASN B CA 1
ATOM 5517 C C . ASN B 1 352 ? -9.69700 -79.57800 6.89700 1.000 47.12933 352 ASN B C 1
ATOM 5518 O O . ASN B 1 352 ? -10.74200 -80.13400 7.23100 1.000 48.42949 352 ASN B O 1
ATOM 5523 N N . TRP B 1 353 ? -8.58700 -80.26200 6.59600 1.000 45.62916 353 TRP B N 1
ATOM 5524 C CA . TRP B 1 353 ? -8.56200 -81.72100 6.66900 1.000 45.68179 353 TRP B CA 1
ATOM 5525 C C . TRP B 1 353 ? -8.61300 -82.23100 8.10300 1.000 51.06665 353 TRP B C 1
ATOM 5526 O O . TRP B 1 353 ? -8.93000 -83.40400 8.31800 1.000 55.00923 353 TRP B O 1
ATOM 5537 N N . LEU B 1 354 ? -8.30200 -81.38900 9.08200 1.000 51.45617 354 LEU B N 1
ATOM 5538 C CA . LEU B 1 354 ? -8.26600 -81.79600 10.48000 1.000 53.06426 354 LEU B CA 1
ATOM 5539 C C . LEU B 1 354 ? -9.54300 -81.46000 11.24200 1.000 54.30125 354 LEU B C 1
ATOM 5540 O O . LEU B 1 354 ? -10.01400 -82.27600 12.03800 1.000 54.48811 354 LEU B O 1
ATOM 5545 N N . ASP B 1 355 ? -10.12100 -80.28200 11.02100 1.000 46.90826 355 ASP B N 1
ATOM 5546 C CA . ASP B 1 355 ? -11.14100 -79.76800 11.92600 1.000 47.99523 355 ASP B CA 1
ATOM 5547 C C . ASP B 1 355 ? -12.36500 -79.21400 11.21000 1.000 50.89821 355 ASP B C 1
ATOM 5548 O O . ASP B 1 355 ? -13.21600 -78.59900 11.85400 1.000 55.88565 355 ASP B O 1
ATOM 5553 N N . SER B 1 356 ? -12.47900 -79.41000 9.90700 1.000 47.99260 356 SER B N 1
ATOM 5554 C CA . SER B 1 356 ? -13.57600 -78.85400 9.14500 1.000 49.77176 356 SER B CA 1
ATOM 5555 C C . SER B 1 356 ? -14.14800 -79.95100 8.25500 1.000 50.78240 356 SER B C 1
ATOM 5556 O O . SER B 1 356 ? -13.54900 -81.01700 8.09000 1.000 57.27002 356 SER B O 1
ATOM 5559 N N . GLY B 1 357 ? -15.32800 -79.70100 7.69500 1.000 51.39564 357 GLY B N 1
ATOM 5560 C CA . GLY B 1 357 ? -15.94200 -80.71100 6.84300 1.000 49.74017 357 GLY B CA 1
ATOM 5561 C C . GLY B 1 357 ? -16.35700 -81.93100 7.64200 1.000 49.34802 357 GLY B C 1
ATOM 5562 O O . GLY B 1 357 ? -16.93500 -81.82200 8.72700 1.000 59.61504 357 GLY B O 1
ATOM 5563 N N . ASN B 1 358 ? -16.06300 -83.11500 7.09300 1.000 57.77535 358 ASN B N 1
ATOM 5564 C CA . ASN B 1 358 ? -16.29000 -84.36900 7.81400 1.000 56.73575 358 ASN B CA 1
ATOM 5565 C C . ASN B 1 358 ? -15.47600 -84.42600 9.09400 1.000 55.90934 358 ASN B C 1
ATOM 5566 O O . ASN B 1 358 ? -15.84700 -85.13800 10.03100 1.000 56.88050 358 ASN B O 1
ATOM 5571 N N . ALA B 1 359 ? -14.35800 -83.69800 9.13900 1.000 48.66110 359 ALA B N 1
ATOM 5572 C CA . ALA B 1 359 ? -13.32800 -83.90900 10.13800 1.000 48.39001 359 ALA B CA 1
ATOM 5573 C C . ALA B 1 359 ? -13.58100 -83.16100 11.43200 1.000 56.43571 359 ALA B C 1
ATOM 5574 O O . ALA B 1 359 ? -12.96200 -83.49900 12.44900 1.000 57.35425 359 ALA B O 1
ATOM 5576 N N . GLY B 1 360 ? -14.45800 -82.15500 11.42400 1.000 49.08746 360 GLY B N 1
ATOM 5577 C CA . GLY B 1 360 ? -14.62100 -81.29900 12.57700 1.000 49.44540 360 GLY B CA 1
ATOM 5578 C C . GLY B 1 360 ? -15.65000 -80.20000 12.40300 1.000 49.93493 360 GLY B C 1
ATOM 5579 O O . GLY B 1 360 ? -16.22200 -80.00100 11.32600 1.000 60.52041 360 GLY B O 1
ATOM 5580 N N . PRO B 1 361 ? -15.89900 -79.45400 13.48100 1.000 54.27756 361 PRO B N 1
ATOM 5581 C CA . PRO B 1 361 ? -16.98900 -78.46700 13.48900 1.000 51.11402 361 PRO B CA 1
ATOM 5582 C C . PRO B 1 361 ? -16.65200 -77.09500 12.91800 1.000 56.70154 361 PRO B C 1
ATOM 5583 O O . PRO B 1 361 ? -17.57000 -76.27000 12.78300 1.000 51.51144 361 PRO B O 1
ATOM 5587 N N . CYS B 1 362 ? -15.38800 -76.82100 12.60000 1.000 50.07706 362 CYS B N 1
ATOM 5588 C CA . CYS B 1 362 ? -15.00300 -75.53900 12.02900 1.000 49.90072 362 CYS B CA 1
ATOM 5589 C C . CYS B 1 362 ? -15.58400 -75.37800 10.63700 1.000 57.69902 362 CYS B C 1
ATOM 5590 O O . CYS B 1 362 ? -15.70700 -76.34900 9.88400 1.000 59.20973 362 CYS B O 1
ATOM 5593 N N . ASN B 1 363 ? -15.94500 -74.13600 10.28800 1.000 59.52819 363 ASN B N 1
ATOM 5594 C CA . ASN B 1 363 ? -16.36400 -73.87800 8.91500 1.000 55.09608 363 ASN B CA 1
ATOM 5595 C C . ASN B 1 363 ? -15.10800 -73.76400 8.05000 1.000 54.06701 363 ASN B C 1
ATOM 5596 O O . ASN B 1 363 ? -13.98200 -73.94900 8.51800 1.000 67.00014 363 ASN B O 1
ATOM 5601 N N . SER B 1 364 ? -15.28000 -73.47800 6.77300 1.000 58.76757 364 SER B N 1
ATOM 5602 C CA . SER B 1 364 ? -14.17400 -73.65400 5.84400 1.000 58.88864 364 SER B CA 1
ATOM 5603 C C . SER B 1 364 ? -13.26200 -72.43600 5.71000 1.000 58.91233 364 SER B C 1
ATOM 5604 O O . SER B 1 364 ? -12.18500 -72.55600 5.10700 1.000 56.64890 364 SER B O 1
ATOM 5607 N N . THR B 1 365 ? -13.65400 -71.27500 6.23500 1.000 54.23808 365 THR B N 1
ATOM 5608 C CA . THR B 1 365 ? -12.81700 -70.08400 6.15900 1.000 54.61444 365 THR B CA 1
ATOM 5609 C C . THR B 1 365 ? -12.28400 -69.65300 7.50500 1.000 58.08854 365 THR B C 1
ATOM 5610 O O . THR B 1 365 ? -11.37400 -68.81900 7.56000 1.000 56.39360 365 THR B O 1
ATOM 5614 N N . GLU B 1 366 ? -12.79800 -70.23900 8.57900 1.000 56.31991 366 GLU B N 1
ATOM 5615 C CA . GLU B 1 366 ? -12.50500 -69.77300 9.92600 1.000 60.56779 366 GLU B CA 1
ATOM 5616 C C . GLU B 1 366 ? -11.02300 -69.91000 10.28200 1.000 64.80777 366 GLU B C 1
ATOM 5617 O O . GLU B 1 366 ? -10.49000 -69.07400 11.02500 1.000 59.86770 366 GLU B O 1
ATOM 5623 N N . GLY B 1 367 ? -10.34500 -70.94900 9.76400 1.000 55.79353 367 GLY B N 1
ATOM 5624 C CA . GLY B 1 367 ? -8.96200 -71.22500 10.10800 1.000 47.51096 367 GLY B CA 1
ATOM 5625 C C . GLY B 1 367 ? -7.93300 -70.55100 9.22200 1.000 52.22731 367 GLY B C 1
ATOM 5626 O O . GLY B 1 367 ? -6.78700 -71.00100 9.12300 1.000 51.46670 367 GLY B O 1
ATOM 5627 N N . ASN B 1 368 ? -8.33100 -69.46600 8.57100 1.000 54.86974 368 ASN B N 1
ATOM 5628 C CA . ASN B 1 368 ? -7.39100 -68.64000 7.82300 1.000 47.46622 368 ASN B CA 1
ATOM 5629 C C . ASN B 1 368 ? -6.31500 -68.09700 8.76100 1.000 53.88278 368 ASN B C 1
ATOM 5630 O O . ASN B 1 368 ? -6.64400 -67.47700 9.78700 1.000 51.81411 368 ASN B O 1
ATOM 5635 N N . PRO B 1 369 ? -5.03100 -68.31200 8.46300 1.000 50.71398 369 PRO B N 1
ATOM 5636 C CA . PRO B 1 369 ? -3.97600 -67.73000 9.31700 1.000 46.93457 369 PRO B CA 1
ATOM 5637 C C . PRO B 1 369 ? -4.05300 -66.21100 9.45900 1.000 54.68024 369 PRO B C 1
ATOM 5638 O O . PRO B 1 369 ? -3.61700 -65.66900 10.48800 1.000 57.45426 369 PRO B O 1
ATOM 5642 N N . ALA B 1 370 ? -4.61300 -65.50600 8.47500 1.000 49.34276 370 ALA B N 1
ATOM 5643 C CA . ALA B 1 370 ? -4.82900 -64.07400 8.64100 1.000 46.63980 370 ALA B CA 1
ATOM 5644 C C . ALA B 1 370 ? -5.75800 -63.80200 9.81500 1.000 53.58800 370 ALA B C 1
ATOM 5645 O O . ALA B 1 370 ? -5.46000 -62.95600 10.67100 1.000 59.70453 370 ALA B O 1
ATOM 5647 N N . THR B 1 371 ? -6.87000 -64.54700 9.91500 1.000 49.30065 371 THR B N 1
ATOM 5648 C CA . THR B 1 371 ? -7.77400 -64.24500 11.02000 1.000 51.75884 371 THR B CA 1
ATOM 5649 C C . THR B 1 371 ? -7.23500 -64.78700 12.33700 1.000 54.58286 371 THR B C 1
ATOM 5650 O O . THR B 1 371 ? -7.50400 -64.20200 13.39000 1.000 62.79963 371 THR B O 1
ATOM 5654 N N . ILE B 1 372 ? -6.45600 -65.87500 12.30500 1.000 54.22755 372 ILE B N 1
ATOM 5655 C CA . ILE B 1 372 ? -5.87300 -66.39700 13.54000 1.000 52.35891 372 ILE B CA 1
ATOM 5656 C C . ILE B 1 372 ? -4.88800 -65.39300 14.11100 1.000 58.60439 372 ILE B C 1
ATOM 5657 O O . ILE B 1 372 ? -4.87700 -65.13600 15.32000 1.000 62.32063 372 ILE B O 1
ATOM 5662 N N . GLU B 1 373 ? -4.04400 -64.81400 13.25100 1.000 53.03531 373 GLU B N 1
ATOM 5663 C CA . GLU B 1 373 ? -3.10000 -63.80100 13.71000 1.000 47.63203 373 GLU B CA 1
ATOM 5664 C C . GLU B 1 373 ? -3.81000 -62.54300 14.19000 1.000 57.18317 373 GLU B C 1
ATOM 5665 O O . GLU B 1 373 ? -3.41700 -61.96400 15.21100 1.000 62.57329 373 GLU B O 1
ATOM 5671 N N . ALA B 1 374 ? -4.87000 -62.11100 13.48800 1.000 58.65966 374 ALA B N 1
ATOM 5672 C CA . ALA B 1 374 ? -5.57700 -60.90100 13.91500 1.000 50.65607 374 ALA B CA 1
ATOM 5673 C C . ALA B 1 374 ? -6.32400 -61.09900 15.22300 1.000 58.82021 374 ALA B C 1
ATOM 5674 O O . ALA B 1 374 ? -6.46200 -60.15000 16.00100 1.000 72.47185 374 ALA B O 1
ATOM 5676 N N . GLN B 1 375 ? -6.80600 -62.30900 15.49300 1.000 59.40712 375 GLN B N 1
ATOM 5677 C CA . GLN B 1 375 ? -7.73400 -62.51900 16.58700 1.000 54.50127 375 GLN B CA 1
ATOM 5678 C C . GLN B 1 375 ? -7.24000 -63.41900 17.70000 1.000 55.31716 375 GLN B C 1
ATOM 5679 O O . GLN B 1 375 ? -7.76600 -63.31600 18.81100 1.000 60.58884 375 GLN B O 1
ATOM 5685 N N . HIS B 1 376 ? -6.25900 -64.28800 17.45900 1.000 51.06665 376 HIS B N 1
ATOM 5686 C CA . HIS B 1 376 ? -5.75800 -65.18200 18.50500 1.000 51.65093 376 HIS B CA 1
ATOM 5687 C C . HIS B 1 376 ? -4.23600 -65.24900 18.47000 1.000 58.84390 376 HIS B C 1
ATOM 5688 O O . HIS B 1 376 ? -3.64700 -66.33300 18.37600 1.000 59.13341 376 HIS B O 1
ATOM 5695 N N . PRO B 1 377 ? -3.55600 -64.09500 18.57000 1.000 56.82523 377 PRO B N 1
ATOM 5696 C CA . PRO B 1 377 ? -2.08900 -64.10500 18.42100 1.000 52.12467 377 PRO B CA 1
ATOM 5697 C C . PRO B 1 377 ? -1.38600 -64.79900 19.56500 1.000 59.54925 377 PRO B C 1
ATOM 5698 O O . PRO B 1 377 ? -0.21100 -65.16700 19.42200 1.000 63.85502 377 PRO B O 1
ATOM 5702 N N . ASP B 1 378 ? -2.08900 -65.01500 20.67700 1.000 49.77965 378 ASP B N 1
ATOM 5703 C CA . ASP B 1 378 ? -1.62300 -65.76600 21.83200 1.000 62.85227 378 ASP B CA 1
ATOM 5704 C C . ASP B 1 378 ? -1.73000 -67.28300 21.66900 1.000 61.89163 378 ASP B C 1
ATOM 5705 O O . ASP B 1 378 ? -1.41600 -68.01000 22.62200 1.000 59.79664 378 ASP B O 1
ATOM 5710 N N . THR B 1 379 ? -2.18400 -67.78000 20.51900 1.000 49.79808 379 THR B N 1
ATOM 5711 C CA . THR B 1 379 ? -2.49100 -69.20000 20.39700 1.000 54.66445 379 THR B CA 1
ATOM 5712 C C . THR B 1 379 ? -1.23500 -70.04700 20.63400 1.000 57.51479 379 THR B C 1
ATOM 5713 O O . THR B 1 379 ? -0.15600 -69.75400 20.11400 1.000 56.76470 379 THR B O 1
ATOM 5717 N N . ALA B 1 380 ? -1.36100 -71.07400 21.46800 1.000 61.58896 380 ALA B N 1
ATOM 5718 C CA . ALA B 1 380 ? -0.19800 -71.86300 21.84500 1.000 52.23258 380 ALA B CA 1
ATOM 5719 C C . ALA B 1 380 ? -0.65400 -73.24200 22.28400 1.000 49.66911 380 ALA B C 1
ATOM 5720 O O . ALA B 1 380 ? -1.82400 -73.44900 22.60500 1.000 53.95121 380 ALA B O 1
ATOM 5722 N N . VAL B 1 381 ? 0.28500 -74.18400 22.31600 1.000 49.19800 381 VAL B N 1
ATOM 5723 C CA . VAL B 1 381 ? 0.01100 -75.51700 22.84800 1.000 49.85071 381 VAL B CA 1
ATOM 5724 C C . VAL B 1 381 ? 0.98200 -75.77700 23.99000 1.000 53.76171 381 VAL B C 1
ATOM 5725 O O . VAL B 1 381 ? 2.13700 -75.34000 23.92900 1.000 53.19585 381 VAL B O 1
ATOM 5729 N N . THR B 1 382 ? 0.52100 -76.47100 25.04100 1.000 51.49302 382 THR B N 1
ATOM 5730 C CA . THR B 1 382 ? 1.43800 -76.92200 26.09100 1.000 53.95910 382 THR B CA 1
ATOM 5731 C C . THR B 1 382 ? 1.39500 -78.43800 26.23800 1.000 57.85694 382 THR B C 1
ATOM 5732 O O . THR B 1 382 ? 0.35300 -79.00200 26.59000 1.000 65.28151 382 THR B O 1
ATOM 5736 N N . PHE B 1 383 ? 2.52800 -79.08700 25.99300 1.000 51.61145 383 PHE B N 1
ATOM 5737 C CA . PHE B 1 383 ? 2.71900 -80.50600 26.26000 1.000 51.99571 383 PHE B CA 1
ATOM 5738 C C . PHE B 1 383 ? 3.49600 -80.64800 27.55500 1.000 64.21033 383 PHE B C 1
ATOM 5739 O O . PHE B 1 383 ? 4.32900 -79.80800 27.87500 1.000 73.94308 383 PHE B O 1
ATOM 5747 N N . SER B 1 384 ? 3.24700 -81.72200 28.29400 1.000 53.81435 384 SER B N 1
ATOM 5748 C CA . SER B 1 384 ? 3.98100 -81.91900 29.53500 1.000 54.65919 384 SER B CA 1
ATOM 5749 C C . SER B 1 384 ? 3.83900 -83.36400 29.97400 1.000 61.32577 384 SER B C 1
ATOM 5750 O O . SER B 1 384 ? 3.09800 -84.14100 29.37800 1.000 67.43966 384 SER B O 1
ATOM 5753 N N . ASN B 1 385 ? 4.57200 -83.71200 31.02900 1.000 65.73683 385 ASN B N 1
ATOM 5754 C CA . ASN B 1 385 ? 4.45500 -85.01500 31.68000 1.000 62.46012 385 ASN B CA 1
ATOM 5755 C C . ASN B 1 385 ? 4.62400 -86.14500 30.66400 1.000 64.21559 385 ASN B C 1
ATOM 5756 O O . ASN B 1 385 ? 3.83600 -87.09400 30.60000 1.000 66.72642 385 ASN B O 1
ATOM 5761 N N . ILE B 1 386 ? 5.67200 -86.03200 29.85900 1.000 59.08866 386 ILE B N 1
ATOM 5762 C CA . ILE B 1 386 ? 5.89700 -86.94800 28.74800 1.000 55.67773 386 ILE B CA 1
ATOM 5763 C C . ILE B 1 386 ? 6.57800 -88.21900 29.26200 1.000 60.93889 386 ILE B C 1
ATOM 5764 O O . ILE B 1 386 ? 7.71100 -88.17400 29.75800 1.000 59.63873 386 ILE B O 1
ATOM 5769 N N . ARG B 1 387 ? 5.87900 -89.35800 29.14500 1.000 55.73563 387 ARG B N 1
ATOM 5770 C CA . ARG B 1 387 ? 6.34100 -90.65800 29.62500 1.000 59.90718 387 ARG B CA 1
ATOM 5771 C C . ARG B 1 387 ? 6.23600 -91.69900 28.51600 1.000 63.83660 387 ARG B C 1
ATOM 5772 O O . ARG B 1 387 ? 5.29000 -91.66500 27.72500 1.000 69.21619 387 ARG B O 1
ATOM 5780 N N . TRP B 1 388 ? 7.18600 -92.63400 28.45300 1.000 57.88326 388 TRP B N 1
ATOM 5781 C CA . TRP B 1 388 ? 6.98700 -93.77300 27.55500 1.000 55.64351 388 TRP B CA 1
ATOM 5782 C C . TRP B 1 388 ? 7.61300 -95.03500 28.13300 1.000 59.04655 388 TRP B C 1
ATOM 5783 O O . TRP B 1 388 ? 8.57700 -94.98700 28.89900 1.000 61.78636 388 TRP B O 1
ATOM 5794 N N . GLY B 1 389 ? 7.03900 -96.16600 27.76700 1.000 57.33582 389 GLY B N 1
ATOM 5795 C CA . GLY B 1 389 ? 7.58200 -97.41600 28.26400 1.000 62.09955 389 GLY B CA 1
ATOM 5796 C C . GLY B 1 389 ? 6.55500 -98.52700 28.15100 1.000 69.69257 389 GLY B C 1
ATOM 5797 O O . GLY B 1 389 ? 5.72500 -98.52200 27.24700 1.000 73.60093 389 GLY B O 1
ATOM 5798 N N . ASP B 1 390 ? 6.64000 -99.47600 29.09200 1.000 64.85514 390 ASP B N 1
ATOM 5799 C CA . ASP B 1 390 ? 5.79300 -100.66200 29.05000 1.000 63.73396 390 ASP B CA 1
ATOM 5800 C C . ASP B 1 390 ? 4.31400 -100.28100 29.04600 1.000 69.42411 390 ASP B C 1
ATOM 5801 O O . ASP B 1 390 ? 3.90900 -99.27000 29.62500 1.000 73.77463 390 ASP B O 1
ATOM 5806 N N . ILE B 1 391 ? 3.50000 -101.11500 28.38400 1.000 71.49015 391 ILE B N 1
ATOM 5807 C CA . ILE B 1 391 ? 2.05500 -100.89600 28.34300 1.000 71.34540 391 ILE B CA 1
ATOM 5808 C C . ILE B 1 391 ? 1.50100 -100.84300 29.76100 1.000 69.58729 391 ILE B C 1
ATOM 5809 O O . ILE B 1 391 ? 1.82900 -101.68300 30.60900 1.000 75.00110 391 ILE B O 1
ATOM 5814 N N . GLY B 1 392 ? 0.66100 -99.84900 30.02900 1.000 67.73444 392 GLY B N 1
ATOM 5815 C CA . GLY B 1 392 ? 0.01800 -99.72500 31.32100 1.000 68.27661 392 GLY B CA 1
ATOM 5816 C C . GLY B 1 392 ? 0.84000 -99.05200 32.40000 1.000 68.91353 392 GLY B C 1
ATOM 5817 O O . GLY B 1 392 ? 0.31200 -98.81600 33.50100 1.000 71.40330 392 GLY B O 1
ATOM 5818 N N . SER B 1 393 ? 2.10000 -98.71700 32.12400 1.000 65.92106 393 SER B N 1
ATOM 5819 C CA . SER B 1 393 ? 3.00900 -98.19400 33.13300 1.000 64.80514 393 SER B CA 1
ATOM 5820 C C . SER B 1 393 ? 3.23400 -96.69200 33.03600 1.000 67.57916 393 SER B C 1
ATOM 5821 O O . SER B 1 393 ? 3.95500 -96.14400 33.87100 1.000 70.73480 393 SER B O 1
ATOM 5824 N N . THR B 1 394 ? 2.67000 -96.01200 32.04000 1.000 67.91341 394 THR B N 1
ATOM 5825 C CA . THR B 1 394 ? 2.93400 -94.58800 31.86600 1.000 68.21607 394 THR B CA 1
ATOM 5826 C C . THR B 1 394 ? 1.77000 -93.70500 32.29800 1.000 71.24802 394 THR B C 1
ATOM 5827 O O . THR B 1 394 ? 1.84900 -92.48300 32.11300 1.000 73.17719 394 THR B O 1
ATOM 5831 N N . PHE B 1 395 ? 0.69800 -94.27600 32.86600 1.000 73.50881 395 PHE B N 1
ATOM 5832 C CA . PHE B 1 395 ? -0.45900 -93.46500 33.23400 1.000 74.59315 395 PHE B CA 1
ATOM 5833 C C . PHE B 1 395 ? -1.22500 -94.09000 34.39400 1.000 84.86544 395 PHE B C 1
ATOM 5834 O O . PHE B 1 395 ? -1.01900 -95.25000 34.76400 1.000 88.83170 395 PHE B O 1
ATOM 5842 N N . GLN B 1 396 ? -2.11400 -93.27300 34.96600 1.000 92.12947 396 GLN B N 1
ATOM 5843 C CA . GLN B 1 396 ? -3.04200 -93.63800 36.03700 1.000 94.06917 396 GLN B CA 1
ATOM 5844 C C . GLN B 1 396 ? -4.21000 -94.50800 35.54300 1.000 96.18522 396 GLN B C 1
ATOM 5845 O O . GLN B 1 396 ? -4.52000 -95.56700 36.11100 1.000 92.67690 396 GLN B O 1
ATOM 5859 N N . GLN C 1 2 ? -2.92600 -126.76900 1.23000 1.000 71.18748 2 GLN C N 1
ATOM 5860 C CA . GLN C 1 2 ? -3.64800 -127.91000 0.69800 1.000 64.82093 2 GLN C CA 1
ATOM 5861 C C . GLN C 1 2 ? -5.13000 -127.82500 1.04400 1.000 65.19466 2 GLN C C 1
ATOM 5862 O O . GLN C 1 2 ? -5.61600 -126.78400 1.48000 1.000 67.43177 2 GLN C O 1
ATOM 5868 N N . ILE C 1 3 ? -5.84600 -128.92300 0.84600 1.000 65.99739 3 ILE C N 1
ATOM 5869 C CA . ILE C 1 3 ? -7.29900 -128.95200 0.94900 1.000 70.26369 3 ILE C CA 1
ATOM 5870 C C . ILE C 1 3 ? -7.69000 -129.87400 2.09700 1.000 67.99499 3 ILE C C 1
ATOM 5871 O O . ILE C 1 3 ? -7.07300 -130.92500 2.29300 1.000 74.20100 3 ILE C O 1
ATOM 5876 N N . GLY C 1 4 ? -8.70200 -129.46300 2.87000 1.000 66.89749 4 GLY C N 1
ATOM 5877 C CA . GLY C 1 4 ? -9.17600 -130.22500 4.00300 1.000 61.24682 4 GLY C CA 1
ATOM 5878 C C . GLY C 1 4 ? -10.37400 -131.10100 3.65700 1.000 70.50319 4 GLY C C 1
ATOM 5879 O O . GLY C 1 4 ? -10.90200 -131.08100 2.54700 1.000 78.62785 4 GLY C O 1
ATOM 5880 N N . THR C 1 5 ? -10.81200 -131.87800 4.65300 1.000 69.21356 5 THR C N 1
ATOM 5881 C CA . THR C 1 5 ? -11.88700 -132.83500 4.40800 1.000 69.05302 5 THR C CA 1
ATOM 5882 C C . THR C 1 5 ? -13.27000 -132.18500 4.34600 1.000 68.05026 5 THR C C 1
ATOM 5883 O O . THR C 1 5 ? -14.16400 -132.74400 3.70400 1.000 69.04249 5 THR C O 1
ATOM 5887 N N . ILE C 1 6 ? -13.46900 -131.02800 4.97100 1.000 65.18940 6 ILE C N 1
ATOM 5888 C CA . ILE C 1 6 ? -14.82700 -130.46400 5.05100 1.000 68.74772 6 ILE C CA 1
ATOM 5889 C C . ILE C 1 6 ? -15.32300 -130.12100 3.65200 1.000 70.90850 6 ILE C C 1
ATOM 5890 O O . ILE C 1 6 ? -14.62500 -129.40700 2.90300 1.000 65.99475 6 ILE C O 1
ATOM 5895 N N . PRO C 1 7 ? -16.51100 -130.58100 3.25900 1.000 72.37184 7 PRO C N 1
ATOM 5896 C CA . PRO C 1 7 ? -16.95700 -130.41500 1.87000 1.000 69.47412 7 PRO C CA 1
ATOM 5897 C C . PRO C 1 7 ? -17.16300 -128.95700 1.48700 1.000 69.93733 7 PRO C C 1
ATOM 5898 O O . PRO C 1 7 ? -17.68800 -128.15300 2.26200 1.000 69.11618 7 PRO C O 1
ATOM 5902 N N . GLU C 1 8 ? -16.76600 -128.63600 0.26200 1.000 68.34504 8 GLU C N 1
ATOM 5903 C CA . GLU C 1 8 ? -17.07000 -127.36000 -0.38000 1.000 62.21535 8 GLU C CA 1
ATOM 5904 C C . GLU C 1 8 ? -18.21200 -127.61200 -1.37100 1.000 70.12946 8 GLU C C 1
ATOM 5905 O O . GLU C 1 8 ? -18.01300 -128.20000 -2.44000 1.000 68.66350 8 GLU C O 1
ATOM 5911 N N . VAL C 1 9 ? -19.41900 -127.19000 -1.00000 1.000 70.42423 9 VAL C N 1
ATOM 5912 C CA . VAL C 1 9 ? -20.60900 -127.33200 -1.83500 1.000 67.17121 9 VAL C CA 1
ATOM 5913 C C . VAL C 1 9 ? -21.07900 -125.93800 -2.23400 1.000 67.48441 9 VAL C C 1
ATOM 5914 O O . VAL C 1 9 ? -21.49500 -125.15100 -1.37400 1.000 72.36657 9 VAL C O 1
ATOM 5918 N N . HIS C 1 10 ? -21.03800 -125.63400 -3.56800 1.000 64.37614 10 HIS C N 1
ATOM 5919 C CA . HIS C 1 10 ? -21.33500 -124.28900 -4.06800 1.000 57.07000 10 HIS C CA 1
ATOM 5920 C C . HIS C 1 10 ? -22.83400 -124.11300 -4.28700 1.000 60.39935 10 HIS C C 1
ATOM 5921 O O . HIS C 1 10 ? -23.44800 -124.92600 -4.98400 1.000 65.33678 10 HIS C O 1
ATOM 5928 N N . PRO C 1 11 ? -23.45200 -123.06600 -3.74100 1.000 59.92561 11 PRO C N 1
ATOM 5929 C CA . PRO C 1 11 ? -24.84500 -122.76900 -4.09200 1.000 59.04919 11 PRO C CA 1
ATOM 5930 C C . PRO C 1 11 ? -24.99200 -122.58800 -5.59400 1.000 62.12587 11 PRO C C 1
ATOM 5931 O O . PRO C 1 11 ? -24.16100 -121.95000 -6.24500 1.000 67.74760 11 PRO C O 1
ATOM 5935 N N . LYS C 1 12 ? -26.05200 -123.16200 -6.14500 1.000 61.25998 12 LYS C N 1
ATOM 5936 C CA . LYS C 1 12 ? -26.28500 -123.09400 -7.57800 1.000 64.55248 12 LYS C CA 1
ATOM 5937 C C . LYS C 1 12 ? -27.01500 -121.80700 -7.93600 1.000 69.20567 12 LYS C C 1
ATOM 5938 O O . LYS C 1 12 ? -27.81000 -121.27700 -7.15500 1.000 76.51970 12 LYS C O 1
ATOM 5944 N N . LEU C 1 13 ? -26.71000 -121.29000 -9.12400 1.000 67.31597 13 LEU C N 1
ATOM 5945 C CA . LEU C 1 13 ? -27.28100 -120.02600 -9.59000 1.000 65.17360 13 LEU C CA 1
ATOM 5946 C C . LEU C 1 13 ? -27.32900 -120.08600 -11.09800 1.000 64.82356 13 LEU C C 1
ATOM 5947 O O . LEU C 1 13 ? -26.36800 -119.71100 -11.78000 1.000 64.39193 13 LEU C O 1
ATOM 5952 N N . PRO C 1 14 ? -28.42400 -120.57700 -11.66300 1.000 67.78971 14 PRO C N 1
ATOM 5953 C CA . PRO C 1 14 ? -28.53100 -120.59800 -13.12500 1.000 73.13245 14 PRO C CA 1
ATOM 5954 C C . PRO C 1 14 ? -28.39000 -119.19000 -13.68100 1.000 69.45833 14 PRO C C 1
ATOM 5955 O O . PRO C 1 14 ? -28.86000 -118.22500 -13.08100 1.000 72.25077 14 PRO C O 1
ATOM 5959 N N . THR C 1 15 ? -27.68700 -119.07500 -14.80900 1.000 64.91305 15 THR C N 1
ATOM 5960 C CA . THR C 1 15 ? -27.57900 -117.80300 -15.51800 1.000 61.78899 15 THR C CA 1
ATOM 5961 C C . THR C 1 15 ? -28.01700 -118.02700 -16.96400 1.000 69.43727 15 THR C C 1
ATOM 5962 O O . THR C 1 15 ? -28.38700 -119.13400 -17.33900 1.000 69.75573 15 THR C O 1
ATOM 5966 N N . TRP C 1 16 ? -28.00900 -116.98300 -17.79500 1.000 69.02407 16 TRP C N 1
ATOM 5967 C CA . TRP C 1 16 ? -28.43600 -117.13400 -19.18500 1.000 65.94212 16 TRP C CA 1
ATOM 5968 C C . TRP C 1 16 ? -27.44100 -116.51200 -20.15100 1.000 73.09824 16 TRP C C 1
ATOM 5969 O O . TRP C 1 16 ? -26.88400 -115.43800 -19.89400 1.000 74.04572 16 TRP C O 1
ATOM 5980 N N . LYS C 1 17 ? -27.24000 -117.19300 -21.27400 1.000 74.53525 17 LYS C N 1
ATOM 5981 C CA . LYS C 1 17 ? -26.39200 -116.70100 -22.34800 1.000 70.92956 17 LYS C CA 1
ATOM 5982 C C . LYS C 1 17 ? -27.28100 -116.57400 -23.57900 1.000 74.07993 17 LYS C C 1
ATOM 5983 O O . LYS C 1 17 ? -27.94900 -117.54000 -23.96600 1.000 73.49302 17 LYS C O 1
ATOM 5989 N N . CYS C 1 18 ? -27.32900 -115.37600 -24.16300 1.000 71.55595 18 CYS C N 1
ATOM 5990 C CA . CYS C 1 18 ? -28.36600 -115.01900 -25.12300 1.000 74.42734 18 CYS C CA 1
ATOM 5991 C C . CYS C 1 18 ? -27.77000 -114.60500 -26.46700 1.000 75.83278 18 CYS C C 1
ATOM 5992 O O . CYS C 1 18 ? -26.68800 -114.01700 -26.53400 1.000 76.76710 18 CYS C O 1
ATOM 5995 N N . THR C 1 19 ? -28.49600 -114.92600 -27.53900 1.000 73.64304 19 THR C N 1
ATOM 5996 C CA . THR C 1 19 ? -28.16400 -114.53100 -28.90300 1.000 74.03519 19 THR C CA 1
ATOM 5997 C C . THR C 1 19 ? -29.38600 -113.92500 -29.58300 1.000 77.68563 19 THR C C 1
ATOM 5998 O O . THR C 1 19 ? -30.53900 -114.22000 -29.24000 1.000 78.48836 19 THR C O 1
ATOM 6002 N N . THR C 1 20 ? -29.10900 -113.08300 -30.57900 1.000 77.09872 20 THR C N 1
ATOM 6003 C CA . THR C 1 20 ? -30.17800 -112.46200 -31.35200 1.000 81.75191 20 THR C CA 1
ATOM 6004 C C . THR C 1 20 ? -31.06000 -113.51100 -32.01200 1.000 85.48393 20 THR C C 1
ATOM 6005 O O . THR C 1 20 ? -32.28400 -113.51100 -31.83900 1.000 89.00541 20 THR C O 1
ATOM 6009 N N . GLU C 1 21 ? -30.44700 -114.43200 -32.75200 1.000 89.82130 21 GLU C N 1
ATOM 6010 C CA . GLU C 1 21 ? -31.17600 -115.42900 -33.52800 1.000 95.44039 21 GLU C CA 1
ATOM 6011 C C . GLU C 1 21 ? -31.64900 -116.61400 -32.69400 1.000 95.34301 21 GLU C C 1
ATOM 6012 O O . GLU C 1 21 ? -32.63100 -117.26700 -33.06600 1.000 102.62283 21 GLU C O 1
ATOM 6018 N N . GLY C 1 22 ? -30.99400 -116.90200 -31.57500 1.000 88.31322 22 GLY C N 1
ATOM 6019 C CA . GLY C 1 22 ? -31.27700 -118.12700 -30.86100 1.000 83.18629 22 GLY C CA 1
ATOM 6020 C C . GLY C 1 22 ? -31.95600 -117.96700 -29.51900 1.000 83.41790 22 GLY C C 1
ATOM 6021 O O . GLY C 1 22 ? -32.47400 -118.94600 -28.97900 1.000 89.33176 22 GLY C O 1
ATOM 6022 N N . GLY C 1 23 ? -31.97000 -116.76400 -28.96100 1.000 78.88577 23 GLY C N 1
ATOM 6023 C CA . GLY C 1 23 ? -32.59100 -116.57100 -27.66400 1.000 77.40928 23 GLY C CA 1
ATOM 6024 C C . GLY C 1 23 ? -31.62400 -116.88000 -26.53800 1.000 80.98339 23 GLY C C 1
ATOM 6025 O O . GLY C 1 23 ? -30.40700 -116.89300 -26.72200 1.000 90.25029 23 GLY C O 1
ATOM 6026 N N . CYS C 1 24 ? -32.17700 -117.13700 -25.35600 1.000 77.75406 24 CYS C N 1
ATOM 6027 C CA . CYS C 1 24 ? -31.39100 -117.32600 -24.14100 1.000 81.07551 24 CYS C CA 1
ATOM 6028 C C . CYS C 1 24 ? -31.35400 -118.80400 -23.77000 1.000 81.76243 24 CYS C C 1
ATOM 6029 O O . CYS C 1 24 ? -32.40900 -119.40800 -23.56400 1.000 90.56349 24 CYS C O 1
ATOM 6032 N N . VAL C 1 25 ? -30.14300 -119.39100 -23.67200 1.000 74.90898 25 VAL C N 1
ATOM 6033 C CA . VAL C 1 25 ? -29.98700 -120.73200 -23.10500 1.000 77.53035 25 VAL C CA 1
ATOM 6034 C C . VAL C 1 25 ? -29.46900 -120.61300 -21.67500 1.000 76.74341 25 VAL C C 1
ATOM 6035 O O . VAL C 1 25 ? -28.56700 -119.81400 -21.37200 1.000 82.81519 25 VAL C O 1
ATOM 6039 N N . GLN C 1 26 ? -30.06500 -121.39700 -20.78800 1.000 75.18533 26 GLN C N 1
ATOM 6040 C CA . GLN C 1 26 ? -29.66600 -121.40800 -19.39300 1.000 68.64244 26 GLN C CA 1
ATOM 6041 C C . GLN C 1 26 ? -28.34300 -122.13400 -19.20900 1.000 71.31118 26 GLN C C 1
ATOM 6042 O O . GLN C 1 26 ? -28.09100 -123.17600 -19.82300 1.000 73.92202 26 GLN C O 1
ATOM 6048 N N . GLN C 1 27 ? -27.49900 -121.55200 -18.36200 1.000 71.73492 27 GLN C N 1
ATOM 6049 C CA . GLN C 1 27 ? -26.20600 -122.08000 -17.96300 1.000 73.75621 27 GLN C CA 1
ATOM 6050 C C . GLN C 1 27 ? -26.34600 -122.63200 -16.55000 1.000 73.75358 27 GLN C C 1
ATOM 6051 O O . GLN C 1 27 ? -26.89100 -121.94500 -15.66700 1.000 79.36741 27 GLN C O 1
ATOM 6057 N N . ASN C 1 28 ? -25.82400 -123.84500 -16.32900 1.000 68.30819 28 ASN C N 1
ATOM 6058 C CA . ASN C 1 28 ? -25.85300 -124.46500 -15.00100 1.000 80.21751 28 ASN C CA 1
ATOM 6059 C C . ASN C 1 28 ? -24.64300 -123.96500 -14.20100 1.000 75.32745 28 ASN C C 1
ATOM 6060 O O . ASN C 1 28 ? -23.72400 -124.70300 -13.84900 1.000 78.42519 28 ASN C O 1
ATOM 6065 N N . THR C 1 29 ? -24.65000 -122.67500 -13.92300 1.000 69.80837 29 THR C N 1
ATOM 6066 C CA . THR C 1 29 ? -23.56800 -122.04900 -13.18400 1.000 64.47352 29 THR C CA 1
ATOM 6067 C C . THR C 1 29 ? -23.81300 -122.10300 -11.67400 1.000 62.21535 29 THR C C 1
ATOM 6068 O O . THR C 1 29 ? -24.91600 -122.37600 -11.19300 1.000 61.96532 29 THR C O 1
ATOM 6072 N N . SER C 1 30 ? -22.76200 -121.83500 -10.91100 1.000 59.43081 30 SER C N 1
ATOM 6073 C CA . SER C 1 30 ? -22.92600 -121.78300 -9.46500 1.000 60.04931 30 SER C CA 1
ATOM 6074 C C . SER C 1 30 ? -22.05600 -120.65500 -8.93200 1.000 61.64423 30 SER C C 1
ATOM 6075 O O . SER C 1 30 ? -21.47700 -119.88100 -9.69300 1.000 70.65058 30 SER C O 1
ATOM 6078 N N . VAL C 1 31 ? -21.92400 -120.58800 -7.61200 1.000 62.40222 31 VAL C N 1
ATOM 6079 C CA . VAL C 1 31 ? -21.33500 -119.44300 -6.92200 1.000 53.24059 31 VAL C CA 1
ATOM 6080 C C . VAL C 1 31 ? -20.35300 -119.93200 -5.85400 1.000 56.08041 31 VAL C C 1
ATOM 6081 O O . VAL C 1 31 ? -20.66700 -120.85600 -5.09500 1.000 62.00480 31 VAL C O 1
ATOM 6085 N N . VAL C 1 32 ? -19.15900 -119.33100 -5.79400 1.000 53.58011 32 VAL C N 1
ATOM 6086 C CA . VAL C 1 32 ? -18.14700 -119.73800 -4.81500 1.000 54.17492 32 VAL C CA 1
ATOM 6087 C C . VAL C 1 32 ? -17.71700 -118.53700 -3.97400 1.000 57.95958 32 VAL C C 1
ATOM 6088 O O . VAL C 1 32 ? -17.56800 -117.42200 -4.49000 1.000 57.90168 32 VAL C O 1
ATOM 6092 N N . LEU C 1 33 ? -17.53300 -118.76000 -2.66900 1.000 60.05194 33 LEU C N 1
ATOM 6093 C CA . LEU C 1 33 ? -17.01800 -117.69300 -1.81500 1.000 57.05684 33 LEU C CA 1
ATOM 6094 C C . LEU C 1 33 ? -15.54300 -117.43100 -2.05700 1.000 59.78085 33 LEU C C 1
ATOM 6095 O O . LEU C 1 33 ? -14.78100 -118.29400 -2.51000 1.000 59.93087 33 LEU C O 1
ATOM 6100 N N . GLU C 1 34 ? -15.15800 -116.21100 -1.69400 1.000 55.11187 34 GLU C N 1
ATOM 6101 C CA . GLU C 1 34 ? -13.77100 -115.79900 -1.61800 1.000 49.64806 34 GLU C CA 1
ATOM 6102 C C . GLU C 1 34 ? -12.96000 -116.80200 -0.81200 1.000 50.54027 34 GLU C C 1
ATOM 6103 O O . GLU C 1 34 ? -13.38800 -117.25300 0.25300 1.000 56.14094 34 GLU C O 1
ATOM 6109 N N . TYR C 1 35 ? -11.76300 -117.10900 -1.31300 1.000 52.51419 35 TYR C N 1
ATOM 6110 C CA . TYR C 1 35 ? -10.84100 -117.99800 -0.61500 1.000 59.01760 35 TYR C CA 1
ATOM 6111 C C . TYR C 1 35 ? -10.73500 -117.64200 0.86900 1.000 59.54398 35 TYR C C 1
ATOM 6112 O O . TYR C 1 35 ? -10.94100 -118.50300 1.73400 1.000 60.42830 35 TYR C O 1
ATOM 6121 N N . LEU C 1 36 ? -10.46600 -116.36500 1.18700 1.000 51.33773 36 LEU C N 1
ATOM 6122 C CA . LEU C 1 36 ? -10.22000 -115.99300 2.58100 1.000 50.20602 36 LEU C CA 1
ATOM 6123 C C . LEU C 1 36 ? -11.47600 -116.03000 3.43300 1.000 51.79832 36 LEU C C 1
ATOM 6124 O O . LEU C 1 36 ? -11.36600 -115.96200 4.65800 1.000 54.45916 36 LEU C O 1
ATOM 6129 N N . SER C 1 37 ? -12.65400 -116.14700 2.82600 1.000 53.64327 37 SER C N 1
ATOM 6130 C CA . SER C 1 37 ? -13.88700 -116.36100 3.56900 1.000 51.13245 37 SER C CA 1
ATOM 6131 C C . SER C 1 37 ? -14.11600 -117.81700 3.94700 1.000 61.13628 37 SER C C 1
ATOM 6132 O O . SER C 1 37 ? -15.16100 -118.12300 4.52700 1.000 69.47412 37 SER C O 1
ATOM 6135 N N . HIS C 1 38 ? -13.18900 -118.73300 3.59700 1.000 56.49625 38 HIS C N 1
ATOM 6136 C CA . HIS C 1 38 ? -13.13400 -120.13200 4.00500 1.000 57.74377 38 HIS C CA 1
ATOM 6137 C C . HIS C 1 38 ? -12.23000 -120.26500 5.22300 1.000 60.11773 38 HIS C C 1
ATOM 6138 O O . HIS C 1 38 ? -11.32200 -119.45200 5.42200 1.000 70.00050 38 HIS C O 1
ATOM 6145 N N . PRO C 1 39 ? -12.44100 -121.26300 6.06500 1.000 59.99404 39 PRO C N 1
ATOM 6146 C CA . PRO C 1 39 ? -11.44300 -121.55500 7.09600 1.000 63.41550 39 PRO C CA 1
ATOM 6147 C C . PRO C 1 39 ? -10.13000 -121.99100 6.45200 1.000 68.07132 39 PRO C C 1
ATOM 6148 O O . PRO C 1 39 ? -10.09900 -122.90000 5.62100 1.000 70.81112 39 PRO C O 1
ATOM 6152 N N . ILE C 1 40 ? -9.03900 -121.33400 6.83300 1.000 55.95408 40 ILE C N 1
ATOM 6153 C CA . ILE C 1 40 ? -7.69000 -121.74700 6.44700 1.000 56.12515 40 ILE C CA 1
ATOM 6154 C C . ILE C 1 40 ? -6.91300 -121.92400 7.74700 1.000 66.21320 40 ILE C C 1
ATOM 6155 O O . ILE C 1 40 ? -6.63400 -120.94200 8.44900 1.000 67.16858 40 ILE C O 1
ATOM 6160 N N . HIS C 1 41 ? -6.57700 -123.16800 8.08300 1.000 58.47806 41 HIS C N 1
ATOM 6161 C CA . HIS C 1 41 ? -6.04600 -123.45800 9.40700 1.000 59.88350 41 HIS C CA 1
ATOM 6162 C C . HIS C 1 41 ? -4.84500 -124.38500 9.31100 1.000 65.58155 41 HIS C C 1
ATOM 6163 O O . HIS C 1 41 ? -4.56000 -124.97700 8.26300 1.000 68.41873 41 HIS C O 1
ATOM 6170 N N . GLU C 1 42 ? -4.14300 -124.51200 10.43700 1.000 65.09465 42 GLU C N 1
ATOM 6171 C CA . GLU C 1 42 ? -2.99500 -125.40700 10.50700 1.000 68.92669 42 GLU C CA 1
ATOM 6172 C C . GLU C 1 42 ? -3.43700 -126.85500 10.32800 1.000 73.52460 42 GLU C C 1
ATOM 6173 O O . GLU C 1 42 ? -4.51400 -127.24800 10.78200 1.000 76.09597 42 GLU C O 1
ATOM 6179 N N . VAL C 1 43 ? -2.59200 -127.64800 9.65900 1.000 73.65620 43 VAL C N 1
ATOM 6180 C CA . VAL C 1 43 ? -2.87600 -129.06800 9.44500 1.000 77.30927 43 VAL C CA 1
ATOM 6181 C C . VAL C 1 43 ? -2.96400 -129.77400 10.79000 1.000 77.11714 43 VAL C C 1
ATOM 6182 O O . VAL C 1 43 ? -2.01500 -129.74800 11.58400 1.000 81.78349 43 VAL C O 1
ATOM 6186 N N . GLY C 1 44 ? -4.10600 -130.40600 11.05700 1.000 69.58203 44 GLY C N 1
ATOM 6187 C CA . GLY C 1 44 ? -4.29400 -131.13300 12.28900 1.000 68.69771 44 GLY C CA 1
ATOM 6188 C C . GLY C 1 44 ? -4.78100 -130.31500 13.47100 1.000 79.48848 44 GLY C C 1
ATOM 6189 O O . GLY C 1 44 ? -5.24200 -130.89600 14.45900 1.000 88.72643 44 GLY C O 1
ATOM 6190 N N . ASN C 1 45 ? -4.69500 -128.99000 13.40900 1.000 78.94104 45 ASN C N 1
ATOM 6191 C CA . ASN C 1 45 ? -5.11900 -128.11500 14.50300 1.000 81.95719 45 ASN C CA 1
ATOM 6192 C C . ASN C 1 45 ? -5.96800 -127.00500 13.89100 1.000 79.22529 45 ASN C C 1
ATOM 6193 O O . ASN C 1 45 ? -5.44000 -125.98200 13.44800 1.000 88.56851 45 ASN C O 1
ATOM 6198 N N . SER C 1 46 ? -7.28500 -127.20000 13.86100 1.000 66.23689 46 SER C N 1
ATOM 6199 C CA . SER C 1 46 ? -8.13500 -126.24700 13.15700 1.000 72.23761 46 SER C CA 1
ATOM 6200 C C . SER C 1 46 ? -8.43100 -125.00200 13.98400 1.000 73.70357 46 SER C C 1
ATOM 6201 O O . SER C 1 46 ? -9.19500 -124.14200 13.53300 1.000 71.31908 46 SER C O 1
ATOM 6204 N N . ASP C 1 47 ? -7.83600 -124.89000 15.16900 1.000 79.06474 47 ASP C N 1
ATOM 6205 C CA . ASP C 1 47 ? -7.93500 -123.70200 16.00200 1.000 85.37603 47 ASP C CA 1
ATOM 6206 C C . ASP C 1 47 ? -6.88700 -122.65600 15.66900 1.000 83.07312 47 ASP C C 1
ATOM 6207 O O . ASP C 1 47 ? -7.07000 -121.48100 16.01600 1.000 86.06295 47 ASP C O 1
ATOM 6212 N N . VAL C 1 48 ? -5.79500 -123.06100 15.03100 1.000 78.90420 48 VAL C N 1
ATOM 6213 C CA . VAL C 1 48 ? -4.74000 -122.14400 14.63000 1.000 74.50630 48 VAL C CA 1
ATOM 6214 C C . VAL C 1 48 ? -5.01000 -121.72200 13.19400 1.000 79.61218 48 VAL C C 1
ATOM 6215 O O . VAL C 1 48 ? -4.97000 -122.55200 12.27900 1.000 85.56552 48 VAL C O 1
ATOM 6219 N N . SER C 1 49 ? -5.28900 -120.43600 12.99500 1.000 78.79103 49 SER C N 1
ATOM 6220 C CA . SER C 1 49 ? -5.52100 -119.91500 11.65800 1.000 68.49769 49 SER C CA 1
ATOM 6221 C C . SER C 1 49 ? -4.19800 -119.57500 10.97800 1.000 68.59770 49 SER C C 1
ATOM 6222 O O . SER C 1 49 ? -3.23900 -119.14600 11.62800 1.000 64.17612 49 SER C O 1
ATOM 6225 N N . CYS C 1 50 ? -4.14300 -119.79300 9.66000 1.000 70.01103 50 CYS C N 1
ATOM 6226 C CA . CYS C 1 50 ? -2.99000 -119.40200 8.85700 1.000 73.12456 50 CYS C CA 1
ATOM 6227 C C . CYS C 1 50 ? -3.07500 -117.96600 8.35700 1.000 75.57748 50 CYS C C 1
ATOM 6228 O O . CYS C 1 50 ? -2.06800 -117.43100 7.87700 1.000 74.21153 50 CYS C O 1
ATOM 6231 N N . VAL C 1 51 ? -4.24100 -117.33300 8.46400 1.000 75.97227 51 VAL C N 1
ATOM 6232 C CA . VAL C 1 51 ? -4.42400 -115.93400 8.09800 1.000 70.80323 51 VAL C CA 1
ATOM 6233 C C . VAL C 1 51 ? -4.77600 -115.17600 9.37300 1.000 72.69819 51 VAL C C 1
ATOM 6234 O O . VAL C 1 51 ? -5.83500 -115.40500 9.96700 1.000 73.39301 51 VAL C O 1
ATOM 6238 N N . VAL C 1 52 ? -3.89400 -114.27200 9.79300 1.000 78.58574 52 VAL C N 1
ATOM 6239 C CA . VAL C 1 52 ? -3.94900 -113.67200 11.12000 1.000 83.23103 52 VAL C CA 1
ATOM 6240 C C . VAL C 1 52 ? -3.90900 -112.15700 10.97600 1.000 86.85252 52 VAL C C 1
ATOM 6241 O O . VAL C 1 52 ? -2.97200 -111.61500 10.37900 1.000 90.38452 52 VAL C O 1
ATOM 6245 N N . SER C 1 53 ? -4.90600 -111.47800 11.55000 1.000 90.91090 53 SER C N 1
ATOM 6246 C CA . SER C 1 53 ? -5.06800 -110.02300 11.42100 1.000 97.55380 53 SER C CA 1
ATOM 6247 C C . SER C 1 53 ? -5.02900 -109.60700 9.95000 1.000 110.55536 53 SER C C 1
ATOM 6248 O O . SER C 1 53 ? -4.41000 -108.60400 9.57500 1.000 108.31299 53 SER C O 1
ATOM 6251 N N . GLY C 1 54 ? -5.68900 -110.40400 9.10400 1.000 113.96366 54 GLY C N 1
ATOM 6252 C CA . GLY C 1 54 ? -5.68300 -110.19300 7.67300 1.000 107.87872 54 GLY C CA 1
ATOM 6253 C C . GLY C 1 54 ? -4.40200 -110.56600 6.95500 1.000 104.10722 54 GLY C C 1
ATOM 6254 O O . GLY C 1 54 ? -4.37100 -110.49500 5.72000 1.000 107.78661 54 GLY C O 1
ATOM 6255 N N . GLY C 1 55 ? -3.34200 -110.95300 7.67400 1.000 96.45893 55 GLY C N 1
ATOM 6256 C CA . GLY C 1 55 ? -2.07200 -111.33300 7.06900 1.000 82.10195 55 GLY C CA 1
ATOM 6257 C C . GLY C 1 55 ? -1.70100 -112.78400 7.31900 1.000 73.58251 55 GLY C C 1
ATOM 6258 O O . GLY C 1 55 ? -2.52500 -113.55500 7.81200 1.000 77.85144 55 GLY C O 1
ATOM 6259 N N . LEU C 1 56 ? -0.46900 -113.17300 7.00500 1.000 63.24443 56 LEU C N 1
ATOM 6260 C CA . LEU C 1 56 ? -0.04300 -114.55400 7.15200 1.000 67.68443 56 LEU C CA 1
ATOM 6261 C C . LEU C 1 56 ? 0.50300 -114.83800 8.54100 1.000 77.84354 56 LEU C C 1
ATOM 6262 O O . LEU C 1 56 ? 1.14400 -113.99300 9.16800 1.000 81.02814 56 LEU C O 1
ATOM 6267 N N . ASN C 1 57 ? 0.24700 -116.05700 9.00700 1.000 79.93590 57 ASN C N 1
ATOM 6268 C CA . ASN C 1 57 ? 0.86400 -116.60100 10.21200 1.000 74.28522 57 ASN C CA 1
ATOM 6269 C C . ASN C 1 57 ? 2.34100 -116.84700 9.92300 1.000 75.73013 57 ASN C C 1
ATOM 6270 O O . ASN C 1 57 ? 2.70000 -117.82100 9.25400 1.000 72.83768 57 ASN C O 1
ATOM 6275 N N . GLN C 1 58 ? 3.20200 -115.94400 10.42700 1.000 82.55990 58 GLN C N 1
ATOM 6276 C CA . GLN C 1 58 ? 4.63100 -115.99200 10.11100 1.000 85.36287 58 GLN C CA 1
ATOM 6277 C C . GLN C 1 58 ? 5.24500 -117.33300 10.49400 1.000 84.60488 58 GLN C C 1
ATOM 6278 O O . GLN C 1 58 ? 6.12700 -117.84800 9.79400 1.000 81.91508 58 GLN C O 1
ATOM 6284 N N . SER C 1 59 ? 4.79500 -117.91200 11.60700 1.000 87.64209 59 SER C N 1
ATOM 6285 C CA . SER C 1 59 ? 5.35500 -119.17600 12.06500 1.000 83.02311 59 SER C CA 1
ATOM 6286 C C . SER C 1 59 ? 4.97300 -120.35200 11.17100 1.000 80.40175 59 SER C C 1
ATOM 6287 O O . SER C 1 59 ? 5.70600 -121.34100 11.13300 1.000 80.99129 59 SER C O 1
ATOM 6290 N N . LEU C 1 60 ? 3.86300 -120.26800 10.43900 1.000 83.68635 60 LEU C N 1
ATOM 6291 C CA . LEU C 1 60 ? 3.42500 -121.37300 9.59000 1.000 77.99883 60 LEU C CA 1
ATOM 6292 C C . LEU C 1 60 ? 3.70900 -121.14700 8.11200 1.000 75.96963 60 LEU C C 1
ATOM 6293 O O . LEU C 1 60 ? 3.95100 -122.11900 7.38700 1.000 68.96090 60 LEU C O 1
ATOM 6298 N N . CYS C 1 61 ? 3.68700 -119.89500 7.64800 1.000 71.72965 61 CYS C N 1
ATOM 6299 C CA . CYS C 1 61 ? 3.85700 -119.57300 6.23300 1.000 72.79557 61 CYS C CA 1
ATOM 6300 C C . CYS C 1 61 ? 5.01400 -118.59800 6.01400 1.000 74.90635 61 CYS C C 1
ATOM 6301 O O . CYS C 1 61 ? 4.80400 -117.47900 5.53800 1.000 74.82739 61 CYS C O 1
ATOM 6304 N N . PRO C 1 62 ? 6.25600 -118.99400 6.32200 1.000 75.59591 62 PRO C N 1
ATOM 6305 C CA . PRO C 1 62 ? 7.39700 -118.13000 5.96400 1.000 70.87955 62 PRO C CA 1
ATOM 6306 C C . PRO C 1 62 ? 7.71000 -118.14500 4.47800 1.000 72.42974 62 PRO C C 1
ATOM 6307 O O . PRO C 1 62 ? 8.41800 -117.25400 3.99800 1.000 79.88063 62 PRO C O 1
ATOM 6311 N N . ASN C 1 63 ? 7.22100 -119.13800 3.74500 1.000 75.00636 63 ASN C N 1
ATOM 6312 C CA . ASN C 1 63 ? 7.44400 -119.26200 2.31100 1.000 74.72738 63 ASN C CA 1
ATOM 6313 C C . ASN C 1 63 ? 6.31900 -120.12700 1.75500 1.000 74.13784 63 ASN C C 1
ATOM 6314 O O . ASN C 1 63 ? 5.47800 -120.63200 2.50300 1.000 78.11200 63 ASN C O 1
ATOM 6319 N N . GLU C 1 64 ? 6.31100 -120.30700 0.43300 1.000 73.17456 64 GLU C N 1
ATOM 6320 C CA . GLU C 1 64 ? 5.18500 -121.00300 -0.18000 1.000 71.38751 64 GLU C CA 1
ATOM 6321 C C . GLU C 1 64 ? 5.17200 -122.48500 0.17600 1.000 79.71745 64 GLU C C 1
ATOM 6322 O O . GLU C 1 64 ? 4.09700 -123.09500 0.23100 1.000 85.17074 64 GLU C O 1
ATOM 6328 N N . GLU C 1 65 ? 6.34100 -123.06000 0.47900 1.000 82.60464 65 GLU C N 1
ATOM 6329 C CA . GLU C 1 65 ? 6.44200 -124.49600 0.72300 1.000 80.78600 65 GLU C CA 1
ATOM 6330 C C . GLU C 1 65 ? 6.00000 -124.86000 2.13700 1.000 76.72499 65 GLU C C 1
ATOM 6331 O O . GLU C 1 65 ? 5.17800 -125.76500 2.31600 1.000 86.85252 65 GLU C O 1
ATOM 6337 N N . GLU C 1 66 ? 6.54700 -124.19600 3.16200 1.000 69.28725 66 GLU C N 1
ATOM 6338 C CA . GLU C 1 66 ? 6.00200 -124.40600 4.50200 1.000 76.48022 66 GLU C CA 1
ATOM 6339 C C . GLU C 1 66 ? 4.52600 -124.05600 4.57600 1.000 72.65871 66 GLU C C 1
ATOM 6340 O O . GLU C 1 66 ? 3.76700 -124.70900 5.30200 1.000 72.74820 66 GLU C O 1
ATOM 6346 N N . CYS C 1 67 ? 4.08900 -123.05100 3.82900 1.000 72.95348 67 CYS C N 1
ATOM 6347 C CA . CYS C 1 67 ? 2.67200 -122.73300 3.86700 1.000 70.87692 67 CYS C CA 1
ATOM 6348 C C . CYS C 1 67 ? 1.86300 -123.86000 3.24100 1.000 64.78408 67 CYS C C 1
ATOM 6349 O O . CYS C 1 67 ? 0.77300 -124.19200 3.72100 1.000 68.51611 67 CYS C O 1
ATOM 6352 N N . SER C 1 68 ? 2.40000 -124.48000 2.18700 1.000 64.08663 68 SER C N 1
ATOM 6353 C CA . SER C 1 68 ? 1.70000 -125.58700 1.54600 1.000 64.92621 68 SER C CA 1
ATOM 6354 C C . SER C 1 68 ? 1.63700 -126.80800 2.45900 1.000 68.91879 68 SER C C 1
ATOM 6355 O O . SER C 1 68 ? 0.63800 -127.53400 2.46500 1.000 73.91149 68 SER C O 1
ATOM 6358 N N . LYS C 1 69 ? 2.69500 -127.04000 3.24000 1.000 67.33965 69 LYS C N 1
ATOM 6359 C CA . LYS C 1 69 ? 2.75100 -128.18400 4.14300 1.000 68.93721 69 LYS C CA 1
ATOM 6360 C C . LYS C 1 69 ? 1.94600 -127.97900 5.41900 1.000 68.91616 69 LYS C C 1
ATOM 6361 O O . LYS C 1 69 ? 1.51100 -128.96000 6.02300 1.000 77.06450 69 LYS C O 1
ATOM 6367 N N . ASN C 1 70 ? 1.74800 -126.74100 5.87000 1.000 67.63969 70 ASN C N 1
ATOM 6368 C CA . ASN C 1 70 ? 1.19400 -126.53300 7.20300 1.000 67.77128 70 ASN C CA 1
ATOM 6369 C C . ASN C 1 70 ? -0.26700 -126.10600 7.21300 1.000 69.62677 70 ASN C C 1
ATOM 6370 O O . ASN C 1 70 ? -0.88000 -126.09300 8.28400 1.000 74.46946 70 ASN C O 1
ATOM 6375 N N . CYS C 1 71 ? -0.83600 -125.74700 6.07100 1.000 66.49745 71 CYS C N 1
ATOM 6376 C CA . CYS C 1 71 ? -2.12300 -125.07300 6.04300 1.000 70.72164 71 CYS C CA 1
ATOM 6377 C C . CYS C 1 71 ? -3.07400 -125.77000 5.08900 1.000 69.76889 71 CYS C C 1
ATOM 6378 O O . CYS C 1 71 ? -2.67100 -126.21800 4.01000 1.000 70.49793 71 CYS C O 1
ATOM 6381 N N . VAL C 1 72 ? -4.34400 -125.84100 5.48500 1.000 69.23725 72 VAL C N 1
ATOM 6382 C CA . VAL C 1 72 ? -5.39500 -126.35900 4.62100 1.000 69.86364 72 VAL C CA 1
ATOM 6383 C C . VAL C 1 72 ? -6.56900 -125.39300 4.61300 1.000 67.72128 72 VAL C C 1
ATOM 6384 O O . VAL C 1 72 ? -6.86400 -124.72000 5.60800 1.000 70.39002 72 VAL C O 1
ATOM 6388 N N . VAL C 1 73 ? -7.21700 -125.31200 3.46600 1.000 66.42639 73 VAL C N 1
ATOM 6389 C CA . VAL C 1 73 ? -8.49200 -124.62800 3.30600 1.000 63.13389 73 VAL C CA 1
ATOM 6390 C C . VAL C 1 73 ? -9.61100 -125.64600 3.49100 1.000 67.15805 73 VAL C C 1
ATOM 6391 O O . VAL C 1 73 ? -9.48200 -126.82800 3.14200 1.000 69.00301 73 VAL C O 1
ATOM 6395 N N . GLU C 1 74 ? -10.71200 -125.19800 4.08000 1.000 67.16068 74 GLU C N 1
ATOM 6396 C CA . GLU C 1 74 ? -11.86300 -126.04000 4.35600 1.000 65.17624 74 GLU C CA 1
ATOM 6397 C C . GLU C 1 74 ? -13.06300 -125.53000 3.57200 1.000 69.90838 74 GLU C C 1
ATOM 6398 O O . GLU C 1 74 ? -13.08000 -124.39300 3.09100 1.000 72.11654 74 GLU C O 1
ATOM 6404 N N . GLY C 1 75 ? -14.08100 -126.37800 3.45400 1.000 65.78157 75 GLY C N 1
ATOM 6405 C CA . GLY C 1 75 ? -15.33900 -125.92500 2.89800 1.000 64.95779 75 GLY C CA 1
ATOM 6406 C C . GLY C 1 75 ? -15.99900 -124.89100 3.79200 1.000 68.27398 75 GLY C C 1
ATOM 6407 O O . GLY C 1 75 ? -15.82400 -124.88600 5.01400 1.000 64.73671 75 GLY C O 1
ATOM 6408 N N . ALA C 1 76 ? -16.77800 -124.00300 3.17000 1.000 65.50259 76 ALA C N 1
ATOM 6409 C CA . ALA C 1 76 ? -17.43900 -122.91300 3.87700 1.000 62.56013 76 ALA C CA 1
ATOM 6410 C C . ALA C 1 76 ? -18.91800 -123.21100 4.14100 1.000 63.33917 76 ALA C C 1
ATOM 6411 O O . ALA C 1 76 ? -19.58900 -123.89500 3.36400 1.000 67.19227 76 ALA C O 1
ATOM 6413 N N . ASN C 1 77 ? -19.39800 -122.71800 5.28200 1.000 63.42339 77 ASN C N 1
ATOM 6414 C CA . ASN C 1 77 ? -20.80900 -122.63300 5.68100 1.000 63.92609 77 ASN C CA 1
ATOM 6415 C C . ASN C 1 77 ? -21.40100 -121.45000 4.92200 1.000 74.17468 77 ASN C C 1
ATOM 6416 O O . ASN C 1 77 ? -21.23000 -120.29800 5.33000 1.000 70.66637 77 ASN C O 1
ATOM 6421 N N . TYR C 1 78 ? -22.05300 -121.69200 3.77800 1.000 70.55056 78 TYR C N 1
ATOM 6422 C CA . TYR C 1 78 ? -22.38800 -120.53700 2.94500 1.000 62.92597 78 TYR C CA 1
ATOM 6423 C C . TYR C 1 78 ? -23.44300 -119.64000 3.58700 1.000 65.02095 78 TYR C C 1
ATOM 6424 O O . TYR C 1 78 ? -23.33800 -118.41100 3.51200 1.000 67.27912 78 TYR C O 1
ATOM 6433 N N . THR C 1 79 ? -24.47300 -120.21700 4.21000 1.000 74.66158 79 THR C N 1
ATOM 6434 C CA . THR C 1 79 ? -25.54700 -119.37400 4.73200 1.000 71.02694 79 THR C CA 1
ATOM 6435 C C . THR C 1 79 ? -25.06600 -118.53400 5.90700 1.000 68.98196 79 THR C C 1
ATOM 6436 O O . THR C 1 79 ? -25.44100 -117.35900 6.02800 1.000 72.69819 79 THR C O 1
ATOM 6440 N N . SER C 1 80 ? -24.20400 -119.09800 6.76000 1.000 64.02083 80 SER C N 1
ATOM 6441 C CA . SER C 1 80 ? -23.63100 -118.30900 7.84600 1.000 66.64220 80 SER C CA 1
ATOM 6442 C C . SER C 1 80 ? -22.53200 -117.36300 7.37100 1.000 67.86340 80 SER C C 1
ATOM 6443 O O . SER C 1 80 ? -22.08300 -116.51200 8.14800 1.000 64.62091 80 SER C O 1
ATOM 6446 N N . SER C 1 81 ? -22.08000 -117.50200 6.12800 1.000 65.77631 81 SER C N 1
ATOM 6447 C CA . SER C 1 81 ? -21.27600 -116.48400 5.47000 1.000 63.24179 81 SER C CA 1
ATOM 6448 C C . SER C 1 81 ? -22.13300 -115.46600 4.71900 1.000 62.77332 81 SER C C 1
ATOM 6449 O O . SER C 1 81 ? -21.59000 -114.66000 3.95200 1.000 66.39480 81 SER C O 1
ATOM 6452 N N . GLY C 1 82 ? -23.45500 -115.50700 4.90100 1.000 64.30245 82 GLY C N 1
ATOM 6453 C CA . GLY C 1 82 ? -24.35200 -114.52400 4.32100 1.000 56.79102 82 GLY C CA 1
ATOM 6454 C C . GLY C 1 82 ? -24.77900 -114.75400 2.88700 1.000 59.95719 82 GLY C C 1
ATOM 6455 O O . GLY C 1 82 ? -25.30800 -113.82500 2.27100 1.000 62.32589 82 GLY C O 1
ATOM 6456 N N . VAL C 1 83 ? -24.59400 -115.95600 2.33200 1.000 58.28857 83 VAL C N 1
ATOM 6457 C CA . VAL C 1 83 ? -24.86300 -116.22400 0.91900 1.000 59.29132 83 VAL C CA 1
ATOM 6458 C C . VAL C 1 83 ? -26.05200 -117.17200 0.79900 1.000 65.66840 83 VAL C C 1
ATOM 6459 O O . VAL C 1 83 ? -26.04800 -118.25300 1.40400 1.000 63.77080 83 VAL C O 1
ATOM 6463 N N . HIS C 1 84 ? -27.05300 -116.79100 -0.01100 1.000 64.02083 84 HIS C N 1
ATOM 6464 C CA . HIS C 1 84 ? -28.22400 -117.63000 -0.26200 1.000 59.63610 84 HIS C CA 1
ATOM 6465 C C . HIS C 1 84 ? -28.54600 -117.62700 -1.74500 1.000 59.26763 84 HIS C C 1
ATOM 6466 O O . HIS C 1 84 ? -28.43900 -116.59100 -2.39800 1.000 67.40282 84 HIS C O 1
ATOM 6473 N N . THR C 1 85 ? -28.96200 -118.76600 -2.28100 1.000 60.39935 85 THR C N 1
ATOM 6474 C CA . THR C 1 85 ? -29.50400 -118.78900 -3.63200 1.000 60.25986 85 THR C CA 1
ATOM 6475 C C . THR C 1 85 ? -30.85900 -119.48100 -3.63600 1.000 67.97920 85 THR C C 1
ATOM 6476 O O . THR C 1 85 ? -31.05900 -120.49900 -2.96300 1.000 73.05086 85 THR C O 1
ATOM 6480 N N . ASP C 1 86 ? -31.78100 -118.90400 -4.40200 1.000 64.47352 86 ASP C N 1
ATOM 6481 C CA . ASP C 1 86 ? -33.14600 -119.39400 -4.55600 1.000 63.54446 86 ASP C CA 1
ATOM 6482 C C . ASP C 1 86 ? -33.49000 -119.25700 -6.03300 1.000 67.00803 86 ASP C C 1
ATOM 6483 O O . ASP C 1 86 ? -33.65300 -118.13600 -6.53400 1.000 66.80538 86 ASP C O 1
ATOM 6488 N N . GLY C 1 87 ? -33.59300 -120.38500 -6.72400 1.000 63.23127 87 GLY C N 1
ATOM 6489 C CA . GLY C 1 87 ? -33.80900 -120.33800 -8.15600 1.000 62.93649 87 GLY C CA 1
ATOM 6490 C C . GLY C 1 87 ? -32.69400 -119.56000 -8.82000 1.000 75.39851 87 GLY C C 1
ATOM 6491 O O . GLY C 1 87 ? -31.50500 -119.85700 -8.64600 1.000 81.23079 87 GLY C O 1
ATOM 6492 N N . ASP C 1 88 ? -33.07500 -118.53100 -9.56800 1.000 65.54996 88 ASP C N 1
ATOM 6493 C CA . ASP C 1 88 ? -32.13000 -117.71100 -10.30000 1.000 64.08400 88 ASP C CA 1
ATOM 6494 C C . ASP C 1 88 ? -31.68100 -116.48300 -9.51100 1.000 70.93745 88 ASP C C 1
ATOM 6495 O O . ASP C 1 88 ? -31.09600 -115.56300 -10.10300 1.000 66.49218 88 ASP C O 1
ATOM 6500 N N . ALA C 1 89 ? -31.94000 -116.44600 -8.20000 1.000 69.69257 89 ALA C N 1
ATOM 6501 C CA . ALA C 1 89 ? -31.70000 -115.26200 -7.38200 1.000 56.94893 89 ALA C CA 1
ATOM 6502 C C . ALA C 1 89 ? -30.62100 -115.52800 -6.33700 1.000 62.07323 89 ALA C C 1
ATOM 6503 O O . ALA C 1 89 ? -30.74900 -116.44800 -5.52100 1.000 69.24778 89 ALA C O 1
ATOM 6505 N N . LEU C 1 90 ? -29.58100 -114.69600 -6.34900 1.000 58.00169 90 LEU C N 1
ATOM 6506 C CA . LEU C 1 90 ? -28.53900 -114.63900 -5.33000 1.000 55.26715 90 LEU C CA 1
ATOM 6507 C C . LEU C 1 90 ? -28.85300 -113.53900 -4.32700 1.000 54.71182 90 LEU C C 1
ATOM 6508 O O . LEU C 1 90 ? -29.03800 -112.38300 -4.71000 1.000 59.77032 90 LEU C O 1
ATOM 6513 N N . THR C 1 91 ? -28.88000 -113.88100 -3.04500 1.000 55.46454 91 THR C N 1
ATOM 6514 C CA . THR C 1 91 ? -29.05900 -112.90200 -1.98300 1.000 57.80167 91 THR C CA 1
ATOM 6515 C C . THR C 1 91 ? -27.79800 -112.85700 -1.14100 1.000 56.10410 91 THR C C 1
ATOM 6516 O O . THR C 1 91 ? -27.31600 -113.90000 -0.69000 1.000 63.70764 91 THR C O 1
ATOM 6520 N N . LEU C 1 92 ? -27.25700 -111.65400 -0.95400 1.000 57.02526 92 LEU C N 1
ATOM 6521 C CA . LEU C 1 92 ? -26.08800 -111.43800 -0.11300 1.000 53.22217 92 LEU C CA 1
ATOM 6522 C C . LEU C 1 92 ? -26.49900 -110.60100 1.08700 1.000 57.06474 92 LEU C C 1
ATOM 6523 O O . LEU C 1 92 ? -27.10200 -109.52800 0.92700 1.000 60.75202 92 LEU C O 1
ATOM 6528 N N . ASN C 1 93 ? -26.17200 -111.10700 2.27500 1.000 56.28306 93 ASN C N 1
ATOM 6529 C CA . ASN C 1 93 ? -26.45000 -110.47500 3.56000 1.000 60.70728 93 ASN C CA 1
ATOM 6530 C C . ASN C 1 93 ? -25.16700 -109.92700 4.16400 1.000 65.38679 93 ASN C C 1
ATOM 6531 O O . ASN C 1 93 ? -24.18000 -110.65700 4.30200 1.000 65.36573 93 ASN C O 1
ATOM 6536 N N . GLN C 1 94 ? -25.18700 -108.64000 4.51900 1.000 61.66266 94 GLN C N 1
ATOM 6537 C CA . GLN C 1 94 ? -24.03500 -108.01700 5.16500 1.000 53.28797 94 GLN C CA 1
ATOM 6538 C C . GLN C 1 94 ? -23.78800 -108.60600 6.54700 1.000 54.04595 94 GLN C C 1
ATOM 6539 O O . GLN C 1 94 ? -22.63500 -108.80600 6.94600 1.000 55.07502 94 GLN C O 1
ATOM 6545 N N . TYR C 1 95 ? -24.85400 -108.91300 7.28100 1.000 56.31465 95 TYR C N 1
ATOM 6546 C CA . TYR C 1 95 ? -24.74900 -109.36600 8.65900 1.000 59.18604 95 TYR C CA 1
ATOM 6547 C C . TYR C 1 95 ? -25.45700 -110.70400 8.84300 1.000 65.84210 95 TYR C C 1
ATOM 6548 O O . TYR C 1 95 ? -26.49200 -110.96400 8.22500 1.000 72.76925 95 TYR C O 1
ATOM 6557 N N . VAL C 1 96 ? -24.88500 -111.55500 9.68700 1.000 64.52616 96 VAL C N 1
ATOM 6558 C CA . VAL C 1 96 ? -25.53600 -112.77800 10.13400 1.000 69.11618 96 VAL C CA 1
ATOM 6559 C C . VAL C 1 96 ? -25.64600 -112.70700 11.65100 1.000 72.80083 96 VAL C C 1
ATOM 6560 O O . VAL C 1 96 ? -24.94900 -111.93500 12.30600 1.000 80.27541 96 VAL C O 1
ATOM 6564 N N . THR C 1 97 ? -26.54300 -113.50000 12.22100 1.000 86.75777 97 THR C N 1
ATOM 6565 C CA . THR C 1 97 ? -26.80400 -113.41200 13.65900 1.000 96.14047 97 THR C CA 1
ATOM 6566 C C . THR C 1 97 ? -26.61800 -114.77200 14.32700 1.000 108.49196 97 THR C C 1
ATOM 6567 O O . THR C 1 97 ? -27.46300 -115.66400 14.18100 1.000 107.32866 97 THR C O 1
ATOM 6571 N N . ASN C 1 98 ? -25.52000 -114.91000 15.08100 1.000 119.56170 98 ASN C N 1
ATOM 6572 C CA . ASN C 1 98 ? -25.33700 -116.00600 16.03700 1.000 128.61016 98 ASN C CA 1
ATOM 6573 C C . ASN C 1 98 ? -26.22900 -115.73500 17.24900 1.000 127.21525 98 ASN C C 1
ATOM 6574 O O . ASN C 1 98 ? -25.78300 -115.29100 18.31300 1.000 128.07325 98 ASN C O 1
ATOM 6579 N N . GLY C 1 99 ? -27.52500 -115.99400 17.06800 1.000 120.80659 99 GLY C N 1
ATOM 6580 C CA . GLY C 1 99 ? -28.50800 -115.79500 18.11500 1.000 117.85097 99 GLY C CA 1
ATOM 6581 C C . GLY C 1 99 ? -28.67400 -114.34800 18.52500 1.000 115.20065 99 GLY C C 1
ATOM 6582 O O . GLY C 1 99 ? -29.58100 -113.65600 18.05200 1.000 109.66315 99 GLY C O 1
ATOM 6583 N N . ASP C 1 100 ? -27.80300 -113.88500 19.42300 1.000 119.83279 100 ASP C N 1
ATOM 6584 C CA . ASP C 1 100 ? -27.79100 -112.49700 19.86200 1.000 125.69928 100 ASP C CA 1
ATOM 6585 C C . ASP C 1 100 ? -26.55900 -111.74300 19.37100 1.000 119.88806 100 ASP C C 1
ATOM 6586 O O . ASP C 1 100 ? -26.60300 -110.51100 19.27100 1.000 112.20029 100 ASP C O 1
ATOM 6591 N N . GLN C 1 101 ? -25.48100 -112.45500 19.04500 1.000 119.64856 101 GLN C N 1
ATOM 6592 C CA . GLN C 1 101 ? -24.30500 -111.84800 18.43600 1.000 113.66626 101 GLN C CA 1
ATOM 6593 C C . GLN C 1 101 ? -24.59600 -111.49100 16.97800 1.000 106.62857 101 GLN C C 1
ATOM 6594 O O . GLN C 1 101 ? -25.10800 -112.31400 16.21800 1.000 109.99477 101 GLN C O 1
ATOM 6600 N N . VAL C 1 102 ? -24.28200 -110.26300 16.57900 1.000 94.85874 102 VAL C N 1
ATOM 6601 C CA . VAL C 1 102 ? -24.35600 -109.86900 15.17700 1.000 82.34672 102 VAL C CA 1
ATOM 6602 C C . VAL C 1 102 ? -22.94600 -109.84400 14.59900 1.000 77.63826 102 VAL C C 1
ATOM 6603 O O . VAL C 1 102 ? -22.02300 -109.26800 15.19100 1.000 80.39648 102 VAL C O 1
ATOM 6607 N N . VAL C 1 103 ? -22.78100 -110.48300 13.44500 1.000 74.15363 103 VAL C N 1
ATOM 6608 C CA . VAL C 1 103 ? -21.48700 -110.81000 12.86300 1.000 68.52927 103 VAL C CA 1
ATOM 6609 C C . VAL C 1 103 ? -21.46800 -110.27000 11.44700 1.000 64.93937 103 VAL C C 1
ATOM 6610 O O . VAL C 1 103 ? -22.48800 -110.30300 10.74900 1.000 74.25101 103 VAL C O 1
ATOM 6614 N N . THR C 1 104 ? -20.31700 -109.77100 11.02100 1.000 57.22791 104 THR C N 1
ATOM 6615 C CA . THR C 1 104 ? -20.19400 -109.15600 9.70700 1.000 58.98076 104 THR C CA 1
ATOM 6616 C C . THR C 1 104 ? -19.81900 -110.23500 8.70700 1.000 65.13939 104 THR C C 1
ATOM 6617 O O . THR C 1 104 ? -18.68000 -110.70800 8.68900 1.000 72.60871 104 THR C O 1
ATOM 6621 N N . ALA C 1 105 ? -20.78300 -110.63400 7.88200 1.000 64.93673 105 ALA C N 1
ATOM 6622 C CA . ALA C 1 105 ? -20.50200 -111.60000 6.82800 1.000 62.82069 105 ALA C CA 1
ATOM 6623 C C . ALA C 1 105 ? -19.84300 -110.91200 5.64100 1.000 58.58860 105 ALA C C 1
ATOM 6624 O O . ALA C 1 105 ? -18.72600 -111.26100 5.24300 1.000 61.13891 105 ALA C O 1
ATOM 6626 N N . SER C 1 106 ? -20.51600 -109.91500 5.08200 1.000 52.93793 106 SER C N 1
ATOM 6627 C CA . SER C 1 106 ? -19.98600 -109.11900 3.98400 1.000 55.10134 106 SER C CA 1
ATOM 6628 C C . SER C 1 106 ? -19.39500 -110.02500 2.90000 1.000 56.70154 106 SER C C 1
ATOM 6629 O O . SER C 1 106 ? -18.19600 -109.94800 2.60300 1.000 60.45462 106 SER C O 1
ATOM 6632 N N . PRO C 1 107 ? -20.19800 -110.90700 2.30400 1.000 55.94881 107 PRO C N 1
ATOM 6633 C CA . PRO C 1 107 ? -19.64200 -111.89400 1.37600 1.000 49.20327 107 PRO C CA 1
ATOM 6634 C C . PRO C 1 107 ? -19.22700 -111.30100 0.04300 1.000 51.19035 107 PRO C C 1
ATOM 6635 O O . PRO C 1 107 ? -19.75700 -110.28500 -0.42200 1.000 52.92477 107 PRO C O 1
ATOM 6639 N N . ARG C 1 108 ? -18.26300 -111.97500 -0.57700 1.000 52.68000 108 ARG C N 1
ATOM 6640 C CA . ARG C 1 108 ? -17.90000 -111.77000 -1.97200 1.000 48.77690 108 ARG C CA 1
ATOM 6641 C C . ARG C 1 108 ? -17.86300 -113.14500 -2.62100 1.000 53.78803 108 ARG C C 1
ATOM 6642 O O . ARG C 1 108 ? -17.26600 -114.07200 -2.06100 1.000 55.39348 108 ARG C O 1
ATOM 6650 N N . VAL C 1 109 ? -18.53000 -113.29000 -3.77500 1.000 52.91950 109 VAL C N 1
ATOM 6651 C CA . VAL C 1 109 ? -18.62800 -114.57400 -4.46900 1.000 50.59291 109 VAL C CA 1
ATOM 6652 C C . VAL C 1 109 ? -18.38100 -114.38500 -5.96200 1.000 48.89270 109 VAL C C 1
ATOM 6653 O O . VAL C 1 109 ? -18.55400 -113.29600 -6.52000 1.000 50.89294 109 VAL C O 1
ATOM 6657 N N . TYR C 1 110 ? -17.98800 -115.48100 -6.61200 1.000 48.03207 110 TYR C N 1
ATOM 6658 C CA . TYR C 1 110 ? -17.62200 -115.47500 -8.02400 1.000 53.45641 110 TYR C CA 1
ATOM 6659 C C . TYR C 1 110 ? -18.41900 -116.55000 -8.75300 1.000 56.43045 110 TYR C C 1
ATOM 6660 O O . TYR C 1 110 ? -18.73300 -117.60800 -8.18700 1.000 63.36286 110 TYR C O 1
ATOM 6669 N N . LEU C 1 111 ? -18.71600 -116.28700 -10.02500 1.000 52.26942 111 LEU C N 1
ATOM 6670 C CA . LEU C 1 111 ? -19.51500 -117.22400 -10.81200 1.000 58.64651 111 LEU C CA 1
ATOM 6671 C C . LEU C 1 111 ? -18.63200 -118.36900 -11.31500 1.000 57.54374 111 LEU C C 1
ATOM 6672 O O . LEU C 1 111 ? -17.67300 -118.13500 -12.06200 1.000 56.96999 111 LEU C O 1
ATOM 6677 N N . LEU C 1 112 ? -18.93900 -119.60200 -10.89400 1.000 58.19908 112 LEU C N 1
ATOM 6678 C CA . LEU C 1 112 ? -18.28900 -120.80300 -11.41800 1.000 59.24131 112 LEU C CA 1
ATOM 6679 C C . LEU C 1 112 ? -19.04500 -121.39100 -12.59900 1.000 62.63119 112 LEU C C 1
ATOM 6680 O O . LEU C 1 112 ? -20.27800 -121.51100 -12.57500 1.000 66.61325 112 LEU C O 1
ATOM 6685 N N . ALA C 1 113 ? -18.28100 -121.79500 -13.61300 1.000 59.68610 113 ALA C N 1
ATOM 6686 C CA . ALA C 1 113 ? -18.84300 -122.50300 -14.74900 1.000 61.70213 113 ALA C CA 1
ATOM 6687 C C . ALA C 1 113 ? -19.05100 -123.98400 -14.45600 1.000 69.21883 113 ALA C C 1
ATOM 6688 O O . ALA C 1 113 ? -19.94200 -124.60000 -15.04600 1.000 77.02239 113 ALA C O 1
ATOM 6690 N N . SER C 1 114 ? -18.25700 -124.55800 -13.55000 1.000 67.10805 114 SER C N 1
ATOM 6691 C CA . SER C 1 114 ? -18.27500 -125.98200 -13.24600 1.000 67.04225 114 SER C CA 1
ATOM 6692 C C . SER C 1 114 ? -17.97200 -126.20300 -11.77200 1.000 70.37160 114 SER C C 1
ATOM 6693 O O . SER C 1 114 ? -17.21800 -125.44000 -11.16300 1.000 76.03806 114 SER C O 1
ATOM 6696 N N . ASP C 1 115 ? -18.54600 -127.27300 -11.21000 1.000 74.21943 115 ASP C N 1
ATOM 6697 C CA . ASP C 1 115 ? -18.27600 -127.70400 -9.84000 1.000 71.94547 115 ASP C CA 1
ATOM 6698 C C . ASP C 1 115 ? -17.29000 -128.87600 -9.75400 1.000 69.46886 115 ASP C C 1
ATOM 6699 O O . ASP C 1 115 ? -16.90100 -129.25100 -8.64400 1.000 69.48728 115 ASP C O 1
ATOM 6704 N N . ASP C 1 116 ? -16.85300 -129.41800 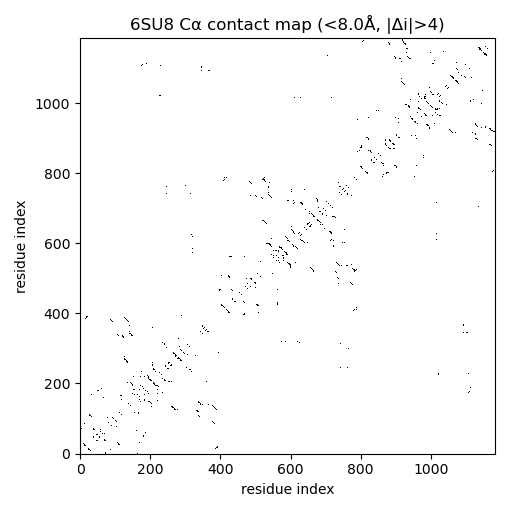-10.89900 1.000 70.67426 116 ASP C N 1
ATOM 6705 C CA . ASP C 1 116 ? -15.84600 -130.46500 -11.04900 1.000 75.35640 116 ASP C CA 1
ATOM 6706 C C . ASP C 1 116 ? -14.46000 -130.01100 -10.58100 1.000 80.17277 116 ASP C C 1
ATOM 6707 O O . ASP C 1 116 ? -14.20100 -128.82600 -10.35900 1.000 86.92884 116 ASP C O 1
ATOM 6712 N N . GLU C 1 117 ? -13.53200 -130.97900 -10.52600 1.000 82.00983 117 GLU C N 1
ATOM 6713 C CA . GLU C 1 117 ? -12.21400 -130.74300 -9.93000 1.000 86.68408 117 GLU C CA 1
ATOM 6714 C C . GLU C 1 117 ? -11.38600 -129.75300 -10.74300 1.000 91.08987 117 GLU C C 1
ATOM 6715 O O . GLU C 1 117 ? -10.65400 -128.93100 -10.17100 1.000 97.15112 117 GLU C O 1
ATOM 6721 N N . ASP C 1 118 ? -11.47600 -129.81400 -12.07000 1.000 87.41048 118 ASP C N 1
ATOM 6722 C CA . ASP C 1 118 ? -10.82700 -128.83800 -12.93700 1.000 87.47891 118 ASP C CA 1
ATOM 6723 C C . ASP C 1 118 ? -11.74000 -127.66200 -13.28300 1.000 75.34061 118 ASP C C 1
ATOM 6724 O O . ASP C 1 118 ? -11.46400 -126.93900 -14.24800 1.000 80.46754 118 ASP C O 1
ATOM 6729 N N . GLY C 1 119 ? -12.81500 -127.46000 -12.52300 1.000 68.88721 119 GLY C N 1
ATOM 6730 C CA . GLY C 1 119 ? -13.81200 -126.47100 -12.90300 1.000 65.83158 119 GLY C CA 1
ATOM 6731 C C . GLY C 1 119 ? -13.29200 -125.06200 -12.68900 1.000 68.94774 119 GLY C C 1
ATOM 6732 O O . GLY C 1 119 ? -12.73400 -124.74300 -11.63300 1.000 64.75513 119 GLY C O 1
ATOM 6733 N N . ASN C 1 120 ? -13.47800 -124.20800 -13.69000 1.000 71.79019 120 ASN C N 1
ATOM 6734 C CA . ASN C 1 120 ? -12.99400 -122.84100 -13.65500 1.000 60.30986 120 ASN C CA 1
ATOM 6735 C C . ASN C 1 120 ? -14.14200 -121.86400 -13.48800 1.000 60.17827 120 ASN C C 1
ATOM 6736 O O . ASN C 1 120 ? -15.31700 -122.21000 -13.62700 1.000 64.38667 120 ASN C O 1
ATOM 6741 N N . TYR C 1 121 ? -13.77100 -120.61700 -13.21500 1.000 56.75417 121 TYR C N 1
ATOM 6742 C CA . TYR C 1 121 ? -14.74100 -119.53800 -13.23200 1.000 56.01987 121 TYR C CA 1
ATOM 6743 C C . TYR C 1 121 ? -15.30000 -119.36600 -14.63700 1.000 61.36788 121 TYR C C 1
ATOM 6744 O O . TYR C 1 121 ? -14.61300 -119.61000 -15.63200 1.000 63.92872 121 TYR C O 1
ATOM 6753 N N . SER C 1 122 ? -16.55500 -118.92000 -14.71300 1.000 61.00205 122 SER C N 1
ATOM 6754 C CA . SER C 1 122 ? -17.09500 -118.41100 -15.96800 1.000 57.40951 122 SER C CA 1
ATOM 6755 C C . SER C 1 122 ? -16.29200 -117.19200 -16.40700 1.000 61.27840 122 SER C C 1
ATOM 6756 O O . SER C 1 122 ? -16.16800 -116.21800 -15.65500 1.000 56.46993 122 SER C O 1
ATOM 6759 N N . MET C 1 123 ? -15.71900 -117.26300 -17.60700 1.000 55.95145 123 MET C N 1
ATOM 6760 C CA . MET C 1 123 ? -14.96400 -116.15600 -18.18900 1.000 56.38834 123 MET C CA 1
ATOM 6761 C C . MET C 1 123 ? -15.88000 -115.44900 -19.18000 1.000 55.26452 123 MET C C 1
ATOM 6762 O O . MET C 1 123 ? -15.90000 -115.77000 -20.36200 1.000 56.94630 123 MET C O 1
ATOM 6767 N N . LEU C 1 124 ? -16.65100 -114.48400 -18.68400 1.000 55.44349 124 LEU C N 1
ATOM 6768 C CA . LEU C 1 124 ? -17.54500 -113.70900 -19.54100 1.000 54.44337 124 LEU C CA 1
ATOM 6769 C C . LEU C 1 124 ? -16.75900 -112.84500 -20.52000 1.000 56.43835 124 LEU C C 1
ATOM 6770 O O . LEU C 1 124 ? -15.82500 -112.13600 -20.13600 1.000 61.25471 124 LEU C O 1
ATOM 6775 N N . GLN C 1 125 ? -17.14500 -112.89300 -21.78500 1.000 55.38822 125 GLN C N 1
ATOM 6776 C CA . GLN C 1 125 ? -16.56500 -112.05100 -22.81900 1.000 57.95695 125 GLN C CA 1
ATOM 6777 C C . GLN C 1 125 ? -17.63400 -111.07500 -23.28600 1.000 62.55487 125 GLN C C 1
ATOM 6778 O O . GLN C 1 125 ? -18.56400 -111.45900 -23.99900 1.000 64.20243 125 GLN C O 1
ATOM 6784 N N . LEU C 1 126 ? -17.50400 -109.81100 -22.88600 1.000 67.49230 126 LEU C N 1
ATOM 6785 C CA . LEU C 1 126 ? -18.58200 -108.85100 -23.07400 1.000 63.52341 126 LEU C CA 1
ATOM 6786 C C . LEU C 1 126 ? -18.28900 -107.78400 -24.11600 1.000 59.44134 126 LEU C C 1
ATOM 6787 O O . LEU C 1 126 ? -19.14900 -106.93000 -24.35300 1.000 63.21811 126 LEU C O 1
ATOM 6792 N N . LEU C 1 127 ? -17.11500 -107.80600 -24.74000 1.000 54.28019 127 LEU C N 1
ATOM 6793 C CA . LEU C 1 127 ? -16.82600 -106.86500 -25.81200 1.000 55.04081 127 LEU C CA 1
ATOM 6794 C C . LEU C 1 127 ? -17.87000 -106.99200 -26.91300 1.000 64.64196 127 LEU C C 1
ATOM 6795 O O . LEU C 1 127 ? -18.09500 -108.08500 -27.44000 1.000 68.17923 127 LEU C O 1
ATOM 6800 N N . GLY C 1 128 ? -18.52300 -105.87900 -27.25300 1.000 64.38404 128 GLY C N 1
ATOM 6801 C CA . GLY C 1 128 ? -19.57900 -105.92600 -28.25300 1.000 60.79413 128 GLY C CA 1
ATOM 6802 C C . GLY C 1 128 ? -20.82500 -106.67800 -27.83100 1.000 58.26751 128 GLY C C 1
ATOM 6803 O O . GLY C 1 128 ? -21.59300 -107.11300 -28.68900 1.000 60.10457 128 GLY C O 1
ATOM 6804 N N . GLN C 1 129 ? -21.04600 -106.82600 -26.52500 1.000 59.56240 129 GLN C N 1
ATOM 6805 C CA . GLN C 1 129 ? -22.08500 -107.65800 -25.92200 1.000 64.09979 129 GLN C CA 1
ATOM 6806 C C . GLN C 1 129 ? -22.79200 -106.83000 -24.85900 1.000 66.33164 129 GLN C C 1
ATOM 6807 O O . GLN C 1 129 ? -22.35000 -105.73000 -24.51100 1.000 65.72893 129 GLN C O 1
ATOM 6813 N N . GLU C 1 130 ? -23.87500 -107.36800 -24.30000 1.000 60.68886 130 GLU C N 1
ATOM 6814 C CA . GLU C 1 130 ? -24.53000 -106.71200 -23.17900 1.000 59.00181 130 GLU C CA 1
ATOM 6815 C C . GLU C 1 130 ? -24.70600 -107.70600 -22.04000 1.000 58.29910 130 GLU C C 1
ATOM 6816 O O . GLU C 1 130 ? -24.64200 -108.92500 -22.23400 1.000 62.74173 130 GLU C O 1
ATOM 6822 N N . LEU C 1 131 ? -24.89700 -107.15500 -20.83900 1.000 51.64040 131 LEU C N 1
ATOM 6823 C CA . LEU C 1 131 ? -25.21400 -107.91400 -19.63100 1.000 52.81423 131 LEU C CA 1
ATOM 6824 C C . LEU C 1 131 ? -26.38500 -107.24500 -18.91900 1.000 60.23091 131 LEU C C 1
ATOM 6825 O O . LEU C 1 131 ? -26.36100 -106.03200 -18.67200 1.000 57.60691 131 LEU C O 1
ATOM 6830 N N . SER C 1 132 ? -27.40700 -108.03500 -18.60300 1.000 57.09895 132 SER C N 1
ATOM 6831 C CA . SER C 1 132 ? -28.59200 -107.58100 -17.89700 1.000 58.85179 132 SER C CA 1
ATOM 6832 C C . SER C 1 132 ? -28.75800 -108.36900 -16.60900 1.000 56.14884 132 SER C C 1
ATOM 6833 O O . SER C 1 132 ? -28.46600 -109.56500 -16.55300 1.000 61.42315 132 SER C O 1
ATOM 6836 N N . PHE C 1 133 ? -29.26200 -107.70000 -15.57900 1.000 57.43057 133 PHE C N 1
ATOM 6837 C CA . PHE C 1 133 ? -29.61600 -108.41300 -14.35800 1.000 62.44433 133 PHE C CA 1
ATOM 6838 C C . PHE C 1 133 ? -30.74800 -107.67500 -13.66400 1.000 60.54147 133 PHE C C 1
ATOM 6839 O O . PHE C 1 133 ? -30.86700 -106.46000 -13.77400 1.000 58.44385 133 PHE C O 1
ATOM 6847 N N . ASP C 1 134 ? -31.57900 -108.42000 -12.95100 1.000 61.40210 134 ASP C N 1
ATOM 6848 C CA . ASP C 1 134 ? -32.58800 -107.82500 -12.09000 1.000 60.76255 134 ASP C CA 1
ATOM 6849 C C . ASP C 1 134 ? -31.99100 -107.63100 -10.70900 1.000 61.79425 134 ASP C C 1
ATOM 6850 O O . ASP C 1 134 ? -31.21800 -108.46800 -10.24300 1.000 64.71565 134 ASP C O 1
ATOM 6855 N N . VAL C 1 135 ? -32.34200 -106.53200 -10.05100 1.000 59.45450 135 VAL C N 1
ATOM 6856 C CA . VAL C 1 135 ? -31.78000 -106.24100 -8.73900 1.000 57.52005 135 VAL C CA 1
ATOM 6857 C C . VAL C 1 135 ? -32.87200 -105.69800 -7.82700 1.000 61.99691 135 VAL C C 1
ATOM 6858 O O . VAL C 1 135 ? -33.79900 -105.00600 -8.27600 1.000 64.81567 135 VAL C O 1
ATOM 6862 N N . ASP C 1 136 ? -32.77600 -106.07300 -6.54500 1.000 57.95432 136 ASP C N 1
ATOM 6863 C CA . ASP C 1 136 ? -33.49500 -105.42900 -5.45100 1.000 58.56755 136 ASP C CA 1
ATOM 6864 C C . ASP C 1 136 ? -32.47000 -104.85400 -4.48200 1.000 54.06964 136 ASP C C 1
ATOM 6865 O O . ASP C 1 136 ? -31.74300 -105.60700 -3.80400 1.000 59.50977 136 ASP C O 1
ATOM 6870 N N . VAL C 1 137 ? -32.43100 -103.51700 -4.45600 1.000 52.19047 137 VAL C N 1
ATOM 6871 C CA . VAL C 1 137 ? -31.57800 -102.67700 -3.62300 1.000 54.99870 137 VAL C CA 1
ATOM 6872 C C . VAL C 1 137 ? -32.37600 -102.00200 -2.51600 1.000 58.94654 137 VAL C C 1
ATOM 6873 O O . VAL C 1 137 ? -31.83700 -101.14300 -1.80200 1.000 58.69388 137 VAL C O 1
ATOM 6877 N N . SER C 1 138 ? -33.65600 -102.34600 -2.36500 1.000 54.10386 138 SER C N 1
ATOM 6878 C CA . SER C 1 138 ? -34.51000 -101.59100 -1.45800 1.000 54.24335 138 SER C CA 1
ATOM 6879 C C . SER C 1 138 ? -34.13700 -101.75700 0.00800 1.000 55.59088 138 SER C C 1
ATOM 6880 O O . SER C 1 138 ? -34.62100 -100.98300 0.82900 1.000 60.50725 138 SER C O 1
ATOM 6883 N N . LYS C 1 139 ? -33.31000 -102.73300 0.36500 1.000 58.60176 139 LYS C N 1
ATOM 6884 C CA . LYS C 1 139 ? -32.81200 -102.86100 1.72900 1.000 59.81243 139 LYS C CA 1
ATOM 6885 C C . LYS C 1 139 ? -31.42200 -102.25000 1.93300 1.000 58.30173 139 LYS C C 1
ATOM 6886 O O . LYS C 1 139 ? -30.90300 -102.28600 3.05300 1.000 57.28318 139 LYS C O 1
ATOM 6892 N N . LEU C 1 140 ? -30.79800 -101.71100 0.88800 1.000 54.57496 140 LEU C N 1
ATOM 6893 C CA . LEU C 1 140 ? -29.44700 -101.15000 0.98100 1.000 50.71661 140 LEU C CA 1
ATOM 6894 C C . LEU C 1 140 ? -29.54600 -99.68400 1.40900 1.000 56.42519 140 LEU C C 1
ATOM 6895 O O . LEU C 1 140 ? -29.87400 -98.80800 0.60500 1.000 50.74556 140 LEU C O 1
ATOM 6900 N N . VAL C 1 141 ? -29.27900 -99.40900 2.68400 1.000 54.75657 141 VAL C N 1
ATOM 6901 C CA . VAL C 1 141 ? -29.37100 -98.04700 3.19900 1.000 51.42459 141 VAL C CA 1
ATOM 6902 C C . VAL C 1 141 ? -28.10500 -97.27500 2.83800 1.000 55.91986 141 VAL C C 1
ATOM 6903 O O . VAL C 1 141 ? -27.18100 -97.83700 2.23500 1.000 57.85431 141 VAL C O 1
ATOM 6907 N N . CYS C 1 142 ? -28.06800 -95.98000 3.18600 1.000 52.02992 142 CYS C N 1
ATOM 6908 C CA . CYS C 1 142 ? -26.86800 -95.16100 3.01900 1.000 53.18532 142 CYS C CA 1
ATOM 6909 C C . CYS C 1 142 ? -25.64300 -95.84300 3.60500 1.000 56.03567 142 CYS C C 1
ATOM 6910 O O . CYS C 1 142 ? -25.68100 -96.38500 4.71100 1.000 58.55702 142 CYS C O 1
ATOM 6913 N N . GLY C 1 143 ? -24.53700 -95.76800 2.88200 1.000 54.57496 143 GLY C N 1
ATOM 6914 C CA . GLY C 1 143 ? -23.31300 -96.39200 3.32000 1.000 52.25627 143 GLY C CA 1
ATOM 6915 C C . GLY C 1 143 ? -23.10500 -97.80100 2.81800 1.000 53.68802 143 GLY C C 1
ATOM 6916 O O . GLY C 1 143 ? -21.98700 -98.31500 2.92500 1.000 53.26954 143 GLY C O 1
ATOM 6917 N N . MET C 1 144 ? -24.13800 -98.44500 2.28200 1.000 53.28270 144 MET C N 1
ATOM 6918 C CA . MET C 1 144 ? -24.00000 -99.80500 1.79000 1.000 51.16929 144 MET C CA 1
ATOM 6919 C C . MET C 1 144 ? -23.62300 -99.80100 0.31900 1.000 50.72977 144 MET C C 1
ATOM 6920 O O . MET C 1 144 ? -23.94500 -98.87500 -0.42700 1.000 49.98757 144 MET C O 1
ATOM 6925 N N . ASN C 1 145 ? -22.95500 -100.87000 -0.09200 1.000 48.55845 145 ASN C N 1
ATOM 6926 C CA . ASN C 1 145 ? -22.57800 -101.07100 -1.48300 1.000 52.95372 145 ASN C CA 1
ATOM 6927 C C . ASN C 1 145 ? -22.88100 -102.52600 -1.82900 1.000 53.63538 145 ASN C C 1
ATOM 6928 O O . ASN C 1 145 ? -22.22500 -103.43800 -1.31500 1.000 58.77810 145 ASN C O 1
ATOM 6933 N N . GLY C 1 146 ? -23.91900 -102.74300 -2.63400 1.000 55.09608 146 GLY C N 1
ATOM 6934 C CA . GLY C 1 146 ? -24.13700 -104.01000 -3.29900 1.000 46.97669 146 GLY C CA 1
ATOM 6935 C C . GLY C 1 146 ? -23.57300 -103.88500 -4.69900 1.000 52.76159 146 GLY C C 1
ATOM 6936 O O . GLY C 1 146 ? -23.96800 -102.99300 -5.47100 1.000 57.28055 146 GLY C O 1
ATOM 6937 N N . ALA C 1 147 ? -22.59000 -104.72700 -4.99500 1.000 46.31082 147 ALA C N 1
ATOM 6938 C CA . ALA C 1 147 ? -21.75700 -104.62000 -6.17900 1.000 45.91077 147 ALA C CA 1
ATOM 6939 C C . ALA C 1 147 ? -21.86300 -105.87000 -7.04200 1.000 52.48787 147 ALA C C 1
ATOM 6940 O O . ALA C 1 147 ? -21.87900 -107.00200 -6.54300 1.000 48.83480 147 ALA C O 1
ATOM 6942 N N . LEU C 1 148 ? -21.93700 -105.64000 -8.34000 1.000 51.56145 148 LEU C N 1
ATOM 6943 C CA . LEU C 1 148 ? -21.80200 -106.66700 -9.35600 1.000 49.96125 148 LEU C CA 1
ATOM 6944 C C . LEU C 1 148 ? -20.78800 -106.12300 -10.35100 1.000 56.55678 148 LEU C C 1
ATOM 6945 O O . LEU C 1 148 ? -20.98300 -105.02600 -10.89500 1.000 50.65081 148 LEU C O 1
ATOM 6950 N N . TYR C 1 149 ? -19.70000 -106.86100 -10.57000 1.000 51.30089 149 TYR C N 1
ATOM 6951 C CA . TYR C 1 149 ? -18.61300 -106.32900 -11.38300 1.000 52.26416 149 TYR C CA 1
ATOM 6952 C C . TYR C 1 149 ? -17.81100 -107.47100 -11.98300 1.000 55.98566 149 TYR C C 1
ATOM 6953 O O . TYR C 1 149 ? -18.12900 -108.64300 -11.79600 1.000 57.34635 149 TYR C O 1
ATOM 6962 N N . LEU C 1 150 ? -16.75900 -107.10700 -12.70900 1.000 55.87775 150 LEU C N 1
ATOM 6963 C CA . LEU C 1 150 ? -15.92500 -108.03500 -13.46100 1.000 47.07670 150 LEU C CA 1
ATOM 6964 C C . LEU C 1 150 ? -14.46400 -107.75700 -13.13100 1.000 52.75369 150 LEU C C 1
ATOM 6965 O O . LEU C 1 150 ? -14.03000 -106.59500 -13.13200 1.000 54.10386 150 LEU C O 1
ATOM 6970 N N . SER C 1 151 ? -13.70900 -108.81600 -12.85000 1.000 55.68826 151 SER C N 1
ATOM 6971 C CA . SER C 1 151 ? -12.26700 -108.70400 -12.64500 1.000 48.79006 151 SER C CA 1
ATOM 6972 C C . SER C 1 151 ? -11.55000 -109.66100 -13.57800 1.000 53.09584 151 SER C C 1
ATOM 6973 O O . SER C 1 151 ? -12.01700 -110.78000 -13.79800 1.000 48.67163 151 SER C O 1
ATOM 6976 N N . GLU C 1 152 ? -10.40600 -109.23600 -14.12000 1.000 48.67689 152 GLU C N 1
ATOM 6977 C CA . GLU C 1 152 ? -9.66100 -110.11700 -15.01300 1.000 49.15589 152 GLU C CA 1
ATOM 6978 C C . GLU C 1 152 ? -8.79000 -111.07500 -14.19100 1.000 50.24813 152 GLU C C 1
ATOM 6979 O O . GLU C 1 152 ? -7.56900 -111.13200 -14.30500 1.000 50.06653 152 GLU C O 1
ATOM 6985 N N . MET C 1 153 ? -9.46200 -111.84000 -13.33800 1.000 51.84569 153 MET C N 1
ATOM 6986 C CA . MET C 1 153 ? -8.82900 -112.93500 -12.62700 1.000 53.55379 153 MET C CA 1
ATOM 6987 C C . MET C 1 153 ? -8.44100 -114.05400 -13.59500 1.000 54.10122 153 MET C C 1
ATOM 6988 O O . MET C 1 153 ? -8.90500 -114.12700 -14.73900 1.000 51.80621 153 MET C O 1
ATOM 6993 N N . ASP C 1 154 ? -7.56200 -114.92800 -13.12300 1.000 52.27732 154 ASP C N 1
ATOM 6994 C CA . ASP C 1 154 ? -7.26100 -116.13100 -13.87900 1.000 57.49374 154 ASP C CA 1
ATOM 6995 C C . ASP C 1 154 ? -8.44300 -117.10000 -13.79700 1.000 61.98638 154 ASP C C 1
ATOM 6996 O O . ASP C 1 154 ? -9.03300 -117.29800 -12.72900 1.000 63.14441 154 ASP C O 1
ATOM 7001 N N . ALA C 1 155 ? -8.80000 -117.69900 -14.93900 1.000 57.22002 155 ALA C N 1
ATOM 7002 C CA . ALA C 1 155 ? -9.95900 -118.59200 -14.96500 1.000 60.81782 155 ALA C CA 1
ATOM 7003 C C . ALA C 1 155 ? -9.82500 -119.74000 -13.97400 1.000 59.42291 155 ALA C C 1
ATOM 7004 O O . ALA C 1 155 ? -10.83300 -120.26200 -13.49000 1.000 65.45258 155 ALA C O 1
ATOM 7006 N N . SER C 1 156 ? -8.60100 -120.14900 -13.66400 1.000 61.73372 156 SER C N 1
ATOM 7007 C CA . SER C 1 156 ? -8.35500 -121.24800 -12.74200 1.000 57.25423 156 SER C CA 1
ATOM 7008 C C . SER C 1 156 ? -8.17000 -120.77800 -11.30800 1.000 62.94965 156 SER C C 1
ATOM 7009 O O . SER C 1 156 ? -8.01000 -121.61600 -10.41200 1.000 60.45988 156 SER C O 1
ATOM 7012 N N . GLY C 1 157 ? -8.17400 -119.46600 -11.07400 1.000 61.17576 157 GLY C N 1
ATOM 7013 C CA . GLY C 1 157 ? -7.94500 -118.94000 -9.74800 1.000 54.41705 157 GLY C CA 1
ATOM 7014 C C . GLY C 1 157 ? -6.54900 -119.15100 -9.20500 1.000 56.51204 157 GLY C C 1
ATOM 7015 O O . GLY C 1 157 ? -6.37300 -119.12100 -7.98600 1.000 61.93637 157 GLY C O 1
ATOM 7016 N N . GLY C 1 158 ? -5.54800 -119.36900 -10.06400 1.000 55.78300 158 GLY C N 1
ATOM 7017 C CA . GLY C 1 158 ? -4.18900 -119.59300 -9.58700 1.000 56.51730 158 GLY C CA 1
ATOM 7018 C C . GLY C 1 158 ? -3.89000 -120.99600 -9.09400 1.000 68.41873 158 GLY C C 1
ATOM 7019 O O . GLY C 1 158 ? -2.93300 -121.19000 -8.33300 1.000 68.93721 158 GLY C O 1
ATOM 7020 N N . ARG C 1 159 ? -4.68200 -121.97700 -9.52400 1.000 65.02622 159 ARG C N 1
ATOM 7021 C CA . ARG C 1 159 ? -4.52100 -123.37500 -9.14400 1.000 60.47567 159 ARG C CA 1
ATOM 7022 C C . ARG C 1 159 ? -3.13100 -123.89700 -9.50600 1.000 61.34157 159 ARG C C 1
ATOM 7023 O O . ARG C 1 159 ? -2.69200 -123.77700 -10.65400 1.000 61.74951 159 ARG C O 1
ATOM 7031 N N . ASN C 1 160 ? -2.43000 -124.46400 -8.51900 1.000 62.15482 160 ASN C N 1
ATOM 7032 C CA . ASN C 1 160 ? -1.04100 -124.87800 -8.70700 1.000 63.51025 160 ASN C CA 1
ATOM 7033 C C . ASN C 1 160 ? -0.67600 -125.89200 -7.62100 1.000 64.70776 160 ASN C C 1
ATOM 7034 O O . ASN C 1 160 ? -1.40100 -126.07300 -6.64000 1.000 64.31034 160 ASN C O 1
ATOM 7039 N N . SER C 1 161 ? 0.45400 -126.56900 -7.81200 1.000 66.32111 161 SER C N 1
ATOM 7040 C CA . SER C 1 161 ? 0.73300 -127.72800 -6.97000 1.000 72.54028 161 SER C CA 1
ATOM 7041 C C . SER C 1 161 ? 0.91100 -127.35200 -5.50100 1.000 67.29754 161 SER C C 1
ATOM 7042 O O . SER C 1 161 ? 0.59400 -128.15200 -4.61800 1.000 80.07276 161 SER C O 1
ATOM 7045 N N . LEU C 1 162 ? 1.37700 -126.14900 -5.20800 1.000 66.20794 162 LEU C N 1
ATOM 7046 C CA . LEU C 1 162 ? 1.52000 -125.76700 -3.80800 1.000 73.49039 162 LEU C CA 1
ATOM 7047 C C . LEU C 1 162 ? 0.22700 -125.24200 -3.19200 1.000 73.00612 162 LEU C C 1
ATOM 7048 O O . LEU C 1 162 ? 0.07300 -125.31400 -1.97100 1.000 75.71697 162 LEU C O 1
ATOM 7053 N N . ASN C 1 163 ? -0.70100 -124.72400 -3.99700 1.000 67.71865 163 ASN C N 1
ATOM 7054 C CA . ASN C 1 163 ? -2.04500 -124.37300 -3.53500 1.000 65.61839 163 ASN C CA 1
ATOM 7055 C C . ASN C 1 163 ? -3.02500 -124.78700 -4.62600 1.000 61.75214 163 ASN C C 1
ATOM 7056 O O . ASN C 1 163 ? -3.29800 -124.02400 -5.56200 1.000 65.61839 163 ASN C O 1
ATOM 7061 N N . PRO C 1 164 ? -3.55000 -126.01200 -4.55700 1.000 66.90276 164 PRO C N 1
ATOM 7062 C CA . PRO C 1 164 ? -4.41600 -126.52500 -5.62400 1.000 71.42962 164 PRO C CA 1
ATOM 7063 C C . PRO C 1 164 ? -5.87600 -126.12600 -5.50700 1.000 70.86113 164 PRO C C 1
ATOM 7064 O O . PRO C 1 164 ? -6.68900 -126.61800 -6.29400 1.000 74.42471 164 PRO C O 1
ATOM 7068 N N . ALA C 1 165 ? -6.22200 -125.26200 -4.55200 1.000 65.43416 165 ALA C N 1
ATOM 7069 C CA . ALA C 1 165 ? -7.62000 -124.93200 -4.30500 1.000 62.92597 165 ALA C CA 1
ATOM 7070 C C . ALA C 1 165 ? -8.28600 -124.37000 -5.55600 1.000 62.26536 165 ALA C C 1
ATOM 7071 O O . ALA C 1 165 ? -9.31600 -124.88300 -6.01300 1.000 66.77906 165 ALA C O 1
ATOM 7073 N N . GLY C 1 166 ? -7.71000 -123.30900 -6.12500 1.000 59.82559 166 GLY C N 1
ATOM 7074 C CA . GLY C 1 166 ? -8.17400 -122.71200 -7.36500 1.000 57.51479 166 GLY C CA 1
ATOM 7075 C C . GLY C 1 166 ? -9.58200 -122.12900 -7.27700 1.000 56.51730 166 GLY C C 1
ATOM 7076 O O . GLY C 1 166 ? -10.09500 -121.76100 -6.21000 1.000 61.69950 166 GLY C O 1
ATOM 7077 N N . ALA C 1 167 ? -10.21500 -122.06700 -8.44800 1.000 56.46203 167 ALA C N 1
ATOM 7078 C CA . ALA C 1 167 ? -11.54600 -121.48000 -8.54100 1.000 55.64351 167 ALA C CA 1
ATOM 7079 C C . ALA C 1 167 ? -12.54700 -122.19400 -7.64700 1.000 58.33857 167 ALA C C 1
ATOM 7080 O O . ALA C 1 167 ? -13.49300 -121.56100 -7.16200 1.000 57.47268 167 ALA C O 1
ATOM 7082 N N . GLN C 1 168 ? -12.35800 -123.50100 -7.40400 1.000 57.37267 168 GLN C N 1
ATOM 7083 C CA . GLN C 1 168 ? -13.33700 -124.24700 -6.62400 1.000 57.95695 168 GLN C CA 1
ATOM 7084 C C . GLN C 1 168 ? -13.38700 -123.79300 -5.17600 1.000 57.39899 168 GLN C C 1
ATOM 7085 O O . GLN C 1 168 ? -14.36100 -124.10100 -4.48700 1.000 57.85957 168 GLN C O 1
ATOM 7091 N N . TYR C 1 169 ? -12.37900 -123.05700 -4.70400 1.000 56.75681 169 TYR C N 1
ATOM 7092 C CA . TYR C 1 169 ? -12.41800 -122.46300 -3.36900 1.000 56.19884 169 TYR C CA 1
ATOM 7093 C C . TYR C 1 169 ? -12.27900 -120.94500 -3.40300 1.000 56.64100 169 TYR C C 1
ATOM 7094 O O . TYR C 1 169 ? -11.90400 -120.34200 -2.39500 1.000 55.61983 169 TYR C O 1
ATOM 7103 N N . GLY C 1 170 ? -12.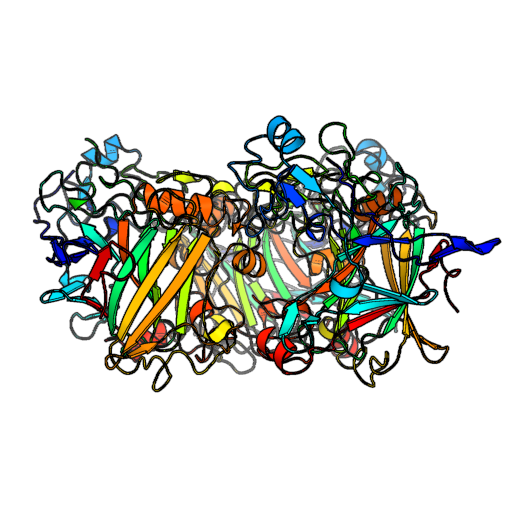56100 -120.31500 -4.54100 1.000 54.63023 170 GLY C N 1
ATOM 7104 C CA . GLY C 1 170 ? -12.55600 -118.86600 -4.61400 1.000 58.97286 170 GLY C CA 1
ATOM 7105 C C . GLY C 1 170 ? -11.18600 -118.22800 -4.62300 1.000 58.80442 170 GLY C C 1
ATOM 7106 O O . GLY C 1 170 ? -11.04300 -117.07800 -4.19500 1.000 54.57760 170 GLY C O 1
ATOM 7107 N N . SER C 1 171 ? -10.17800 -118.93600 -5.11800 1.000 61.78109 171 SER C N 1
ATOM 7108 C CA . SER C 1 171 ? -8.81300 -118.44200 -5.12200 1.000 54.12228 171 SER C CA 1
ATOM 7109 C C . SER C 1 171 ? -8.60200 -117.44800 -6.27300 1.000 54.39863 171 SER C C 1
ATOM 7110 O O . SER C 1 171 ? -9.34600 -117.42600 -7.26100 1.000 52.64315 171 SER C O 1
ATOM 7113 N N . GLY C 1 172 ? -7.59600 -116.59100 -6.12100 1.000 52.12467 172 GLY C N 1
ATOM 7114 C CA . GLY C 1 172 ? -7.11400 -115.79800 -7.23800 1.000 53.40114 172 GLY C CA 1
ATOM 7115 C C . GLY C 1 172 ? -7.70700 -114.41400 -7.42900 1.000 54.55917 172 GLY C C 1
ATOM 7116 O O . GLY C 1 172 ? -7.53300 -113.83700 -8.50900 1.000 55.06186 172 GLY C O 1
ATOM 7117 N N . TYR C 1 173 ? -8.38700 -113.85200 -6.43300 1.000 49.90862 173 TYR C N 1
ATOM 7118 C CA . TYR C 1 173 ? -9.03800 -112.56400 -6.63200 1.000 48.90586 173 TYR C CA 1
ATOM 7119 C C . TYR C 1 173 ? -8.03100 -111.44800 -6.90400 1.000 56.06462 173 TYR C C 1
ATOM 7120 O O . TYR C 1 173 ? -6.91500 -111.44000 -6.38400 1.000 54.60918 173 TYR C O 1
ATOM 7129 N N . CYS C 1 174 ? -8.45100 -110.49500 -7.73200 1.000 47.91890 174 CYS C N 1
ATOM 7130 C CA . CYS C 1 174 ? -7.72700 -109.25400 -7.94400 1.000 47.48201 174 CYS C CA 1
ATOM 7131 C C . CYS C 1 174 ? -8.71800 -108.21500 -8.43200 1.000 46.74771 174 CYS C C 1
ATOM 7132 O O . CYS C 1 174 ? -9.78500 -108.55200 -8.94300 1.000 47.10038 174 CYS C O 1
ATOM 7135 N N . ASP C 1 175 ? -8.34400 -106.94700 -8.29800 1.000 47.21092 175 ASP C N 1
ATOM 7136 C CA . ASP C 1 175 ? -9.11600 -105.86900 -8.90200 1.000 45.70022 175 ASP C CA 1
ATOM 7137 C C . ASP C 1 175 ? -8.17200 -104.69000 -9.09600 1.000 49.61121 175 ASP C C 1
ATOM 7138 O O . ASP C 1 175 ? -6.96400 -104.80600 -8.86900 1.000 54.09333 175 ASP C O 1
ATOM 7143 N N . ALA C 1 176 ? -8.73200 -103.54300 -9.48200 1.000 47.63466 176 ALA C N 1
ATOM 7144 C CA . ALA C 1 176 ? -7.94700 -102.35600 -9.79200 1.000 46.75297 176 ALA C CA 1
ATOM 7145 C C . ALA C 1 176 ? -7.52000 -101.56900 -8.56100 1.000 45.45545 176 ALA C C 1
ATOM 7146 O O . ALA C 1 176 ? -6.88500 -100.52600 -8.71500 1.000 48.62688 176 ALA C O 1
ATOM 7148 N N . GLN C 1 177 ? -7.84000 -102.02800 -7.35900 1.000 44.99487 177 GLN C N 1
ATOM 7149 C CA . GLN C 1 177 ? -7.33000 -101.40400 -6.15300 1.000 44.69220 177 GLN C CA 1
ATOM 7150 C C . GLN C 1 177 ? -6.00000 -101.99000 -5.71400 1.000 47.64519 177 GLN C C 1
ATOM 7151 O O . GLN C 1 177 ? -5.42900 -101.50900 -4.72700 1.000 47.98470 177 GLN C O 1
ATOM 7157 N N . CYS C 1 178 ? -5.49600 -103.00900 -6.41600 1.000 45.70548 178 CYS C N 1
ATOM 7158 C CA . CYS C 1 178 ? -4.17700 -103.56800 -6.13800 1.000 47.10038 178 CYS C CA 1
ATOM 7159 C C . CYS C 1 178 ? -3.98100 -103.86800 -4.65700 1.000 46.63191 178 CYS C C 1
ATOM 7160 O O . CYS C 1 178 ? -2.92600 -103.59200 -4.08300 1.000 55.92513 178 CYS C O 1
ATOM 7163 N N . GLY C 1 179 ? -5.00400 -104.44100 -4.03400 1.000 46.41872 179 GLY C N 1
ATOM 7164 C CA . GLY C 1 179 ? -4.98800 -104.60400 -2.59700 1.000 46.64507 179 GLY C CA 1
ATOM 7165 C C . GLY C 1 179 ? -3.94200 -105.60000 -2.14000 1.000 53.60380 179 GLY C C 1
ATOM 7166 O O . GLY C 1 179 ? -3.63800 -106.58400 -2.81800 1.000 49.92704 179 GLY C O 1
ATOM 7167 N N . VAL C 1 180 ? -3.35500 -105.31500 -0.98000 1.000 57.37267 180 VAL C N 1
ATOM 7168 C CA . VAL C 1 180 ? -2.38800 -106.22400 -0.37900 1.000 56.68574 180 VAL C CA 1
ATOM 7169 C C . VAL C 1 180 ? -3.16200 -107.34000 0.29500 1.000 54.80657 180 VAL C C 1
ATOM 7170 O O . VAL C 1 180 ? -4.06900 -107.08400 1.09400 1.000 66.84749 180 VAL C O 1
ATOM 7174 N N . GLN C 1 181 ? -2.84100 -108.58100 -0.05100 1.000 54.58812 181 GLN C N 1
ATOM 7175 C CA . GLN C 1 181 ? -3.61500 -109.72200 0.42300 1.000 50.56396 181 GLN C CA 1
ATOM 7176 C C . GLN C 1 181 ? -2.67900 -110.91300 0.52500 1.000 54.83552 181 GLN C C 1
ATOM 7177 O O . GLN C 1 181 ? -1.65700 -110.94600 -0.17000 1.000 54.47232 181 GLN C O 1
ATOM 7183 N N . PRO C 1 182 ? -2.96900 -111.88100 1.40800 1.000 61.06522 182 PRO C N 1
ATOM 7184 C CA . PRO C 1 182 ? -1.96200 -112.90400 1.72800 1.000 52.98004 182 PRO C CA 1
ATOM 7185 C C . PRO C 1 182 ? -1.70400 -113.89600 0.61600 1.000 60.39672 182 PRO C C 1
ATOM 7186 O O . PRO C 1 182 ? -0.61300 -114.48400 0.58900 1.000 54.52233 182 PRO C O 1
ATOM 7190 N N . PHE C 1 183 ? -2.64500 -114.12400 -0.29800 1.000 56.03040 183 PHE C N 1
ATOM 7191 C CA . PHE C 1 183 ? -2.31000 -114.94100 -1.45400 1.000 58.31752 183 PHE C CA 1
ATOM 7192 C C . PHE C 1 183 ? -2.67400 -114.16500 -2.71200 1.000 64.31034 183 PHE C C 1
ATOM 7193 O O . PHE C 1 183 ? -3.76200 -113.58400 -2.79600 1.000 70.62952 183 PHE C O 1
ATOM 7201 N N . ILE C 1 184 ? -1.74900 -114.13500 -3.67100 1.000 56.88577 184 ILE C N 1
ATOM 7202 C CA . ILE C 1 184 ? -1.96700 -113.50800 -4.97200 1.000 59.52029 184 ILE C CA 1
ATOM 7203 C C . ILE C 1 184 ? -1.86600 -114.59400 -6.03800 1.000 57.77008 184 ILE C C 1
ATOM 7204 O O . ILE C 1 184 ? -0.81200 -115.22600 -6.18700 1.000 56.39097 184 ILE C O 1
ATOM 7209 N N . ASN C 1 185 ? -2.95500 -114.79700 -6.78400 1.000 53.35903 185 ASN C N 1
ATOM 7210 C CA . ASN C 1 185 ? -3.01800 -115.79100 -7.85600 1.000 53.62748 185 ASN C CA 1
ATOM 7211 C C . ASN C 1 185 ? -2.57700 -117.17100 -7.35500 1.000 56.43571 185 ASN C C 1
ATOM 7212 O O . ASN C 1 185 ? -1.80800 -117.87800 -8.00800 1.000 59.07287 185 ASN C O 1
ATOM 7217 N N . GLY C 1 186 ? -3.04000 -117.55200 -6.16700 1.000 55.69615 186 GLY C N 1
ATOM 7218 C CA . GLY C 1 186 ? -2.70200 -118.84700 -5.61000 1.000 56.12515 186 GLY C CA 1
ATOM 7219 C C . GLY C 1 186 ? -1.32400 -118.96300 -4.99200 1.000 63.52341 186 GLY C C 1
ATOM 7220 O O . GLY C 1 186 ? -0.96800 -120.04600 -4.51800 1.000 76.12492 186 GLY C O 1
ATOM 7221 N N . THR C 1 187 ? -0.54300 -117.89200 -4.96600 1.000 64.09453 187 THR C N 1
ATOM 7222 C CA . THR C 1 187 ? 0.82100 -117.91600 -4.46000 1.000 66.68168 187 THR C CA 1
ATOM 7223 C C . THR C 1 187 ? 0.93600 -117.07500 -3.19100 1.000 65.37363 187 THR C C 1
ATOM 7224 O O . THR C 1 187 ? 0.30500 -116.02300 -3.07200 1.000 66.90013 187 THR C O 1
ATOM 7228 N N . VAL C 1 188 ? 1.76800 -117.53100 -2.25700 1.000 65.77631 188 VAL C N 1
ATOM 7229 C CA . VAL C 1 188 ? 1.92200 -116.86800 -0.96600 1.000 61.91795 188 VAL C CA 1
ATOM 7230 C C . VAL C 1 188 ? 2.58400 -115.50300 -1.14000 1.000 63.74185 188 VAL C C 1
ATOM 7231 O O . VAL C 1 188 ? 3.59300 -115.36100 -1.84500 1.000 65.32362 188 VAL C O 1
ATOM 7235 N N . ASN C 1 189 ? 2.01600 -114.48500 -0.49200 1.000 61.53633 189 ASN C N 1
ATOM 7236 C CA . ASN C 1 189 ? 2.53500 -113.11700 -0.49900 1.000 55.56192 189 ASN C CA 1
ATOM 7237 C C . ASN C 1 189 ? 3.16900 -112.84300 0.85700 1.000 66.34480 189 ASN C C 1
ATOM 7238 O O . ASN C 1 189 ? 2.51800 -112.30300 1.75100 1.000 72.82978 189 ASN C O 1
ATOM 7243 N N . THR C 1 190 ? 4.44500 -113.18100 1.01500 1.000 74.87477 190 THR C N 1
ATOM 7244 C CA . THR C 1 190 ? 5.04700 -112.97200 2.33200 1.000 86.14191 190 THR C CA 1
ATOM 7245 C C . THR C 1 190 ? 5.36700 -111.50800 2.64100 1.000 85.24969 190 THR C C 1
ATOM 7246 O O . THR C 1 190 ? 6.02600 -111.25800 3.65700 1.000 87.88159 190 THR C O 1
ATOM 7250 N N . GLY C 1 191 ? 4.92400 -110.54500 1.82400 1.000 72.66398 191 GLY C N 1
ATOM 7251 C CA . GLY C 1 191 ? 5.00600 -109.16300 2.25300 1.000 57.62270 191 GLY C CA 1
ATOM 7252 C C . GLY C 1 191 ? 4.67300 -108.07400 1.25700 1.000 67.25806 191 GLY C C 1
ATOM 7253 O O . GLY C 1 191 ? 5.47200 -107.74800 0.37600 1.000 88.15794 191 GLY C O 1
ATOM 7254 N N . SER C 1 192 ? 3.49500 -107.49000 1.39000 1.000 64.40509 192 SER C N 1
ATOM 7255 C CA . SER C 1 192 ? 3.16100 -106.16400 0.86800 1.000 62.48118 192 SER C CA 1
ATOM 7256 C C . SER C 1 192 ? 2.96100 -106.07700 -0.64500 1.000 62.80753 192 SER C C 1
ATOM 7257 O O . SER C 1 192 ? 2.74800 -104.96400 -1.14200 1.000 67.64495 192 SER C O 1
ATOM 7260 N N . LEU C 1 193 ? 3.03000 -107.16600 -1.40000 1.000 52.52209 193 LEU C N 1
ATOM 7261 C CA . LEU C 1 193 ? 2.62700 -107.06000 -2.79400 1.000 52.16152 193 LEU C CA 1
ATOM 7262 C C . LEU C 1 193 ? 1.12000 -106.89000 -2.87200 1.000 54.49864 193 LEU C C 1
ATOM 7263 O O . LEU C 1 193 ? 0.38400 -107.31500 -1.97300 1.000 50.60607 193 LEU C O 1
ATOM 7268 N N . GLY C 1 194 ? 0.66100 -106.25900 -3.95900 1.000 50.12443 194 GLY C N 1
ATOM 7269 C CA . GLY C 1 194 ? -0.77000 -106.10400 -4.17600 1.000 49.14010 194 GLY C CA 1
ATOM 7270 C C . GLY C 1 194 ? -1.29200 -106.86400 -5.38100 1.000 51.34563 194 GLY C C 1
ATOM 7271 O O . GLY C 1 194 ? -0.51400 -107.20200 -6.27900 1.000 57.42794 194 GLY C O 1
ATOM 7272 N N . ALA C 1 195 ? -2.60000 -107.11800 -5.44100 1.000 48.48739 195 ALA C N 1
ATOM 7273 C CA . ALA C 1 195 ? -3.19200 -107.99200 -6.45700 1.000 56.42255 195 ALA C CA 1
ATOM 7274 C C . ALA C 1 195 ? -3.99000 -107.15900 -7.45900 1.000 51.05612 195 ALA C C 1
ATOM 7275 O O . ALA C 1 195 ? -5.11100 -106.73800 -7.16300 1.000 48.70584 195 ALA C O 1
ATOM 7277 N N . CYS C 1 196 ? -3.44500 -106.98500 -8.66200 1.000 48.18209 196 CYS C N 1
ATOM 7278 C CA . CYS C 1 196 ? -3.90900 -105.99700 -9.62800 1.000 52.19836 196 CYS C CA 1
ATOM 7279 C C . CYS C 1 196 ? -4.51100 -106.69600 -10.83400 1.000 59.54925 196 CYS C C 1
ATOM 7280 O O . CYS C 1 196 ? -3.98700 -107.72200 -11.27300 1.000 55.04344 196 CYS C O 1
ATOM 7283 N N . CYS C 1 197 ? -5.58600 -106.12600 -11.38400 1.000 47.34778 197 CYS C N 1
ATOM 7284 C CA . CYS C 1 197 ? -6.06700 -106.50900 -12.70600 1.000 47.66887 197 CYS C CA 1
ATOM 7285 C C . CYS C 1 197 ? -7.17400 -105.55600 -13.13900 1.000 47.01090 197 CYS C C 1
ATOM 7286 O O . CYS C 1 197 ? -7.83400 -104.92400 -12.31400 1.000 52.02992 197 CYS C O 1
ATOM 7289 N N . ASN C 1 198 ? -7.33800 -105.44700 -14.45800 1.000 48.20315 198 ASN C N 1
ATOM 7290 C CA . ASN C 1 198 ? -8.44200 -104.72400 -15.08300 1.000 48.03471 198 ASN C CA 1
ATOM 7291 C C . ASN C 1 198 ? -9.77000 -105.04700 -14.42000 1.000 48.35317 198 ASN C C 1
ATOM 7292 O O . ASN C 1 198 ? -10.06600 -106.20700 -14.12600 1.000 48.14261 198 ASN C O 1
ATOM 7297 N N . GLU C 1 199 ? -10.57800 -104.01200 -14.20000 1.000 49.06378 199 GLU C N 1
ATOM 7298 C CA . GLU C 1 199 ? -11.81600 -104.17100 -13.45400 1.000 45.58441 199 GLU C CA 1
ATOM 7299 C C . GLU C 1 199 ? -12.91300 -103.34800 -14.11300 1.000 49.96125 199 GLU C C 1
ATOM 7300 O O . GLU C 1 199 ? -12.70200 -102.18400 -14.45900 1.000 55.39612 199 GLU C O 1
ATOM 7306 N N . MET C 1 200 ? -14.08100 -103.94500 -14.28500 1.000 47.26883 200 MET C N 1
ATOM 7307 C CA . MET C 1 200 ? -15.25000 -103.24400 -14.80700 1.000 47.33462 200 MET C CA 1
ATOM 7308 C C . MET C 1 200 ? -16.34100 -103.26000 -13.73900 1.000 50.15601 200 MET C C 1
ATOM 7309 O O . MET C 1 200 ? -16.97200 -104.29800 -13.51100 1.000 54.21439 200 MET C O 1
ATOM 7314 N N . ASP C 1 201 ? -16.56500 -102.12800 -13.07100 1.000 44.88959 201 ASP C N 1
ATOM 7315 C CA . ASP C 1 201 ? -17.58900 -102.05100 -12.03000 1.000 52.21942 201 ASP C CA 1
ATOM 7316 C C . ASP C 1 201 ? -18.91200 -101.71900 -12.70000 1.000 53.62748 201 ASP C C 1
ATOM 7317 O O . ASP C 1 201 ? -19.29500 -100.55200 -12.81700 1.000 59.33606 201 ASP C O 1
ATOM 7322 N N . ILE C 1 202 ? -19.60500 -102.76900 -13.15800 1.000 52.53525 202 ILE C N 1
ATOM 7323 C CA . ILE C 1 202 ? -20.91900 -102.60800 -13.78100 1.000 51.14824 202 ILE C CA 1
ATOM 7324 C C . ILE C 1 202 ? -21.88900 -101.93900 -12.81700 1.000 47.57939 202 ILE C C 1
ATOM 7325 O O . ILE C 1 202 ? -22.70600 -101.09900 -13.21300 1.000 47.54254 202 ILE C O 1
ATOM 7330 N N . TRP C 1 203 ? -21.80900 -102.28200 -11.54200 1.000 45.77917 203 TRP C N 1
ATOM 7331 C CA . TRP C 1 203 ? -22.87300 -101.90400 -10.62700 1.000 49.21116 203 TRP C CA 1
ATOM 7332 C C . TRP C 1 203 ? -22.29400 -101.77100 -9.22800 1.000 45.52125 203 TRP C C 1
ATOM 7333 O O . TRP C 1 203 ? -21.90900 -102.76800 -8.61800 1.000 49.50067 203 TRP C O 1
ATOM 7344 N N . GLU C 1 204 ? -22.26000 -100.55100 -8.71600 1.000 45.26069 204 GLU C N 1
ATOM 7345 C CA . GLU C 1 204 ? -22.01100 -100.28100 -7.30000 1.000 46.74245 204 GLU C CA 1
ATOM 7346 C C . GLU C 1 204 ? -23.15000 -99.40700 -6.82100 1.000 46.93457 204 GLU C C 1
ATOM 7347 O O . GLU C 1 204 ? -23.29000 -98.27400 -7.29300 1.000 53.21164 204 GLU C O 1
ATOM 7353 N N . ALA C 1 205 ? -23.98900 -99.92500 -5.92200 1.000 50.69555 205 ALA C N 1
ATOM 7354 C CA . ALA C 1 205 ? -25.17700 -99.13100 -5.64600 1.000 46.44241 205 ALA C CA 1
ATOM 7355 C C . ALA C 1 205 ? -25.80100 -99.48700 -4.31400 1.000 50.35077 205 ALA C C 1
ATOM 7356 O O . ALA C 1 205 ? -25.51800 -100.53200 -3.71200 1.000 53.44851 205 ALA C O 1
ATOM 7358 N N . ASN C 1 206 ? -26.66300 -98.57900 -3.87400 1.000 48.65847 206 ASN C N 1
ATOM 7359 C CA . ASN C 1 206 ? -27.59500 -98.82900 -2.78600 1.000 53.57748 206 ASN C CA 1
ATOM 7360 C C . ASN C 1 206 ? -28.91400 -98.18700 -3.20700 1.000 51.72199 206 ASN C C 1
ATOM 7361 O O . ASN C 1 206 ? -29.12700 -97.87400 -4.38300 1.000 48.96377 206 ASN C O 1
ATOM 7366 N N . ALA C 1 207 ? -29.83500 -98.00400 -2.26800 1.000 54.93290 207 ALA C N 1
ATOM 7367 C CA . ALA C 1 207 ? -31.13400 -97.47900 -2.66100 1.000 54.14333 207 ALA C CA 1
ATOM 7368 C C . ALA C 1 207 ? -31.09200 -95.98900 -2.99500 1.000 63.13389 207 ALA C C 1
ATOM 7369 O O . ALA C 1 207 ? -32.08600 -95.45600 -3.51000 1.000 62.14429 207 ALA C O 1
ATOM 7371 N N . LEU C 1 208 ? -29.96900 -95.30700 -2.73400 1.000 49.99547 208 LEU C N 1
ATOM 7372 C CA . LEU C 1 208 ? -29.91400 -93.86100 -2.88300 1.000 55.67510 208 LEU C CA 1
ATOM 7373 C C . LEU C 1 208 ? -29.04000 -93.39600 -4.04400 1.000 54.34073 208 LEU C C 1
ATOM 7374 O O . LEU C 1 208 ? -29.16100 -92.23400 -4.45400 1.000 51.81411 208 LEU C O 1
ATOM 7379 N N . ALA C 1 209 ? -28.18200 -94.26200 -4.59000 1.000 48.48739 209 ALA C N 1
ATOM 7380 C CA . ALA C 1 209 ? -27.19800 -93.84200 -5.58500 1.000 53.81435 209 ALA C CA 1
ATOM 7381 C C . ALA C 1 209 ? -26.56900 -95.07300 -6.21500 1.000 52.73001 209 ALA C C 1
ATOM 7382 O O . ALA C 1 209 ? -26.51500 -96.13800 -5.60000 1.000 55.53824 209 ALA C O 1
ATOM 7384 N N . THR C 1 210 ? -26.06800 -94.89900 -7.43900 1.000 54.62497 210 THR C N 1
ATOM 7385 C CA . THR C 1 210 ? -25.44900 -95.97200 -8.20900 1.000 53.89330 210 THR C CA 1
ATOM 7386 C C . THR C 1 210 ? -24.29700 -95.40700 -9.03500 1.000 53.71960 210 THR C C 1
ATOM 7387 O O . THR C 1 210 ? -24.37800 -94.27300 -9.51200 1.000 47.86363 210 THR C O 1
ATOM 7391 N N . ALA C 1 211 ? -23.22800 -96.19800 -9.20500 1.000 53.39851 211 ALA C N 1
ATOM 7392 C CA . ALA C 1 211 ? -22.09200 -95.79900 -10.03300 1.000 49.18221 211 ALA C CA 1
ATOM 7393 C C . ALA C 1 211 ? -21.70500 -96.92200 -10.97900 1.000 48.42686 211 ALA C C 1
ATOM 7394 O O . ALA C 1 211 ? -21.79100 -98.10000 -10.62800 1.000 57.76482 211 ALA C O 1
ATOM 7396 N N . LEU C 1 212 ? -21.27000 -96.53800 -12.17800 1.000 48.31895 212 LEU C N 1
ATOM 7397 C CA . LEU C 1 212 ? -20.74100 -97.43300 -13.20500 1.000 47.81100 212 LEU C CA 1
ATOM 7398 C C . LEU C 1 212 ? -19.32000 -96.98600 -13.52500 1.000 51.90359 212 LEU C C 1
ATOM 7399 O O . LEU C 1 212 ? -19.12400 -95.86500 -13.99800 1.000 54.58549 212 LEU C O 1
ATOM 7404 N N . THR C 1 213 ? -18.32800 -97.83600 -13.26200 1.000 48.75585 213 THR C N 1
ATOM 7405 C CA . THR C 1 213 ? -16.93400 -97.38400 -13.23000 1.000 48.25842 213 THR C CA 1
ATOM 7406 C C . THR C 1 213 ? -15.97200 -98.35700 -13.90600 1.000 49.48751 213 THR C C 1
ATOM 7407 O O . THR C 1 213 ? -15.59700 -99.37600 -13.30900 1.000 50.52711 213 THR C O 1
ATOM 7411 N N . PRO C 1 214 ? -15.53000 -98.07200 -15.13300 1.000 49.15853 214 PRO C N 1
ATOM 7412 C CA . PRO C 1 214 ? -14.36300 -98.79600 -15.66800 1.000 47.47411 214 PRO C CA 1
ATOM 7413 C C . PRO C 1 214 ? -13.06000 -98.38200 -14.98100 1.000 55.37769 214 PRO C C 1
ATOM 7414 O O . PRO C 1 214 ? -12.83500 -97.20500 -14.66900 1.000 59.47555 214 PRO C O 1
ATOM 7418 N N . HIS C 1 215 ? -12.19900 -99.38200 -14.75700 1.000 50.62712 215 HIS C N 1
ATOM 7419 C CA . HIS C 1 215 ? -10.90700 -99.26000 -14.07900 1.000 45.94761 215 HIS C CA 1
ATOM 7420 C C . HIS C 1 215 ? -9.86000 -99.99700 -14.90400 1.000 49.69017 215 HIS C C 1
ATOM 7421 O O . HIS C 1 215 ? -9.64600 -101.20300 -14.71300 1.000 59.35975 215 HIS C O 1
ATOM 7428 N N . PRO C 1 216 ? -9.19200 -99.31800 -15.82300 1.000 52.86160 216 PRO C N 1
ATOM 7429 C CA . PRO C 1 216 ? -8.15300 -99.97600 -16.62200 1.000 48.97956 216 PRO C CA 1
ATOM 7430 C C . PRO C 1 216 ? -6.85300 -100.17600 -15.84700 1.000 51.03770 216 PRO C C 1
ATOM 7431 O O . PRO C 1 216 ? -6.55300 -99.48800 -14.86700 1.000 53.35640 216 PRO C O 1
ATOM 7435 N N . CYS C 1 217 ? -6.06500 -101.13500 -16.33000 1.000 51.25351 217 CYS C N 1
ATOM 7436 C CA . CYS C 1 217 ? -4.70600 -101.37400 -15.86800 1.000 49.79018 217 CYS C CA 1
ATOM 7437 C C . CYS C 1 217 ? -3.79300 -101.49100 -17.07800 1.000 50.50342 217 CYS C C 1
ATOM 7438 O O . CYS C 1 217 ? -4.24500 -101.74500 -18.19400 1.000 63.12862 217 CYS C O 1
ATOM 7441 N N . SER C 1 218 ? -2.49700 -101.31300 -16.85600 1.000 49.01904 218 SER C N 1
ATOM 7442 C CA . SER C 1 218 ? -1.52900 -101.47100 -17.92900 1.000 50.10864 218 SER C CA 1
ATOM 7443 C C . SER C 1 218 ? -1.01500 -102.89600 -18.03900 1.000 56.60942 218 SER C C 1
ATOM 7444 O O . SER C 1 218 ? -0.09100 -103.15400 -18.81400 1.000 66.10003 218 SER C O 1
ATOM 7447 N N . VAL C 1 219 ? -1.58200 -103.81800 -17.27100 1.000 53.79856 219 VAL C N 1
ATOM 7448 C CA . VAL C 1 219 ? -1.22900 -105.22600 -17.31800 1.000 53.75118 219 VAL C CA 1
ATOM 7449 C C . VAL C 1 219 ? -2.41800 -105.98900 -17.88000 1.000 51.20614 219 VAL C C 1
ATOM 7450 O O . VAL C 1 219 ? -3.54800 -105.49800 -17.88100 1.000 64.64459 219 VAL C O 1
ATOM 7454 N N . THR C 1 220 ? -2.16100 -107.20500 -18.35700 1.000 57.02789 220 THR C N 1
ATOM 7455 C CA . THR C 1 220 ? -3.21900 -108.13400 -18.75000 1.000 65.11307 220 THR C CA 1
ATOM 7456 C C . THR C 1 220 ? -3.28800 -109.30500 -17.77000 1.000 61.00205 220 THR C C 1
ATOM 7457 O O . THR C 1 220 ? -2.26400 -109.88600 -17.40100 1.000 65.32889 220 THR C O 1
ATOM 7461 N N . SER C 1 221 ? -4.50400 -109.62200 -17.33300 1.000 65.27625 221 SER C N 1
ATOM 7462 C CA . SER C 1 221 ? -4.77900 -110.59400 -16.27800 1.000 65.31046 221 SER C CA 1
ATOM 7463 C C . SER C 1 221 ? -4.04400 -110.18900 -14.99600 1.000 64.87094 221 SER C C 1
ATOM 7464 O O . SER C 1 221 ? -3.54200 -109.06700 -14.89400 1.000 65.27888 221 SER C O 1
ATOM 7467 N N . ILE C 1 222 ? -3.97000 -111.09300 -14.01600 1.000 67.09752 222 ILE C N 1
ATOM 7468 C CA . ILE C 1 222 ? -3.57400 -110.72600 -12.65900 1.000 55.96724 222 ILE C CA 1
ATOM 7469 C C . ILE C 1 222 ? -2.08400 -110.38900 -12.59100 1.000 57.10422 222 ILE C C 1
ATOM 7470 O O . ILE C 1 222 ? -1.25000 -110.98700 -13.28300 1.000 58.72546 222 ILE C O 1
ATOM 7475 N N . TYR C 1 223 ? -1.74400 -109.40600 -11.75800 1.000 53.43535 223 TYR C N 1
ATOM 7476 C CA . TYR C 1 223 ? -0.39100 -108.88700 -11.63600 1.000 51.56145 223 TYR C CA 1
ATOM 7477 C C . TYR C 1 223 ? -0.09800 -108.60800 -10.16900 1.000 52.89318 223 TYR C C 1
ATOM 7478 O O . TYR C 1 223 ? -0.90900 -107.97000 -9.49300 1.000 50.16128 223 TYR C O 1
ATOM 7487 N N . ALA C 1 224 ? 1.04600 -109.08100 -9.66700 1.000 52.04308 224 ALA C N 1
ATOM 7488 C CA . ALA C 1 224 ? 1.46500 -108.76000 -8.30200 1.000 51.96413 224 ALA C CA 1
ATOM 7489 C C . ALA C 1 224 ? 2.33700 -107.50600 -8.34000 1.000 57.83588 224 ALA C C 1
ATOM 7490 O O . ALA C 1 224 ? 3.46800 -107.54100 -8.83400 1.000 67.43703 224 ALA C O 1
ATOM 7492 N N . CYS C 1 225 ? 1.81300 -106.40400 -7.81500 1.000 51.03770 225 CYS C N 1
ATOM 7493 C CA . CYS C 1 225 ? 2.48100 -105.11100 -7.87200 1.000 51.00612 225 CYS C CA 1
ATOM 7494 C C . CYS C 1 225 ? 3.34000 -104.86400 -6.64200 1.000 51.49038 225 CYS C C 1
ATOM 7495 O O . CYS C 1 225 ? 3.02200 -105.29100 -5.52500 1.000 56.20411 225 CYS C O 1
ATOM 7498 N N . SER C 1 226 ? 4.41000 -104.11500 -6.85500 1.000 52.52209 226 SER C N 1
ATOM 7499 C CA . SER C 1 226 ? 5.34600 -103.76700 -5.80200 1.000 56.92261 226 SER C CA 1
ATOM 7500 C C . SER C 1 226 ? 5.47200 -102.25300 -5.70600 1.000 57.19370 226 SER C C 1
ATOM 7501 O O . SER C 1 226 ? 5.70500 -101.57800 -6.71900 1.000 56.33570 226 SER C O 1
ATOM 7504 N N . GLY C 1 227 ? 5.30200 -101.72900 -4.49300 1.000 52.14309 227 GLY C N 1
ATOM 7505 C CA . GLY C 1 227 ? 5.66800 -100.34600 -4.22400 1.000 52.16152 227 GLY C CA 1
ATOM 7506 C C . GLY C 1 227 ? 4.80000 -99.36700 -4.97600 1.000 52.69053 227 GLY C C 1
ATOM 7507 O O . GLY C 1 227 ? 3.56800 -99.39800 -4.89200 1.000 52.51156 227 GLY C O 1
ATOM 7508 N N . ALA C 1 228 ? 5.44500 -98.47400 -5.72600 1.000 55.27242 228 ALA C N 1
ATOM 7509 C CA . ALA C 1 228 ? 4.70400 -97.44700 -6.44700 1.000 56.81997 228 ALA C CA 1
ATOM 7510 C C . ALA C 1 228 ? 3.80800 -98.03000 -7.53700 1.000 56.65679 228 ALA C C 1
ATOM 7511 O O . ALA C 1 228 ? 2.83400 -97.38100 -7.93400 1.000 54.06964 228 ALA C O 1
ATOM 7513 N N . GLU C 1 229 ? 4.11800 -99.23600 -8.02900 1.000 50.66397 229 GLU C N 1
ATOM 7514 C CA . GLU C 1 229 ? 3.22000 -99.92600 -8.95000 1.000 52.73790 229 GLU C CA 1
ATOM 7515 C C . GLU C 1 229 ? 1.82100 -100.06500 -8.36800 1.000 52.25363 229 GLU C C 1
ATOM 7516 O O . GLU C 1 229 ? 0.83700 -100.15300 -9.11300 1.000 56.43308 229 GLU C O 1
ATOM 7522 N N . CYS C 1 230 ? 1.71600 -100.10700 -7.04600 1.000 48.94534 230 CYS C N 1
ATOM 7523 C CA . CYS C 1 230 ? 0.44200 -100.25000 -6.37000 1.000 48.10314 230 CYS C CA 1
ATOM 7524 C C . CYS C 1 230 ? -0.20600 -98.90800 -6.07600 1.000 51.14297 230 CYS C C 1
ATOM 7525 O O . CYS C 1 230 ? -1.25400 -98.87300 -5.42600 1.000 53.96700 230 CYS C O 1
ATOM 7528 N N . GLY C 1 231 ? 0.39700 -97.80800 -6.51900 1.000 47.71625 231 GLY C N 1
ATOM 7529 C CA . GLY C 1 231 ? -0.12600 -96.48900 -6.23200 1.000 48.83743 231 GLY C CA 1
ATOM 7530 C C . GLY C 1 231 ? -1.39100 -96.17600 -7.00600 1.000 49.86651 231 GLY C C 1
ATOM 7531 O O . GLY C 1 231 ? -1.88800 -96.95800 -7.81800 1.000 49.26117 231 GLY C O 1
ATOM 7532 N N . SER C 1 232 ? -1.91900 -94.97900 -6.75200 1.000 56.84629 232 SER C N 1
ATOM 7533 C CA . SER C 1 232 ? -3.22100 -94.62600 -7.31700 1.000 63.16020 232 SER C CA 1
ATOM 7534 C C . SER C 1 232 ? -3.15300 -94.37900 -8.82200 1.000 68.02395 232 SER C C 1
ATOM 7535 O O . SER C 1 232 ? -4.14800 -94.61300 -9.52800 1.000 66.43428 232 SER C O 1
ATOM 7538 N N . ASN C 1 233 ? -2.01100 -93.92100 -9.33700 1.000 61.26787 233 ASN C N 1
ATOM 7539 C CA . ASN C 1 233 ? -1.72600 -93.99600 -10.77100 1.000 63.06019 233 ASN C CA 1
ATOM 7540 C C . ASN C 1 233 ? -0.48900 -94.87800 -10.97000 1.000 64.78145 233 ASN C C 1
ATOM 7541 O O . ASN C 1 233 ? 0.58800 -94.41400 -11.35900 1.000 65.43679 233 ASN C O 1
ATOM 7546 N N . GLY C 1 234 ? -0.64700 -96.16600 -10.69700 1.000 60.56779 234 GLY C N 1
ATOM 7547 C CA . GLY C 1 234 ? 0.41800 -97.12700 -10.89900 1.000 50.59291 234 GLY C CA 1
ATOM 7548 C C . GLY C 1 234 ? 0.14200 -98.01200 -12.09300 1.000 49.28749 234 GLY C C 1
ATOM 7549 O O . GLY C 1 234 ? -0.07800 -97.50700 -13.19900 1.000 54.80131 234 GLY C O 1
ATOM 7550 N N . VAL C 1 235 ? 0.15300 -99.33200 -11.90600 1.000 48.42686 235 VAL C N 1
ATOM 7551 C CA . VAL C 1 235 ? -0.23100 -100.19000 -13.01600 1.000 48.64267 235 VAL C CA 1
ATOM 7552 C C . VAL C 1 235 ? -1.73800 -100.19300 -13.20800 1.000 47.81100 235 VAL C C 1
ATOM 7553 O O . VAL C 1 235 ? -2.22100 -100.60700 -14.26700 1.000 55.90407 235 VAL C O 1
ATOM 7557 N N . CYS C 1 236 ? -2.50000 -99.74300 -12.21700 1.000 47.04248 236 CYS C N 1
ATOM 7558 C CA . CYS C 1 236 ? -3.94700 -99.66800 -12.34500 1.000 47.48201 236 CYS C CA 1
ATOM 7559 C C . CYS C 1 236 ? -4.44100 -98.27100 -12.02300 1.000 48.32422 236 CYS C C 1
ATOM 7560 O O . CYS C 1 236 ? -3.77500 -97.47900 -11.35200 1.000 52.81423 236 CYS C O 1
ATOM 7563 N N . ASP C 1 237 ? -5.63400 -98.00000 -12.53500 1.000 52.60631 237 ASP C N 1
ATOM 7564 C CA . ASP C 1 237 ? -6.37600 -96.75500 -12.35000 1.000 46.97669 237 ASP C CA 1
ATOM 7565 C C . ASP C 1 237 ? -7.33000 -96.95600 -11.17200 1.000 49.72965 237 ASP C C 1
ATOM 7566 O O . ASP C 1 237 ? -8.48000 -97.37000 -11.34600 1.000 50.39815 237 ASP C O 1
ATOM 7571 N N . LYS C 1 238 ? -6.85100 -96.66100 -9.95800 1.000 44.44217 238 LYS C N 1
ATOM 7572 C CA . LYS C 1 238 ? -7.70500 -96.83100 -8.78200 1.000 49.85598 238 LYS C CA 1
ATOM 7573 C C . LYS C 1 238 ? -8.96400 -95.97500 -8.82100 1.000 52.24837 238 LYS C C 1
ATOM 7574 O O . LYS C 1 238 ? -10.05400 -96.51700 -8.57100 1.000 54.36178 238 LYS C O 1
ATOM 7580 N N . PRO C 1 239 ? -8.90700 -94.66900 -9.10600 1.000 47.18987 239 PRO C N 1
ATOM 7581 C CA . PRO C 1 239 ? -10.14900 -93.86900 -9.05900 1.000 45.25806 239 PRO C CA 1
ATOM 7582 C C . PRO C 1 239 ? -11.19100 -94.30300 -10.07400 1.000 45.27911 239 PRO C C 1
ATOM 7583 O O . PRO C 1 239 ? -12.36800 -94.41600 -9.73700 1.000 52.35891 239 PRO C O 1
ATOM 7587 N N . GLY C 1 240 ? -10.79400 -94.53500 -11.31800 1.000 53.18532 240 GLY C N 1
ATOM 7588 C CA . GLY C 1 240 ? -11.71200 -95.00900 -12.33000 1.000 43.86579 240 GLY C CA 1
ATOM 7589 C C . GLY C 1 240 ? -12.53300 -93.89800 -12.95300 1.000 43.99475 240 GLY C C 1
ATOM 7590 O O . GLY C 1 240 ? -12.54300 -92.75600 -12.50800 1.000 52.06414 240 GLY C O 1
ATOM 7591 N N . CYS C 1 241 ? -13.25100 -94.26000 -14.01200 1.000 47.90838 241 CYS C N 1
ATOM 7592 C CA . CYS C 1 241 ? -14.11100 -93.32800 -14.74800 1.000 47.63992 241 CYS C CA 1
ATOM 7593 C C . CYS C 1 241 ? -15.56400 -93.48500 -14.28400 1.000 55.31716 241 CYS C C 1
ATOM 7594 O O . CYS C 1 241 ? -16.39300 -94.11500 -14.93900 1.000 64.38667 241 CYS C O 1
ATOM 7597 N N . GLY C 1 242 ? -15.88100 -92.89600 -13.13200 1.000 45.08698 242 GLY C N 1
ATOM 7598 C CA . GLY C 1 242 ? -17.18300 -93.13400 -12.50200 1.000 44.22372 242 GLY C CA 1
ATOM 7599 C C . GLY C 1 242 ? -18.34300 -92.38200 -13.15100 1.000 51.57724 242 GLY C C 1
ATOM 7600 O O . GLY C 1 242 ? -18.27800 -91.16800 -13.36700 1.000 63.28654 242 GLY C O 1
ATOM 7601 N N . TYR C 1 243 ? -19.41800 -93.10900 -13.43600 1.000 44.91854 243 TYR C N 1
ATOM 7602 C CA . TYR C 1 243 ? -20.64100 -92.60200 -14.05600 1.000 50.42183 243 TYR C CA 1
ATOM 7603 C C . TYR C 1 243 ? -21.76200 -92.78800 -13.02900 1.000 51.69567 243 TYR C C 1
ATOM 7604 O O . TYR C 1 243 ? -22.23700 -93.90700 -12.79300 1.000 54.45653 243 TYR C O 1
ATOM 7613 N N . ASN C 1 244 ? -22.15900 -91.69000 -12.40300 1.000 45.80286 244 ASN C N 1
ATOM 7614 C CA . ASN C 1 244 ? -23.19600 -91.65400 -11.38200 1.000 46.07921 244 ASN C CA 1
ATOM 7615 C C . ASN C 1 244 ? -24.25700 -90.65800 -11.82700 1.000 49.31118 244 ASN C C 1
ATOM 7616 O O . ASN C 1 244 ? -23.93300 -89.47800 -12.06100 1.000 54.61707 244 ASN C O 1
ATOM 7621 N N . PRO C 1 245 ? -25.51400 -91.07800 -12.01600 1.000 51.60882 245 PRO C N 1
ATOM 7622 C CA . PRO C 1 245 ? -26.50300 -90.15000 -12.60300 1.000 48.31369 245 PRO C CA 1
ATOM 7623 C C . PRO C 1 245 ? -26.84400 -88.97800 -11.69500 1.000 50.15601 245 PRO C C 1
ATOM 7624 O O . PRO C 1 245 ? -27.15900 -87.89400 -12.19600 1.000 56.60942 245 PRO C O 1
ATOM 7628 N N . TYR C 1 246 ? -26.76200 -89.15200 -10.37500 1.000 54.11701 246 TYR C N 1
ATOM 7629 C CA . TYR C 1 246 ? -26.97300 -88.04400 -9.44300 1.000 50.37183 246 TYR C CA 1
ATOM 7630 C C . TYR C 1 246 ? -25.86900 -86.99800 -9.57700 1.000 50.38236 246 TYR C C 1
ATOM 7631 O O . TYR C 1 246 ? -26.14100 -85.79500 -9.65700 1.000 55.09871 246 TYR C O 1
ATOM 7640 N N . ALA C 1 247 ? -24.61000 -87.45000 -9.58000 1.000 56.76207 247 ALA C N 1
ATOM 7641 C CA . ALA C 1 247 ? -23.46400 -86.55400 -9.67800 1.000 53.74065 247 ALA C CA 1
ATOM 7642 C C . ALA C 1 247 ? -23.44100 -85.80400 -10.99800 1.000 53.05899 247 ALA C C 1
ATOM 7643 O O . ALA C 1 247 ? -22.97700 -84.65900 -11.05600 1.000 57.69376 247 ALA C O 1
ATOM 7645 N N . LEU C 1 248 ? -23.93000 -86.42800 -12.06700 1.000 52.53525 248 LEU C N 1
ATOM 7646 C CA . LEU C 1 248 ? -23.88600 -85.83200 -13.39200 1.000 49.50594 248 LEU C CA 1
ATOM 7647 C C . LEU C 1 248 ? -25.09100 -84.95000 -13.66700 1.000 52.84581 248 LEU C C 1
ATOM 7648 O O . LEU C 1 248 ? -25.27900 -84.51700 -14.81200 1.000 53.38535 248 LEU C O 1
ATOM 7653 N N . GLY C 1 249 ? -25.91100 -84.69600 -12.65000 1.000 51.34826 249 GLY C N 1
ATOM 7654 C CA . GLY C 1 249 ? -26.83100 -83.58200 -12.63900 1.000 52.25890 249 GLY C CA 1
ATOM 7655 C C . GLY C 1 249 ? -28.32100 -83.87300 -12.69200 1.000 51.85095 249 GLY C C 1
ATOM 7656 O O . GLY C 1 249 ? -29.08600 -82.97700 -13.03100 1.000 69.83995 249 GLY C O 1
ATOM 7657 N N . ASP C 1 250 ? -28.75400 -85.08100 -12.38100 1.000 55.25926 250 ASP C N 1
ATOM 7658 C CA . ASP C 1 250 ? -30.17700 -85.37000 -12.27000 1.000 52.39576 250 ASP C CA 1
ATOM 7659 C C . ASP C 1 250 ? -30.36900 -86.02300 -10.91300 1.000 61.05732 250 ASP C C 1
ATOM 7660 O O . ASP C 1 250 ? -30.19000 -87.23900 -10.77400 1.000 57.43847 250 ASP C O 1
ATOM 7665 N N . HIS C 1 251 ? -30.72900 -85.21000 -9.91900 1.000 58.82284 251 HIS C N 1
ATOM 7666 C CA . HIS C 1 251 ? -30.96000 -85.71200 -8.57300 1.000 55.51455 251 HIS C CA 1
ATOM 7667 C C . HIS C 1 251 ? -32.29300 -86.43300 -8.42600 1.000 61.56001 251 HIS C C 1
ATOM 7668 O O . HIS C 1 251 ? -32.68700 -86.75700 -7.30300 1.000 65.46048 251 HIS C O 1
ATOM 7675 N N . ASN C 1 252 ? -32.99700 -86.70100 -9.52200 1.000 57.91221 252 ASN C N 1
ATOM 7676 C CA . ASN C 1 252 ? -34.32100 -87.30000 -9.43900 1.000 55.80669 252 ASN C CA 1
ATOM 7677 C C . ASN C 1 252 ? -34.45800 -88.48900 -10.37800 1.000 56.47256 252 ASN C C 1
ATOM 7678 O O . ASN C 1 252 ? -35.57400 -88.94000 -10.64900 1.000 57.81746 252 ASN C O 1
ATOM 7683 N N . TYR C 1 253 ? -33.33500 -89.00700 -10.86600 1.000 55.74616 253 TYR C N 1
ATOM 7684 C CA . TYR C 1 253 ? -33.34600 -90.12300 -11.79100 1.000 53.34587 253 TYR C CA 1
ATOM 7685 C C . TYR C 1 253 ? -33.37700 -91.46200 -11.06100 1.000 61.27577 253 TYR C C 1
ATOM 7686 O O . TYR C 1 253 ? -34.19000 -92.33300 -11.39200 1.000 63.38128 253 TYR C O 1
ATOM 7695 N N . TYR C 1 254 ? -32.51700 -91.64400 -10.05600 1.000 52.06940 254 TYR C N 1
ATOM 7696 C CA . TYR C 1 254 ? -32.46700 -92.91000 -9.34000 1.000 52.02203 254 TYR C CA 1
ATOM 7697 C C . TYR C 1 254 ? -32.46400 -92.72100 -7.83100 1.000 54.09070 254 TYR C C 1
ATOM 7698 O O . TYR C 1 254 ? -31.69200 -91.92700 -7.28500 1.000 55.37769 254 TYR C O 1
ATOM 7707 N N . GLY C 1 255 ? -33.33500 -93.49000 -7.17300 1.000 53.15374 255 GLY C N 1
ATOM 7708 C CA . GLY C 1 255 ? -33.60700 -93.36900 -5.76400 1.000 56.56468 255 GLY C CA 1
ATOM 7709 C C . GLY C 1 255 ? -35.03100 -93.79400 -5.44800 1.000 63.75764 255 GLY C C 1
ATOM 7710 O O . GLY C 1 255 ? -35.77400 -94.26500 -6.31700 1.000 64.60248 255 GLY C O 1
ATOM 7711 N N . PRO C 1 256 ? -35.43500 -93.63800 -4.18700 1.000 63.37339 256 PRO C N 1
ATOM 7712 C CA . PRO C 1 256 ? -36.79100 -94.04400 -3.78200 1.000 60.48883 256 PRO C CA 1
ATOM 7713 C C . PRO C 1 256 ? -37.85100 -93.17800 -4.45000 1.000 66.01581 256 PRO C C 1
ATOM 7714 O O . PRO C 1 256 ? -37.82400 -91.95300 -4.34500 1.000 71.63490 256 PRO C O 1
ATOM 7718 N N . GLY C 1 257 ? -38.80100 -93.82100 -5.12600 1.000 59.93087 257 GLY C N 1
ATOM 7719 C CA . GLY C 1 257 ? -39.84100 -93.08300 -5.80900 1.000 59.48871 257 GLY C CA 1
ATOM 7720 C C . GLY C 1 257 ? -39.39700 -92.29900 -7.02600 1.000 69.22146 257 GLY C C 1
ATOM 7721 O O . GLY C 1 257 ? -40.23000 -91.62200 -7.63800 1.000 78.93052 257 GLY C O 1
ATOM 7722 N N . LYS C 1 258 ? -38.12600 -92.38300 -7.41100 1.000 65.18413 258 LYS C N 1
ATOM 7723 C CA . LYS C 1 258 ? -37.58500 -91.63400 -8.53800 1.000 58.76231 258 LYS C CA 1
ATOM 7724 C C . LYS C 1 258 ? -37.93300 -92.33900 -9.85100 1.000 57.28845 258 LYS C C 1
ATOM 7725 O O . LYS C 1 258 ? -38.70700 -93.30200 -9.88200 1.000 57.98590 258 LYS C O 1
ATOM 7731 N N . THR C 1 259 ? -37.34600 -91.86200 -10.95800 1.000 57.95169 259 THR C N 1
ATOM 7732 C CA . THR C 1 259 ? -37.59700 -92.46400 -12.27100 1.000 59.49134 259 THR C CA 1
ATOM 7733 C C . THR C 1 259 ? -37.26500 -93.95200 -12.27100 1.000 60.56252 259 THR C C 1
ATOM 7734 O O . THR C 1 259 ? -38.06900 -94.77800 -12.70900 1.000 68.59243 259 THR C O 1
ATOM 7738 N N . VAL C 1 260 ? -36.06600 -94.30700 -11.81300 1.000 62.79963 260 VAL C N 1
ATOM 7739 C CA . VAL C 1 260 ? -35.74200 -95.68000 -11.44500 1.000 62.49434 260 VAL C CA 1
ATOM 7740 C C . VAL C 1 260 ? -36.06500 -95.78900 -9.95500 1.000 61.91532 260 VAL C C 1
ATOM 7741 O O . VAL C 1 260 ? -35.33300 -95.27200 -9.10500 1.000 60.20459 260 VAL C O 1
ATOM 7745 N N . ASP C 1 261 ? -37.18700 -96.43300 -9.63400 1.000 62.15482 261 ASP C N 1
ATOM 7746 C CA . ASP C 1 261 ? -37.67800 -96.50500 -8.25800 1.000 58.42016 261 ASP C CA 1
ATOM 7747 C C . ASP C 1 261 ? -36.97600 -97.63400 -7.51100 1.000 61.97848 261 ASP C C 1
ATOM 7748 O O . ASP C 1 261 ? -37.25900 -98.81300 -7.74800 1.000 63.83397 261 ASP C O 1
ATOM 7753 N N . THR C 1 262 ? -36.08900 -97.27800 -6.57800 1.000 63.64184 262 THR C N 1
ATOM 7754 C CA . THR C 1 262 ? -35.28700 -98.27100 -5.87600 1.000 54.01174 262 THR C CA 1
ATOM 7755 C C . THR C 1 262 ? -36.05100 -98.98900 -4.78400 1.000 59.40975 262 THR C C 1
ATOM 7756 O O . THR C 1 262 ? -35.54600 -99.98200 -4.24600 1.000 65.44469 262 THR C O 1
ATOM 7760 N N . SER C 1 263 ? -37.23900 -98.51900 -4.43400 1.000 60.47567 263 SER C N 1
ATOM 7761 C CA . SER C 1 263 ? -38.03800 -99.27600 -3.48000 1.000 60.55463 263 SER C CA 1
ATOM 7762 C C . SER C 1 263 ? -38.60700 -100.55700 -4.06900 1.000 60.81255 263 SER C C 1
ATOM 7763 O O . SER C 1 263 ? -39.25700 -101.30700 -3.33700 1.000 65.24466 263 SER C O 1
ATOM 7766 N N . ARG C 1 264 ? -38.40500 -100.81500 -5.35600 1.000 59.64663 264 ARG C N 1
ATOM 7767 C CA . ARG C 1 264 ? -38.93900 -101.98600 -6.03200 1.000 62.49170 264 ARG C CA 1
ATOM 7768 C C . ARG C 1 264 ? -37.83800 -102.57700 -6.90000 1.000 66.42112 264 ARG C C 1
ATOM 7769 O O . ARG C 1 264 ? -36.86800 -101.88700 -7.23800 1.000 66.02634 264 ARG C O 1
ATOM 7777 N N . PRO C 1 265 ? -37.95200 -103.85200 -7.27500 1.000 65.72893 265 PRO C N 1
ATOM 7778 C CA . PRO C 1 265 ? -36.94700 -104.44400 -8.16500 1.000 65.06570 265 PRO C CA 1
ATOM 7779 C C . PRO C 1 265 ? -36.93900 -103.76200 -9.52700 1.000 63.92872 265 PRO C C 1
ATOM 7780 O O . PRO C 1 265 ? -37.89100 -103.08900 -9.91900 1.000 64.43404 265 PRO C O 1
ATOM 7784 N N . PHE C 1 266 ? -35.83600 -103.93300 -10.25300 1.000 57.60691 266 PHE C N 1
ATOM 7785 C CA . PHE C 1 266 ? -35.75200 -103.39500 -11.60900 1.000 56.48835 266 PHE C CA 1
ATOM 7786 C C . PHE C 1 266 ? -34.60300 -104.08200 -12.33800 1.000 56.11462 266 PHE C C 1
ATOM 7787 O O . PHE C 1 266 ? -33.74300 -104.72000 -11.72900 1.000 53.79066 266 PHE C O 1
ATOM 7795 N N . THR C 1 267 ? -34.58400 -103.92500 -13.65200 1.000 57.12790 267 THR C N 1
ATOM 7796 C CA . THR C 1 267 ? -33.54800 -104.51000 -14.48700 1.000 61.55738 267 THR C CA 1
ATOM 7797 C C . THR C 1 267 ? -32.49600 -103.46100 -14.83100 1.000 59.57820 267 THR C C 1
ATOM 7798 O O . THR C 1 267 ? -32.83200 -102.32500 -15.18100 1.000 61.70477 267 THR C O 1
ATOM 7802 N N . VAL C 1 268 ? -31.22600 -103.86400 -14.74200 1.000 54.14070 268 VAL C N 1
ATOM 7803 C CA . VAL C 1 268 ? -30.07100 -103.05400 -15.10900 1.000 56.81997 268 VAL C CA 1
ATOM 7804 C C . VAL C 1 268 ? -29.44800 -103.67600 -16.35200 1.000 51.47196 268 VAL C C 1
ATOM 7805 O O . VAL C 1 268 ? -29.02000 -104.83800 -16.31900 1.000 54.96185 268 VAL C O 1
ATOM 7809 N N . VAL C 1 269 ? -29.38700 -102.89800 -17.43700 1.000 55.53824 269 VAL C N 1
ATOM 7810 C CA . VAL C 1 269 ? -28.84600 -103.31100 -18.72900 1.000 56.49625 269 VAL C CA 1
ATOM 7811 C C . VAL C 1 269 ? -27.57400 -102.51500 -18.98200 1.000 54.61181 269 VAL C C 1
ATOM 7812 O O . VAL C 1 269 ? -27.58700 -101.28000 -18.89400 1.000 61.08364 269 VAL C O 1
ATOM 7816 N N . THR C 1 270 ? -26.48300 -103.20800 -19.31500 1.000 50.85873 270 THR C N 1
ATOM 7817 C CA . THR C 1 270 ? -25.23800 -102.53800 -19.67100 1.000 50.22444 270 THR C CA 1
ATOM 7818 C C . THR C 1 270 ? -24.74100 -103.06900 -21.01000 1.000 55.93039 270 THR C C 1
ATOM 7819 O O . THR C 1 270 ? -24.62100 -104.28200 -21.20700 1.000 62.09166 270 THR C O 1
ATOM 7823 N N . GLN C 1 271 ? -24.45500 -102.15800 -21.92700 1.000 54.04595 271 GLN C N 1
ATOM 7824 C CA . GLN C 1 271 ? -24.10000 -102.49300 -23.29600 1.000 53.89067 271 GLN C CA 1
ATOM 7825 C C . GLN C 1 271 ? -22.68700 -102.00500 -23.56500 1.000 55.48297 271 GLN C C 1
ATOM 7826 O O . GLN C 1 271 ? -22.40100 -100.81500 -23.38500 1.000 59.09656 271 GLN C O 1
ATOM 7832 N N . PHE C 1 272 ? -21.80400 -102.91300 -23.98700 1.000 55.42243 272 PHE C N 1
ATOM 7833 C CA . PHE C 1 272 ? -20.42400 -102.52600 -24.26400 1.000 55.15135 272 PHE C CA 1
ATOM 7834 C C . PHE C 1 272 ? -20.28500 -102.44700 -25.77800 1.000 55.58298 272 PHE C C 1
ATOM 7835 O O . PHE C 1 272 ? -19.99200 -103.43500 -26.44700 1.000 60.46778 272 PHE C O 1
ATOM 7843 N N . LEU C 1 273 ? -20.50200 -101.24200 -26.31300 1.000 56.54099 273 LEU C N 1
ATOM 7844 C CA . LEU C 1 273 ? -20.66200 -101.00700 -27.74200 1.000 53.78013 273 LEU C CA 1
ATOM 7845 C C . LEU C 1 273 ? -19.33200 -100.68400 -28.40500 1.000 56.48309 273 LEU C C 1
ATOM 7846 O O . LEU C 1 273 ? -18.54300 -99.86700 -27.90000 1.000 62.89965 273 LEU C O 1
ATOM 7851 N N . THR C 1 274 ? -19.12100 -101.29300 -29.57000 1.000 66.27110 274 THR C N 1
ATOM 7852 C CA . THR C 1 274 ? -17.89500 -101.18200 -30.34000 1.000 63.15757 274 THR C CA 1
ATOM 7853 C C . THR C 1 274 ? -18.11800 -100.37900 -31.61400 1.000 63.16810 274 THR C C 1
ATOM 7854 O O . THR C 1 274 ? -19.24600 -100.20600 -32.08900 1.000 68.26871 274 THR C O 1
ATOM 7858 N N . ASN C 1 275 ? -17.00000 -99.91100 -32.17000 1.000 65.88685 275 ASN C N 1
ATOM 7859 C CA . ASN C 1 275 ? -17.04400 -98.97200 -33.28600 1.000 69.62414 275 ASN C CA 1
ATOM 7860 C C . ASN C 1 275 ? -17.70700 -99.58200 -34.51600 1.000 76.43022 275 ASN C C 1
ATOM 7861 O O . ASN C 1 275 ? -18.43100 -98.88900 -35.24200 1.000 77.20136 275 ASN C O 1
ATOM 7866 N N . ASP C 1 276 ? -17.48500 -100.87600 -34.75900 1.000 75.30640 276 ASP C N 1
ATOM 7867 C CA . ASP C 1 276 ? -18.00700 -101.55000 -35.94200 1.000 72.23234 276 ASP C CA 1
ATOM 7868 C C . ASP C 1 276 ? -19.09500 -102.56700 -35.61600 1.000 76.80131 276 ASP C C 1
ATOM 7869 O O . ASP C 1 276 ? -19.49000 -103.33900 -36.49600 1.000 76.18808 276 ASP C O 1
ATOM 7874 N N . ASN C 1 277 ? -19.56500 -102.60200 -34.37000 1.000 78.75418 277 ASN C N 1
ATOM 7875 C CA . ASN C 1 277 ? -20.62300 -103.51700 -33.93200 1.000 77.79880 277 ASN C CA 1
ATOM 7876 C C . ASN C 1 277 ? -20.26500 -104.98200 -34.11700 1.000 73.37722 277 ASN C C 1
ATOM 7877 O O . ASN C 1 277 ? -21.14300 -105.82200 -34.29600 1.000 81.39134 277 ASN C O 1
ATOM 7882 N N . THR C 1 278 ? -18.98500 -105.30900 -34.03700 1.000 77.45666 278 THR C N 1
ATOM 7883 C CA . THR C 1 278 ? -18.54500 -106.68700 -33.89300 1.000 74.50104 278 THR C CA 1
ATOM 7884 C C . THR C 1 278 ? -18.05900 -106.90500 -32.46700 1.000 77.01187 278 THR C C 1
ATOM 7885 O O . THR C 1 278 ? -17.79600 -105.95500 -31.72200 1.000 78.23833 278 THR C O 1
ATOM 7889 N N . THR C 1 279 ? -17.95500 -108.17100 -32.08300 1.000 75.53800 279 THR C N 1
ATOM 7890 C CA . THR C 1 279 ? -17.36100 -108.52600 -30.80300 1.000 71.34276 279 THR C CA 1
ATOM 7891 C C . THR C 1 279 ? -15.83800 -108.48100 -30.84000 1.000 70.67690 279 THR C C 1
ATOM 7892 O O . THR C 1 279 ? -15.18100 -108.92700 -29.89100 1.000 73.04823 279 THR C O 1
ATOM 7896 N N . THR C 1 280 ? -15.27500 -107.96200 -31.92700 1.000 71.26907 280 THR C N 1
ATOM 7897 C CA . THR C 1 280 ? -13.84100 -107.82000 -32.09800 1.000 72.42447 280 THR C CA 1
ATOM 7898 C C . THR C 1 280 ? -13.44800 -106.39200 -32.43800 1.000 68.81351 280 THR C C 1
ATOM 7899 O O . THR C 1 280 ? -12.26500 -106.13300 -32.70200 1.000 67.22385 280 THR C O 1
ATOM 7903 N N . GLY C 1 281 ? -14.40300 -105.47000 -32.45200 1.000 67.70549 281 GLY C N 1
ATOM 7904 C CA . GLY C 1 281 ? -14.11900 -104.06900 -32.64400 1.000 66.40007 281 GLY C CA 1
ATOM 7905 C C . GLY C 1 281 ? -13.52900 -103.42700 -31.40300 1.000 69.36358 281 GLY C C 1
ATOM 7906 O O . GLY C 1 281 ? -13.17600 -104.08000 -30.41500 1.000 71.46646 281 GLY C O 1
ATOM 7907 N N . THR C 1 282 ? -13.40900 -102.10600 -31.47800 1.000 64.06558 282 THR C N 1
ATOM 7908 C CA . THR C 1 282 ? -12.90100 -101.31500 -30.37200 1.000 59.03339 282 THR C CA 1
ATOM 7909 C C . THR C 1 282 ? -14.07100 -100.83600 -29.53300 1.000 60.87309 282 THR C C 1
ATOM 7910 O O . THR C 1 282 ? -15.00300 -100.22700 -30.06200 1.000 66.02897 282 THR C O 1
ATOM 7914 N N . LEU C 1 283 ? -14.03100 -101.12500 -28.23700 1.000 61.37052 283 LEU C N 1
ATOM 7915 C CA . LEU C 1 283 ? -15.01400 -100.56400 -27.31700 1.000 60.40198 283 LEU C CA 1
ATOM 7916 C C . LEU C 1 283 ? -14.96600 -99.04600 -27.36600 1.000 60.81782 283 LEU C C 1
ATOM 7917 O O . LEU C 1 283 ? -13.93900 -98.44100 -27.05200 1.000 64.39193 283 LEU C O 1
ATOM 7922 N N . THR C 1 284 ? -16.06100 -98.42600 -27.78800 1.000 61.72582 284 THR C N 1
ATOM 7923 C CA . THR C 1 284 ? -16.12000 -96.97300 -27.86700 1.000 57.55164 284 THR C CA 1
ATOM 7924 C C . THR C 1 284 ? -17.20800 -96.36100 -27.00600 1.000 59.08866 284 THR C C 1
ATOM 7925 O O . THR C 1 284 ? -17.19800 -95.14100 -26.80900 1.000 67.48178 284 THR C O 1
ATOM 7929 N N . GLU C 1 285 ? -18.13900 -97.15100 -26.48600 1.000 58.11223 285 GLU C N 1
ATOM 7930 C CA . GLU C 1 285 ? -19.14700 -96.54000 -25.63700 1.000 54.11701 285 GLU C CA 1
ATOM 7931 C C . GLU C 1 285 ? -19.69300 -97.59700 -24.68700 1.000 58.10434 285 GLU C C 1
ATOM 7932 O O . GLU C 1 285 ? -19.79600 -98.76800 -25.05800 1.000 61.21523 285 GLU C O 1
ATOM 7938 N N . ILE C 1 286 ? -20.00500 -97.19300 -23.45700 1.000 53.20901 286 ILE C N 1
ATOM 7939 C CA . ILE C 1 286 ? -20.68600 -98.05800 -22.49800 1.000 49.29012 286 ILE C CA 1
ATOM 7940 C C . ILE C 1 286 ? -22.01100 -97.39300 -22.16800 1.000 50.61133 286 ILE C C 1
ATOM 7941 O O . ILE C 1 286 ? -22.03300 -96.27600 -21.63700 1.000 55.32242 286 ILE C O 1
ATOM 7946 N N . ARG C 1 287 ? -23.11100 -98.07500 -22.46200 1.000 53.20901 287 ARG C N 1
ATOM 7947 C CA . ARG C 1 287 ? -24.42500 -97.46500 -22.31600 1.000 57.34372 287 ARG C CA 1
ATOM 7948 C C . ARG C 1 287 ? -25.23200 -98.22200 -21.26800 1.000 56.94104 287 ARG C C 1
ATOM 7949 O O . ARG C 1 287 ? -25.10000 -99.44200 -21.13000 1.000 57.65428 287 ARG C O 1
ATOM 7957 N N . ARG C 1 288 ? -26.04200 -97.48200 -20.50900 1.000 58.25172 288 ARG C N 1
ATOM 7958 C CA . ARG C 1 288 ? -26.83200 -98.01100 -19.40200 1.000 55.00396 288 ARG C CA 1
ATOM 7959 C C . ARG C 1 288 ? -28.31900 -97.79900 -19.66000 1.000 55.44086 288 ARG C C 1
ATOM 7960 O O . ARG C 1 288 ? -28.73700 -96.70600 -20.05100 1.000 60.33881 288 ARG C O 1
ATOM 7968 N N . LEU C 1 289 ? -29.11100 -98.84400 -19.44400 1.000 56.94104 289 LEU C N 1
ATOM 7969 C CA . LEU C 1 289 ? -30.56200 -98.76000 -19.52800 1.000 56.97262 289 LEU C CA 1
ATOM 7970 C C . LEU C 1 289 ? -31.16400 -99.43100 -18.30700 1.000 59.14920 289 LEU C C 1
ATOM 7971 O O . LEU C 1 289 ? -30.58500 -100.36100 -17.74400 1.000 66.18162 289 LEU C O 1
ATOM 7976 N N . TYR C 1 290 ? -32.33800 -98.97300 -17.90300 1.000 53.43009 290 TYR C N 1
ATOM 7977 C CA . TYR C 1 290 ? -33.07800 -99.65500 -16.85700 1.000 53.69328 290 TYR C CA 1
ATOM 7978 C C . TYR C 1 290 ? -34.37700 -100.16500 -17.45700 1.000 57.38056 290 TYR C C 1
ATOM 7979 O O . TYR C 1 290 ? -34.82400 -99.69500 -18.50300 1.000 59.52819 290 TYR C O 1
ATOM 7988 N N . VAL C 1 291 ? -34.95600 -101.17500 -16.82700 1.000 56.24885 291 VAL C N 1
ATOM 7989 C CA . VAL C 1 291 ? -36.29400 -101.61900 -17.19500 1.000 58.77810 291 VAL C CA 1
ATOM 7990 C C . VAL C 1 291 ? -37.08600 -101.77200 -15.90900 1.000 58.76231 291 VAL C C 1
ATOM 7991 O O . VAL C 1 291 ? -36.67400 -102.51300 -15.00700 1.000 56.86998 291 VAL C O 1
ATOM 7995 N N . GLN C 1 292 ? -38.19600 -101.05100 -15.80800 1.000 60.52041 292 GLN C N 1
ATOM 7996 C CA . GLN C 1 292 ? -39.06400 -101.18800 -14.65000 1.000 59.10182 292 GLN C CA 1
ATOM 7997 C C . GLN C 1 292 ? -40.48300 -100.97200 -15.13000 1.000 65.64734 292 GLN C C 1
ATOM 7998 O O . GLN C 1 292 ? -40.72500 -100.12900 -16.00300 1.000 61.33367 292 GLN C O 1
ATOM 8004 N N . ASP C 1 293 ? -41.41200 -101.75200 -14.58300 1.000 73.95624 293 ASP C N 1
ATOM 8005 C CA . ASP C 1 293 ? -42.82000 -101.64400 -14.95900 1.000 69.41095 293 ASP C CA 1
ATOM 8006 C C . ASP C 1 293 ? -42.99000 -101.85500 -16.46200 1.000 70.12946 293 ASP C C 1
ATOM 8007 O O . ASP C 1 293 ? -43.75400 -101.14700 -17.12300 1.000 77.64615 293 ASP C O 1
ATOM 8012 N N . GLY C 1 294 ? -42.23300 -102.80400 -17.01600 1.000 69.51623 294 GLY C N 1
ATOM 8013 C CA . GLY C 1 294 ? -42.28300 -103.09600 -18.43900 1.000 69.09513 294 GLY C CA 1
ATOM 8014 C C . GLY C 1 294 ? -41.91900 -101.93100 -19.34000 1.000 77.46718 294 GLY C C 1
ATOM 8015 O O . GLY C 1 294 ? -42.18700 -101.97100 -20.54700 1.000 82.74150 294 GLY C O 1
ATOM 8016 N N . ASN C 1 295 ? -41.30800 -100.88900 -18.77100 1.000 76.83553 295 ASN C N 1
ATOM 8017 C CA . ASN C 1 295 ? -40.91500 -99.69500 -19.50900 1.000 76.09070 295 ASN C CA 1
ATOM 8018 C C . ASN C 1 295 ? -39.39800 -99.58000 -19.49100 1.000 76.53286 295 ASN C C 1
ATOM 8019 O O . ASN C 1 295 ? -38.76500 -99.75700 -18.43900 1.000 80.14382 295 ASN C O 1
ATOM 8024 N N . VAL C 1 296 ? -38.82500 -99.30500 -20.65700 1.000 69.83995 296 VAL C N 1
ATOM 8025 C CA . VAL C 1 296 ? -37.38700 -99.14700 -20.80900 1.000 65.86053 296 VAL C CA 1
ATOM 8026 C C . VAL C 1 296 ? -37.04700 -97.68900 -20.54500 1.000 64.05768 296 VAL C C 1
ATOM 8027 O O . VAL C 1 296 ? -37.61700 -96.78800 -21.16500 1.000 69.69783 296 VAL C O 1
ATOM 8031 N N . ILE C 1 297 ? -36.12800 -97.46400 -19.61500 1.000 58.68335 297 ILE C N 1
ATOM 8032 C CA . ILE C 1 297 ? -35.73900 -96.14700 -19.13100 1.000 60.95731 297 ILE C CA 1
ATOM 8033 C C . ILE C 1 297 ? -34.32100 -95.88600 -19.60900 1.000 58.90180 297 ILE C C 1
ATOM 8034 O O . ILE C 1 297 ? -33.38800 -96.60100 -19.22000 1.000 59.83086 297 ILE C O 1
ATOM 8039 N N . GLY C 1 298 ? -34.15100 -94.87300 -20.44500 1.000 58.84127 298 GLY C N 1
ATOM 8040 C CA . GLY C 1 298 ? -32.84000 -94.53800 -20.94700 1.000 55.25926 298 GLY C CA 1
ATOM 8041 C C . GLY C 1 298 ? -32.14400 -93.48600 -20.10300 1.000 59.73085 298 GLY C C 1
ATOM 8042 O O . GLY C 1 298 ? -32.65600 -93.04400 -19.06700 1.000 61.89426 298 GLY C O 1
ATOM 8043 N N . PRO C 1 299 ? -30.95300 -93.07200 -20.54100 1.000 59.58083 299 PRO C N 1
ATOM 8044 C CA . PRO C 1 299 ? -30.19800 -92.04100 -19.81300 1.000 58.03591 299 PRO C CA 1
ATOM 8045 C C . PRO C 1 299 ? -31.02900 -90.78500 -19.59600 1.000 61.08627 299 PRO C C 1
ATOM 8046 O O . PRO C 1 299 ? -31.85800 -90.41200 -20.43000 1.000 62.81543 299 PRO C O 1
ATOM 8050 N N . SER C 1 300 ? -30.80000 -90.13700 -18.46000 1.000 58.26225 300 SER C N 1
ATOM 8051 C CA . SER C 1 300 ? -31.48900 -88.88600 -18.17300 1.000 58.11223 300 SER C CA 1
ATOM 8052 C C . SER C 1 300 ? -31.02600 -87.78800 -19.13100 1.000 59.66242 300 SER C C 1
ATOM 8053 O O . SER C 1 300 ? -29.81700 -87.57300 -19.29200 1.000 55.74353 300 SER C O 1
ATOM 8056 N N . PRO C 1 301 ? -31.94300 -87.08700 -19.79600 1.000 62.36800 301 PRO C N 1
ATOM 8057 C CA . PRO C 1 301 ? -31.52300 -85.91500 -20.57800 1.000 59.75453 301 PRO C CA 1
ATOM 8058 C C . PRO C 1 301 ? -30.99800 -84.77800 -19.72200 1.000 59.82296 301 PRO C C 1
ATOM 8059 O O . PRO C 1 301 ? -30.31100 -83.89600 -20.24700 1.000 61.02574 301 PRO C O 1
ATOM 8063 N N . SER C 1 302 ? -31.25700 -84.78800 -18.41800 1.000 58.43069 302 SER C N 1
ATOM 8064 C CA . SER C 1 302 ? -30.70400 -83.77400 -17.53300 1.000 55.46718 302 SER C CA 1
ATOM 8065 C C . SER C 1 302 ? -29.25800 -84.04400 -17.13800 1.000 58.34384 302 SER C C 1
ATOM 8066 O O . SER C 1 302 ? -28.61500 -83.14200 -16.59300 1.000 58.85706 302 SER C O 1
ATOM 8069 N N . ASP C 1 303 ? -28.74800 -85.25600 -17.36700 1.000 54.50390 303 ASP C N 1
ATOM 8070 C CA . ASP C 1 303 ? -27.34100 -85.54900 -17.12900 1.000 51.50881 303 ASP C CA 1
ATOM 8071 C C . ASP C 1 303 ? -26.45500 -84.89200 -18.17900 1.000 55.29084 303 ASP C C 1
ATOM 8072 O O . ASP C 1 303 ? -26.85800 -84.69400 -19.32900 1.000 60.58884 303 ASP C O 1
ATOM 8077 N N . SER C 1 304 ? -25.23400 -84.54200 -17.76600 1.000 50.90610 304 SER C N 1
ATOM 8078 C CA . SER C 1 304 ? -24.32200 -83.84000 -18.66600 1.000 51.09297 304 SER C CA 1
ATOM 8079 C C . SER C 1 304 ? -23.93200 -84.69200 -19.86200 1.000 54.47495 304 SER C C 1
ATOM 8080 O O . SER C 1 304 ? -23.66000 -84.15500 -20.93600 1.000 58.56755 304 SER C O 1
ATOM 8083 N N . VAL C 1 305 ? -23.86400 -86.01200 -19.69600 1.000 56.85945 305 VAL C N 1
ATOM 8084 C CA . VAL C 1 305 ? -23.60700 -86.93100 -20.79600 1.000 50.56133 305 VAL C CA 1
ATOM 8085 C C . VAL C 1 305 ? -24.58500 -88.09000 -20.67100 1.000 54.50917 305 VAL C C 1
ATOM 8086 O O . VAL C 1 305 ? -25.16200 -88.33400 -19.61000 1.000 66.34480 305 VAL C O 1
ATOM 8090 N N . SER C 1 306 ? -24.77400 -88.80900 -21.77300 1.000 54.11438 306 SER C N 1
ATOM 8091 C CA . SER C 1 306 ? -25.74100 -89.90000 -21.81400 1.000 52.38786 306 SER C CA 1
ATOM 8092 C C . SER C 1 306 ? -25.10000 -91.27500 -21.77600 1.000 53.26691 306 SER C C 1
ATOM 8093 O O . SER C 1 306 ? -25.82300 -92.26700 -21.78300 1.000 64.04452 306 SER C O 1
ATOM 8096 N N . SER C 1 307 ? -23.77400 -91.36500 -21.74100 1.000 51.16666 307 SER C N 1
ATOM 8097 C CA . SER C 1 307 ? -23.09700 -92.65300 -21.70000 1.000 50.95611 307 SER C CA 1
ATOM 8098 C C . SER C 1 307 ? -21.63100 -92.40600 -21.38400 1.000 54.29335 307 SER C C 1
ATOM 8099 O O . SER C 1 307 ? -21.17000 -91.26400 -21.35000 1.000 58.11749 307 SER C O 1
ATOM 8102 N N . ILE C 1 308 ? -20.90000 -93.49600 -21.17800 1.000 50.69029 308 ILE C N 1
ATOM 8103 C CA . ILE C 1 308 ? -19.46000 -93.44500 -20.94100 1.000 48.77690 308 ILE C CA 1
ATOM 8104 C C . ILE C 1 308 ? -18.72000 -93.54700 -22.26800 1.000 52.06414 308 ILE C C 1
ATOM 8105 O O . ILE C 1 308 ? -18.87500 -94.53300 -22.99800 1.000 60.10721 308 ILE C O 1
ATOM 8110 N N . THR C 1 309 ? -17.90100 -92.53800 -22.56700 1.000 51.32984 309 THR C N 1
ATOM 8111 C CA . THR C 1 309 ? -16.97000 -92.51400 -23.69300 1.000 52.28522 309 THR C CA 1
ATOM 8112 C C . THR C 1 309 ? -15.59700 -92.08200 -23.18200 1.000 53.91699 309 THR C C 1
ATOM 8113 O O . THR C 1 309 ? -15.45800 -91.64800 -22.03700 1.000 56.90156 309 THR C O 1
ATOM 8117 N N . ASP C 1 310 ? -14.55700 -92.22600 -24.01700 1.000 56.74365 310 ASP C N 1
ATOM 8118 C CA . ASP C 1 310 ? -13.22700 -91.78200 -23.59000 1.000 59.15446 310 ASP C CA 1
ATOM 8119 C C . ASP C 1 310 ? -13.24100 -90.30400 -23.25400 1.000 60.82045 310 ASP C C 1
ATOM 8120 O O . ASP C 1 310 ? -12.64000 -89.86900 -22.25700 1.000 64.89725 310 ASP C O 1
ATOM 8125 N N . SER C 1 311 ? -13.95400 -89.53100 -24.07600 1.000 62.10745 311 SER C N 1
ATOM 8126 C CA . SER C 1 311 ? -14.09700 -88.09300 -23.90300 1.000 51.13245 311 SER C CA 1
ATOM 8127 C C . SER C 1 311 ? -14.56200 -87.72100 -22.49400 1.000 60.33881 311 SER C C 1
ATOM 8128 O O . SER C 1 311 ? -13.99500 -86.81500 -21.86800 1.000 57.54901 311 SER C O 1
ATOM 8131 N N . PHE C 1 312 ? -15.59800 -88.40300 -21.96500 1.000 54.05122 312 PHE C N 1
ATOM 8132 C CA . PHE C 1 312 ? -16.01900 -88.01900 -20.61900 1.000 57.07790 312 PHE C CA 1
ATOM 8133 C C . PHE C 1 312 ? -15.15000 -88.61000 -19.51600 1.000 61.92058 312 PHE C C 1
ATOM 8134 O O . PHE C 1 312 ? -14.93800 -87.94500 -18.47100 1.000 62.00217 312 PHE C O 1
ATOM 8142 N N . CYS C 1 313 ? -14.63200 -89.82400 -19.72000 1.000 58.79916 313 CYS C N 1
ATOM 8143 C CA . CYS C 1 313 ? -13.69700 -90.38400 -18.75300 1.000 50.65344 313 CYS C CA 1
ATOM 8144 C C . CYS C 1 313 ? -12.57300 -89.40900 -18.48300 1.000 53.74855 313 CYS C C 1
ATOM 8145 O O . CYS C 1 313 ? -12.22700 -89.14900 -17.32500 1.000 59.48608 313 CYS C O 1
ATOM 8148 N N . SER C 1 314 ? -12.01800 -88.81900 -19.54500 1.000 49.93493 314 SER C N 1
ATOM 8149 C CA . SER C 1 314 ? -10.90000 -87.90600 -19.33300 1.000 56.78312 314 SER C CA 1
ATOM 8150 C C . SER C 1 314 ? -11.30500 -86.69500 -18.49800 1.000 53.80119 314 SER C C 1
ATOM 8151 O O . SER C 1 314 ? -10.46300 -86.12300 -17.80300 1.000 53.24059 314 SER C O 1
ATOM 8154 N N . THR C 1 315 ? -12.58600 -86.30500 -18.51600 1.000 58.53597 315 THR C N 1
ATOM 8155 C CA . THR C 1 315 ? -13.01900 -85.19900 -17.66600 1.000 53.39061 315 THR C CA 1
ATOM 8156 C C . THR C 1 315 ? -13.18100 -85.60000 -16.21000 1.000 57.57796 315 THR C C 1
ATOM 8157 O O . THR C 1 315 ? -13.12700 -84.71900 -15.34400 1.000 59.38344 315 THR C O 1
ATOM 8161 N N . VAL C 1 316 ? -13.42300 -86.88200 -15.90200 1.000 58.88601 316 VAL C N 1
ATOM 8162 C CA . VAL C 1 316 ? -13.43400 -87.26700 -14.48100 1.000 51.34037 316 VAL C CA 1
ATOM 8163 C C . VAL C 1 316 ? -12.17200 -87.98700 -14.01800 1.000 57.66481 316 VAL C C 1
ATOM 8164 O O . VAL C 1 316 ? -12.03700 -88.24100 -12.81200 1.000 58.52017 316 VAL C O 1
ATOM 8168 N N . ASP C 1 317 ? -11.25500 -88.34100 -14.92000 1.000 56.94893 317 ASP C N 1
ATOM 8169 C CA . ASP C 1 317 ? -10.20300 -89.29900 -14.56900 1.000 48.47423 317 ASP C CA 1
ATOM 8170 C C . ASP C 1 317 ? -8.99900 -89.07700 -15.48200 1.000 54.50917 317 ASP C C 1
ATOM 8171 O O . ASP C 1 317 ? -8.98100 -89.54700 -16.62800 1.000 51.04296 317 ASP C O 1
ATOM 8176 N N . SER C 1 318 ? -7.99000 -88.40700 -14.94500 1.000 55.10398 318 SER C N 1
ATOM 8177 C CA . SER C 1 318 ? -6.87800 -87.97900 -15.77000 1.000 53.88014 318 SER C CA 1
ATOM 8178 C C . SER C 1 318 ? -5.94300 -89.13300 -16.15500 1.000 54.15913 318 SER C C 1
ATOM 8179 O O . SER C 1 318 ? -5.07200 -88.95000 -17.01000 1.000 61.93374 318 SER C O 1
ATOM 8182 N N . TYR C 1 319 ? -6.11500 -90.32000 -15.57500 1.000 56.69627 319 TYR C N 1
ATOM 8183 C CA . TYR C 1 319 ? -5.21600 -91.44200 -15.80200 1.000 52.25890 319 TYR C CA 1
ATOM 8184 C C . TYR C 1 319 ? -5.87300 -92.54700 -16.61800 1.000 50.45605 319 TYR C C 1
ATOM 8185 O O . TYR C 1 319 ? -5.20900 -93.52900 -16.95700 1.000 51.11666 319 TYR C O 1
ATOM 8194 N N . PHE C 1 320 ? -7.15500 -92.38700 -16.96200 1.000 53.25902 320 PHE C N 1
ATOM 8195 C CA . PHE C 1 320 ? -7.90100 -93.40100 -17.70300 1.000 46.36609 320 PHE C CA 1
ATOM 8196 C C . PHE C 1 320 ? -7.29300 -93.65200 -19.07600 1.000 47.17934 320 PHE C C 1
ATOM 8197 O O . PHE C 1 320 ? -7.03700 -94.79700 -19.45800 1.000 56.34623 320 PHE C O 1
ATOM 8205 N N . GLU C 1 321 ? -7.05700 -92.60200 -19.83300 1.000 51.35089 321 GLU C N 1
ATOM 8206 C CA . GLU C 1 321 ? -6.58600 -92.79700 -21.20000 1.000 52.81949 321 GLU C CA 1
ATOM 8207 C C . GLU C 1 321 ? -5.12400 -93.23100 -21.30300 1.000 53.12216 321 GLU C C 1
ATOM 8208 O O . GLU C 1 321 ? -4.80600 -94.05800 -22.17100 1.000 62.17061 321 GLU C O 1
ATOM 8214 N N . PRO C 1 322 ? -4.20200 -92.71200 -20.48000 1.000 52.31943 322 PRO C N 1
ATOM 8215 C CA . PRO C 1 322 ? -2.82500 -93.23700 -20.53300 1.000 55.06976 322 PRO C CA 1
ATOM 8216 C C . PRO C 1 322 ? -2.71200 -94.73500 -20.27700 1.000 52.08782 322 PRO C C 1
ATOM 8217 O O . PRO C 1 322 ? -1.76600 -95.35000 -20.77800 1.000 53.18006 322 PRO C O 1
ATOM 8221 N N . LEU C 1 323 ? -3.62900 -95.35000 -19.52000 1.000 50.35077 323 LEU C N 1
ATOM 8222 C CA . LEU C 1 323 ? -3.61600 -96.80200 -19.35600 1.000 48.85849 323 LEU C CA 1
ATOM 8223 C C . LEU C 1 323 ? -4.42400 -97.52100 -20.42800 1.000 57.65165 323 LEU C C 1
ATOM 8224 O O . LEU C 1 323 ? -4.77000 -98.69900 -20.24800 1.000 62.74173 323 LEU C O 1
ATOM 8229 N N . GLY C 1 324 ? -4.73900 -96.83700 -21.53000 1.000 51.52723 324 GLY C N 1
ATOM 8230 C CA . GLY C 1 324 ? -5.33700 -97.45900 -22.69400 1.000 51.30615 324 GLY C CA 1
ATOM 8231 C C . GLY C 1 324 ? -6.80300 -97.15400 -22.92700 1.000 53.26165 324 GLY C C 1
ATOM 8232 O O . GLY C 1 324 ? -7.34600 -97.60900 -23.93900 1.000 50.37709 324 GLY C O 1
ATOM 8233 N N . GLY C 1 325 ? -7.46300 -96.42200 -22.03100 1.000 48.90323 325 GLY C N 1
ATOM 8234 C CA . GLY C 1 325 ? -8.85900 -96.03800 -22.17500 1.000 48.58740 325 GLY C CA 1
ATOM 8235 C C . GLY C 1 325 ? -9.81500 -97.20100 -22.40100 1.000 56.52257 325 GLY C C 1
ATOM 8236 O O . GLY C 1 325 ? -9.58700 -98.35500 -21.98400 1.000 51.38774 325 GLY C O 1
ATOM 8237 N N . LEU C 1 326 ? -10.92200 -96.88700 -23.09100 1.000 54.15913 326 LEU C N 1
ATOM 8238 C CA . LEU C 1 326 ? -11.95400 -97.88600 -23.34700 1.000 51.93517 326 LEU C CA 1
ATOM 8239 C C . LEU C 1 326 ? -11.48600 -98.96200 -24.31800 1.000 55.98303 326 LEU C C 1
ATOM 8240 O O . LEU C 1 326 ? -11.98500 -100.08900 -24.26200 1.000 50.06916 326 LEU C O 1
ATOM 8245 N N . LYS C 1 327 ? -10.53300 -98.65200 -25.20000 1.000 55.33032 327 LYS C N 1
ATOM 8246 C CA . LYS C 1 327 ? -10.00700 -99.68000 -26.09600 1.000 56.14094 327 LYS C CA 1
ATOM 8247 C C . LYS C 1 327 ? -9.43100 -100.84300 -25.30500 1.000 56.12515 327 LYS C C 1
ATOM 8248 O O . LYS C 1 327 ? -9.73800 -102.01200 -25.57200 1.000 60.61516 327 LYS C O 1
ATOM 8254 N N . GLU C 1 328 ? -8.60900 -100.54500 -24.30100 1.000 54.01437 328 GLU C N 1
ATOM 8255 C CA . GLU C 1 328 ? -7.98900 -101.63900 -23.56900 1.000 63.07335 328 GLU C CA 1
ATOM 8256 C C . GLU C 1 328 ? -8.90800 -102.19600 -22.49700 1.000 61.63371 328 GLU C C 1
ATOM 8257 O O . GLU C 1 328 ? -8.83500 -103.39100 -22.17000 1.000 65.47890 328 GLU C O 1
ATOM 8263 N N . MET C 1 329 ? -9.81900 -101.37200 -21.99000 1.000 60.74413 329 MET C N 1
ATOM 8264 C CA . MET C 1 329 ? -10.90900 -101.92100 -21.19900 1.000 57.75692 329 MET C CA 1
ATOM 8265 C C . MET C 1 329 ? -11.67200 -102.98600 -22.00000 1.000 58.71757 329 MET C C 1
ATOM 8266 O O . MET C 1 329 ? -11.95700 -104.08500 -21.50100 1.000 57.59638 329 MET C O 1
ATOM 8271 N N . GLY C 1 330 ? -11.94400 -102.69900 -23.27500 1.000 53.36166 330 GLY C N 1
ATOM 8272 C CA . GLY C 1 330 ? -12.67000 -103.63200 -24.10700 1.000 55.58561 330 GLY C CA 1
ATOM 8273 C C . GLY C 1 330 ? -11.84600 -104.83300 -24.50800 1.000 58.80442 330 GLY C C 1
ATOM 8274 O O . GLY C 1 330 ? -12.39600 -105.91600 -24.72300 1.000 55.44086 330 GLY C O 1
ATOM 8275 N N . GLU C 1 331 ? -10.52500 -104.66900 -24.62100 1.000 56.17252 331 GLU C N 1
ATOM 8276 C CA . GLU C 1 331 ? -9.68400 -105.83400 -24.88700 1.000 52.85371 331 GLU C CA 1
ATOM 8277 C C . GLU C 1 331 ? -9.70200 -106.79700 -23.70900 1.000 59.57556 331 GLU C C 1
ATOM 8278 O O . GLU C 1 331 ? -9.73100 -108.02100 -23.90700 1.000 61.37052 331 GLU C O 1
ATOM 8284 N N . ALA C 1 332 ? -9.72600 -106.26700 -22.47700 1.000 51.24299 332 ALA C N 1
ATOM 8285 C CA . ALA C 1 332 ? -9.90200 -107.14700 -21.32000 1.000 53.75645 332 ALA C CA 1
ATOM 8286 C C . ALA C 1 332 ? -11.27500 -107.81200 -21.33900 1.000 55.45402 332 ALA C C 1
ATOM 8287 O O . ALA C 1 332 ? -11.39500 -109.01500 -21.08400 1.000 63.68132 332 ALA C O 1
ATOM 8289 N N . LEU C 1 333 ? -12.32300 -107.04900 -21.65900 1.000 54.89079 333 LEU C N 1
ATOM 8290 C CA . LEU C 1 333 ? -13.64900 -107.65200 -21.77100 1.000 57.17528 333 LEU C CA 1
ATOM 8291 C C . LEU C 1 333 ? -13.69600 -108.71300 -22.86700 1.000 62.93913 333 LEU C C 1
ATOM 8292 O O . LEU C 1 333 ? -14.51100 -109.64000 -22.80600 1.000 59.85191 333 LEU C O 1
ATOM 8297 N N . GLY C 1 334 ? -12.85100 -108.57800 -23.88800 1.000 59.66242 334 GLY C N 1
ATOM 8298 C CA . GLY C 1 334 ? -12.83100 -109.55300 -24.95400 1.000 54.26177 334 GLY C CA 1
ATOM 8299 C C . GLY C 1 334 ? -12.04900 -110.79700 -24.59500 1.000 62.96544 334 GLY C C 1
ATOM 8300 O O . GLY C 1 334 ? -12.37400 -111.89100 -25.06800 1.000 69.85311 334 GLY C O 1
ATOM 8301 N N . ARG C 1 335 ? -11.01000 -110.65200 -23.77300 1.000 64.13401 335 ARG C N 1
ATOM 8302 C CA . ARG C 1 335 ? -10.29700 -111.82400 -23.28500 1.000 54.78025 335 ARG C CA 1
ATOM 8303 C C . ARG C 1 335 ? -11.17200 -112.64500 -22.34700 1.000 60.91257 335 ARG C C 1
ATOM 8304 O O . ARG C 1 335 ? -11.11000 -113.87500 -22.35500 1.000 63.67606 335 ARG C O 1
ATOM 8312 N N . GLY C 1 336 ? -12.01100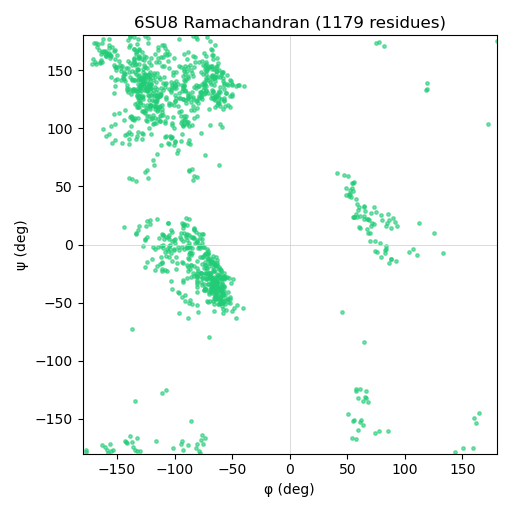 -111.99200 -21.55200 1.000 60.94678 336 GLY C N 1
ATOM 8313 C CA . GLY C 1 336 ? -12.84000 -112.76900 -20.62400 1.000 53.15374 336 GLY C CA 1
ATOM 8314 C C . GLY C 1 336 ? -12.52500 -112.36200 -19.19800 1.000 58.08065 336 GLY C C 1
ATOM 8315 O O . GLY C 1 336 ? -11.36700 -112.23200 -18.80000 1.000 62.27062 336 GLY C O 1
ATOM 8316 N N . MET C 1 337 ? -13.58200 -112.14100 -18.41400 1.000 53.75381 337 MET C N 1
ATOM 8317 C CA . MET C 1 337 ? -13.42300 -111.69800 -17.03700 1.000 51.98255 337 MET C CA 1
ATOM 8318 C C . MET C 1 337 ? -14.38500 -112.45200 -16.12900 1.000 52.13257 337 MET C C 1
ATOM 8319 O O . MET C 1 337 ? -15.42500 -112.94800 -16.57000 1.000 55.57245 337 MET C O 1
ATOM 8324 N N . VAL C 1 338 ? -14.00300 -112.54300 -14.85500 1.000 49.97178 338 VAL C N 1
ATOM 8325 C CA . VAL C 1 338 ? -14.76500 -113.23400 -13.82300 1.000 50.02179 338 VAL C CA 1
ATOM 8326 C C . VAL C 1 338 ? -15.84400 -112.31100 -13.27600 1.000 51.46407 338 VAL C C 1
ATOM 8327 O O . VAL C 1 338 ? -15.58900 -111.13200 -12.99000 1.000 48.46634 338 VAL C O 1
ATOM 8331 N N . LEU C 1 339 ? -17.05100 -112.85800 -13.11200 1.000 49.65069 339 LEU C N 1
ATOM 8332 C CA . LEU C 1 339 ? -18.18400 -112.13000 -12.56100 1.000 49.18484 339 LEU C CA 1
ATOM 8333 C C . LEU C 1 339 ? -18.19900 -112.24600 -11.04100 1.000 55.57508 339 LEU C C 1
ATOM 8334 O O . LEU C 1 339 ? -18.18700 -113.36000 -10.48500 1.000 56.60416 339 LEU C O 1
ATOM 8339 N N . VAL C 1 340 ? -18.25400 -111.08500 -10.37800 1.000 55.31453 340 VAL C N 1
ATOM 8340 C CA . VAL C 1 340 ? -18.10500 -110.93900 -8.93500 1.000 53.78803 340 VAL C CA 1
ATOM 8341 C C . VAL C 1 340 ? -19.35100 -110.26500 -8.38000 1.000 50.13759 340 VAL C C 1
ATOM 8342 O O . VAL C 1 340 ? -19.86500 -109.31500 -8.97800 1.000 56.32781 340 VAL C O 1
ATOM 8346 N N . PHE C 1 341 ? -19.82300 -110.75300 -7.23100 1.000 50.34551 341 PHE C N 1
ATOM 8347 C CA . PHE C 1 341 ? -20.94000 -110.18000 -6.49000 1.000 47.83468 341 PHE C CA 1
ATOM 8348 C C . PHE C 1 341 ? -20.44100 -109.90800 -5.07300 1.000 57.64375 341 PHE C C 1
ATOM 8349 O O . PHE C 1 341 ? -19.80300 -110.78300 -4.46900 1.000 50.05863 341 PHE C O 1
ATOM 8357 N N . SER C 1 342 ? -20.70900 -108.71300 -4.53300 1.000 48.84270 342 SER C N 1
ATOM 8358 C CA . SER C 1 342 ? -20.36700 -108.50100 -3.12900 1.000 52.64579 342 SER C CA 1
ATOM 8359 C C . SER C 1 342 ? -21.31500 -107.51200 -2.47800 1.000 50.29287 342 SER C C 1
ATOM 8360 O O . SER C 1 342 ? -22.04800 -106.78600 -3.14000 1.000 60.34671 342 SER C O 1
ATOM 8363 N N . ILE C 1 343 ? -21.30500 -107.52100 -1.15500 1.000 49.46119 343 ILE C N 1
ATOM 8364 C CA . ILE C 1 343 ? -21.97400 -106.51200 -0.35300 1.000 50.20076 343 ILE C CA 1
ATOM 8365 C C . ILE C 1 343 ? -20.98500 -106.08000 0.72300 1.000 53.64854 343 ILE C C 1
ATOM 8366 O O . ILE C 1 343 ? -20.31800 -106.92100 1.33600 1.000 54.10386 343 ILE C O 1
ATOM 8371 N N . TRP C 1 344 ? -20.83000 -104.77400 0.90000 1.000 48.12156 344 TRP C N 1
ATOM 8372 C CA . TRP C 1 344 ? -19.89700 -104.30500 1.91800 1.000 51.07454 344 TRP C CA 1
ATOM 8373 C C . TRP C 1 344 ? -20.28400 -102.90000 2.35000 1.000 51.73778 344 TRP C C 1
ATOM 8374 O O . TRP C 1 344 ? -21.07700 -102.21600 1.68900 1.000 49.06115 344 TRP C O 1
ATOM 8385 N N . ASN C 1 345 ? -19.75100 -102.50400 3.50500 1.000 50.90874 345 ASN C N 1
ATOM 8386 C CA . ASN C 1 345 ? -19.78200 -101.12300 3.95300 1.000 51.13245 345 ASN C CA 1
ATOM 8387 C C . ASN C 1 345 ? -18.36600 -100.72900 4.36000 1.000 51.27457 345 ASN C C 1
ATOM 8388 O O . ASN C 1 345 ? -17.42300 -101.50400 4.20800 1.000 56.03303 345 ASN C O 1
ATOM 8393 N N . ASP C 1 346 ? -18.21200 -99.50000 4.84400 1.000 50.81662 346 ASP C N 1
ATOM 8394 C CA . ASP C 1 346 ? -16.94900 -98.76400 4.75300 1.000 50.27445 346 ASP C CA 1
ATOM 8395 C C . ASP C 1 346 ? -16.69400 -98.01400 6.05400 1.000 54.69866 346 ASP C C 1
ATOM 8396 O O . ASP C 1 346 ? -17.20700 -96.89800 6.24500 1.000 49.50594 346 ASP C O 1
ATOM 8401 N N . PRO C 1 347 ? -15.89500 -98.58200 6.96200 1.000 56.40676 347 PRO C N 1
ATOM 8402 C CA . PRO C 1 347 ? -15.63100 -97.90000 8.23900 1.000 58.19645 347 PRO C CA 1
ATOM 8403 C C . PRO C 1 347 ? -14.78600 -96.64700 8.09300 1.000 59.95982 347 PRO C C 1
ATOM 8404 O O . PRO C 1 347 ? -14.75000 -95.83000 9.02300 1.000 57.82799 347 PRO C O 1
ATOM 8408 N N . GLY C 1 348 ? -14.11900 -96.45700 6.96100 1.000 57.44110 348 GLY C N 1
ATOM 8409 C CA . GLY C 1 348 ? -13.24700 -95.31100 6.82800 1.000 50.56659 348 GLY C CA 1
ATOM 8410 C C . GLY C 1 348 ? -13.92000 -94.08400 6.26000 1.000 52.46155 348 GLY C C 1
ATOM 8411 O O . GLY C 1 348 ? -13.78800 -92.99400 6.81200 1.000 56.41729 348 GLY C O 1
ATOM 8412 N N . GLN C 1 349 ? -14.65600 -94.24700 5.16000 1.000 57.79114 349 GLN C N 1
ATOM 8413 C CA . GLN C 1 349 ? -15.25300 -93.12400 4.45300 1.000 50.22181 349 GLN C CA 1
ATOM 8414 C C . GLN C 1 349 ? -16.75700 -93.26200 4.25600 1.000 51.79042 349 GLN C C 1
ATOM 8415 O O . GLN C 1 349 ? -17.35100 -92.42500 3.57200 1.000 54.53285 349 GLN C O 1
ATOM 8421 N N . PHE C 1 350 ? -17.38000 -94.29700 4.81700 1.000 46.86878 350 PHE C N 1
ATOM 8422 C CA . PHE C 1 350 ? -18.83000 -94.45200 4.88600 1.000 50.32445 350 PHE C CA 1
ATOM 8423 C C . PHE C 1 350 ? -19.48700 -94.51800 3.51000 1.000 46.71876 350 PHE C C 1
ATOM 8424 O O . PHE C 1 350 ? -20.67100 -94.18900 3.38000 1.000 52.47471 350 PHE C O 1
ATOM 8432 N N . MET C 1 351 ? -18.74500 -94.93000 2.47800 1.000 46.00552 351 MET C N 1
ATOM 8433 C CA . MET C 1 351 ? -19.16000 -94.82500 1.06800 1.000 49.12957 351 MET C CA 1
ATOM 8434 C C . MET C 1 351 ? -19.52700 -93.41600 0.65600 1.000 48.56109 351 MET C C 1
ATOM 8435 O O . MET C 1 351 ? -20.32200 -93.25400 -0.27600 1.000 47.91627 351 MET C O 1
ATOM 8440 N N . ASN C 1 352 ? -19.02500 -92.38500 1.34000 1.000 50.70345 352 ASN C N 1
ATOM 8441 C CA . ASN C 1 352 ? -19.45800 -91.03700 0.98900 1.000 46.26871 352 ASN C CA 1
ATOM 8442 C C . ASN C 1 352 ? -19.27700 -90.75500 -0.49400 1.000 46.95300 352 ASN C C 1
ATOM 8443 O O . ASN C 1 352 ? -20.08900 -90.02600 -1.07100 1.000 48.56109 352 ASN C O 1
ATOM 8448 N N . TRP C 1 353 ? -18.28400 -91.40000 -1.14100 1.000 45.16331 353 TRP C N 1
ATOM 8449 C CA . TRP C 1 353 ? -17.99700 -91.21000 -2.56400 1.000 44.77905 353 TRP C CA 1
ATOM 8450 C C . TRP C 1 353 ? -19.10100 -91.72300 -3.47200 1.000 52.14836 353 TRP C C 1
ATOM 8451 O O . TRP C 1 353 ? -19.14300 -91.34900 -4.65000 1.000 53.00372 353 TRP C O 1
ATOM 8462 N N . LEU C 1 354 ? -19.96400 -92.59700 -2.97200 1.000 47.68993 354 LEU C N 1
ATOM 8463 C CA . LEU C 1 354 ? -21.02000 -93.19100 -3.78000 1.000 50.34025 354 LEU C CA 1
ATOM 8464 C C . LEU C 1 354 ? -22.35600 -92.47900 -3.64600 1.000 49.76913 354 LEU C C 1
ATOM 8465 O O . LEU C 1 354 ? -23.03600 -92.27600 -4.65500 1.000 46.99511 354 LEU C O 1
ATOM 8470 N N . ASP C 1 355 ? -22.74600 -92.08400 -2.43100 1.000 46.21080 355 ASP C N 1
ATOM 8471 C CA . ASP C 1 355 ? -24.12500 -91.70300 -2.16700 1.000 47.98733 355 ASP C CA 1
ATOM 8472 C C . ASP C 1 355 ? -24.24300 -90.41000 -1.37700 1.000 54.64339 355 ASP C C 1
ATOM 8473 O O . ASP C 1 355 ? -25.35500 -90.06100 -0.94400 1.000 48.41896 355 ASP C O 1
ATOM 8478 N N . SER C 1 356 ? -23.14600 -89.67700 -1.19500 1.000 48.52424 356 SER C N 1
ATOM 8479 C CA . SER C 1 356 ? -23.16300 -88.50300 -0.33800 1.000 48.30053 356 SER C CA 1
ATOM 8480 C C . SER C 1 356 ? -22.48200 -87.30300 -1.01500 1.000 47.86363 356 SER C C 1
ATOM 8481 O O . SER C 1 356 ? -21.75900 -87.42300 -2.01100 1.000 51.09297 356 SER C O 1
ATOM 8484 N N . GLY C 1 357 ? -22.70500 -86.13000 -0.45100 1.000 48.62162 357 GLY C N 1
ATOM 8485 C CA . GLY C 1 357 ? -22.13800 -84.93300 -1.04800 1.000 48.70584 357 GLY C CA 1
ATOM 8486 C C . GLY C 1 357 ? -22.65600 -84.74000 -2.45700 1.000 48.61899 357 GLY C C 1
ATOM 8487 O O . GLY C 1 357 ? -23.86900 -84.70500 -2.70300 1.000 49.15853 357 GLY C O 1
ATOM 8488 N N . ASN C 1 358 ? -21.72100 -84.63300 -3.39900 1.000 48.03207 358 ASN C N 1
ATOM 8489 C CA . ASN C 1 358 ? -22.06200 -84.41400 -4.79700 1.000 50.68502 358 ASN C CA 1
ATOM 8490 C C . ASN C 1 358 ? -22.67300 -85.66000 -5.44000 1.000 52.78528 358 ASN C C 1
ATOM 8491 O O . ASN C 1 358 ? -23.40300 -85.54200 -6.43400 1.000 47.90574 358 ASN C O 1
ATOM 8496 N N . ALA C 1 359 ? -22.42300 -86.84200 -4.86100 1.000 47.12144 359 ALA C N 1
ATOM 8497 C CA . ALA C 1 359 ? -22.69700 -88.13700 -5.47100 1.000 46.69244 359 ALA C CA 1
ATOM 8498 C C . ALA C 1 359 ? -24.05900 -88.71200 -5.11400 1.000 50.44815 359 ALA C C 1
ATOM 8499 O O . ALA C 1 359 ? -24.51200 -89.64400 -5.78700 1.000 53.24059 359 ALA C O 1
ATOM 8501 N N . GLY C 1 360 ? -24.72400 -88.20300 -4.08500 1.000 47.87942 360 GLY C N 1
ATOM 8502 C CA . GLY C 1 360 ? -26.01400 -88.73100 -3.71500 1.000 48.50582 360 GLY C CA 1
ATOM 8503 C C . GLY C 1 360 ? -26.60900 -87.95500 -2.56800 1.000 54.40916 360 GLY C C 1
ATOM 8504 O O . GLY C 1 360 ? -26.03400 -86.97200 -2.09500 1.000 60.22827 360 GLY C O 1
ATOM 8505 N N . PRO C 1 361 ? -27.77000 -88.39000 -2.08300 1.000 59.33343 361 PRO C N 1
ATOM 8506 C CA . PRO C 1 361 ? -28.51000 -87.60900 -1.08000 1.000 51.22983 361 PRO C CA 1
ATOM 8507 C C . PRO C 1 361 ? -28.17100 -87.90200 0.37500 1.000 54.77236 361 PRO C C 1
ATOM 8508 O O . PRO C 1 361 ? -28.75700 -87.26200 1.24900 1.000 55.89354 361 PRO C O 1
ATOM 8512 N N . CYS C 1 362 ? -27.28800 -88.84700 0.67900 1.000 54.75657 362 CYS C N 1
ATOM 8513 C CA . CYS C 1 362 ? -27.00600 -89.17700 2.07100 1.000 54.27493 362 CYS C CA 1
ATOM 8514 C C . CYS C 1 362 ? -26.14100 -88.09400 2.70500 1.000 52.94582 362 CYS C C 1
ATOM 8515 O O . CYS C 1 362 ? -25.27100 -87.51900 2.04800 1.000 52.79580 362 CYS C O 1
ATOM 8518 N N . ASN C 1 363 ? -26.34200 -87.84100 4.00600 1.000 55.12766 363 ASN C N 1
ATOM 8519 C CA . ASN C 1 363 ? -25.42300 -86.91100 4.65700 1.000 58.47017 363 ASN C CA 1
ATOM 8520 C C . ASN C 1 363 ? -24.10600 -87.63300 4.95800 1.000 59.36501 363 ASN C C 1
ATOM 8521 O O . ASN C 1 363 ? -23.92800 -88.81600 4.64900 1.000 60.08089 363 ASN C O 1
ATOM 8526 N N . SER C 1 364 ? -23.15400 -86.93000 5.56100 1.000 58.27014 364 SER C N 1
ATOM 8527 C CA . SER C 1 364 ? -21.80800 -87.48000 5.58700 1.000 61.33893 364 SER C CA 1
ATOM 8528 C C . SER C 1 364 ? -21.52900 -88.40700 6.76600 1.000 64.35772 364 SER C C 1
ATOM 8529 O O . SER C 1 364 ? -20.46600 -89.03600 6.78000 1.000 67.65548 364 SER C O 1
ATOM 8532 N N . THR C 1 365 ? -22.43200 -88.51500 7.75100 1.000 63.89450 365 THR C N 1
ATOM 8533 C CA . THR C 1 365 ? -22.26500 -89.47500 8.84400 1.000 64.36824 365 THR C CA 1
ATOM 8534 C C . THR C 1 365 ? -23.20900 -90.66500 8.77200 1.000 65.20782 365 THR C C 1
ATOM 8535 O O . THR C 1 365 ? -23.00000 -91.64400 9.50100 1.000 70.82428 365 THR C O 1
ATOM 8539 N N . GLU C 1 366 ? -24.20100 -90.62800 7.88500 1.000 62.87859 366 GLU C N 1
ATOM 8540 C CA . GLU C 1 366 ? -25.32200 -91.56700 7.93600 1.000 69.03196 366 GLU C CA 1
ATOM 8541 C C . GLU C 1 366 ? -24.87900 -93.01100 7.66400 1.000 69.59519 366 GLU C C 1
ATOM 8542 O O . GLU C 1 366 ? -25.42000 -93.96400 8.25800 1.000 60.19669 366 GLU C O 1
ATOM 8548 N N . GLY C 1 367 ? -23.89100 -93.18700 6.77400 1.000 56.47519 367 GLY C N 1
ATOM 8549 C CA . GLY C 1 367 ? -23.43100 -94.49900 6.35400 1.000 57.09632 367 GLY C CA 1
ATOM 8550 C C . GLY C 1 367 ? -22.35200 -95.12100 7.22200 1.000 55.97250 367 GLY C C 1
ATOM 8551 O O . GLY C 1 367 ? -21.60800 -95.99600 6.76600 1.000 54.83289 367 GLY C O 1
ATOM 8552 N N . ASN C 1 368 ? -22.25200 -94.66600 8.46600 1.000 51.16929 368 ASN C N 1
ATOM 8553 C CA . ASN C 1 368 ? -21.34000 -95.25000 9.43800 1.000 50.79556 368 ASN C CA 1
ATOM 8554 C C . ASN C 1 368 ? -21.72500 -96.70300 9.71900 1.000 58.83863 368 ASN C C 1
ATOM 8555 O O . ASN C 1 368 ? -22.84000 -96.96000 10.19600 1.000 63.61289 368 ASN C O 1
ATOM 8560 N N . PRO C 1 369 ? -20.83900 -97.66500 9.46300 1.000 52.14573 369 PRO C N 1
ATOM 8561 C CA . PRO C 1 369 ? -21.17000 -99.08100 9.71800 1.000 53.41693 369 PRO C CA 1
ATOM 8562 C C . PRO C 1 369 ? -21.70900 -99.37000 11.11000 1.000 59.43871 369 PRO C C 1
ATOM 8563 O O . PRO C 1 369 ? -22.53700 -100.27000 11.26900 1.000 69.49517 369 PRO C O 1
ATOM 8567 N N . ALA C 1 370 ? -21.25000 -98.64500 12.12600 1.000 58.10960 370 ALA C N 1
ATOM 8568 C CA . ALA C 1 370 ? -21.81200 -98.78100 13.46300 1.000 49.69806 370 ALA C CA 1
ATOM 8569 C C . ALA C 1 370 ? -23.31500 -98.49600 13.46800 1.000 59.67031 370 ALA C C 1
ATOM 8570 O O . ALA C 1 370 ? -24.10500 -99.23600 14.07300 1.000 64.61038 370 ALA C O 1
ATOM 8572 N N . THR C 1 371 ? -23.73500 -97.44600 12.76500 1.000 59.18604 371 THR C N 1
ATOM 8573 C CA . THR C 1 371 ? -25.15700 -97.14100 12.69100 1.000 56.03040 371 THR C CA 1
ATOM 8574 C C . THR C 1 371 ? -25.90500 -98.17700 11.86200 1.000 57.90168 371 THR C C 1
ATOM 8575 O O . THR C 1 371 ? -27.01900 -98.57700 12.21900 1.000 62.43643 371 THR C O 1
ATOM 8579 N N . ILE C 1 372 ? -25.31700 -98.61000 10.74500 1.000 52.07993 372 ILE C N 1
ATOM 8580 C CA . ILE C 1 372 ? -25.98000 -99.58700 9.88500 1.000 56.17779 372 ILE C CA 1
ATOM 8581 C C . ILE C 1 372 ? -26.23400 -100.87800 10.65400 1.000 61.02047 372 ILE C C 1
ATOM 8582 O O . ILE C 1 372 ? -27.35200 -101.40500 10.67100 1.000 57.79377 372 ILE C O 1
ATOM 8587 N N . GLU C 1 373 ? -25.19400 -101.39600 11.31300 1.000 60.08878 373 GLU C N 1
ATOM 8588 C CA . GLU C 1 373 ? -25.32600 -102.60800 12.11300 1.000 54.95922 373 GLU C CA 1
ATOM 8589 C C . GLU C 1 373 ? -26.32500 -102.43100 13.24700 1.000 60.08089 373 GLU C C 1
ATOM 8590 O O . GLU C 1 373 ? -27.13000 -103.33000 13.51100 1.000 71.39540 373 GLU C O 1
ATOM 8596 N N . ALA C 1 374 ? -26.30200 -101.28300 13.93300 1.000 58.50438 374 ALA C N 1
ATOM 8597 C CA . ALA C 1 374 ? -27.25300 -101.09600 15.02400 1.000 64.73145 374 ALA C CA 1
ATOM 8598 C C . ALA C 1 374 ? -28.69300 -101.05200 14.52000 1.000 67.62127 374 ALA C C 1
ATOM 8599 O O . ALA C 1 374 ? -29.59800 -101.56800 15.18500 1.000 79.12528 374 ALA C O 1
ATOM 8601 N N . GLN C 1 375 ? -28.92400 -100.45800 13.34500 1.000 65.51049 375 GLN C N 1
ATOM 8602 C CA . GLN C 1 375 ? -30.26600 -100.09700 12.91100 1.000 63.27074 375 GLN C CA 1
ATOM 8603 C C . GLN C 1 375 ? -30.78600 -100.83100 11.68400 1.000 63.81555 375 GLN C C 1
ATOM 8604 O O . GLN C 1 375 ? -31.99700 -100.79400 11.44800 1.000 65.62629 375 GLN C O 1
ATOM 8610 N N . HIS C 1 376 ? -29.92400 -101.44600 10.87200 1.000 59.51503 376 HIS C N 1
ATOM 8611 C CA . HIS C 1 376 ? -30.36600 -102.20600 9.69800 1.000 57.55953 376 HIS C CA 1
ATOM 8612 C C . HIS C 1 376 ? -29.54600 -103.47900 9.55300 1.000 62.18640 376 HIS C C 1
ATOM 8613 O O . HIS C 1 376 ? -28.92800 -103.72100 8.50800 1.000 58.25172 376 HIS C O 1
ATOM 8620 N N . PRO C 1 377 ? -29.53300 -104.33100 10.58700 1.000 58.17276 377 PRO C N 1
ATOM 8621 C CA . PRO C 1 377 ? -28.73300 -105.56700 10.50600 1.000 56.29622 377 PRO C CA 1
ATOM 8622 C C . PRO C 1 377 ? -29.18100 -106.50900 9.39900 1.000 57.30424 377 PRO C C 1
ATOM 8623 O O . PRO C 1 377 ? -28.38300 -107.34100 8.94500 1.000 62.02586 377 PRO C O 1
ATOM 8627 N N . ASP C 1 378 ? -30.41300 -106.37800 8.93000 1.000 55.16451 378 ASP C N 1
ATOM 8628 C CA . ASP C 1 378 ? -30.95300 -107.13600 7.81300 1.000 55.55140 378 ASP C CA 1
ATOM 8629 C C . ASP C 1 378 ? -30.60000 -106.55300 6.43900 1.000 64.90778 378 ASP C C 1
ATOM 8630 O O . ASP C 1 378 ? -31.23000 -106.93900 5.44600 1.000 66.77906 378 ASP C O 1
ATOM 8635 N N . THR C 1 379 ? -29.64500 -105.62900 6.33800 1.000 59.72821 379 THR C N 1
ATOM 8636 C CA . THR C 1 379 ? -29.40100 -104.99900 5.04900 1.000 54.94343 379 THR C CA 1
ATOM 8637 C C . THR C 1 379 ? -28.79200 -106.02500 4.10400 1.000 58.37542 379 THR C C 1
ATOM 8638 O O . THR C 1 379 ? -27.97600 -106.86200 4.51000 1.000 63.60763 379 THR C O 1
ATOM 8642 N N . ALA C 1 380 ? -29.22900 -105.99200 2.84600 1.000 58.15171 380 ALA C N 1
ATOM 8643 C CA . ALA C 1 380 ? -28.94000 -107.08300 1.92300 1.000 55.84880 380 ALA C CA 1
ATOM 8644 C C . ALA C 1 380 ? -29.30900 -106.67000 0.50800 1.000 51.30089 380 ALA C C 1
ATOM 8645 O O . ALA C 1 380 ? -30.16200 -105.80400 0.29200 1.000 52.12730 380 ALA C O 1
ATOM 8647 N N . VAL C 1 381 ? -28.67700 -107.33100 -0.45600 1.000 58.94917 381 VAL C N 1
ATOM 8648 C CA . VAL C 1 381 ? -29.00300 -107.12400 -1.86300 1.000 59.24131 381 VAL C CA 1
ATOM 8649 C C . VAL C 1 381 ? -29.43700 -108.45700 -2.46500 1.000 56.75944 381 VAL C C 1
ATOM 8650 O O . VAL C 1 381 ? -28.98400 -109.52400 -2.03400 1.000 58.67809 381 VAL C O 1
ATOM 8654 N N . THR C 1 382 ? -30.33900 -108.40100 -3.45200 1.000 56.70417 382 THR C N 1
ATOM 8655 C CA . THR C 1 382 ? -30.68800 -109.59800 -4.21700 1.000 53.33797 382 THR C CA 1
ATOM 8656 C C . THR C 1 382 ? -30.48100 -109.33700 -5.70400 1.000 55.25136 382 THR C C 1
ATOM 8657 O O . THR C 1 382 ? -31.13900 -108.46300 -6.27700 1.000 58.28330 382 THR C O 1
ATOM 8661 N N . PHE C 1 383 ? -29.56100 -110.08400 -6.32100 1.000 56.64100 383 PHE C N 1
ATOM 8662 C CA . PHE C 1 383 ? -29.35300 -110.09200 -7.76600 1.000 58.10960 383 PHE C CA 1
ATOM 8663 C C . PHE C 1 383 ? -30.06900 -111.30200 -8.35200 1.000 58.95707 383 PHE C C 1
ATOM 8664 O O . PHE C 1 383 ? -30.17800 -112.33300 -7.69900 1.000 63.72869 383 PHE C O 1
ATOM 8672 N N . SER C 1 384 ? -30.56100 -111.19100 -9.58400 1.000 60.21775 384 SER C N 1
ATOM 8673 C CA . SER C 1 384 ? -31.28700 -112.32200 -10.15700 1.000 61.52580 384 SER C CA 1
ATOM 8674 C C . SER C 1 384 ? -31.38500 -112.17500 -11.66900 1.000 68.19239 384 SER C C 1
ATOM 8675 O O . SER C 1 384 ? -31.12000 -111.11200 -12.23000 1.000 65.40521 384 SER C O 1
ATOM 8678 N N . ASN C 1 385 ? -31.76500 -113.27400 -12.32300 1.000 70.16894 385 ASN C N 1
ATOM 8679 C CA . ASN C 1 385 ? -32.06400 -113.27100 -13.75500 1.000 69.82153 385 ASN C CA 1
ATOM 8680 C C . ASN C 1 385 ? -30.89800 -112.70000 -14.56800 1.000 63.32338 385 ASN C C 1
ATOM 8681 O O . ASN C 1 385 ? -31.05800 -111.79700 -15.39200 1.000 64.65512 385 ASN C O 1
ATOM 8686 N N . ILE C 1 386 ? -29.71400 -113.25300 -14.34200 1.000 59.73085 386 ILE C N 1
ATOM 8687 C CA . ILE C 1 386 ? -28.47400 -112.70500 -14.88400 1.000 59.97298 386 ILE C CA 1
ATOM 8688 C C . ILE C 1 386 ? -28.25200 -113.25300 -16.29300 1.000 66.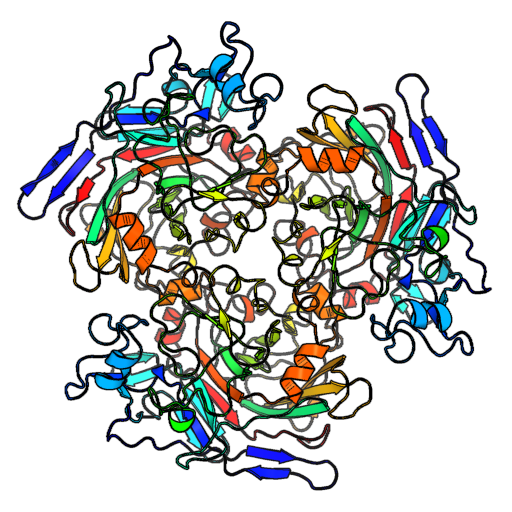12635 386 ILE C C 1
ATOM 8689 O O . ILE C 1 386 ? -28.04800 -114.45600 -16.48200 1.000 71.11905 386 ILE C O 1
ATOM 8694 N N . ARG C 1 387 ? -28.27500 -112.36700 -17.28300 1.000 64.92884 387 ARG C N 1
ATOM 8695 C CA . ARG C 1 387 ? -28.20900 -112.74900 -18.68500 1.000 61.00468 387 ARG C CA 1
ATOM 8696 C C . ARG C 1 387 ? -27.12000 -111.94300 -19.37100 1.000 62.11797 387 ARG C C 1
ATOM 8697 O O . ARG C 1 387 ? -26.93500 -110.76600 -19.06900 1.000 66.42639 387 ARG C O 1
ATOM 8705 N N . TRP C 1 388 ? -26.38900 -112.56700 -20.28800 1.000 56.27780 388 TRP C N 1
ATOM 8706 C CA . TRP C 1 388 ? -25.49500 -111.77400 -21.12000 1.000 54.00121 388 TRP C CA 1
ATOM 8707 C C . TRP C 1 388 ? -25.43600 -112.38000 -22.50900 1.000 53.57221 388 TRP C C 1
ATOM 8708 O O . TRP C 1 388 ? -25.67000 -113.57100 -22.69100 1.000 61.73372 388 TRP C O 1
ATOM 8719 N N . GLY C 1 389 ? -25.14100 -111.54300 -23.48500 1.000 57.42531 389 GLY C N 1
ATOM 8720 C CA . GLY C 1 389 ? -25.07100 -112.03500 -24.84900 1.000 56.83050 389 GLY C CA 1
ATOM 8721 C C . GLY C 1 389 ? -25.11300 -110.88700 -25.83700 1.000 63.88661 389 GLY C C 1
ATOM 8722 O O . GLY C 1 389 ? -24.57800 -109.81300 -25.57600 1.000 72.49290 389 GLY C O 1
ATOM 8723 N N . ASP C 1 390 ? -25.75500 -111.14400 -26.97300 1.000 69.35042 390 ASP C N 1
ATOM 8724 C CA . ASP C 1 390 ? -25.83100 -110.13400 -28.01800 1.000 71.32434 390 ASP C CA 1
ATOM 8725 C C . ASP C 1 390 ? -26.58800 -108.91200 -27.52400 1.000 72.64818 390 ASP C C 1
ATOM 8726 O O . ASP C 1 390 ? -27.42800 -108.99300 -26.62400 1.000 72.67187 390 ASP C O 1
ATOM 8731 N N . ILE C 1 391 ? -26.27300 -107.76900 -28.13400 1.000 73.16404 391 ILE C N 1
ATOM 8732 C CA . ILE C 1 391 ? -27.00800 -106.54400 -27.87100 1.000 67.37387 391 ILE C CA 1
ATOM 8733 C C . ILE C 1 391 ? -28.48200 -106.76500 -28.17500 1.000 69.12145 391 ILE C C 1
ATOM 8734 O O . ILE C 1 391 ? -28.84000 -107.42200 -29.15900 1.000 74.85898 391 ILE C O 1
ATOM 8739 N N . GLY C 1 392 ? -29.34900 -106.23000 -27.31900 1.000 65.72630 392 GLY C N 1
ATOM 8740 C CA . GLY C 1 392 ? -30.77600 -106.34700 -27.51500 1.000 61.04416 392 GLY C CA 1
ATOM 8741 C C . GLY C 1 392 ? -31.39900 -107.67300 -27.12100 1.000 73.71673 392 GLY C C 1
ATOM 8742 O O . GLY C 1 392 ? -32.63400 -107.76100 -27.06000 1.000 85.62342 392 GLY C O 1
ATOM 8743 N N . SER C 1 393 ? -30.60600 -108.70700 -26.83100 1.000 75.56169 393 SER C N 1
ATOM 8744 C CA . SER C 1 393 ? -31.15200 -110.05100 -26.67300 1.000 71.17432 393 SER C CA 1
ATOM 8745 C C . SER C 1 393 ? -31.32800 -110.48700 -25.22500 1.000 71.67438 393 SER C C 1
ATOM 8746 O O . SER C 1 393 ? -31.85700 -111.57800 -24.99300 1.000 75.68539 393 SER C O 1
ATOM 8749 N N . THR C 1 394 ? -30.90000 -109.68500 -24.24900 1.000 70.90587 394 THR C N 1
ATOM 8750 C CA . THR C 1 394 ? -30.91800 -110.10400 -22.85400 1.000 66.44218 394 THR C CA 1
ATOM 8751 C C . THR C 1 394 ? -32.03200 -109.44900 -22.04700 1.000 68.08711 394 THR C C 1
ATOM 8752 O O . THR C 1 394 ? -32.05400 -109.60500 -20.81800 1.000 73.97992 394 THR C O 1
ATOM 8756 N N . PHE C 1 395 ? -32.95200 -108.72000 -22.68600 1.000 61.45210 395 PHE C N 1
ATOM 8757 C CA . PHE C 1 395 ? -33.99300 -108.04200 -21.92000 1.000 68.78456 395 PHE C CA 1
ATOM 8758 C C . PHE C 1 395 ? -35.19700 -107.74000 -22.80200 1.000 79.34899 395 PHE C C 1
ATOM 8759 O O . PHE C 1 395 ? -35.11500 -107.77100 -24.03500 1.000 77.48824 395 PHE C O 1
ATOM 8767 N N . GLN C 1 396 ? -36.31800 -107.43600 -22.13800 1.000 90.91090 396 GLN C N 1
ATOM 8768 C CA . GLN C 1 396 ? -37.53500 -106.90000 -22.76000 1.000 100.66470 396 GLN C CA 1
ATOM 8769 C C . GLN C 1 396 ? -37.33400 -105.44900 -23.24500 1.000 108.10243 396 GLN C C 1
ATOM 8770 O O . GLN C 1 396 ? -38.04700 -104.93300 -24.12200 1.000 105.11260 396 GLN C O 1
#

Foldseek 3Di:
DADDADADFAWAWAWAAEPPPFIDIARKTKAWALVQWFKAFPVDSVHGQQDPQAGPCVQPVWLQSVLNGIHTYHHDVVCLQWDDDHNKIKGAQWDDDDPDIHGNFIKMWMWRDLDLQTWFFFFQAQLKKKKWKKQQLLFDFQKKWFKWWWLWDRQQLDDPSQSCGVNHNHADEEQQQDDGQAHSSTGDNDDWGKHTWMWTCWIDHQWWIKTFGKFFLDAHIDTDDDCCNPCLHRIPVVTQIDIQLLQFDQQDGHDPGVPHSNGMKMKMWHQAFPVSDSPHFRFWIFIWIADPNDIHAADPRGPDRTDGQVSSCVVGVSQVVSPHRRVSSVNSRVGTIIMITMDGDQPQSVCVTDNDSRTDDDRCRSHVVVCCVPSSRRMMMMGRIYMYRVPSRDD/DADDADADFAWAWAWEQDPVPFIDIARKTKAWALVQFFKAFVPDSVHGQQDPQAGPCVQPVFLQSVLNTIYTYHHDVVQLQWDDDYNKIKGAQWDDPVPDIDGNFIKMWMWRDLDLQTWGFFFQAQLKKKKWKKAQQLFDFQKWWFKKWWLWDRQLLQDDSQNPTVNNNHADEEQQQQDGQAHSRGGDNDDWGKHTWMWTCWIDHQWWIKTFGKFFLDHHIDTHDDCLNDCQHRIPVVGQIDILLLQFDNQDGHPPGVPHSNDMKMKMWHQAFDVSDSPHFGFWIFIWMADPNDIHAADPRGPDRTDGQVSSCVVGVNQPVSPHRRVSSVNSNVGTIIMTTMDGDQPFSVCVQDNDSRHDDHRCCSHVVVCCVPSSRRMMMMGNIYMYHPPRSGD/DADDADADFAWAWAWEQDPVPFTDIARKTKAWALVLFQKAFVPDSVHGQQDPQAGDCVQPVFLQSVLNTIHTHHDPQVQLQWDDDHNKIKGAQWDDPPPDIDGNFIKMWMWRDLDLQTWGFFFQAQLKKKKWKKAQLLFDFQKKWFKKWWLWDRQQLQDDSQNCTVNNNHADEEQLQQDGQAHSRGGDNDDWGKYTWMWGCWIDHQWWIKTFGKFFLDHHIDTHDDCCNPCLHRIPNVTQIDILQLQFDQQCGHDVGVNHNNDMKMKMWHQRFPVSDSPHFRFWIFIWIADPNDIHAADPRGPDRTDGQVSSCVVGVNQPVSPHRRVSSVNSRVGTIIMTTMDGDQPFSVCVTDNDSRTDDHRCCSHVVNCCVPSSRRMMMMGRIYMYHPPRSDD

Radius of gyration: 31.05 Å; Cα contacts (8 Å, |Δi|>4): 3621; chains: 3; bounding box: 76×86×90 Å

Nearest PDB structures (foldseek):
  6su8-assembly3_C  TM=1.003E+00  e=5.904E-94  Rasamsonia emersonii
  1eg1-assembly1_A  TM=9.604E-01  e=3.424E-53  Trichoderma reesei
  1dym-assembly1_A  TM=9.507E-01  e=5.258E-52  Mycothermus thermophilus
  2a39-assembly2_A  TM=9.483E-01  e=4.416E-52  Mycothermus thermophilus
  2ovw-assembly1_A  TM=9.421E-01  e=3.932E-52  Fusarium oxysporum

CATH classification: 2.70.100.10

Secondary structure (DSSP, 8-state):
-B-SS---PPB--EEEEETTTEEEEE--EEEE-GGGS-EEESS-TTSBSEETTEE-TTT-SSHHHHHHHEEE----TTTTTEEEETTEEEEESEEESSS-EEE---EEEEES--STT--B--B--TT-EEEEEEE-TT--TT-EEEEEEE---TTSS--SS---GGGGT----BTT-EE-SEETTEE--S--EEE--EEEEEEE-SS-EEEEEE-BSSSS-EEE-GGGGSTBSSBBSS---B-TTTTT-TTSEETTSSEETTS-EEEEEEEEETTSSTTS-EEEEEEEEEETTEEE---TTSS-SSB-HHHHHHH-TTTTTTTHHHHHHHHHHH-BEEEEEEE--TTTTTHHHHBGGG-SB-TTTT-HHHHHHH-TT-EEEEEEEEEESTTSS--/-B-SS---PPB--EEEEETTTEEEEE--EEEE-GGGS-EEETTEEEEESEETTEE-TTT-SSHHHHHHHEEE----TGGGTEEEETTEEEEESEEEETTEEEE---EEEEES--STT--B-EE--TT-EEEEEEE-TT--TT-EEEEEEE---TTTT--SS---GGGGT----BTT-EE-SEETTEE--S--EEE--EEEEEEE-SS-EEEEEE-BSSSS-EEE-GGGGSSBSSBBSS---B-TTTTT-TTSEETTSSEETTS-EEEEEEEEETTSSTTS-EEEEEEEEEETTEEE---TTSS-SSB-HHHHHHH-TTTTTTTHHHHHHHHHHH-EEEEEEEE--TTTTTHHHHBGGG-SB-SSTT-HHHHHHH-TT-EEEEEEEEEESTTSS--/-B-SS---PPB--EEEEETTTEEEEE--EEEE-GGGS-EEETTEEEEESEETTEE-TTT-SSHHHHHHHEEE----TGGGTEEEETTEEEEESEEEETTEEEE---EEEEES--STT--B-EE--TT-EEEEEEE-TT--TT-EEEEEEE---TTTT-BTTB--GGGGT----BTT-EE-SEETTEE--SS-EEE--EEEEEEE-SS-EEEEEE-BSSSS-EEE-GGGGSTBSSBBSS---B-TTTTT-TTSEETTSSEETTS-EEEEEEEEETTSSTTS-EEEEEEEEEETTEEE---TTSS-SSB-HHHHHHH-TTTTTTTHHHHHHHHHHH-EEEEEEEE--TTTTTHHHHBGGG-SB-SSTT-HHHHHHH-TT-EEEEEEEEEESTTSS--

Organism: Rasamsonia emersonii (NCBI:txid68825)

InterPro domains:
  IPR001722 Glycoside hydrolase, family 7 [PF00840] (23-412)
  IPR001722 Glycoside hydrolase, family 7 [PR00734] (41-58)
  IPR001722 Glycoside hydrolase, family 7 [PR00734] (76-95)
  IPR001722 Glycoside hydrolase, family 7 [PR00734] (138-158)
  IPR001722 Glycoside hydrolase, family 7 [PR00734] (158-176)
  IPR001722 Glycos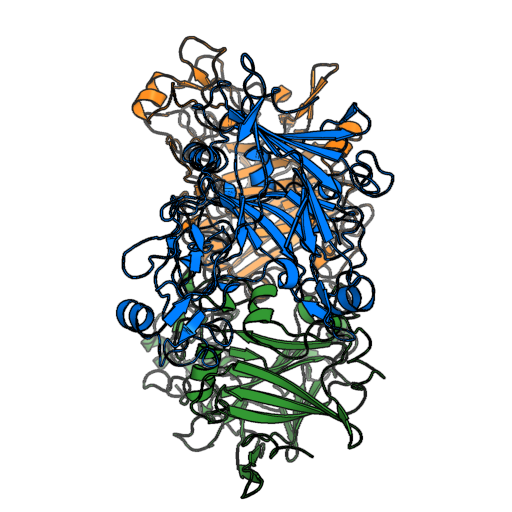ide hydrolase, family 7 [PR00734] (180-196)
  IPR001722 Glycoside hydrolase, family 7 [PR00734] (211-234)
  IPR001722 Glycoside hydrolase, family 7 [PR00734] (276-289)
  IPR001722 Glycoside hydrolase, family 7 [PR00734] (354-373)
  IPR001722 Glycoside hydrolase, family 7 [PR00734] (394-411)
  IPR001722 Glycoside hydrolase, family 7 [PTHR33753] (6-413)
  IPR001722 Glycoside hydrolase, family 7 [cd07999] (24-406)
  IPR013320 Concanavalin A-like lectin/glucanase domain superfamily [SSF49899] (20-413)
  IPR037019 Glycoside hydrolase family 7, catalytic domain superfamily [G3DSA:2.70.100.10] (19-414)

Solvent-accessible surface area: 41174 Å² total

Sequence (1185 aa):
QIGTIPEVHPKLPTWKCTTEGGCVQQNTSVVLEYLSHPIHEVGNSDVSCVVSGGLNQSLCPNEEECSKNCVVEGANYTSSGVHTDGDALTLNQYVTNGDQVVTASPRVYLLASDDEDGNYSMLQLLGQELSFDVDVSKLVCGMNGALYLSEMDASGGRNSLNPAGAQYGSGYCDAQCGVQPFINGTVNTGSLGACCNEMDIWEANALATALTPHPCSVTSIYACSGAECGSNGVCDKPGCGYNPYALGDHNYYGPGKTVDTSRPFTVVTQFLTNDNTTTGTLTEIRRLYVQDGNVIGPSPSDSVSSITDSFCSTVDSYFEPLGGLKEMGEALGRGMVLVFSIWNDPGQFMNWLDSGNAGPCNSTEGNPATIEAQHPDTAVTFSNIRWGDIGSTFQQIGTIPEVHPKLPTWKCTTEGGCVQQNTSVVLEYLSHPIHEVGNSDVSCVVSGGLNQSLCPNEEECSKNCVVEGANYTSSGVHTDGDALTLNQYVTNGDQVVTASPRVYLLASDDEDGNYSMLQLLGQELSFDVDVSKLVCGMNGALYLSEMDASGGRNSLNPAGAQYGSGYCDAQCGVQPFINGTVNTGSLGACCNEMDIWEANALATALTPHPCSVTSIYACSGAECGSNGVCDKPGCGYNPYALGDHNYYGPGKTVDTSRPFTVVTQFLTNDNTTTGTLTEIRRLYVQDGNVIGPSPSDSVSSITDSFCSTVDSYFEPLGGLKEMGEALGRGMVLVFSIWNDPGQFMNWLDSGNAGPCNSTEGNPATIEAQHPDTAVTFSNIRWGDIGSTFQQIGTIPEVHPKLPTWKCTTEGGCVQQNTSVVLEYLSHPIHEVGNSDVSCVVSGGLNQSLCPNEEECSKNCVVEGANYTSSGVHTDGDALTLNQYVTNGDQVVTASPRVYLLASDDEDGNYSMLQLLGQELSFDVDVSKLVCGMNGALYLSEMDASGGRNSLNPAGAQYGSGYCDAQCGVQPFINGTVNTGSLGACCNEMDIWEANALATALTPHPCSVTSIYACSGAECGSNGVCDKPGCGYNPYALGDHNYYGPGKTVDTSRPFTVVTQFLTNDNTTTGTLTEIRRLYVQDGNVIGPSPSDSVSSITDSFCSTVDSYFEPLGGLKEMGEALGRGMVLVFSIWNDPGQFMNWLDSGNAGPCNSTEGNPATIEAQHPDTAVTFSNIRWGDIGSTFQ

B-factor: mean 60.81, std 16.62, range [34.58, 153.08]